Protein 8HPP (pdb70)

Sequence (875 aa):
DQLDESLRDKVLQLQKGSDTEAQCEVMQEIVDQVLEEDFDSEQLSVLASCLQELFKAHFRGEVLPEEITEESLEESVGKPLYLIFRNLCQMQEDNSSFSLLLDLLSELYQKQPKIGYHLLYYLRASKAAAGKMNLYESFAQATQLGDLHTCLMMDMKACQEDDVRLLCHLTPSIYTEFPDETLRSGELLNMIVAVIDSAQLQELVCHVMMGNLVMFRKDSVLNILIQSLDWETFEQYCAWQLFLAHNIPLETIIPILQHLKYKEHPEALSCLLLQLRREKPSEEMVKMVLSRPCHPDDQFTTSILRHWCMKHDELLAEHIKSLLIKNNSLSSKLAQLTLEQILEHLDNLRLNLTNTKQNFFSQTPILQALQHVQASCDEAHKMKFSDLFSLAEEYDQLDESLRDKVLQLQKGSDTEAQCEVMQEIVDQVLEEDFDSEQLSVLASCLQELFKAHFRGEVLPEEITEESLEESVGKPLYLIFRNLCQMQEDNSSFSLLLDLLSELYQKQPKIGYHLLYYLRASKAAAGKMNLYESFAQATQLGDLHTCLMMDMKACQEDDVRLLCHLTPSIYTEFPDETLRSGELLNMIVAVIDSAQLQELVCHVMMGNLVMFRKDSVLNILIQSLDWETFEQYCAWQLFLAHNIPLETIIPILQHLKYKEHPEALSCLLLQLRREKPSEEMVKMVLSRPCHPDDQFTTSILRHWCMKHDELLAEHIKSLLIKNNSLSKLAQLTLEQILEHLDNLRLNLTNTKQNFFSQTPILQALQHVQASCDEAHKMKFSDLFSLAEEYPGSAMAKKINDDIKYQLMKEVRRFGQNYERIFILLEEVQGSMKVKRQFVEFTIKEAARFKKVVLIQQLEKALKEIDSHCHLRKVKH

Organism: Homo sapiens (NCBI:txid9606)

Secondary structure (DSSP, 8-state):
-PPPHHHHTTTTHHHHS--HHHHHHHHHHHHHTTTSS---STTHHHHHHHHHHHHTTSSSS--S-SS--HHHHHHHT--HHHHHHHHHHTS-SS-TTHHHHHHHHHHHTTT-TTHHHHHHHHHHH-TTTTT-THHHHHHHTTSSS--HHHHHHHHHHHHHHH-HHHHHHHHHHHHHH-HHHHSS-THHHHHHTTT--HHHHHHHHHHHHHTS--S--HHHHHHHHHHHTTS-HHHHHHHHHHHHHH---TTTTGGGGGT--TTT-HHHHHHHHHHHTTSPPPHHHHHHHHHS---TT--HHHHHHHHHHHHSHHHHHHHHHHHHHHHH---HHHHHHHHHHHHHHHHHHHHHGGGS---TTTSHHHHHHHHHHHTTS-TTGGGTTHHHHHTTS--/--S-TTSTTTTTTTTT---SHHHHTTTHHHHHTTTSS--TTTTTTTTTHHHHTTSHHHHSS-SS-SS-SHHHHHHHHSSGGGHHHHHHHHS-SS-THHHHHHHHHHHHHHHSTTHHHHHHHHHHH-SSSTT--HHHHHHHHHSTT--HHHHHHHHHHHHHHH-HHHHHHHHHHHHHH-HHHHSS-THHHHHHTTT--HHHHHHHHHHHHTTS-----HHHHHHHHHHHTTS-HHHHHHHHHHHHTT---GGGGGGGGGG--TTT-HHHHHHHHHHHTTS---HHHHHHHHHS---SS--HHHHHHHHHHHHHHHHHHHHHHHHHHHHHH--HHHHHHHHHHHHHHHHHHHHHTTS---SSSSHHHHHHHHHTTSS--HHHHTTTHHHHGGG---/---HHHHHHHHHHHHHHHHHHTSSSS--HHHHHHHTS--S-HHHHHHHHHHHHHHHHHTT-HHHHHHHHHHHHHHHHHHHHHHHH-

Foldseek 3Di:
DDDDPVLVVLLCVCVVPVDQPVNLVSLVVVLVVLVDPCPDQCPLLVVLVSVCVVVVVCVQPAQQDPDDDLVSLVVRCSHNVSVLLLVQLVDDPPDPSNLRSLVSVLSNCVVPVQVLVVSLSSCVRDCSNVHDCVVSLVNLCSHPVNDNLVSNLSNLLVCLVRPLVVNLVSQLCCCVVPVVSFQADLSSLLSNLVRDDPVSLVVLLVCLLVVSHDRYDLVRVLVSLLVCLPPDLSSNLSSLSSVVSNPDDPVSNLLCLQVDDQVRRVRVLVSNLVVLLPDQDDLVNLLSLLQDADDVVRPSNLSSVVSNCVVPLVSNLVSLLVVLVVQLDDVVVVSQVSNLSNLSSVVVNVVVCVVDDDCSLVDDSNLVSLVVNLVRDDVVVNVVCVVVNVSNVVD/DAADPVCVCLLCVCLPVDDLVVQQVSCVVVLCVCVVPVCDLPSLQRSLVSVVVSCPVPLPDDQAFDDPDLVSLVVSCSGRVNNLLLVLQVDDDVDPSNVSSLSSVLNNCVVVVAVLLVSLSSCVNDCSVVNDPVSSLSNCCNHPVRDSLVSNLSNLLVCLVRPLVSSLVRQLSCCPNPVPSQAQECPSLLSNLVRDDPVSLVVLLVCLLVVSHDNYDLVRPLVNLLVLLVDDLRSNLSSLSSVVSNPDDPVSNLLSLQVADDVRRCSVLVSNLVVLLVDDDDLVSLVSLLVPADDVVDCRSLSNVLSNCVVPLVSVLLSLLCLLVVLLPVDPVSPVSNLSSLVSVLVNVVVCVVDPDDRLPDDSNLVSLQVSVVPDDPVRCVVSVVSNVVNVDD/DDDPCQVVLQVVLLVVLLVLLVDDDQDCVVNVVSLVVHDDDLVVSLVSLVSSLVNNVVVPVPVNNVVSVVVNVVSVVVVVVVVVVD

Structure (mmCIF, N/CA/C/O backbone):
data_8HPP
#
_entry.id   8HPP
#
_cell.length_a   260.119
_cell.length_b   46.241
_cell.length_c   103.104
_cell.angle_alpha   90.000
_cell.angle_beta   113.280
_cell.angle_gamma   90.000
#
_symmetry.space_group_name_H-M   'C 1 2 1'
#
loop_
_entity.id
_entity.type
_entity.pdbx_description
1 polymer 'Integrator complex subunit 3'
2 polymer 'Sarcoma antigen 1'
#
loop_
_atom_site.group_PDB
_atom_site.id
_atom_site.type_symbol
_atom_site.label_atom_id
_atom_site.label_alt_id
_atom_site.label_comp_id
_atom_site.label_asym_id
_atom_site.label_entity_id
_atom_site.label_seq_id
_atom_site.pdbx_PDB_ins_code
_atom_site.Cartn_x
_atom_site.Cartn_y
_atom_site.Cartn_z
_atom_site.occupancy
_atom_site.B_iso_or_equiv
_atom_site.auth_seq_id
_atom_site.auth_comp_id
_atom_site.auth_asym_id
_atom_site.auth_atom_id
_atom_site.pdbx_PDB_model_num
ATOM 1 N N . ASP A 1 1 ? -67.409 -80.536 41.077 1.00 190.26 572 ASP A N 1
ATOM 2 C CA . ASP A 1 1 ? -66.518 -79.645 40.275 1.00 194.61 572 ASP A CA 1
ATOM 3 C C . ASP A 1 1 ? -66.664 -78.201 40.754 1.00 196.62 572 ASP A C 1
ATOM 4 O O . ASP A 1 1 ? -65.701 -77.436 40.716 1.00 195.13 572 ASP A O 1
ATOM 9 N N . GLN A 1 2 ? -67.874 -77.847 41.208 1.00 192.53 573 GLN A N 1
ATOM 10 C CA . GLN A 1 2 ? -68.203 -76.482 41.590 1.00 185.93 573 GLN A CA 1
ATOM 11 C C . GLN A 1 2 ? -67.424 -76.081 42.840 1.00 186.20 573 GLN A C 1
ATOM 12 O O . GLN A 1 2 ? -66.958 -76.938 43.589 1.00 189.62 573 GLN A O 1
ATOM 18 N N . LEU A 1 3 ? -67.316 -74.764 43.053 1.00 189.81 574 LEU A N 1
ATOM 19 C CA . LEU A 1 3 ? -66.368 -74.174 43.986 1.00 200.51 574 LEU A CA 1
ATOM 20 C C . LEU A 1 3 ? -66.704 -74.566 45.424 1.00 204.24 574 LEU A C 1
ATOM 21 O O . LEU A 1 3 ? -67.872 -74.717 45.781 1.00 204.75 574 LEU A O 1
ATOM 26 N N . ASP A 1 4 ? -65.645 -74.730 46.227 1.00 207.26 575 ASP A N 1
ATOM 27 C CA . ASP A 1 4 ? -65.720 -74.892 47.670 1.00 210.77 575 ASP A CA 1
ATOM 28 C C . ASP A 1 4 ? -66.152 -73.558 48.278 1.00 219.38 575 ASP A C 1
ATOM 29 O O . ASP A 1 4 ? -65.621 -72.511 47.910 1.00 221.98 575 ASP A O 1
ATOM 34 N N . GLU A 1 5 ? -67.106 -73.616 49.217 1.00 224.26 576 GLU A N 1
ATOM 35 C CA . GLU A 1 5 ? -67.810 -72.440 49.710 1.00 225.99 576 GLU A CA 1
ATOM 36 C C . GLU A 1 5 ? -66.881 -71.516 50.497 1.00 228.36 576 GLU A C 1
ATOM 37 O O . GLU A 1 5 ? -67.079 -70.301 50.497 1.00 225.93 576 GLU A O 1
ATOM 43 N N . SER A 1 6 ? -65.880 -72.101 51.166 1.00 228.94 577 SER A N 1
ATOM 44 C CA . SER A 1 6 ? -64.893 -71.341 51.919 1.00 226.61 577 SER A CA 1
ATOM 45 C C . SER A 1 6 ? -64.087 -70.450 50.975 1.00 229.87 577 SER A C 1
ATOM 46 O O . SER A 1 6 ? -63.731 -69.326 51.327 1.00 232.73 577 SER A O 1
ATOM 49 N N . LEU A 1 7 ? -63.814 -70.974 49.774 1.00 225.98 578 LEU A N 1
ATOM 50 C CA . LEU A 1 7 ? -63.047 -70.283 48.752 1.00 212.99 578 LEU A CA 1
ATOM 51 C C . LEU A 1 7 ? -63.950 -69.330 47.973 1.00 210.74 578 LEU A C 1
ATOM 52 O O . LEU A 1 7 ? -63.514 -68.246 47.593 1.00 207.19 578 LEU A O 1
ATOM 57 N N . ARG A 1 8 ? -65.207 -69.746 47.760 1.00 213.96 579 ARG A N 1
ATOM 58 C CA . ARG A 1 8 ? -66.106 -69.128 46.795 1.00 214.76 579 ARG A CA 1
ATOM 59 C C . ARG A 1 8 ? -66.438 -67.686 47.176 1.00 221.37 579 ARG A C 1
ATOM 60 O O . ARG A 1 8 ? -66.521 -66.824 46.302 1.00 225.16 579 ARG A O 1
ATOM 68 N N . ASP A 1 9 ? -66.631 -67.438 48.477 1.00 224.90 580 ASP A N 1
ATOM 69 C CA . ASP A 1 9 ? -67.094 -66.148 48.969 1.00 229.31 580 ASP A CA 1
ATOM 70 C C . ASP A 1 9 ? -66.037 -65.073 48.714 1.00 231.16 580 ASP A C 1
ATOM 71 O O . ASP A 1 9 ? -66.374 -63.916 48.465 1.00 223.38 580 ASP A O 1
ATOM 76 N N . LYS A 1 10 ? -64.762 -65.478 48.753 1.00 235.80 581 LYS A N 1
ATOM 77 C CA . LYS A 1 10 ? -63.639 -64.552 48.721 1.00 237.80 581 LYS A CA 1
ATOM 78 C C . LYS A 1 10 ? -63.233 -64.242 47.280 1.00 240.81 581 LYS A C 1
ATOM 79 O O . LYS A 1 10 ? -62.344 -63.423 47.051 1.00 245.62 581 LYS A O 1
ATOM 85 N N . VAL A 1 11 ? -63.897 -64.893 46.315 1.00 232.38 582 VAL A N 1
ATOM 86 C CA . VAL A 1 11 ? -63.566 -64.739 44.906 1.00 224.53 582 VAL A CA 1
ATOM 87 C C . VAL A 1 11 ? -64.019 -63.358 44.431 1.00 230.43 582 VAL A C 1
ATOM 88 O O . VAL A 1 11 ? -63.241 -62.631 43.815 1.00 236.41 582 VAL A O 1
ATOM 92 N N . LEU A 1 12 ? -65.272 -63.004 44.745 1.00 224.74 583 LEU A N 1
ATOM 93 C CA . LEU A 1 12 ? -65.899 -61.813 44.191 1.00 220.28 583 LEU A CA 1
ATOM 94 C C . LEU A 1 12 ? -65.851 -60.651 45.184 1.00 219.41 583 LEU A C 1
ATOM 95 O O . LEU A 1 12 ? -66.552 -59.656 45.007 1.00 216.33 583 LEU A O 1
ATOM 100 N N . GLN A 1 13 ? -65.013 -60.780 46.222 1.00 219.14 584 GLN A N 1
ATOM 101 C CA . GLN A 1 13 ? -64.695 -59.665 47.103 1.00 219.12 584 GLN A CA 1
ATOM 102 C C . GLN A 1 13 ? -63.730 -58.725 46.386 1.00 222.72 584 GLN A C 1
ATOM 103 O O . GLN A 1 13 ? -63.778 -57.511 46.577 1.00 216.22 584 GLN A O 1
ATOM 109 N N . LEU A 1 14 ? -62.853 -59.321 45.568 1.00 230.53 585 LEU A N 1
ATOM 110 C CA . LEU A 1 14 ? -61.936 -58.612 44.689 1.00 232.74 585 LEU A CA 1
ATOM 111 C C . LEU A 1 14 ? -62.744 -57.853 43.637 1.00 233.63 585 LEU A C 1
ATOM 112 O O . LEU A 1 14 ? -62.346 -56.775 43.201 1.00 239.04 585 LEU A O 1
ATOM 117 N N . GLN A 1 15 ? -63.888 -58.434 43.254 1.00 224.31 586 GLN A N 1
ATOM 118 C CA . GLN A 1 15 ? -64.750 -57.904 42.210 1.00 212.05 586 GLN A CA 1
ATOM 119 C C . GLN A 1 15 ? -65.540 -56.709 42.742 1.00 205.93 586 GLN A C 1
ATOM 120 O O . GLN A 1 15 ? -65.598 -55.669 42.089 1.00 198.80 586 GLN A O 1
ATOM 126 N N . LYS A 1 16 ? -66.145 -56.878 43.925 1.00 203.68 587 LYS A N 1
ATOM 127 C CA . LYS A 1 16 ? -66.944 -55.840 44.561 1.00 195.02 587 LYS A CA 1
ATOM 128 C C . LYS A 1 16 ? -66.034 -54.695 44.998 1.00 191.14 587 LYS A C 1
ATOM 129 O O . LYS A 1 16 ? -66.006 -53.643 44.363 1.00 185.46 587 LYS A O 1
ATOM 135 N N . GLY A 1 17 ? -65.303 -54.915 46.097 1.00 190.83 588 GLY A N 1
ATOM 136 C CA . GLY A 1 17 ? -64.313 -53.966 46.575 1.00 182.78 588 GLY A CA 1
ATOM 137 C C . GLY A 1 17 ? -63.028 -54.075 45.762 1.00 179.33 588 GLY A C 1
ATOM 138 O O . GLY A 1 17 ? -62.106 -54.793 46.144 1.00 174.90 588 GLY A O 1
ATOM 139 N N . SER A 1 18 ? -62.995 -53.362 44.631 1.00 183.67 589 SER A N 1
ATOM 140 C CA . SER A 1 18 ? -61.879 -53.435 43.702 1.00 190.93 589 SER A CA 1
ATOM 141 C C . SER A 1 18 ? -60.804 -52.415 44.074 1.00 189.91 589 SER A C 1
ATOM 142 O O . SER A 1 18 ? -60.443 -51.558 43.269 1.00 192.58 589 SER A O 1
ATOM 145 N N . ASP A 1 19 ? -60.292 -52.537 45.305 1.00 187.84 590 ASP A N 1
ATOM 146 C CA . ASP A 1 19 ? -59.224 -51.687 45.810 1.00 183.07 590 ASP A CA 1
ATOM 147 C C . ASP A 1 19 ? -57.988 -52.538 46.092 1.00 178.75 590 ASP A C 1
ATOM 148 O O . ASP A 1 19 ? -58.084 -53.597 46.710 1.00 179.49 590 ASP A O 1
ATOM 153 N N . THR A 1 20 ? -56.831 -52.025 45.655 1.00 171.91 591 THR A N 1
ATOM 154 C CA . THR A 1 20 ? -55.568 -52.743 45.560 1.00 171.24 591 THR A CA 1
ATOM 155 C C . THR A 1 20 ? -55.319 -53.618 46.791 1.00 174.29 591 THR A C 1
ATOM 156 O O . THR A 1 20 ? -55.483 -54.836 46.728 1.00 161.64 591 THR A O 1
ATOM 160 N N . GLU A 1 21 ? -54.930 -52.972 47.899 1.00 183.93 592 GLU A N 1
ATOM 161 C CA . GLU A 1 21 ? -54.314 -53.608 49.056 1.00 185.84 592 GLU A CA 1
ATOM 162 C C . GLU A 1 21 ? -55.142 -54.796 49.540 1.00 197.86 592 GLU A C 1
ATOM 163 O O . GLU A 1 21 ? -54.602 -55.884 49.739 1.00 207.28 592 GLU A O 1
ATOM 169 N N . ALA A 1 22 ? -56.449 -54.569 49.723 1.00 203.69 593 ALA A N 1
ATOM 170 C CA . ALA A 1 22 ? -57.354 -55.543 50.313 1.00 206.25 593 ALA A CA 1
ATOM 171 C C . ALA A 1 22 ? -57.472 -56.782 49.426 1.00 206.60 593 ALA A C 1
ATOM 172 O O . ALA A 1 22 ? -57.501 -57.902 49.933 1.00 208.10 593 ALA A O 1
ATOM 174 N N . GLN A 1 23 ? -57.530 -56.559 48.106 1.00 194.30 594 GLN A N 1
ATOM 175 C CA . GLN A 1 23 ? -57.673 -57.615 47.115 1.00 185.01 594 GLN A CA 1
ATOM 176 C C . GLN A 1 23 ? -56.505 -58.592 47.215 1.00 181.14 594 GLN A C 1
ATOM 177 O O . GLN A 1 23 ? -56.691 -59.799 47.074 1.00 168.88 594 GLN A O 1
ATOM 183 N N . CYS A 1 24 ? -55.305 -58.046 47.451 1.00 185.36 595 CYS A N 1
ATOM 184 C CA . CYS A 1 24 ? -54.066 -58.810 47.479 1.00 189.84 595 CYS A CA 1
ATOM 185 C C . CYS A 1 24 ? -53.976 -59.620 48.769 1.00 188.19 595 CYS A C 1
ATOM 186 O O . CYS A 1 24 ? -53.372 -60.691 48.790 1.00 188.92 595 CYS A O 1
ATOM 189 N N . GLU A 1 25 ? -54.569 -59.085 49.842 1.00 183.56 596 GLU A N 1
ATOM 190 C CA . GLU A 1 25 ? -54.665 -59.791 51.109 1.00 180.21 596 GLU A CA 1
ATOM 191 C C . GLU A 1 25 ? -55.768 -60.841 51.014 1.00 179.51 596 GLU A C 1
ATOM 192 O O . GLU A 1 25 ? -55.714 -61.863 51.693 1.00 179.77 596 GLU A O 1
ATOM 198 N N . VAL A 1 26 ? -56.765 -60.564 50.163 1.00 182.85 597 VAL A N 1
ATOM 199 C CA . VAL A 1 26 ? -57.853 -61.485 49.873 1.00 188.50 597 VAL A CA 1
ATOM 200 C C . VAL A 1 26 ? -57.340 -62.600 48.959 1.00 190.18 597 VAL A C 1
ATOM 201 O O . VAL A 1 26 ? -57.859 -63.716 48.983 1.00 184.42 597 VAL A O 1
ATOM 205 N N . MET A 1 27 ? -56.315 -62.286 48.157 1.00 190.23 598 MET A N 1
ATOM 206 C CA . MET A 1 27 ? -55.726 -63.257 47.248 1.00 187.33 598 MET A CA 1
ATOM 207 C C . MET A 1 27 ? -54.746 -64.157 47.997 1.00 183.23 598 MET A C 1
ATOM 208 O O . MET A 1 27 ? -54.609 -65.332 47.658 1.00 172.66 598 MET A O 1
ATOM 213 N N . GLN A 1 28 ? -54.077 -63.592 49.011 1.00 183.60 599 GLN A N 1
ATOM 214 C CA . GLN A 1 28 ? -53.126 -64.321 49.838 1.00 182.03 599 GLN A CA 1
ATOM 215 C C . GLN A 1 28 ? -53.845 -65.471 50.544 1.00 180.86 599 GLN A C 1
ATOM 216 O O . GLN A 1 28 ? -53.244 -66.511 50.809 1.00 186.27 599 GLN A O 1
ATOM 222 N N . GLU A 1 29 ? -55.143 -65.276 50.811 1.00 174.69 600 GLU A N 1
ATOM 223 C CA . GLU A 1 29 ? -55.966 -66.246 51.517 1.00 167.17 600 GLU A CA 1
ATOM 224 C C . GLU A 1 29 ? -56.193 -67.477 50.641 1.00 163.32 600 GLU A C 1
ATOM 225 O O . GLU A 1 29 ? -56.372 -68.575 51.164 1.00 166.72 600 GLU A O 1
ATOM 231 N N . ILE A 1 30 ? -56.171 -67.283 49.314 1.00 155.63 601 ILE A N 1
ATOM 232 C CA . ILE A 1 30 ? -56.425 -68.355 48.360 1.00 152.61 601 ILE A CA 1
ATOM 233 C C . ILE A 1 30 ? -55.205 -69.272 48.291 1.00 159.34 601 ILE A C 1
ATOM 234 O O . ILE A 1 30 ? -55.333 -70.458 47.986 1.00 156.12 601 ILE A O 1
ATOM 239 N N . VAL A 1 31 ? -54.028 -68.704 48.580 1.00 165.90 602 VAL A N 1
ATOM 240 C CA . VAL A 1 31 ? -52.773 -69.440 48.566 1.00 167.9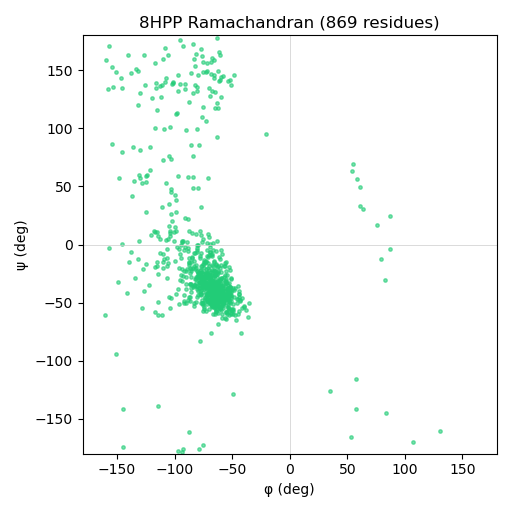6 602 VAL A CA 1
ATOM 241 C C . VAL A 1 31 ? -52.760 -70.420 49.740 1.00 179.60 602 VAL A C 1
ATOM 242 O O . VAL A 1 31 ? -52.271 -71.542 49.610 1.00 176.09 602 VAL A O 1
ATOM 246 N N . ASP A 1 32 ? -53.327 -69.987 50.872 1.00 192.13 603 ASP A N 1
ATOM 247 C CA . ASP A 1 32 ? -53.353 -70.773 52.094 1.00 199.34 603 ASP A CA 1
ATOM 248 C C . ASP A 1 32 ? -54.514 -71.767 52.056 1.00 208.84 603 ASP A C 1
ATOM 249 O O . ASP A 1 32 ? -54.553 -72.701 52.854 1.00 222.71 603 ASP A O 1
ATOM 254 N N . GLN A 1 33 ? -55.446 -71.564 51.114 1.00 210.24 604 GLN A N 1
ATOM 255 C CA . GLN A 1 33 ? -56.641 -72.388 51.002 1.00 205.29 604 GLN A CA 1
ATOM 256 C C . GLN A 1 33 ? -56.432 -73.456 49.929 1.00 204.75 604 GLN A C 1
ATOM 257 O O . GLN A 1 33 ? -57.311 -74.286 49.698 1.00 200.40 604 GLN A O 1
ATOM 263 N N . VAL A 1 34 ? -55.257 -73.423 49.285 1.00 202.09 605 VAL A N 1
ATOM 264 C CA . VAL A 1 34 ? -54.890 -74.380 48.252 1.00 197.39 605 VAL A CA 1
ATOM 265 C C . VAL A 1 34 ? -54.055 -75.503 48.870 1.00 201.48 605 VAL A C 1
ATOM 266 O O . VAL A 1 34 ? -53.954 -76.589 48.301 1.00 199.71 605 VAL A O 1
ATOM 270 N N . LEU A 1 35 ? -53.474 -75.236 50.046 1.00 201.03 606 LEU A N 1
ATOM 271 C CA . LEU A 1 35 ? -52.651 -76.217 50.735 1.00 202.25 606 LEU A CA 1
ATOM 272 C C . LEU A 1 35 ? -53.417 -77.313 51.474 1.00 210.00 606 LEU A C 1
ATOM 273 O O . LEU A 1 35 ? -53.586 -78.407 50.937 1.00 209.74 606 LEU A O 1
ATOM 278 N N . GLU A 1 36 ? -53.867 -77.006 52.699 1.00 214.60 607 GLU A N 1
ATOM 279 C CA . GLU A 1 36 ? -54.675 -77.909 53.507 1.00 214.04 607 GLU A CA 1
ATOM 280 C C . GLU A 1 36 ? -54.151 -79.310 53.188 1.00 224.25 607 GLU A C 1
ATOM 281 O O . GLU A 1 36 ? -52.953 -79.565 53.296 1.00 230.68 607 GLU A O 1
ATOM 287 N N . GLU A 1 37 ? -55.064 -80.201 52.777 1.00 230.64 608 GLU A N 1
ATOM 288 C CA . GLU A 1 37 ? -54.737 -81.575 52.425 1.00 230.10 608 GLU A CA 1
ATOM 289 C C . GLU A 1 37 ? -54.986 -81.845 50.942 1.00 232.96 608 GLU A C 1
ATOM 290 O O . GLU A 1 37 ? -54.669 -81.004 50.101 1.00 236.11 608 GLU A O 1
ATOM 296 N N . ASP A 1 38 ? -55.546 -83.024 50.637 1.00 235.36 609 ASP A N 1
ATOM 297 C CA . ASP A 1 38 ? -55.850 -83.430 49.273 1.00 239.13 609 ASP A CA 1
ATOM 298 C C . ASP A 1 38 ? -56.550 -82.317 48.496 1.00 243.90 609 ASP A C 1
ATOM 299 O O . ASP A 1 38 ? -55.993 -81.792 47.532 1.00 250.31 609 ASP A O 1
ATOM 304 N N . PHE A 1 39 ? -57.765 -81.966 48.938 1.00 239.97 610 PHE A N 1
ATOM 305 C CA . PHE A 1 39 ? -58.577 -80.917 48.340 1.00 232.41 610 PHE A CA 1
ATOM 306 C C . PHE A 1 39 ? -58.755 -81.178 46.845 1.00 229.44 610 PHE A C 1
ATOM 307 O O . PHE A 1 39 ? -58.308 -80.383 46.017 1.00 222.91 610 PHE A O 1
ATOM 315 N N . ASP A 1 40 ? -59.417 -82.299 46.523 1.00 232.53 611 ASP A N 1
ATOM 316 C CA . ASP A 1 40 ? -59.662 -82.743 45.157 1.00 236.21 611 ASP A CA 1
ATOM 317 C C . ASP A 1 40 ? -58.337 -82.912 44.414 1.00 244.44 611 ASP A C 1
ATOM 318 O O . ASP A 1 40 ? -57.357 -83.380 44.992 1.00 260.52 611 ASP A O 1
ATOM 323 N N . SER A 1 41 ? -58.327 -82.530 43.130 1.00 240.23 612 SER A N 1
ATOM 324 C CA . SER A 1 41 ? -57.156 -82.645 42.274 1.00 234.79 612 SER A CA 1
ATOM 325 C C . SER A 1 41 ? -57.298 -81.712 41.073 1.00 229.55 612 SER A C 1
ATOM 326 O O . SER A 1 41 ? -56.481 -80.813 40.881 1.00 232.88 612 SER A O 1
ATOM 329 N N . GLU A 1 42 ? -58.351 -81.940 40.279 1.00 215.27 613 GLU A N 1
ATOM 330 C CA . GLU A 1 42 ? -58.598 -81.172 39.069 1.00 203.29 613 GLU A CA 1
ATOM 331 C C . GLU A 1 42 ? -59.647 -80.093 39.336 1.00 203.39 613 GLU A C 1
ATOM 332 O O . GLU A 1 42 ? -60.529 -79.860 38.512 1.00 199.80 613 GLU A O 1
ATOM 338 N N . GLN A 1 43 ? -59.519 -79.428 40.491 1.00 209.28 614 GLN A N 1
ATOM 339 C CA . GLN A 1 43 ? -60.417 -78.355 40.892 1.00 210.51 614 GLN A CA 1
ATOM 340 C C . GLN A 1 43 ? -59.906 -77.024 40.336 1.00 206.04 614 GLN A C 1
ATOM 341 O O . GLN A 1 43 ? -60.656 -76.052 40.246 1.00 203.37 614 GLN A O 1
ATOM 347 N N . LEU A 1 44 ? -58.629 -77.005 39.937 1.00 192.77 615 LEU A N 1
ATOM 348 C CA . LEU A 1 44 ? -57.955 -75.799 39.483 1.00 173.48 615 LEU A CA 1
ATOM 349 C C . LEU A 1 44 ? -58.468 -75.412 38.098 1.00 172.09 615 LEU A C 1
ATOM 350 O O . LEU A 1 44 ? -58.420 -74.243 37.724 1.00 169.47 615 LEU A O 1
ATOM 355 N N . SER A 1 45 ? -58.948 -76.415 37.351 1.00 172.45 616 SER A N 1
ATOM 356 C CA . SER A 1 45 ? -59.456 -76.250 35.998 1.00 178.21 616 SER A CA 1
ATOM 357 C C . SER A 1 45 ? -60.519 -75.153 35.961 1.00 187.35 616 SER A C 1
ATOM 358 O O . SER A 1 45 ? -60.455 -74.249 35.128 1.00 187.65 616 SER A O 1
ATOM 361 N N . VAL A 1 46 ? -61.486 -75.242 36.883 1.00 196.46 617 VAL A N 1
ATOM 362 C CA . VAL A 1 46 ? -62.565 -74.271 36.980 1.00 199.11 617 VAL A CA 1
ATOM 363 C C . VAL A 1 46 ? -62.115 -73.089 37.841 1.00 194.24 617 VAL A C 1
ATOM 364 O O . VAL A 1 46 ? -62.673 -71.997 37.730 1.00 194.56 617 VAL A O 1
ATOM 368 N N . LEU A 1 47 ? -61.093 -73.314 38.682 1.00 171.67 618 LEU A N 1
ATOM 369 C CA . LEU A 1 47 ? -60.562 -72.290 39.571 1.00 156.78 618 LEU A CA 1
ATOM 370 C C . LEU A 1 47 ? -59.841 -71.223 38.751 1.00 165.72 618 LEU A C 1
ATOM 371 O O . LEU A 1 47 ? -60.001 -70.031 39.002 1.00 169.25 618 LEU A O 1
ATOM 376 N N . ALA A 1 48 ? -59.061 -71.672 37.760 1.00 170.84 619 ALA A N 1
ATOM 377 C CA . ALA A 1 48 ? -58.303 -70.786 36.892 1.00 170.74 619 ALA A CA 1
ATOM 378 C C . ALA A 1 48 ? -59.246 -70.068 35.930 1.00 170.02 619 ALA A C 1
ATOM 379 O O . ALA A 1 48 ? -58.981 -68.938 35.529 1.00 175.63 619 ALA A O 1
ATOM 381 N N . SER A 1 49 ? -60.351 -70.738 35.583 1.00 164.92 620 SER A N 1
ATOM 382 C CA . SER A 1 49 ? -61.328 -70.217 34.642 1.00 164.05 620 SER A CA 1
ATOM 383 C C . SER A 1 49 ? -61.993 -68.961 35.203 1.00 165.57 620 SER A C 1
ATOM 384 O O . SER A 1 49 ? -62.178 -67.986 34.480 1.00 166.92 620 SER A O 1
ATOM 387 N N . CYS A 1 50 ? -62.327 -68.996 36.501 1.00 165.10 621 CYS A N 1
ATOM 388 C CA . CYS A 1 50 ? -63.019 -67.905 37.171 1.00 166.61 621 CYS A CA 1
ATOM 389 C C . CYS A 1 50 ? -62.071 -66.731 37.403 1.00 167.05 621 CYS A C 1
ATOM 390 O O . CYS A 1 50 ? -62.440 -65.582 37.168 1.00 164.90 621 CYS A O 1
ATOM 393 N N . LEU A 1 51 ? -60.855 -67.040 37.873 1.00 167.50 622 LEU A N 1
ATOM 394 C CA . LEU A 1 51 ? -59.817 -66.045 38.097 1.00 161.95 622 LEU A CA 1
ATOM 395 C C . LEU A 1 51 ? -59.419 -65.411 36.765 1.00 162.32 622 LEU A C 1
ATOM 396 O O . LEU A 1 51 ? -59.081 -64.231 36.718 1.00 157.40 622 LEU A O 1
ATOM 401 N N . GLN A 1 52 ? -59.472 -66.209 35.690 1.00 166.73 623 GLN A N 1
ATOM 402 C CA . GLN A 1 52 ? -59.186 -65.736 34.344 1.00 174.71 623 GLN A CA 1
ATOM 403 C C . GLN A 1 52 ? -60.249 -64.722 33.930 1.00 175.33 623 GLN A C 1
ATOM 404 O O . GLN A 1 52 ? -59.924 -63.660 33.399 1.00 178.61 623 GLN A O 1
ATOM 410 N N . GLU A 1 53 ? -61.516 -65.073 34.183 1.00 169.83 624 GLU A N 1
ATOM 411 C CA . GLU A 1 53 ? -62.655 -64.230 33.853 1.00 168.94 624 GLU A CA 1
ATOM 412 C C . GLU A 1 53 ? -62.642 -62.981 34.734 1.00 172.70 624 GLU A C 1
ATOM 413 O O . GLU A 1 53 ? -63.234 -61.963 34.378 1.00 169.24 624 GLU A O 1
ATOM 419 N N . LEU A 1 54 ? -61.953 -63.077 35.879 1.00 179.77 625 LEU A N 1
ATOM 420 C CA . LEU A 1 54 ? -61.840 -61.993 36.842 1.00 178.77 625 LEU A CA 1
ATOM 421 C C . LEU A 1 54 ? -60.682 -61.073 36.457 1.00 172.67 625 LEU A C 1
ATOM 422 O O . LEU A 1 54 ? -60.805 -59.852 36.543 1.00 163.02 625 LEU A O 1
ATOM 427 N N . PHE A 1 55 ? -59.567 -61.673 36.023 1.00 173.60 626 PHE A N 1
ATOM 428 C CA . PHE A 1 55 ? -58.318 -60.950 35.847 1.00 172.39 626 PHE A CA 1
ATOM 429 C C . PHE A 1 55 ? -58.121 -60.508 34.397 1.00 168.68 626 PHE A C 1
ATOM 430 O O . PHE A 1 55 ? -57.155 -59.808 34.099 1.00 172.18 626 PHE A O 1
ATOM 438 N N . LYS A 1 56 ? -59.046 -60.895 33.508 1.00 159.99 627 LYS A N 1
ATOM 439 C CA . LYS A 1 56 ? -59.034 -60.409 32.135 1.00 153.99 627 LYS A CA 1
ATOM 440 C C . LYS A 1 56 ? -59.251 -58.895 32.149 1.00 150.74 627 LYS A C 1
ATOM 441 O O . LYS A 1 56 ? -59.308 -58.254 31.103 1.00 148.78 627 LYS A O 1
ATOM 447 N N . ALA A 1 57 ? -59.341 -58.334 33.360 1.00 156.85 628 ALA A N 1
ATOM 448 C CA . ALA A 1 57 ? -59.580 -56.916 33.576 1.00 165.50 628 ALA A CA 1
ATOM 449 C C . ALA A 1 57 ? -58.311 -56.102 33.320 1.00 161.27 628 ALA A C 1
ATOM 450 O O . ALA A 1 57 ? -58.395 -54.931 32.955 1.00 154.57 628 ALA A O 1
ATOM 452 N N . HIS A 1 58 ? -57.141 -56.722 33.523 1.00 160.07 629 HIS A N 1
ATOM 453 C CA . HIS A 1 58 ? -55.878 -56.018 33.351 1.00 169.85 629 HIS A CA 1
ATOM 454 C C . HIS A 1 58 ? -55.009 -56.684 32.282 1.00 165.57 629 HIS A C 1
ATOM 455 O O . HIS A 1 58 ? -53.854 -56.303 32.098 1.00 166.01 629 HIS A O 1
ATOM 462 N N . PHE A 1 59 ? -55.577 -57.666 31.571 1.00 153.20 630 PHE A N 1
ATOM 463 C CA . PHE A 1 59 ? -54.889 -58.337 30.478 1.00 136.46 630 PHE A CA 1
ATOM 464 C C . PHE A 1 59 ? -55.184 -57.633 29.156 1.00 130.82 630 PHE A C 1
ATOM 465 O O . PHE A 1 59 ? -55.078 -58.233 28.087 1.00 118.02 630 PHE A O 1
ATOM 473 N N . ARG A 1 60 ? -55.555 -56.353 29.251 1.00 136.63 631 ARG A N 1
ATOM 474 C CA . ARG A 1 60 ? -55.778 -55.514 28.086 1.00 145.93 631 ARG A CA 1
ATOM 475 C C . ARG A 1 60 ? -54.937 -54.245 28.208 1.00 145.72 631 ARG A C 1
ATOM 476 O O . ARG A 1 60 ? -54.354 -53.796 27.223 1.00 155.79 631 ARG A O 1
ATOM 484 N N . GLY A 1 61 ? -54.861 -53.694 29.428 1.00 135.72 632 GLY A N 1
ATOM 485 C CA . GLY A 1 61 ? -54.086 -52.493 29.701 1.00 138.22 632 GLY A CA 1
ATOM 486 C C . GLY A 1 61 ? -52.586 -52.777 29.742 1.00 147.36 632 GLY A C 1
ATOM 487 O O . GLY A 1 61 ? -52.128 -53.542 30.591 1.00 148.11 632 GLY A O 1
ATOM 488 N N . GLU A 1 62 ? -51.839 -52.135 28.827 1.00 146.07 633 GLU A N 1
ATOM 489 C CA . GLU A 1 62 ? -50.400 -52.309 28.664 1.00 137.76 633 GLU A CA 1
ATOM 490 C C . GLU A 1 62 ? -49.694 -52.219 30.018 1.00 138.55 633 GLU A C 1
ATOM 491 O O . GLU A 1 62 ? -50.099 -51.452 30.891 1.00 137.43 633 GLU A O 1
ATOM 497 N N . VAL A 1 63 ? -48.614 -52.997 30.160 1.00 135.73 634 VAL A N 1
ATOM 498 C CA . VAL A 1 63 ? -48.097 -53.385 31.465 1.00 129.68 634 VAL A CA 1
ATOM 499 C C . VAL A 1 63 ? -47.033 -52.403 31.957 1.00 125.81 634 VAL A C 1
ATOM 500 O O . VAL A 1 63 ? -47.037 -52.024 33.128 1.00 125.20 634 VAL A O 1
ATOM 504 N N . LEU A 1 64 ? -46.124 -51.994 31.067 1.00 119.51 635 LEU A N 1
ATOM 505 C CA . LEU A 1 64 ? -45.034 -51.123 31.473 1.00 116.41 635 LEU A CA 1
ATOM 506 C C . LEU A 1 64 ? -45.579 -49.751 31.855 1.00 115.05 635 LEU A C 1
ATOM 507 O O . LEU A 1 64 ? -46.384 -49.169 31.128 1.00 114.43 635 LEU A O 1
ATOM 512 N N . PRO A 1 65 ? -45.154 -49.209 33.019 1.00 116.39 636 PRO A N 1
ATOM 513 C CA . PRO A 1 65 ? -45.521 -47.851 33.430 1.00 126.85 636 PRO A CA 1
ATOM 514 C C . PRO A 1 65 ? -45.014 -46.795 32.449 1.00 132.24 636 PRO A C 1
ATOM 515 O O . PRO A 1 65 ? -44.169 -47.086 31.605 1.00 139.73 636 PRO A O 1
ATOM 519 N N . GLU A 1 66 ? -45.548 -45.573 32.570 1.00 136.13 637 GLU A N 1
ATOM 520 C CA . GLU A 1 66 ? -45.101 -44.435 31.780 1.00 141.44 637 GLU A CA 1
ATOM 521 C C . GLU A 1 66 ? -43.672 -44.065 32.183 1.00 143.64 637 GLU A C 1
ATOM 522 O O . GLU A 1 66 ? -42.827 -43.823 31.322 1.00 131.78 637 GLU A O 1
ATOM 528 N N . GLU A 1 67 ? -43.417 -44.035 33.498 1.00 151.99 638 GLU A N 1
ATOM 529 C CA . GLU A 1 67 ? -42.099 -43.755 34.047 1.00 155.49 638 GLU A CA 1
ATOM 530 C C . GLU A 1 67 ? -41.404 -45.074 34.379 1.00 153.36 638 GLU A C 1
ATOM 531 O O . GLU A 1 67 ? -41.997 -45.952 35.002 1.00 151.20 638 GLU A O 1
ATOM 537 N N . ILE A 1 68 ? -40.140 -45.199 33.955 1.00 151.08 639 ILE A N 1
ATOM 538 C CA . ILE A 1 68 ? -39.388 -46.430 34.141 1.00 156.98 639 ILE A CA 1
ATOM 539 C C . ILE A 1 68 ? -38.293 -46.196 35.179 1.00 164.41 639 ILE A C 1
ATOM 540 O O . ILE A 1 68 ? -37.115 -46.109 34.837 1.00 167.13 639 ILE A O 1
ATOM 545 N N . THR A 1 69 ? -38.701 -46.082 36.448 1.00 176.06 640 THR A N 1
ATOM 546 C CA . THR A 1 69 ? -37.761 -46.133 37.558 1.00 181.62 640 THR A CA 1
ATOM 547 C C . THR A 1 69 ? -37.904 -47.483 38.255 1.00 173.91 640 THR A C 1
ATOM 548 O O . THR A 1 69 ? -38.905 -48.173 38.074 1.00 172.38 640 THR A O 1
ATOM 552 N N . GLU A 1 70 ? -36.891 -47.834 39.054 1.00 164.96 641 GLU A N 1
ATOM 553 C CA . GLU A 1 70 ? -36.821 -49.113 39.743 1.00 167.68 641 GLU A CA 1
ATOM 554 C C . GLU A 1 70 ? -37.912 -49.200 40.810 1.00 168.73 641 GLU A C 1
ATOM 555 O O . GLU A 1 70 ? -38.233 -50.292 41.281 1.00 167.37 641 GLU A O 1
ATOM 561 N N . GLU A 1 71 ? -38.467 -48.039 41.182 1.00 164.85 642 GLU A N 1
ATOM 562 C CA . GLU A 1 71 ? -39.554 -47.950 42.145 1.00 160.57 642 GLU A CA 1
ATOM 563 C C . GLU A 1 71 ? -40.894 -47.918 41.411 1.00 151.77 642 GLU A C 1
ATOM 564 O O . GLU A 1 71 ? -41.916 -48.307 41.970 1.00 146.81 642 GLU A O 1
ATOM 570 N N . SER A 1 72 ? -40.873 -47.445 40.159 1.00 145.23 643 SER A N 1
ATOM 571 C CA . SER A 1 72 ? -42.042 -47.460 39.294 1.00 142.32 643 SER A CA 1
ATOM 572 C C . SER A 1 72 ? -42.372 -48.895 38.901 1.00 144.10 643 SER A C 1
ATOM 573 O O . SER A 1 72 ? -43.528 -49.212 38.633 1.00 144.57 643 SER A O 1
ATOM 576 N N . LEU A 1 73 ? -41.330 -49.734 38.845 1.00 152.43 644 LEU A N 1
ATOM 577 C CA . LEU A 1 73 ? -41.456 -51.148 38.527 1.00 159.18 644 LEU A CA 1
ATOM 578 C C . LEU A 1 73 ? -42.156 -51.860 39.683 1.00 164.68 644 LEU A C 1
ATOM 579 O O . LEU A 1 73 ? -43.129 -52.581 39.470 1.00 171.74 644 LEU A O 1
ATOM 584 N N . GLU A 1 74 ? -41.659 -51.624 40.904 1.00 164.59 645 GLU A N 1
ATOM 585 C CA . GLU A 1 74 ? -42.187 -52.232 42.116 1.00 162.72 645 GLU A CA 1
ATOM 586 C C . GLU A 1 74 ? -43.585 -51.690 42.409 1.00 157.50 645 GLU A C 1
ATOM 587 O O . GLU A 1 74 ? -44.436 -52.409 42.930 1.00 153.83 645 GLU A O 1
ATOM 593 N N . GLU A 1 75 ? -43.801 -50.416 42.067 1.00 155.84 646 GLU A N 1
ATOM 594 C CA . GLU A 1 75 ? -45.063 -49.730 42.288 1.00 162.42 646 GLU A CA 1
ATOM 595 C C . GLU A 1 75 ? -46.147 -50.326 41.388 1.00 163.33 646 GLU A C 1
ATOM 596 O O . GLU A 1 75 ? -47.303 -50.423 41.798 1.00 155.63 646 GLU A O 1
ATOM 602 N N . SER A 1 76 ? -45.754 -50.747 40.177 1.00 167.50 647 SER A N 1
ATOM 603 C CA . SER A 1 76 ? -46.680 -51.180 39.139 1.00 159.04 647 SER A CA 1
ATOM 604 C C . SER A 1 76 ? -47.097 -52.636 39.338 1.00 151.16 647 SER A C 1
ATOM 605 O O . SER A 1 76 ? -48.198 -53.022 38.945 1.00 139.48 647 SER A O 1
ATOM 608 N N . VAL A 1 77 ? -46.202 -53.438 39.930 1.00 150.29 648 VAL A N 1
ATOM 609 C CA . VAL A 1 77 ? -46.399 -54.879 40.035 1.00 149.81 648 VAL A CA 1
ATOM 610 C C . VAL A 1 77 ? -47.236 -55.223 41.266 1.00 158.11 648 VAL A C 1
ATOM 611 O O . VAL A 1 77 ? -47.364 -56.396 41.614 1.00 151.34 648 VAL A O 1
ATOM 615 N N . GLY A 1 78 ? -47.808 -54.203 41.916 1.00 169.05 649 GLY A N 1
ATOM 616 C CA . GLY A 1 78 ? -48.643 -54.411 43.089 1.00 159.63 649 GLY A CA 1
ATOM 617 C C . GLY A 1 78 ? -50.058 -54.841 42.712 1.00 156.32 649 GLY A C 1
ATOM 618 O O . GLY A 1 78 ? -51.027 -54.282 43.219 1.00 157.48 649 GLY A O 1
ATOM 619 N N . LYS A 1 79 ? -50.155 -55.834 41.819 1.00 157.89 650 LYS A N 1
ATOM 620 C CA . LYS A 1 79 ? -51.428 -56.358 41.347 1.00 160.50 650 LYS A CA 1
ATOM 621 C C . LYS A 1 79 ? -51.659 -57.741 41.950 1.00 163.26 650 LYS A C 1
ATOM 622 O O . LYS A 1 79 ? -50.717 -58.517 42.100 1.00 156.45 650 LYS A O 1
ATOM 628 N N . PRO A 1 80 ? -52.921 -58.084 42.299 1.00 173.58 651 PRO A N 1
ATOM 629 C CA . PRO A 1 80 ? -53.236 -59.345 42.978 1.00 178.51 651 PRO A CA 1
ATOM 630 C C . PRO A 1 80 ? -52.684 -60.606 42.312 1.00 173.69 651 PRO A C 1
ATOM 631 O O . PRO A 1 80 ? -52.266 -61.538 42.998 1.00 183.55 651 PRO A O 1
ATOM 635 N N . LEU A 1 81 ? -52.677 -60.622 40.974 1.00 158.33 652 LEU A N 1
ATOM 636 C CA . LEU A 1 81 ? -52.222 -61.779 40.220 1.00 148.26 652 LEU A CA 1
ATOM 637 C C . LEU A 1 81 ? -50.724 -61.980 40.428 1.00 139.69 652 LEU A C 1
ATOM 638 O O . LEU A 1 81 ? -50.232 -63.102 40.354 1.00 128.27 652 LEU A O 1
ATOM 643 N N . TYR A 1 82 ? -50.011 -60.879 40.687 1.00 145.13 653 TYR A N 1
ATOM 644 C CA . TYR A 1 82 ? -48.559 -60.903 40.741 1.00 160.67 653 TYR A CA 1
ATOM 645 C C . TYR A 1 82 ? -48.061 -61.494 42.059 1.00 169.86 653 TYR A C 1
ATOM 646 O O . TYR A 1 82 ? -46.925 -61.963 42.129 1.00 173.70 653 TYR A O 1
ATOM 655 N N . LEU A 1 83 ? -48.906 -61.466 43.098 1.00 175.12 654 LEU A N 1
ATOM 656 C CA . LEU A 1 83 ? -48.527 -61.999 44.398 1.00 169.83 654 LEU A CA 1
ATOM 657 C C . LE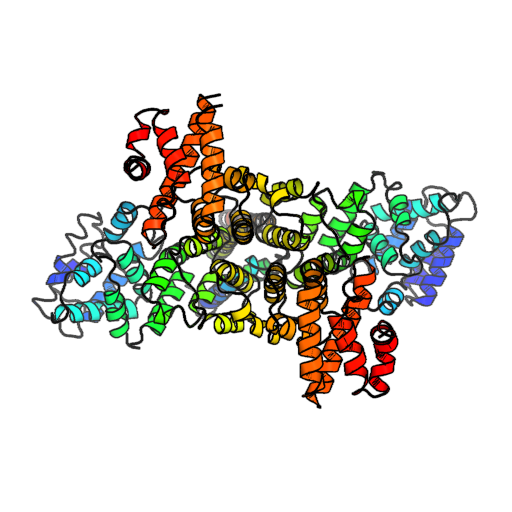U A 1 83 ? -48.433 -63.521 44.315 1.00 158.56 654 LEU A C 1
ATOM 658 O O . LEU A 1 83 ? -47.677 -64.138 45.064 1.00 158.51 654 LEU A O 1
ATOM 663 N N . ILE A 1 84 ? -49.192 -64.104 43.377 1.00 142.81 655 ILE A N 1
ATOM 664 C CA . ILE A 1 84 ? -49.193 -65.536 43.120 1.00 138.15 655 ILE A CA 1
ATOM 665 C C . ILE A 1 84 ? -47.793 -65.981 42.699 1.00 145.72 655 ILE A C 1
ATOM 666 O O . ILE A 1 84 ? -47.403 -67.121 42.948 1.00 142.82 655 ILE A O 1
ATOM 671 N N . PHE A 1 85 ? -47.053 -65.074 42.049 1.00 153.39 656 PHE A N 1
ATOM 672 C CA . PHE A 1 85 ? -45.675 -65.331 41.664 1.00 157.89 656 PHE A CA 1
ATOM 673 C C . PHE A 1 85 ? -44.782 -65.272 42.899 1.00 159.85 656 PHE A C 1
ATOM 674 O O . PHE A 1 85 ? -43.945 -66.151 43.099 1.00 158.10 656 PHE A O 1
ATOM 682 N N . ARG A 1 86 ? -44.996 -64.233 43.720 1.00 163.69 657 ARG A N 1
ATOM 683 C CA . ARG A 1 86 ? -44.131 -63.872 44.835 1.00 172.79 657 ARG A CA 1
ATOM 684 C C . ARG A 1 86 ? -43.886 -65.073 45.746 1.00 176.08 657 ARG A C 1
ATOM 685 O O . ARG A 1 86 ? -42.774 -65.261 46.235 1.00 170.93 657 ARG A O 1
ATOM 693 N N . ASN A 1 87 ? -44.937 -65.876 45.957 1.00 177.85 658 ASN A N 1
ATOM 694 C CA . ASN A 1 87 ? -44.893 -67.033 46.836 1.00 173.15 658 ASN A CA 1
ATOM 695 C C . ASN A 1 87 ? -43.879 -68.048 46.313 1.00 171.20 658 ASN A C 1
ATOM 696 O O . ASN A 1 87 ? -43.113 -68.616 47.091 1.00 174.88 658 ASN A O 1
ATOM 701 N N . LEU A 1 88 ? -43.878 -68.245 44.987 1.00 160.70 659 LEU A N 1
ATOM 702 C CA . LEU A 1 88 ? -43.054 -69.242 44.320 1.00 156.81 659 LEU A CA 1
ATOM 703 C C . LEU A 1 88 ? -41.583 -68.826 44.327 1.00 154.95 659 LEU A C 1
ATOM 704 O O . LEU A 1 88 ? -40.698 -69.677 44.233 1.00 146.56 659 LEU A O 1
ATOM 709 N N . CYS A 1 89 ? -41.336 -67.513 44.422 1.00 158.86 660 CYS A N 1
ATOM 710 C CA . CYS A 1 89 ? -39.990 -66.966 44.503 1.00 167.68 660 CYS A CA 1
ATOM 711 C C . CYS A 1 89 ? -39.394 -67.268 45.876 1.00 173.49 660 CYS A C 1
ATOM 712 O O . CYS A 1 89 ? -38.176 -67.372 46.019 1.00 173.15 660 CYS A O 1
ATOM 715 N N . GLN A 1 90 ? -40.278 -67.403 46.874 1.00 173.78 661 GLN A N 1
ATOM 716 C CA . GLN A 1 90 ? -39.902 -67.588 48.266 1.00 166.02 661 GLN A CA 1
ATOM 717 C C . GLN A 1 90 ? -40.179 -69.033 48.678 1.00 162.70 661 GLN A C 1
ATOM 718 O O . GLN A 1 90 ? -40.860 -69.278 49.673 1.00 159.76 661 GLN A O 1
ATOM 724 N N . MET A 1 91 ? -39.650 -69.982 47.893 1.00 165.21 662 MET A N 1
ATOM 725 C CA . MET A 1 91 ? -39.821 -71.404 48.157 1.00 165.83 662 MET A CA 1
ATOM 726 C C . MET A 1 91 ? -38.560 -72.172 47.756 1.00 173.71 662 MET A C 1
ATOM 727 O O . MET A 1 91 ? -37.443 -71.703 47.979 1.00 167.85 662 MET A O 1
ATOM 732 N N . GLN A 1 92 ? -38.763 -73.366 47.181 1.00 183.28 663 GLN A N 1
ATOM 733 C CA . GLN A 1 92 ? -37.697 -74.298 46.845 1.00 192.02 663 GLN A CA 1
ATOM 734 C C . GLN A 1 92 ? -38.195 -75.277 45.782 1.00 205.52 663 GLN A C 1
ATOM 735 O O . GLN A 1 92 ? -39.400 -75.482 45.641 1.00 205.63 663 GLN A O 1
ATOM 741 N N . GLU A 1 93 ? -37.249 -75.892 45.057 1.00 216.61 664 GLU A N 1
ATOM 742 C CA . GLU A 1 93 ? -37.544 -76.782 43.943 1.00 208.86 664 GLU A CA 1
ATOM 743 C C . GLU A 1 93 ? -37.975 -78.159 44.450 1.00 208.41 664 GLU A C 1
ATOM 744 O O . GLU A 1 93 ? -38.478 -78.972 43.676 1.00 200.48 664 GLU A O 1
ATOM 750 N N . ASP A 1 94 ? -37.778 -78.406 45.753 1.00 209.52 665 ASP A N 1
ATOM 751 C CA . ASP A 1 94 ? -38.059 -79.695 46.368 1.00 197.12 665 ASP A CA 1
ATOM 752 C C . ASP A 1 94 ? -39.080 -79.529 47.496 1.00 186.25 665 ASP A C 1
ATOM 753 O O . ASP A 1 94 ? -38.775 -79.782 48.661 1.00 178.87 665 ASP A O 1
ATOM 758 N N . ASN A 1 95 ? -40.299 -79.115 47.129 1.00 174.81 666 ASN A N 1
ATOM 759 C CA . ASN A 1 95 ? -41.379 -78.916 48.082 1.00 168.91 666 ASN A CA 1
ATOM 760 C C . ASN A 1 95 ? -42.642 -79.593 47.556 1.00 165.19 666 ASN A C 1
ATOM 761 O O . ASN A 1 95 ? -42.847 -79.682 46.347 1.00 162.96 666 ASN A O 1
ATOM 766 N N . SER A 1 96 ? -43.478 -80.063 48.487 1.00 167.53 667 SER A N 1
ATOM 767 C CA . SER A 1 96 ? -44.724 -80.737 48.162 1.00 170.77 667 SER A CA 1
ATOM 768 C C . SER A 1 96 ? -45.735 -79.731 47.615 1.00 170.06 667 SER A C 1
ATOM 769 O O . SER A 1 96 ? -46.435 -80.018 46.646 1.00 170.61 667 SER A O 1
ATOM 772 N N . SER A 1 97 ? -45.783 -78.550 48.245 1.00 167.89 668 SER A N 1
ATOM 773 C CA . SER A 1 97 ? -46.710 -77.483 47.898 1.00 166.70 668 SER A CA 1
ATOM 774 C C . SER A 1 97 ? -46.298 -76.817 46.587 1.00 167.46 668 SER A C 1
ATOM 775 O O . SER A 1 97 ? -47.133 -76.241 45.894 1.00 161.74 668 SER A O 1
ATOM 778 N N . PHE A 1 98 ? -45.001 -76.907 46.266 1.00 170.56 669 PHE A N 1
ATOM 779 C CA . PHE A 1 98 ? -44.405 -76.224 45.128 1.00 164.06 669 PHE A CA 1
ATOM 780 C C . PHE A 1 98 ? -45.024 -76.726 43.825 1.00 161.87 669 PHE A C 1
ATOM 781 O O . PHE A 1 98 ? -45.755 -75.986 43.168 1.00 159.39 669 PHE A O 1
ATOM 789 N N . SER A 1 99 ? -44.734 -77.991 43.485 1.00 156.21 670 SER A N 1
ATOM 790 C CA . SER A 1 99 ? -45.145 -78.620 42.237 1.00 150.60 670 SER A CA 1
ATOM 791 C C . SER A 1 99 ? -46.666 -78.665 42.114 1.00 148.19 670 SER A C 1
ATOM 792 O O . SER A 1 99 ? -47.196 -78.984 41.051 1.00 144.69 670 SER A O 1
ATOM 795 N N . LEU A 1 100 ? -47.354 -78.349 43.216 1.00 150.70 671 LEU A N 1
ATOM 796 C CA . LEU A 1 100 ? -48.806 -78.306 43.244 1.00 155.34 671 LEU A CA 1
ATOM 797 C C . LEU A 1 100 ? -49.270 -76.898 42.872 1.00 152.03 671 LEU A C 1
ATOM 798 O O . LEU A 1 100 ? -50.260 -76.738 42.161 1.00 149.47 671 LEU A O 1
ATOM 803 N N . LEU A 1 101 ? -48.527 -75.889 43.349 1.00 146.99 672 LEU A N 1
ATOM 804 C CA . LEU A 1 101 ? -48.857 -74.486 43.145 1.00 144.93 672 LEU A CA 1
ATOM 805 C C . LEU A 1 101 ? -48.531 -74.078 41.710 1.00 143.43 672 LEU A C 1
ATOM 806 O O . LEU A 1 101 ? -49.197 -73.219 41.133 1.00 134.86 672 LEU A O 1
ATOM 811 N N . LEU A 1 102 ? -47.489 -74.707 41.158 1.00 142.28 673 LEU A N 1
ATOM 812 C CA . LEU A 1 102 ? -47.034 -74.491 39.795 1.00 142.59 673 LEU A CA 1
ATOM 813 C C . LEU A 1 102 ? -48.081 -75.010 38.809 1.00 151.21 673 LEU A C 1
ATOM 814 O O . LEU A 1 102 ? -48.284 -74.413 37.752 1.00 147.37 673 LEU A O 1
ATOM 819 N N . ASP A 1 103 ? -48.742 -76.120 39.177 1.00 161.32 674 ASP A N 1
ATOM 820 C CA . ASP A 1 103 ? -49.721 -76.808 38.344 1.00 155.03 674 ASP A CA 1
ATOM 821 C C . ASP A 1 103 ? -50.973 -75.954 38.174 1.00 146.40 674 ASP A C 1
ATOM 822 O O . ASP A 1 103 ? -51.703 -76.111 37.197 1.00 142.72 674 ASP A O 1
ATOM 827 N N . LEU A 1 104 ? -51.217 -75.080 39.156 1.00 137.24 675 LEU A N 1
ATOM 828 C CA . LEU A 1 104 ? -52.281 -74.094 39.090 1.00 134.96 675 LEU A CA 1
ATOM 829 C C . LEU A 1 104 ? -52.011 -73.149 37.921 1.00 142.35 675 LEU A C 1
ATOM 830 O O . LEU A 1 104 ? -52.909 -72.874 37.123 1.00 145.88 675 LEU A O 1
ATOM 835 N N . LEU A 1 105 ? -50.760 -72.674 37.832 1.00 144.69 676 LEU A N 1
ATOM 836 C CA . LEU A 1 105 ? -50.326 -71.783 36.767 1.00 140.84 676 LEU A CA 1
ATOM 837 C C . LEU A 1 105 ? -50.404 -72.513 35.430 1.00 133.73 676 LEU A C 1
ATOM 838 O O . LEU A 1 105 ? -50.925 -71.970 34.458 1.00 127.97 676 LEU A O 1
ATOM 843 N N . SER A 1 106 ? -49.889 -73.750 35.409 1.00 127.37 677 SER A N 1
ATOM 844 C CA . SER A 1 106 ? -49.753 -74.542 34.197 1.00 126.35 677 SER A CA 1
ATOM 845 C C . SER A 1 106 ? -51.124 -74.900 33.625 1.00 130.06 677 SER A C 1
ATOM 846 O O . SER A 1 106 ? -51.227 -75.325 32.474 1.00 128.40 677 SER A O 1
ATOM 849 N N . GLU A 1 107 ? -52.168 -74.716 34.444 1.00 134.86 678 GLU A N 1
ATOM 850 C CA . GLU A 1 107 ? -53.541 -74.955 34.032 1.00 136.24 678 GLU A CA 1
ATOM 851 C C . GLU A 1 107 ? -54.157 -73.636 33.575 1.00 141.82 678 GLU A C 1
ATOM 852 O O . GLU A 1 107 ? -55.019 -73.623 32.698 1.00 152.39 678 GLU A O 1
ATOM 858 N N . LEU A 1 108 ? -53.693 -72.534 34.181 1.00 139.36 679 LEU A N 1
ATOM 859 C CA . LEU A 1 108 ? -54.188 -71.196 33.890 1.00 141.28 679 LEU A CA 1
ATOM 860 C C . LEU A 1 108 ? -53.588 -70.681 32.580 1.00 145.16 679 LEU A C 1
ATOM 861 O O . LEU A 1 108 ? -54.244 -69.942 31.846 1.00 144.50 679 LEU A O 1
ATOM 866 N N . TYR A 1 109 ? -52.340 -71.087 32.301 1.00 143.29 680 TYR A N 1
ATOM 867 C CA . TYR A 1 109 ? -51.606 -70.697 31.105 1.00 135.77 680 TYR A CA 1
ATOM 868 C C . TYR A 1 109 ? -52.405 -71.060 29.853 1.00 136.73 680 TYR A C 1
ATOM 869 O O . TYR A 1 109 ? -52.376 -70.328 28.867 1.00 143.65 680 TYR A O 1
ATOM 878 N N . GLN A 1 110 ? -53.113 -72.195 29.905 1.00 134.01 681 GLN A N 1
ATOM 879 C CA . GLN A 1 110 ? -53.911 -72.663 28.783 1.00 130.32 681 GLN A CA 1
ATOM 880 C C . GLN A 1 110 ? -55.101 -71.733 28.576 1.00 130.66 681 GLN A C 1
ATOM 881 O O . GLN A 1 110 ? -55.550 -71.546 27.449 1.00 139.16 681 GLN A O 1
ATOM 887 N N . LYS A 1 111 ? -55.601 -71.152 29.672 1.00 129.99 682 LYS A N 1
ATOM 888 C CA . LYS A 1 111 ? -56.775 -70.299 29.603 1.00 137.38 682 LYS A CA 1
ATOM 889 C C . LYS A 1 111 ? -56.374 -68.829 29.486 1.00 135.28 682 LYS A C 1
ATOM 890 O O . LYS A 1 111 ? -57.229 -67.978 29.255 1.00 147.33 682 LYS A O 1
ATOM 896 N N . GLN A 1 112 ? -55.075 -68.538 29.634 1.00 126.73 683 GLN A N 1
ATOM 897 C CA . GLN A 1 112 ? -54.562 -67.196 29.399 1.00 118.64 683 GLN A CA 1
ATOM 898 C C . GLN A 1 112 ? -53.086 -67.266 29.010 1.00 115.72 683 GLN A C 1
ATOM 899 O O . GLN A 1 112 ? -52.215 -67.133 29.868 1.00 124.23 683 GLN A O 1
ATOM 905 N N . PRO A 1 113 ? -52.754 -67.448 27.708 1.00 105.17 684 PRO A N 1
ATOM 906 C CA . PRO A 1 113 ? -51.361 -67.596 27.280 1.00 100.93 684 PRO A CA 1
ATOM 907 C C . PRO A 1 113 ? -50.475 -66.388 27.591 1.00 94.55 684 PRO A C 1
ATOM 908 O O . PRO A 1 113 ? -49.251 -66.483 27.528 1.00 89.79 684 PRO A O 1
ATOM 912 N N . LYS A 1 114 ? -51.104 -65.268 27.965 1.00 92.84 685 LYS A N 1
ATOM 913 C CA . LYS A 1 114 ? -50.404 -64.012 28.187 1.00 93.77 685 LYS A CA 1
ATOM 914 C C . LYS A 1 114 ? -49.754 -64.016 29.568 1.00 95.47 685 LYS A C 1
ATOM 915 O O . LYS A 1 114 ? -49.091 -63.051 29.947 1.00 91.54 685 LYS A O 1
ATOM 921 N N . ILE A 1 115 ? -49.939 -65.122 30.300 1.00 98.09 686 ILE A N 1
ATOM 922 C CA . ILE A 1 115 ? -49.336 -65.318 31.611 1.00 103.66 686 ILE A CA 1
ATOM 923 C C . ILE A 1 115 ? -47.842 -65.589 31.441 1.00 104.40 686 ILE A C 1
ATOM 924 O O . ILE A 1 115 ? -47.048 -65.287 32.333 1.00 98.91 686 ILE A O 1
ATOM 929 N N . GLY A 1 116 ? -47.485 -66.157 30.279 1.00 107.32 687 GLY A N 1
ATOM 930 C CA . GLY A 1 116 ? -46.123 -66.545 29.950 1.00 103.75 687 GLY A CA 1
ATOM 931 C C . GLY A 1 116 ? -45.143 -65.381 30.070 1.00 104.87 687 GLY A C 1
ATOM 932 O O . GLY A 1 116 ? -44.246 -65.409 30.914 1.00 102.82 687 GLY A O 1
ATOM 933 N N . TYR A 1 117 ? -45.341 -64.356 29.229 1.00 102.17 688 TYR A N 1
ATOM 934 C CA . TYR A 1 117 ? -44.464 -63.194 29.192 1.00 96.31 688 TYR A CA 1
ATOM 935 C C . TYR A 1 117 ? -44.697 -62.291 30.402 1.00 99.27 688 TYR A C 1
ATOM 936 O O . TYR A 1 117 ? -43.880 -61.415 30.680 1.00 96.12 688 TYR A O 1
ATOM 945 N N . HIS A 1 118 ? -45.821 -62.500 31.102 1.00 105.70 689 HIS A N 1
ATOM 946 C CA . HIS A 1 118 ? -46.113 -61.775 32.330 1.00 106.89 689 HIS A CA 1
ATOM 947 C C . HIS A 1 118 ? -45.178 -62.240 33.444 1.00 105.61 689 HIS A C 1
ATOM 948 O O . HIS A 1 118 ? -44.700 -61.425 34.236 1.00 94.16 689 HIS A O 1
ATOM 955 N N . LEU A 1 119 ? -44.922 -63.555 33.472 1.00 103.50 690 LEU A N 1
ATOM 956 C CA . LEU A 1 119 ? -43.968 -64.148 34.394 1.00 106.00 690 LEU A CA 1
ATOM 957 C C . LEU A 1 119 ? -42.589 -63.554 34.124 1.00 101.18 690 LEU A C 1
ATOM 958 O O . LEU A 1 119 ? -41.963 -63.005 35.028 1.00 100.71 690 LEU A O 1
ATOM 963 N N . LEU A 1 120 ? -42.150 -63.660 32.865 1.00 96.74 691 LEU A N 1
ATOM 964 C CA . LEU A 1 120 ? -40.899 -63.090 32.390 1.00 96.62 691 LEU A CA 1
ATOM 965 C C . LEU A 1 120 ? -40.740 -61.663 32.906 1.00 99.65 691 LEU A C 1
ATOM 966 O O . LEU A 1 120 ? -39.670 -61.293 33.384 1.00 103.97 691 LEU A O 1
ATOM 971 N N . TYR A 1 121 ? -41.815 -60.874 32.785 1.00 100.77 692 TYR A N 1
ATOM 972 C CA . TYR A 1 121 ? -41.813 -59.486 33.207 1.00 99.54 692 TYR A CA 1
ATOM 973 C C . TYR A 1 121 ? -41.526 -59.415 34.701 1.00 100.99 692 TYR A C 1
ATOM 974 O O . TYR A 1 121 ? -40.585 -58.739 35.111 1.00 98.51 692 TYR A O 1
ATOM 983 N N . TYR A 1 122 ? -42.334 -60.142 35.485 1.00 107.71 693 TYR A N 1
ATOM 984 C CA . TYR A 1 122 ? -42.324 -60.041 36.937 1.00 111.25 693 TYR A CA 1
ATOM 985 C C . TYR A 1 122 ? -40.925 -60.314 37.479 1.00 110.57 693 TYR A C 1
ATOM 986 O O . TYR A 1 122 ? -40.466 -59.607 38.374 1.00 120.18 693 TYR A O 1
ATOM 995 N N . LEU A 1 123 ? -40.264 -61.338 36.924 1.00 104.86 694 LEU A N 1
ATOM 996 C CA . LEU A 1 123 ? -38.976 -61.801 37.419 1.00 99.00 694 LEU A CA 1
ATOM 997 C C . LEU A 1 123 ? -37.936 -60.691 37.307 1.00 97.97 694 LEU A C 1
ATOM 998 O O . LEU A 1 123 ? -37.021 -60.621 38.125 1.00 104.74 694 LEU A O 1
ATOM 1003 N N . ARG A 1 124 ? -38.084 -59.835 36.290 1.00 97.32 695 ARG A N 1
ATOM 1004 C CA . ARG A 1 124 ? -37.126 -58.769 36.044 1.00 104.21 695 ARG A CA 1
ATOM 1005 C C . ARG A 1 124 ? -37.629 -57.437 36.599 1.00 103.77 695 ARG A C 1
ATOM 1006 O O . ARG A 1 124 ? -36.849 -56.496 36.734 1.00 97.43 695 ARG A O 1
ATOM 1014 N N . ALA A 1 125 ? -38.926 -57.377 36.927 1.00 111.87 696 ALA A N 1
ATOM 1015 C CA . ALA A 1 125 ? -39.567 -56.159 37.402 1.00 118.73 696 ALA A CA 1
ATOM 1016 C C . ALA A 1 125 ? -39.343 -55.972 38.903 1.00 124.53 696 ALA A C 1
ATOM 1017 O O . ALA A 1 125 ? -38.940 -54.895 39.338 1.00 130.67 696 ALA A O 1
ATOM 1019 N N . SER A 1 126 ? -39.618 -57.024 39.683 1.00 128.49 697 SER A N 1
ATOM 1020 C CA . SER A 1 126 ? -39.580 -56.943 41.134 1.00 131.28 697 SER A CA 1
ATOM 1021 C C . SER A 1 126 ? -38.245 -57.457 41.664 1.00 135.60 697 SER A C 1
ATOM 1022 O O . SER A 1 126 ? -37.668 -58.385 41.099 1.00 132.48 697 SER A O 1
ATOM 1025 N N . LYS A 1 127 ? -37.777 -56.838 42.756 1.00 148.84 698 LYS A N 1
ATOM 1026 C CA . LYS A 1 127 ? -36.605 -57.292 43.492 1.00 155.86 698 LYS A CA 1
ATOM 1027 C C . LYS A 1 127 ? -37.032 -58.331 44.529 1.00 155.08 698 LYS A C 1
ATOM 1028 O O . LYS A 1 127 ? -36.251 -58.702 45.404 1.00 152.75 698 LYS A O 1
ATOM 1034 N N . ALA A 1 128 ? -38.282 -58.797 44.407 1.00 150.49 699 ALA A N 1
ATOM 1035 C CA . ALA A 1 128 ? -38.783 -59.926 45.172 1.00 153.06 699 ALA A CA 1
ATOM 1036 C C . ALA A 1 128 ? -38.199 -61.223 44.613 1.00 158.62 699 ALA A C 1
ATOM 1037 O O . ALA A 1 128 ? -38.291 -62.274 45.247 1.00 167.49 699 ALA A O 1
ATOM 1039 N N . ALA A 1 129 ? -37.606 -61.130 43.414 1.00 152.90 700 ALA A N 1
ATOM 1040 C CA . ALA A 1 129 ? -36.908 -62.234 42.770 1.00 138.56 700 ALA A CA 1
ATOM 1041 C C . ALA A 1 129 ? -35.535 -61.796 42.264 1.00 129.11 700 ALA A C 1
ATOM 1042 O O . ALA A 1 129 ? -34.718 -62.635 41.891 1.00 111.97 700 ALA A O 1
ATOM 1044 N N . ALA A 1 130 ? -35.315 -60.473 42.257 1.00 139.34 701 ALA A N 1
ATOM 1045 C CA . ALA A 1 130 ? -34.081 -59.810 41.849 1.00 149.53 701 ALA A CA 1
ATOM 1046 C C . ALA A 1 130 ? -34.110 -60.425 40.448 1.00 159.99 701 ALA A C 1
ATOM 1047 O O . ALA A 1 130 ? -35.014 -60.134 39.665 1.00 153.05 701 ALA A O 1
ATOM 1049 N N . GLY A 1 131 ? -33.106 -61.259 40.141 1.00 169.30 702 GLY A N 1
ATOM 1050 C CA . GLY A 1 131 ? -33.007 -61.943 38.860 1.00 162.36 702 GLY A CA 1
ATOM 1051 C C . GLY A 1 131 ? -32.883 -63.466 38.834 1.00 156.92 702 GLY A C 1
ATOM 1052 O O . GLY A 1 131 ? -31.915 -64.005 38.299 1.00 148.00 702 GLY A O 1
ATOM 1053 N N . LYS A 1 132 ? -33.885 -64.141 39.410 1.00 160.32 703 LYS A N 1
ATOM 1054 C CA . LYS A 1 132 ? -33.899 -65.590 39.534 1.00 156.47 703 LYS A CA 1
ATOM 1055 C C . LYS A 1 132 ? -34.878 -66.175 38.520 1.00 150.15 703 LYS A C 1
ATOM 1056 O O . LYS A 1 132 ? -35.977 -66.601 38.875 1.00 145.07 703 LYS A O 1
ATOM 1062 N N . MET A 1 133 ? -34.441 -66.207 37.255 1.00 148.97 704 MET A N 1
ATOM 1063 C CA . MET A 1 133 ? -35.265 -66.604 36.124 1.00 150.74 704 MET A CA 1
ATOM 1064 C C . MET A 1 133 ? -35.515 -68.113 36.149 1.00 154.52 704 MET A C 1
ATOM 1065 O O . MET A 1 133 ? -36.271 -68.630 35.327 1.00 154.24 704 MET A O 1
ATOM 1070 N N . ASN A 1 134 ? -34.883 -68.800 37.110 1.00 152.50 705 ASN A N 1
ATOM 1071 C CA . ASN A 1 134 ? -34.938 -70.248 37.256 1.00 145.81 705 ASN A CA 1
ATOM 1072 C C . ASN A 1 134 ? -36.388 -70.711 37.375 1.00 140.49 705 ASN A C 1
ATOM 1073 O O . ASN A 1 134 ? -36.712 -71.846 37.028 1.00 138.69 705 ASN A O 1
ATOM 1078 N N . LEU A 1 135 ? -37.246 -69.807 37.863 1.00 130.03 706 LEU A N 1
ATOM 1079 C CA . LEU A 1 135 ? -38.662 -70.059 38.071 1.00 121.04 706 LEU A CA 1
ATOM 1080 C C . LEU A 1 135 ? -39.352 -70.346 36.735 1.00 114.96 706 LEU A C 1
ATOM 1081 O O . LEU A 1 135 ? -40.263 -71.171 36.663 1.00 112.45 706 LEU A O 1
ATOM 1086 N N . TYR A 1 136 ? -38.899 -69.665 35.678 1.00 106.39 707 TYR A N 1
ATOM 1087 C CA . TYR A 1 136 ? -39.492 -69.808 34.360 1.00 98.10 707 TYR A CA 1
ATOM 1088 C C . TYR A 1 136 ? -39.116 -71.161 33.756 1.00 100.22 707 TYR A C 1
ATOM 1089 O O . TYR A 1 136 ? -39.919 -71.751 33.037 1.00 91.30 707 TYR A O 1
ATOM 1098 N N . GLU A 1 137 ? -37.894 -71.635 34.048 1.00 107.85 708 GLU A N 1
ATOM 1099 C CA . GLU A 1 137 ? -37.421 -72.926 33.564 1.00 114.70 708 GLU A CA 1
ATOM 1100 C C . GLU A 1 137 ? -38.272 -74.036 34.177 1.00 118.28 708 GLU A C 1
ATOM 1101 O O . GLU A 1 137 ? -38.576 -75.025 33.511 1.00 115.62 708 GLU A O 1
ATOM 1107 N N . SER A 1 138 ? -38.637 -73.854 35.454 1.00 121.81 709 SER A N 1
ATOM 1108 C CA . SER A 1 138 ? -39.552 -74.743 36.150 1.00 120.15 709 SER A CA 1
ATOM 1109 C C . SER A 1 138 ? -40.911 -74.699 35.457 1.00 117.36 709 SER A C 1
ATOM 1110 O O . SER A 1 138 ? -41.502 -75.740 35.166 1.00 111.60 709 SER A O 1
ATOM 1113 N N . PHE A 1 139 ? -41.361 -73.469 35.171 1.00 113.91 710 PHE A N 1
ATOM 1114 C CA . PHE A 1 139 ? -42.643 -73.189 34.547 1.00 106.49 710 PHE A CA 1
ATOM 1115 C C . PHE A 1 139 ? -42.720 -73.836 33.165 1.00 103.06 710 PHE A C 1
ATOM 1116 O O . PHE A 1 139 ? -43.792 -74.262 32.738 1.00 102.43 710 PHE A O 1
ATOM 1124 N N . ALA A 1 140 ? -41.576 -73.883 32.474 1.00 98.82 711 ALA A N 1
ATOM 1125 C CA . ALA A 1 140 ? -41.498 -74.402 31.120 1.00 97.98 711 ALA A CA 1
ATOM 1126 C C . ALA A 1 140 ? -41.532 -75.928 31.144 1.00 101.14 711 ALA A C 1
ATOM 1127 O O . ALA A 1 140 ? -42.325 -76.548 30.437 1.00 96.07 711 ALA A O 1
ATOM 1129 N N . GLN A 1 141 ? -40.664 -76.518 31.977 1.00 108.40 712 GLN A N 1
ATOM 1130 C CA . GLN A 1 141 ? -40.553 -77.962 32.112 1.00 114.10 712 GLN A CA 1
ATOM 1131 C C . GLN A 1 141 ? -41.787 -78.497 32.835 1.00 119.71 712 GLN A C 1
ATOM 1132 O O . GLN A 1 141 ? -41.839 -79.669 33.204 1.00 132.51 712 GLN A O 1
ATOM 1138 N N . ALA A 1 142 ? -42.778 -77.616 33.014 1.00 118.62 713 ALA A N 1
ATOM 1139 C CA . ALA A 1 142 ? -44.046 -77.948 33.638 1.00 110.13 713 ALA A CA 1
ATOM 1140 C C . ALA A 1 142 ? -45.180 -77.811 32.624 1.00 109.55 713 ALA A C 1
ATOM 1141 O O . ALA A 1 142 ? -46.283 -78.293 32.858 1.00 116.32 713 ALA A O 1
ATOM 1143 N N . THR A 1 143 ? -44.903 -77.142 31.501 1.00 113.10 714 THR A N 1
ATOM 1144 C CA . THR A 1 143 ? -45.865 -77.075 30.414 1.00 116.52 714 THR A CA 1
ATOM 1145 C C . THR A 1 143 ? -45.856 -78.407 29.674 1.00 114.95 714 THR A C 1
ATOM 1146 O O . THR A 1 143 ? -44.908 -79.178 29.804 1.00 108.69 714 THR A O 1
ATOM 1150 N N . GLN A 1 144 ? -46.916 -78.648 28.893 1.00 122.66 715 GLN A N 1
ATOM 1151 C CA . GLN A 1 144 ? -47.118 -79.901 28.183 1.00 134.42 715 GLN A CA 1
ATOM 1152 C C . GLN A 1 144 ? -45.915 -80.221 27.300 1.00 138.17 715 GLN A C 1
ATOM 1153 O O . GLN A 1 144 ? -45.598 -81.390 27.089 1.00 140.38 715 GLN A O 1
ATOM 1159 N N . LEU A 1 145 ? -45.257 -79.174 26.789 1.00 143.46 716 LEU A N 1
ATOM 1160 C CA . LEU A 1 145 ? -44.164 -79.338 25.846 1.00 143.06 716 LEU A CA 1
ATOM 1161 C C . LEU A 1 145 ? -42.895 -79.751 26.587 1.00 140.44 716 LEU A C 1
ATOM 1162 O O . LEU A 1 145 ? -42.136 -80.590 26.103 1.00 137.63 716 LEU A O 1
ATOM 1167 N N . GLY A 1 146 ? -42.672 -79.140 27.756 1.00 138.30 717 GLY A N 1
ATOM 1168 C CA . GLY A 1 146 ? -41.559 -79.497 28.621 1.00 128.66 717 GLY A CA 1
ATOM 1169 C C . GLY A 1 146 ? -40.238 -78.887 28.160 1.00 126.14 717 GLY A C 1
ATOM 1170 O O . GLY A 1 146 ? -39.259 -78.910 28.904 1.00 136.14 717 GLY A O 1
ATOM 1171 N N . ASP A 1 147 ? -40.220 -78.347 26.934 1.00 115.03 718 ASP A N 1
ATOM 1172 C CA . ASP A 1 147 ? -39.030 -77.726 26.371 1.00 104.60 718 ASP A CA 1
ATOM 1173 C C . ASP A 1 147 ? -39.019 -76.234 26.692 1.00 100.29 718 ASP A C 1
ATOM 1174 O O . ASP A 1 147 ? -40.048 -75.573 26.578 1.00 102.95 718 ASP A O 1
ATOM 1179 N N . LEU A 1 148 ? -37.832 -75.719 27.051 1.00 95.11 719 LEU A N 1
ATOM 1180 C CA . LEU A 1 148 ? -37.643 -74.356 27.533 1.00 86.12 719 LEU A CA 1
ATOM 1181 C C . LEU A 1 148 ? -37.572 -73.362 26.373 1.00 86.93 719 LEU A C 1
ATOM 1182 O O . LEU A 1 148 ? -38.232 -72.326 26.416 1.00 84.74 719 LEU A O 1
ATOM 1187 N N . HIS A 1 149 ? -36.742 -73.669 25.364 1.00 88.42 720 HIS A N 1
ATOM 1188 C CA . HIS A 1 149 ? -36.598 -72.855 24.165 1.00 83.80 720 HIS A CA 1
ATOM 1189 C C . HIS A 1 149 ? -37.964 -72.622 23.525 1.00 86.48 720 HIS A C 1
ATOM 1190 O O . HIS A 1 149 ? -38.361 -71.480 23.300 1.00 88.13 720 HIS A O 1
ATOM 1197 N N . THR A 1 150 ? -38.678 -73.722 23.259 1.00 87.89 721 THR A N 1
ATOM 1198 C CA . THR A 1 150 ? -39.948 -73.688 22.552 1.00 88.04 721 THR A CA 1
ATOM 1199 C C . THR A 1 150 ? -40.975 -72.891 23.349 1.00 85.84 721 THR A C 1
ATOM 1200 O O . THR A 1 150 ? -41.809 -72.203 22.763 1.00 84.68 721 THR A O 1
ATOM 1204 N N . CYS A 1 151 ? -40.893 -73.008 24.680 1.00 84.91 722 CYS A N 1
ATOM 1205 C CA . CYS A 1 151 ? -41.784 -72.349 25.624 1.00 83.49 722 CYS A CA 1
ATOM 1206 C C . CYS A 1 151 ? -41.499 -70.845 25.647 1.00 77.18 722 CYS A C 1
ATOM 1207 O O . CYS A 1 151 ? -42.411 -70.028 25.773 1.00 70.21 722 CYS A O 1
ATOM 1210 N N . LEU A 1 152 ? -40.216 -70.495 25.522 1.00 75.40 723 LEU A N 1
ATOM 1211 C CA . LEU A 1 152 ? -39.759 -69.116 25.503 1.00 72.34 723 LEU A CA 1
ATOM 1212 C C . LEU A 1 152 ? -40.156 -68.448 24.185 1.00 71.34 723 LEU A C 1
ATOM 1213 O O . LEU A 1 152 ? -40.644 -67.321 24.199 1.00 66.08 723 LEU A O 1
ATOM 1218 N N . MET A 1 153 ? -39.969 -69.166 23.065 1.00 74.64 724 MET A N 1
ATOM 1219 C CA . MET A 1 153 ? -40.283 -68.695 21.720 1.00 78.64 724 MET A CA 1
ATOM 1220 C C . MET A 1 153 ? -41.775 -68.408 21.575 1.00 83.89 724 MET A C 1
ATOM 1221 O O . MET A 1 153 ? -42.179 -67.667 20.686 1.00 90.40 724 MET A O 1
ATOM 1226 N N . MET A 1 154 ? -42.586 -69.039 22.427 1.00 91.83 725 MET A N 1
ATOM 1227 C CA . MET A 1 154 ? -44.030 -68.899 22.382 1.00 89.67 725 MET A CA 1
ATOM 1228 C C . MET A 1 154 ? -44.432 -67.602 23.074 1.00 86.49 725 MET A C 1
ATOM 1229 O O . MET A 1 154 ? -45.368 -66.937 22.639 1.00 89.65 725 MET A O 1
ATOM 1234 N N . ASP A 1 155 ? -43.710 -67.258 24.146 1.00 81.05 726 ASP A N 1
ATOM 1235 C CA . ASP A 1 155 ? -44.066 -66.123 24.979 1.00 86.36 726 ASP A CA 1
ATOM 1236 C C . ASP A 1 155 ? -43.584 -64.825 24.339 1.00 89.91 726 ASP A C 1
ATOM 1237 O O . ASP A 1 155 ? -44.333 -63.852 24.291 1.00 94.50 726 ASP A O 1
ATOM 1242 N N . MET A 1 156 ? -42.335 -64.828 23.854 1.00 85.95 727 MET A N 1
ATOM 1243 C CA . MET A 1 156 ? -41.759 -63.667 23.194 1.00 77.90 727 MET A CA 1
ATOM 1244 C C . MET A 1 156 ? -42.568 -63.318 21.946 1.00 79.51 727 MET A C 1
ATOM 1245 O O . MET A 1 156 ? -42.814 -62.140 21.690 1.00 88.90 727 MET A O 1
ATOM 1250 N N . LYS A 1 157 ? -42.989 -64.338 21.182 1.00 68.06 728 LYS A N 1
ATOM 1251 C CA . LYS A 1 157 ? -43.786 -64.086 19.994 1.00 64.76 728 LYS A CA 1
ATOM 1252 C C . LYS A 1 157 ? -45.151 -63.558 20.411 1.00 70.36 728 LYS A C 1
ATOM 1253 O O . LYS A 1 157 ? -45.685 -62.645 19.782 1.00 76.73 728 LYS A O 1
ATOM 1259 N N . ALA A 1 158 ? -45.695 -64.148 21.481 1.00 74.13 729 ALA A N 1
ATOM 1260 C CA . ALA A 1 158 ? -46.945 -63.693 22.064 1.00 72.26 729 ALA A CA 1
ATOM 1261 C C . ALA A 1 158 ? -46.781 -62.233 22.474 1.00 74.02 729 ALA A C 1
ATOM 1262 O O . ALA A 1 158 ? -47.665 -61.408 22.251 1.00 81.02 729 ALA A O 1
ATOM 1264 N N . CYS A 1 159 ? -45.605 -61.929 23.028 1.00 69.41 730 CYS A N 1
ATOM 1265 C CA . CYS A 1 159 ? -45.313 -60.612 23.558 1.00 66.37 730 CYS A CA 1
ATOM 1266 C C . CYS A 1 159 ? -45.185 -59.597 22.425 1.00 67.39 730 CYS A C 1
ATOM 1267 O O . CYS A 1 159 ? -45.604 -58.455 22.592 1.00 68.32 730 CYS A O 1
ATOM 1270 N N . GLN A 1 160 ? -44.616 -60.022 21.286 1.00 67.86 731 GLN A N 1
ATOM 1271 C CA . GLN A 1 160 ? -44.431 -59.141 20.143 1.00 67.02 731 GLN A CA 1
ATOM 1272 C C . GLN A 1 160 ? -45.798 -58.738 19.596 1.00 72.29 731 GLN A C 1
ATOM 1273 O O . GLN A 1 160 ? -46.002 -57.593 19.194 1.00 80.03 731 GLN A O 1
ATOM 1279 N N . GLU A 1 161 ? -46.734 -59.694 19.615 1.00 75.24 732 GLU A N 1
ATOM 1280 C CA . GLU A 1 161 ? -48.081 -59.473 19.117 1.00 76.62 732 GLU A CA 1
ATOM 1281 C C . GLU A 1 161 ? -48.794 -58.457 20.008 1.00 79.67 732 GLU A C 1
ATOM 1282 O O . GLU A 1 161 ? -49.493 -57.577 19.509 1.00 78.32 732 GLU A O 1
ATOM 1288 N N . ASP A 1 162 ? -48.550 -58.560 21.322 1.00 85.87 733 ASP A N 1
ATOM 1289 C CA . ASP A 1 162 ? -49.365 -57.916 22.344 1.00 85.46 733 ASP A CA 1
ATOM 1290 C C . ASP A 1 162 ? -48.762 -56.580 22.782 1.00 85.14 733 ASP A C 1
ATOM 1291 O O . ASP A 1 162 ? -49.459 -55.567 22.811 1.00 89.81 733 ASP A O 1
ATOM 1296 N N . ASP A 1 163 ? -47.473 -56.576 23.137 1.00 79.54 734 ASP A N 1
ATOM 1297 C CA . ASP A 1 163 ? -46.891 -55.408 23.779 1.00 81.65 734 ASP A CA 1
ATOM 1298 C C . ASP A 1 163 ? -45.431 -55.228 23.360 1.00 81.09 734 ASP A C 1
ATOM 1299 O O . ASP A 1 163 ? -44.518 -55.550 24.122 1.00 83.60 734 ASP A O 1
ATOM 1304 N N . VAL A 1 164 ? -45.228 -54.655 22.166 1.00 70.95 735 VAL A N 1
ATOM 1305 C CA . VAL A 1 164 ? -43.913 -54.550 21.552 1.00 68.25 735 VAL A CA 1
ATOM 1306 C C . VAL A 1 164 ? -42.979 -53.691 22.407 1.00 68.15 735 VAL A C 1
ATOM 1307 O O . VAL A 1 164 ? -41.763 -53.842 22.339 1.00 67.26 735 VAL A O 1
ATOM 1311 N N . ARG A 1 165 ? -43.545 -52.796 23.220 1.00 76.17 736 ARG A N 1
ATOM 1312 C CA . ARG A 1 165 ? -42.737 -51.948 24.085 1.00 83.69 736 ARG A CA 1
ATOM 1313 C C . ARG A 1 165 ? -42.121 -52.799 25.194 1.00 83.16 736 ARG A C 1
ATOM 1314 O O . ARG A 1 165 ? -40.986 -52.558 25.608 1.00 83.10 736 ARG A O 1
ATOM 1322 N N . LEU A 1 166 ? -42.881 -53.802 25.651 1.00 79.48 737 LEU A N 1
ATOM 1323 C CA . LEU A 1 166 ? -42.374 -54.770 26.608 1.00 80.44 737 LEU A CA 1
ATOM 1324 C C . LEU A 1 166 ? -41.262 -55.594 25.959 1.00 80.79 737 LEU A C 1
ATOM 1325 O O . LEU A 1 166 ? -40.197 -55.759 26.550 1.00 84.94 737 LEU A O 1
ATOM 1330 N N . LEU A 1 167 ? -41.509 -56.084 24.735 1.00 74.02 738 LEU A N 1
ATOM 1331 C CA . LEU A 1 167 ? -40.546 -56.907 24.016 1.00 71.76 738 LEU A CA 1
ATOM 1332 C C . LEU A 1 167 ? -39.177 -56.226 23.963 1.00 72.51 738 LEU A C 1
ATOM 1333 O O . LEU A 1 167 ? -38.150 -56.894 24.044 1.00 74.02 738 LEU A O 1
ATOM 1338 N N . CYS A 1 168 ? -39.169 -54.895 23.825 1.00 72.83 739 CYS A N 1
ATOM 1339 C CA . CYS A 1 168 ? -37.926 -54.161 23.667 1.00 72.28 739 CYS A CA 1
ATOM 1340 C C . CYS A 1 168 ? -37.263 -53.978 25.025 1.00 77.75 739 CYS A C 1
ATOM 1341 O O . CYS A 1 168 ? -36.047 -53.812 25.099 1.00 82.60 739 CYS A O 1
ATOM 1344 N N . HIS A 1 169 ? -38.083 -54.020 26.083 1.00 85.81 740 HIS A N 1
ATOM 1345 C CA . HIS A 1 169 ? -37.622 -53.900 27.458 1.00 88.78 740 HIS A CA 1
ATOM 1346 C C . HIS A 1 169 ? -37.016 -55.225 27.924 1.00 86.12 740 HIS A C 1
ATOM 1347 O O . HIS A 1 169 ? -35.961 -55.238 28.556 1.00 88.19 740 HIS A O 1
ATOM 1354 N N . LEU A 1 170 ? -37.678 -56.338 27.584 1.00 79.28 741 LEU A N 1
ATOM 1355 C CA . LEU A 1 170 ? -37.299 -57.648 28.091 1.00 77.68 741 LEU A CA 1
ATOM 1356 C C . LEU A 1 170 ? -36.063 -58.179 27.372 1.00 78.59 741 LEU A C 1
ATOM 1357 O O . LEU A 1 170 ? -35.278 -58.909 27.968 1.00 85.82 741 LEU A O 1
ATOM 1362 N N . THR A 1 171 ? -35.915 -57.825 26.090 1.00 76.74 742 THR A N 1
ATOM 1363 C CA . THR A 1 171 ? -34.897 -58.408 25.230 1.00 74.47 742 THR A CA 1
ATOM 1364 C C . THR A 1 171 ? -33.603 -58.673 26.004 1.00 79.09 742 THR A C 1
ATOM 1365 O O . THR A 1 171 ? -33.207 -59.830 26.130 1.00 81.32 742 THR A O 1
ATOM 1369 N N . PRO A 1 172 ? -32.908 -57.644 26.554 1.00 77.70 743 PRO A N 1
ATOM 1370 C CA . PRO A 1 172 ? -31.588 -57.845 27.164 1.00 77.80 743 PRO A CA 1
ATOM 1371 C C . PRO A 1 172 ? -31.456 -59.042 28.108 1.00 79.42 743 PRO A C 1
ATOM 1372 O O . PRO A 1 172 ? -30.549 -59.851 27.941 1.00 80.95 743 PRO A O 1
ATOM 1376 N N . SER A 1 173 ? -32.377 -59.171 29.072 1.00 83.16 744 SER A N 1
ATOM 1377 C CA . SER A 1 173 ? -32.294 -60.228 30.072 1.00 84.70 744 SER A CA 1
ATOM 1378 C C . SER A 1 173 ? -32.687 -61.583 29.483 1.00 81.98 744 SER A C 1
ATOM 1379 O O . SER A 1 173 ? -32.254 -62.623 29.973 1.00 88.11 744 SER A O 1
ATOM 1382 N N . ILE A 1 174 ? -33.496 -61.564 28.420 1.00 76.73 745 ILE A N 1
ATOM 1383 C CA . ILE A 1 174 ? -33.849 -62.779 27.703 1.00 75.45 745 ILE A CA 1
ATOM 1384 C C . ILE A 1 174 ? -32.605 -63.321 26.999 1.00 75.05 745 ILE A C 1
ATOM 1385 O O . ILE A 1 174 ? -32.325 -64.516 27.049 1.00 78.73 745 ILE A O 1
ATOM 1390 N N . TYR A 1 175 ? -31.846 -62.427 26.362 1.00 72.43 746 TYR A N 1
ATOM 1391 C CA . TYR A 1 175 ? -30.662 -62.823 25.623 1.00 69.39 746 TYR A CA 1
ATOM 1392 C C . TYR A 1 175 ? -29.526 -63.101 26.600 1.00 75.18 746 TYR A C 1
ATOM 1393 O O . TYR A 1 175 ? -28.588 -63.824 26.268 1.00 81.67 746 TYR A O 1
ATOM 1402 N N . THR A 1 176 ? -29.633 -62.525 27.805 1.00 74.82 747 THR A N 1
ATOM 1403 C CA . THR A 1 176 ? -28.572 -62.609 28.796 1.00 74.47 747 THR A CA 1
ATOM 1404 C C . THR A 1 176 ? -28.729 -63.877 29.629 1.00 75.85 747 THR A C 1
ATOM 1405 O O . THR A 1 176 ? -27.764 -64.614 29.806 1.00 79.78 747 THR A O 1
ATOM 1409 N N . GLU A 1 177 ? -29.950 -64.115 30.124 1.00 76.34 748 GLU A N 1
ATOM 1410 C CA . GLU A 1 177 ? -30.198 -65.145 31.120 1.00 81.99 748 GLU A CA 1
ATOM 1411 C C . GLU A 1 177 ? -30.420 -66.497 30.452 1.00 79.30 748 GLU A C 1
ATOM 1412 O O . GLU A 1 177 ? -30.244 -67.531 31.087 1.00 80.66 748 GLU A O 1
ATOM 1418 N N . PHE A 1 178 ? -30.821 -66.489 29.178 1.00 80.48 749 PHE A N 1
ATOM 1419 C CA . PHE A 1 178 ? -31.028 -67.732 28.451 1.00 79.47 749 PHE A CA 1
ATOM 1420 C C . PHE A 1 178 ? -30.183 -67.721 27.183 1.00 79.67 749 PHE A C 1
ATOM 1421 O O . PHE A 1 178 ? -30.724 -67.840 26.086 1.00 83.02 749 PHE A O 1
ATOM 1429 N N . PRO A 1 179 ? -28.836 -67.604 27.294 1.00 76.82 750 PRO A N 1
ATOM 1430 C CA . PRO A 1 179 ? -27.974 -67.448 26.122 1.00 74.18 750 PRO A CA 1
ATOM 1431 C C . PRO A 1 179 ? -28.022 -68.682 25.232 1.00 77.49 750 PRO A C 1
ATOM 1432 O O . PRO A 1 179 ? -27.966 -68.569 24.012 1.00 80.36 750 PRO A O 1
ATOM 1436 N N . ASP A 1 180 ? -28.125 -69.853 25.868 1.00 84.48 751 ASP A N 1
ATOM 1437 C CA . ASP A 1 180 ? -28.096 -71.125 25.166 1.00 95.54 751 ASP A CA 1
ATOM 1438 C C . ASP A 1 180 ? -29.306 -71.204 24.239 1.00 93.97 751 ASP A C 1
ATOM 1439 O O . ASP A 1 180 ? -29.185 -71.636 23.094 1.00 86.20 751 ASP A O 1
ATOM 1444 N N . GLU A 1 181 ? -30.454 -70.741 24.751 1.00 101.52 752 GLU A N 1
ATOM 1445 C CA . GLU A 1 181 ? -31.746 -70.875 24.097 1.00 100.14 752 GLU A CA 1
ATOM 1446 C C . GLU A 1 181 ? -31.907 -69.832 22.994 1.00 94.94 752 GLU A C 1
ATOM 1447 O O . GLU A 1 181 ? -32.614 -70.084 22.022 1.00 94.88 752 GLU A O 1
ATOM 1453 N N . THR A 1 182 ? -31.229 -68.683 23.143 1.00 89.45 753 THR A N 1
ATOM 1454 C CA . THR A 1 182 ? -31.545 -67.489 22.369 1.00 83.37 753 THR A CA 1
ATOM 1455 C C . THR A 1 182 ? -30.554 -67.243 21.229 1.00 81.09 753 THR A C 1
ATOM 1456 O O . THR A 1 182 ? -30.967 -66.971 20.102 1.00 86.63 753 THR A O 1
ATOM 1460 N N . LEU A 1 183 ? -29.253 -67.357 21.523 1.00 79.90 754 LEU A N 1
ATOM 1461 C CA . LEU A 1 183 ? -28.186 -66.831 20.679 1.00 81.92 754 LEU A CA 1
ATOM 1462 C C . LEU A 1 183 ? -28.087 -67.551 19.335 1.00 84.48 754 LEU A C 1
ATOM 1463 O O . LEU A 1 183 ? -27.280 -67.153 18.496 1.00 84.50 754 LEU A O 1
ATOM 1468 N N . ARG A 1 184 ? -28.891 -68.601 19.135 1.00 91.61 755 ARG A N 1
ATOM 1469 C CA . ARG A 1 184 ? -28.636 -69.557 18.067 1.00 101.78 755 ARG A CA 1
ATOM 1470 C C . ARG A 1 184 ? -29.746 -69.515 17.021 1.00 100.02 755 ARG A C 1
ATOM 1471 O O . ARG A 1 184 ? -29.461 -69.468 15.828 1.00 95.66 755 ARG A O 1
ATOM 1479 N N . SER A 1 185 ? -31.003 -69.574 17.480 1.00 110.10 756 SER A N 1
ATOM 1480 C CA . SER A 1 185 ? -32.148 -69.597 16.585 1.00 112.09 756 SER A CA 1
ATOM 1481 C C . SER A 1 185 ? -32.438 -68.170 16.135 1.00 105.47 756 SER A C 1
ATOM 1482 O O . SER A 1 185 ? -32.469 -67.257 16.962 1.00 98.15 756 SER A O 1
ATOM 1485 N N . GLY A 1 186 ? -32.614 -68.004 14.816 1.00 94.59 757 GLY A N 1
ATOM 1486 C CA . GLY A 1 186 ? -32.903 -66.716 14.209 1.00 83.22 757 GLY A CA 1
ATOM 1487 C C . GLY A 1 186 ? -34.383 -66.357 14.312 1.00 79.35 757 GLY A C 1
ATOM 1488 O O . GLY A 1 186 ? -34.828 -65.387 13.707 1.00 76.57 757 GLY A O 1
ATOM 1489 N N . GLU A 1 187 ? -35.129 -67.154 15.085 1.00 84.38 758 GLU A N 1
ATOM 1490 C CA . GLU A 1 187 ? -36.543 -66.929 15.342 1.00 77.68 758 GLU A CA 1
ATOM 1491 C C . GLU A 1 187 ? -36.706 -65.668 16.187 1.00 72.48 758 GLU A C 1
ATOM 1492 O O . GLU A 1 187 ? -37.492 -64.788 15.839 1.00 77.70 758 GLU A O 1
ATOM 1498 N N . LEU A 1 188 ? -35.940 -65.582 17.282 1.00 63.88 759 LEU A N 1
ATOM 1499 C CA . LEU A 1 188 ? -36.053 -64.473 18.215 1.00 60.42 759 LEU A CA 1
ATOM 1500 C C . LEU A 1 188 ? -35.578 -63.176 17.569 1.00 64.04 759 LEU A C 1
ATOM 1501 O O . LEU A 1 188 ? -36.125 -62.120 17.872 1.00 70.19 759 LEU A O 1
ATOM 1506 N N . LEU A 1 189 ? -34.556 -63.248 16.704 1.00 66.81 760 LEU A N 1
ATOM 1507 C CA . LEU A 1 189 ? -34.103 -62.043 16.020 1.00 63.79 760 LEU A CA 1
ATOM 1508 C C . LEU A 1 189 ? -35.178 -61.561 15.042 1.00 62.57 760 LEU A C 1
ATOM 1509 O O . LEU A 1 189 ? -35.589 -60.405 15.104 1.00 64.02 760 LEU A O 1
ATOM 1514 N N . ASN A 1 190 ? -35.646 -62.449 14.158 1.00 58.95 761 ASN A N 1
ATOM 1515 C CA . ASN A 1 190 ? -36.666 -62.080 13.188 1.00 60.18 761 ASN A CA 1
ATOM 1516 C C . ASN A 1 190 ? -37.818 -61.377 13.897 1.00 56.28 761 ASN A C 1
ATOM 1517 O O . ASN A 1 190 ? -38.178 -60.256 13.555 1.00 54.03 761 ASN A O 1
ATOM 1522 N N . MET A 1 191 ? -38.388 -62.082 14.873 1.00 56.72 762 MET A N 1
ATOM 1523 C CA . MET A 1 191 ? -39.422 -61.588 15.763 1.00 57.50 762 MET A CA 1
ATOM 1524 C C . MET A 1 191 ? -39.159 -60.130 16.131 1.00 58.95 762 MET A C 1
ATOM 1525 O O . MET A 1 191 ? -40.008 -59.266 15.917 1.00 63.74 762 MET A O 1
ATOM 1530 N N . ILE A 1 192 ? -37.971 -59.867 16.687 1.00 56.88 763 ILE A N 1
ATOM 1531 C CA . ILE A 1 192 ? -37.627 -58.559 17.227 1.00 54.33 763 ILE A CA 1
ATOM 1532 C C . ILE A 1 192 ? -37.508 -57.516 16.114 1.00 55.19 763 ILE A C 1
ATOM 1533 O O . ILE A 1 192 ? -38.051 -56.424 16.242 1.00 54.61 763 ILE A O 1
ATOM 1538 N N . VAL A 1 193 ? -36.809 -57.850 15.021 1.00 55.28 764 VAL A N 1
ATOM 1539 C CA . VAL A 1 193 ? -36.582 -56.889 13.952 1.00 52.93 764 VAL A CA 1
ATOM 1540 C C . VAL A 1 193 ? -37.833 -56.756 13.093 1.00 52.86 764 VAL A C 1
ATOM 1541 O O . VAL A 1 193 ? -37.763 -56.172 12.022 1.00 60.93 764 VAL A O 1
ATOM 1545 N N . ALA A 1 194 ? -38.960 -57.300 13.548 1.00 50.45 765 ALA A N 1
ATOM 1546 C CA . ALA A 1 194 ? -40.154 -57.286 12.728 1.00 49.28 765 ALA A CA 1
ATOM 1547 C C . ALA A 1 194 ? -41.169 -56.279 13.268 1.00 52.00 765 ALA A C 1
ATOM 1548 O O . ALA A 1 194 ? -42.195 -56.055 12.634 1.00 54.19 765 ALA A O 1
ATOM 1550 N N . VAL A 1 195 ? -40.857 -55.648 14.409 1.00 56.98 766 VAL A N 1
ATOM 1551 C CA . VAL A 1 195 ? -41.805 -54.784 15.103 1.00 60.08 766 VAL A CA 1
ATOM 1552 C C . VAL A 1 195 ? -41.160 -53.462 15.536 1.00 59.74 766 VAL A C 1
ATOM 1553 O O . VAL A 1 195 ? -41.854 -52.456 15.654 1.00 65.96 766 VAL A O 1
ATOM 1557 N N . ILE A 1 196 ? -39.846 -53.479 15.795 1.00 58.28 767 ILE A N 1
ATOM 1558 C CA . ILE A 1 196 ? -39.089 -52.352 16.329 1.00 55.53 767 ILE A CA 1
ATOM 1559 C C . ILE A 1 196 ? -39.054 -51.214 15.313 1.00 55.29 767 ILE A C 1
ATOM 1560 O O . ILE A 1 196 ? -38.963 -51.450 14.106 1.00 55.87 767 ILE A O 1
ATOM 1565 N N . ASP A 1 197 ? -39.115 -49.984 15.831 1.00 56.27 768 ASP A N 1
ATOM 1566 C CA . ASP A 1 197 ? -38.887 -48.781 15.046 1.00 58.43 768 ASP A CA 1
ATOM 1567 C C . ASP A 1 197 ? -37.427 -48.361 15.202 1.00 59.05 768 ASP A C 1
ATOM 1568 O O . ASP A 1 197 ? -36.675 -48.952 15.980 1.00 53.59 768 ASP A O 1
ATOM 1573 N N . SER A 1 198 ? -37.048 -47.314 14.465 1.00 59.21 769 SER A N 1
ATOM 1574 C CA . SER A 1 198 ? -35.668 -46.864 14.419 1.00 57.00 769 SER A CA 1
ATOM 1575 C C . SER A 1 198 ? -35.245 -46.302 15.771 1.00 52.33 769 SER A C 1
ATOM 1576 O O . SER A 1 198 ? -34.059 -46.287 16.081 1.00 53.59 769 SER A O 1
ATOM 1579 N N . ALA A 1 199 ? -36.227 -45.866 16.566 1.00 51.36 770 ALA A N 1
ATOM 1580 C CA . ALA A 1 199 ? -35.980 -45.374 17.911 1.00 52.50 770 ALA A CA 1
ATOM 1581 C C . ALA A 1 199 ? -35.537 -46.512 18.824 1.00 58.60 770 ALA A C 1
ATOM 1582 O O . ALA A 1 199 ? -34.689 -46.306 19.687 1.00 61.53 770 ALA A O 1
ATOM 1584 N N . GLN A 1 200 ? -36.133 -47.697 18.616 1.00 61.02 771 GLN A N 1
ATOM 1585 C CA . GLN A 1 200 ? -35.911 -48.881 19.433 1.00 59.26 771 GLN A CA 1
ATOM 1586 C C . GLN A 1 200 ? -34.699 -49.651 18.913 1.00 63.45 771 GLN A C 1
ATOM 1587 O O . GLN A 1 200 ? -34.069 -50.414 19.643 1.00 69.27 771 GLN A O 1
ATOM 1593 N N . LEU A 1 201 ? -34.402 -49.452 17.626 1.00 63.64 772 LEU A N 1
ATOM 1594 C CA . LEU A 1 201 ? -33.244 -50.037 16.976 1.00 55.27 772 LEU A CA 1
ATOM 1595 C C . LEU A 1 201 ? -31.974 -49.461 17.599 1.00 56.42 772 LEU A C 1
ATOM 1596 O O . LEU A 1 201 ? -31.052 -50.211 17.893 1.00 58.85 772 LEU A O 1
ATOM 1601 N N . GLN A 1 202 ? -31.944 -48.139 17.817 1.00 55.84 773 GLN A N 1
ATOM 1602 C CA . GLN A 1 202 ? -30.790 -47.480 18.410 1.00 60.80 773 GLN A CA 1
ATOM 1603 C C . GLN A 1 202 ? -30.568 -47.992 19.833 1.00 64.76 773 GLN A C 1
ATOM 1604 O O . GLN A 1 202 ? -29.430 -48.235 20.241 1.00 64.89 773 GLN A O 1
ATOM 1610 N N . GLU A 1 203 ? -31.675 -48.158 20.565 1.00 66.34 774 GLU A N 1
ATOM 1611 C CA . GLU A 1 203 ? -31.648 -48.591 21.950 1.00 65.13 774 GLU A CA 1
ATOM 1612 C C . GLU A 1 203 ? -30.957 -49.950 22.060 1.00 62.93 774 GLU A C 1
ATOM 1613 O O . GLU A 1 203 ? -30.109 -50.135 22.933 1.00 68.85 774 GLU A O 1
ATOM 1619 N N . LEU A 1 204 ? -31.304 -50.873 21.153 1.00 56.70 775 LEU A N 1
ATOM 1620 C CA . LEU A 1 204 ? -30.671 -52.183 21.068 1.00 55.55 775 LEU A CA 1
ATOM 1621 C C . LEU A 1 204 ? -29.197 -52.044 20.683 1.00 56.65 775 LEU A C 1
ATOM 1622 O O . LEU A 1 204 ? -28.324 -52.651 21.311 1.00 53.39 775 LEU A O 1
ATOM 1627 N N . VAL A 1 205 ? -28.941 -51.242 19.638 1.00 56.53 776 VAL A N 1
ATOM 1628 C CA . VAL A 1 205 ? -27.604 -51.043 19.105 1.00 51.98 776 VAL A CA 1
ATOM 1629 C C . VAL A 1 205 ? -26.703 -50.555 20.232 1.00 51.71 776 VAL A C 1
ATOM 1630 O O . VAL A 1 205 ? -25.573 -51.015 20.364 1.00 51.28 776 VAL A O 1
ATOM 1634 N N . CYS A 1 206 ? -27.247 -49.679 21.077 1.00 52.05 777 CYS A N 1
ATOM 1635 C CA . CYS A 1 206 ? -26.480 -49.129 22.179 1.00 60.73 777 CYS A CA 1
ATOM 1636 C C . CYS A 1 206 ? -26.226 -50.167 23.267 1.00 60.75 777 CYS A C 1
ATOM 1637 O O . CYS A 1 206 ? -25.109 -50.256 23.767 1.00 61.71 777 CYS A O 1
ATOM 1640 N N . HIS A 1 207 ? -27.258 -50.937 23.630 1.00 61.13 778 HIS A N 1
ATOM 1641 C CA . HIS A 1 207 ? -27.111 -51.987 24.627 1.00 65.64 778 HIS A CA 1
ATOM 1642 C C . HIS A 1 207 ? -25.946 -52.908 24.272 1.00 70.39 778 HIS A C 1
ATOM 1643 O O . HIS A 1 207 ? -25.145 -53.249 25.140 1.00 78.73 778 HIS A O 1
ATOM 1650 N N . VAL A 1 208 ? -25.867 -53.293 22.991 1.00 66.21 7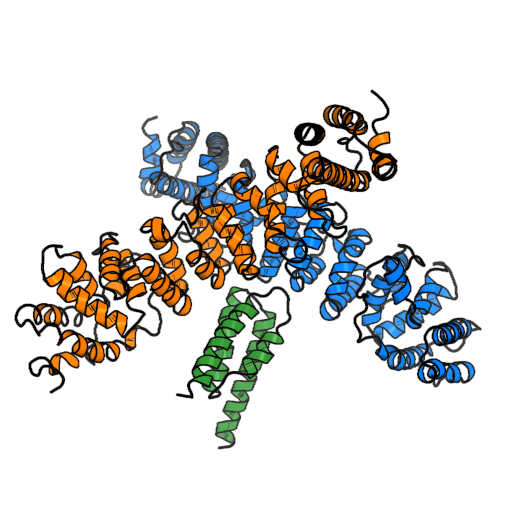79 VAL A N 1
ATOM 1651 C CA . VAL A 1 208 ? -24.844 -54.190 22.476 1.00 61.76 779 VAL A CA 1
ATOM 1652 C C . VAL A 1 208 ? -23.465 -53.556 22.662 1.00 59.04 779 VAL A C 1
ATOM 1653 O O . VAL A 1 208 ? -22.549 -54.197 23.171 1.00 59.52 779 VAL A O 1
ATOM 1657 N N . MET A 1 209 ? -23.345 -52.283 22.279 1.00 57.00 780 MET A N 1
ATOM 1658 C CA . MET A 1 209 ? -22.076 -51.580 22.285 1.00 55.27 780 MET A CA 1
ATOM 1659 C C . MET A 1 209 ? -21.638 -51.273 23.711 1.00 56.69 780 MET A C 1
ATOM 1660 O O . MET A 1 209 ? -20.447 -51.126 23.951 1.00 61.89 780 MET A O 1
ATOM 1665 N N . MET A 1 210 ? -22.598 -51.175 24.638 1.00 60.69 781 MET A N 1
ATOM 1666 C CA . MET A 1 210 ? -22.314 -50.986 26.052 1.00 64.34 781 MET A CA 1
ATOM 1667 C C . MET A 1 210 ? -21.875 -52.316 26.655 1.00 70.27 781 MET A C 1
ATOM 1668 O O . MET A 1 210 ? -21.282 -52.340 27.730 1.00 73.71 781 MET A O 1
ATOM 1673 N N . GLY A 1 211 ? -22.187 -53.412 25.951 1.00 74.54 782 GLY A N 1
ATOM 1674 C CA . GLY A 1 211 ? -21.821 -54.755 26.370 1.00 77.39 782 GLY A CA 1
ATOM 1675 C C . GLY A 1 211 ? -22.868 -55.358 27.300 1.00 83.51 782 GLY A C 1
ATOM 1676 O O . GLY A 1 211 ? -22.566 -56.247 28.091 1.00 97.31 782 GLY A O 1
ATOM 1677 N N . ASN A 1 212 ? -24.103 -54.863 27.195 1.00 80.19 783 ASN A N 1
ATOM 1678 C CA . ASN A 1 212 ? -25.172 -55.292 28.076 1.00 74.40 783 ASN A CA 1
ATOM 1679 C C . ASN A 1 212 ? -26.117 -56.209 27.311 1.00 72.28 783 ASN A C 1
ATOM 1680 O O . ASN A 1 212 ? -27.140 -56.615 27.854 1.00 83.00 783 ASN A O 1
ATOM 1685 N N . LEU A 1 213 ? -25.764 -56.522 26.056 1.00 67.33 784 LEU A N 1
ATOM 1686 C CA . LEU A 1 213 ? -26.562 -57.405 25.219 1.00 64.48 784 LEU A CA 1
ATOM 1687 C C . LEU A 1 213 ? -25.697 -58.008 24.115 1.00 67.40 784 LEU A C 1
ATOM 1688 O O . LEU A 1 213 ? -24.933 -57.293 23.464 1.00 72.48 784 LEU A O 1
ATOM 1693 N N . VAL A 1 214 ? -25.833 -59.331 23.925 1.00 63.00 785 VAL A N 1
ATOM 1694 C CA . VAL A 1 214 ? -25.291 -60.046 22.777 1.00 55.00 785 VAL A CA 1
ATOM 1695 C C . VAL A 1 214 ? -26.409 -60.899 22.175 1.00 57.69 785 VAL A C 1
ATOM 1696 O O . VAL A 1 214 ? -27.097 -61.626 22.888 1.00 58.84 785 VAL A O 1
ATOM 1700 N N . MET A 1 215 ? -26.594 -60.788 20.855 1.00 59.62 786 MET A N 1
ATOM 1701 C CA . MET A 1 215 ? -27.751 -61.358 20.184 1.00 59.28 786 MET A CA 1
ATOM 1702 C C . MET A 1 215 ? -27.313 -62.455 19.220 1.00 60.86 786 MET A C 1
ATOM 1703 O O . MET A 1 215 ? -28.124 -63.279 18.807 1.00 68.20 786 MET A O 1
ATOM 1708 N N . PHE A 1 216 ? -26.027 -62.446 18.861 1.00 63.35 787 PHE A N 1
ATOM 1709 C CA . PHE A 1 216 ? -25.403 -63.561 18.165 1.00 66.31 787 PHE A CA 1
ATOM 1710 C C . PHE A 1 216 ? -23.916 -63.611 18.510 1.00 66.42 787 PHE A C 1
ATOM 1711 O O . PHE A 1 216 ? -23.298 -62.580 18.778 1.00 65.34 787 PHE A O 1
ATOM 1719 N N . ARG A 1 217 ? -23.369 -64.832 18.530 1.00 65.13 788 ARG A N 1
ATOM 1720 C CA . ARG A 1 217 ? -21.941 -65.056 18.669 1.00 69.99 788 ARG A CA 1
ATOM 1721 C C . ARG A 1 217 ? -21.403 -65.539 17.321 1.00 68.03 788 ARG A C 1
ATOM 1722 O O . ARG A 1 217 ? -22.192 -65.850 16.430 1.00 59.29 788 ARG A O 1
ATOM 1730 N N . LYS A 1 218 ? -20.067 -65.590 17.181 1.00 69.66 789 LYS A N 1
ATOM 1731 C CA . LYS A 1 218 ? -19.438 -65.718 15.873 1.00 75.95 789 LYS A CA 1
ATOM 1732 C C . LYS A 1 218 ? -19.764 -67.062 15.222 1.00 72.91 789 LYS A C 1
ATOM 1733 O O . LYS A 1 218 ? -19.918 -67.135 14.002 1.00 71.15 789 LYS A O 1
ATOM 1739 N N . ASP A 1 219 ? -19.916 -68.107 16.043 1.00 73.35 790 ASP A N 1
ATOM 1740 C CA . ASP A 1 219 ? -20.141 -69.457 15.545 1.00 78.39 790 ASP A CA 1
ATOM 1741 C C . ASP A 1 219 ? -21.603 -69.686 15.157 1.00 83.17 790 ASP A C 1
ATOM 1742 O O . ASP A 1 219 ? -21.932 -70.739 14.614 1.00 91.13 790 ASP A O 1
ATOM 1747 N N . SER A 1 220 ? -22.481 -68.712 15.429 1.00 80.73 791 SER A N 1
ATOM 1748 C CA . SER A 1 220 ? -23.898 -68.878 15.143 1.00 69.06 791 SER A CA 1
ATOM 1749 C C . SER A 1 220 ? -24.374 -67.915 14.054 1.00 65.92 791 SER A C 1
ATOM 1750 O O . SER A 1 220 ? -25.337 -68.199 13.349 1.00 67.96 791 SER A O 1
ATOM 1753 N N . VAL A 1 221 ? -23.688 -66.781 13.905 1.00 61.71 792 VAL A N 1
ATOM 1754 C CA . VAL A 1 221 ? -24.252 -65.654 13.178 1.00 57.40 792 VAL A CA 1
ATOM 1755 C C . VAL A 1 221 ? -24.451 -65.982 11.693 1.00 54.13 792 VAL A C 1
ATOM 1756 O O . VAL A 1 221 ? -25.525 -65.753 11.147 1.00 55.67 792 VAL A O 1
ATOM 1760 N N . LEU A 1 222 ? -23.435 -66.534 11.031 1.00 51.47 793 LEU A N 1
ATOM 1761 C CA . LEU A 1 222 ? -23.507 -66.674 9.585 1.00 49.08 793 LEU A CA 1
ATOM 1762 C C . LEU A 1 222 ? -24.791 -67.390 9.184 1.00 51.79 793 LEU A C 1
ATOM 1763 O O . LEU A 1 222 ? -25.347 -67.133 8.116 1.00 55.98 793 LEU A O 1
ATOM 1768 N N . ASN A 1 223 ? -25.236 -68.310 10.037 1.00 50.03 794 ASN A N 1
ATOM 1769 C CA . ASN A 1 223 ? -26.426 -69.083 9.732 1.00 51.31 794 ASN A CA 1
ATOM 1770 C C . ASN A 1 223 ? -27.668 -68.193 9.852 1.00 51.17 794 ASN A C 1
ATOM 1771 O O . ASN A 1 223 ? -28.515 -68.192 8.958 1.00 53.89 794 ASN A O 1
ATOM 1776 N N . ILE A 1 224 ? -27.755 -67.424 10.944 1.00 45.31 795 ILE A N 1
ATOM 1777 C CA . ILE A 1 224 ? -28.829 -66.465 11.143 1.00 46.59 795 ILE A CA 1
ATOM 1778 C C . ILE A 1 224 ? -28.959 -65.541 9.925 1.00 51.25 795 ILE A C 1
ATOM 1779 O O . ILE A 1 224 ? -30.073 -65.263 9.479 1.00 54.76 795 ILE A O 1
ATOM 1784 N N . LEU A 1 225 ? -27.827 -65.082 9.373 1.00 50.29 796 LEU A N 1
ATOM 1785 C CA . LEU A 1 225 ? -27.841 -64.136 8.265 1.00 50.97 796 LEU A CA 1
ATOM 1786 C C . LEU A 1 225 ? -28.391 -64.778 6.992 1.00 53.39 796 LEU A C 1
ATOM 1787 O O . LEU A 1 225 ? -29.220 -64.188 6.300 1.00 57.11 796 LEU A O 1
ATOM 1792 N N . ILE A 1 226 ? -27.953 -66.000 6.688 1.00 53.81 797 ILE A N 1
ATOM 1793 C CA . ILE A 1 226 ? -28.497 -66.663 5.516 1.00 55.23 797 ILE A CA 1
ATOM 1794 C C . ILE A 1 226 ? -30.024 -66.694 5.604 1.00 56.29 797 ILE A C 1
ATOM 1795 O O . ILE A 1 226 ? -30.707 -66.603 4.587 1.00 57.32 797 ILE A O 1
ATOM 1800 N N . GLN A 1 227 ? -30.547 -66.806 6.831 1.00 56.20 798 GLN A N 1
ATOM 1801 C CA . GLN A 1 227 ? -31.978 -66.902 7.056 1.00 58.13 798 GLN A CA 1
ATOM 1802 C C . GLN A 1 227 ? -32.646 -65.565 6.740 1.00 61.81 798 GLN A C 1
ATOM 1803 O O . GLN A 1 227 ? -33.752 -65.530 6.198 1.00 68.68 798 GLN A O 1
ATOM 1809 N N . SER A 1 228 ? -31.959 -64.466 7.074 1.00 58.58 799 SER A N 1
ATOM 1810 C CA . SER A 1 228 ? -32.544 -63.143 6.951 1.00 52.18 799 SER A CA 1
ATOM 1811 C C . SER A 1 228 ? -32.622 -62.737 5.483 1.00 54.02 799 SER A C 1
ATOM 1812 O O . SER A 1 228 ? -33.348 -61.812 5.138 1.00 57.25 799 SER A O 1
ATOM 1815 N N . LEU A 1 229 ? -31.895 -63.450 4.618 1.00 50.91 800 LEU A N 1
ATOM 1816 C CA . LEU A 1 229 ? -31.988 -63.193 3.192 1.00 49.62 800 LEU A CA 1
ATOM 1817 C C . LEU A 1 229 ? -33.440 -63.344 2.766 1.00 50.98 800 LEU A C 1
ATOM 1818 O O . LEU A 1 229 ? -33.835 -62.844 1.716 1.00 53.26 800 LEU A O 1
ATOM 1823 N N . ASP A 1 230 ? -34.224 -64.022 3.614 1.00 53.48 801 ASP A N 1
ATOM 1824 C CA . ASP A 1 230 ? -35.597 -64.373 3.291 1.00 53.00 801 ASP A CA 1
ATOM 1825 C C . ASP A 1 230 ? -36.573 -63.468 4.032 1.00 46.65 801 ASP A C 1
ATOM 1826 O O . ASP A 1 230 ? -37.777 -63.690 3.980 1.00 48.68 801 ASP A O 1
ATOM 1831 N N . TRP A 1 231 ? -36.058 -62.440 4.701 1.00 43.62 802 TRP A N 1
ATOM 1832 C CA . TRP A 1 231 ? -36.931 -61.590 5.493 1.00 46.79 802 TRP A CA 1
ATOM 1833 C C . TRP A 1 231 ? -37.411 -60.375 4.697 1.00 47.51 802 TRP A C 1
ATOM 1834 O O . TRP A 1 231 ? -37.132 -60.241 3.506 1.00 51.44 802 TRP A O 1
ATOM 1845 N N . GLU A 1 232 ? -38.193 -59.521 5.362 1.00 45.80 803 GLU A N 1
ATOM 1846 C CA . GLU A 1 232 ? -38.674 -58.292 4.764 1.00 46.48 803 GLU A CA 1
ATOM 1847 C C . GLU A 1 232 ? -37.514 -57.300 4.728 1.00 49.27 803 GLU A C 1
ATOM 1848 O O . GLU A 1 232 ? -36.566 -57.421 5.510 1.00 50.56 803 GLU A O 1
ATOM 1854 N N . THR A 1 233 ? -37.609 -56.318 3.820 1.00 48.24 804 THR A N 1
ATOM 1855 C CA . THR A 1 233 ? -36.539 -55.363 3.566 1.00 44.64 804 THR A CA 1
ATOM 1856 C C . THR A 1 233 ? -36.026 -54.759 4.868 1.00 43.13 804 THR A C 1
ATOM 1857 O O . THR A 1 233 ? -34.851 -54.896 5.169 1.00 51.46 804 THR A O 1
ATOM 1861 N N . PHE A 1 234 ? -36.889 -54.092 5.635 1.00 44.35 805 PHE A N 1
ATOM 1862 C CA . PHE A 1 234 ? -36.411 -53.363 6.800 1.00 45.52 805 PHE A CA 1
ATOM 1863 C C . PHE A 1 234 ? -35.852 -54.335 7.830 1.00 44.99 805 PHE A C 1
ATOM 1864 O O . PHE A 1 234 ? -34.829 -54.048 8.448 1.00 48.27 805 PHE A O 1
ATOM 1872 N N . GLU A 1 235 ? -36.511 -55.489 7.979 1.00 45.75 806 GLU A N 1
ATOM 1873 C CA . GLU A 1 235 ? -36.072 -56.524 8.909 1.00 50.34 806 GLU A CA 1
ATOM 1874 C C . GLU A 1 235 ? -34.589 -56.832 8.691 1.00 49.24 806 GLU A C 1
ATOM 1875 O O . GLU A 1 235 ? -33.824 -56.921 9.656 1.00 44.57 806 GLU A O 1
ATOM 1881 N N . GLN A 1 236 ? -34.215 -56.953 7.406 1.00 44.71 807 GLN A N 1
ATOM 1882 C CA . GLN A 1 236 ? -32.845 -57.124 6.955 1.00 42.61 807 GLN A CA 1
ATOM 1883 C C . GLN A 1 236 ? -31.980 -55.915 7.310 1.00 44.54 807 GLN A C 1
ATOM 1884 O O . GLN A 1 236 ? -30.893 -56.092 7.862 1.00 46.58 807 GLN A O 1
ATOM 1890 N N . TYR A 1 237 ? -32.434 -54.702 6.959 1.00 42.78 808 TYR A N 1
ATOM 1891 C CA . TYR A 1 237 ? -31.639 -53.512 7.226 1.00 43.61 808 TYR A CA 1
ATOM 1892 C C . TYR A 1 237 ? -31.267 -53.498 8.707 1.00 45.72 808 TYR A C 1
ATOM 1893 O O . TYR A 1 237 ? -30.099 -53.307 9.046 1.00 48.77 808 TYR A O 1
ATOM 1902 N N . CYS A 1 238 ? -32.253 -53.771 9.572 1.00 46.90 809 CYS A N 1
ATOM 1903 C CA . CYS A 1 238 ? -32.060 -53.716 11.016 1.00 48.68 809 CYS A CA 1
ATOM 1904 C C . CYS A 1 238 ? -31.083 -54.805 11.437 1.00 50.60 809 CYS A C 1
ATOM 1905 O O . CYS A 1 238 ? -30.180 -54.564 12.237 1.00 54.44 809 CYS A O 1
ATOM 1908 N N . ALA A 1 239 ? -31.302 -56.012 10.903 1.00 49.10 810 ALA A N 1
ATOM 1909 C CA . ALA A 1 239 ? -30.435 -57.148 11.164 1.00 47.32 810 ALA A CA 1
ATOM 1910 C C . ALA A 1 239 ? -28.981 -56.747 10.932 1.00 49.46 810 ALA A C 1
ATOM 1911 O O . ALA A 1 239 ? -28.148 -56.862 11.830 1.00 50.52 810 ALA A O 1
ATOM 1913 N N . TRP A 1 240 ? -28.702 -56.239 9.726 1.00 50.85 811 TRP A N 1
ATOM 1914 C CA . TRP A 1 240 ? -27.364 -55.820 9.352 1.00 53.06 811 TRP A CA 1
ATOM 1915 C C . TRP A 1 240 ? -26.829 -54.719 10.267 1.00 56.75 811 TRP A C 1
ATOM 1916 O O . TRP A 1 240 ? -25.623 -54.662 10.501 1.00 64.65 811 TRP A O 1
ATOM 1927 N N . GLN A 1 241 ? -27.709 -53.861 10.800 1.00 53.89 812 GLN A N 1
ATOM 1928 C CA . GLN A 1 241 ? -27.232 -52.847 11.731 1.00 55.05 812 GLN A CA 1
ATOM 1929 C C . GLN A 1 241 ? -26.788 -53.491 13.044 1.00 53.53 812 GLN A C 1
ATOM 1930 O O . GLN A 1 241 ? -25.706 -53.196 13.541 1.00 54.40 812 GLN A O 1
ATOM 1936 N N . LEU A 1 242 ? -27.617 -54.383 13.593 1.00 53.84 813 LEU A N 1
ATOM 1937 C CA . LEU A 1 242 ? -27.298 -55.051 14.845 1.00 54.14 813 LEU A CA 1
ATOM 1938 C C . LEU A 1 242 ? -26.001 -55.839 14.696 1.00 53.95 813 LEU A C 1
ATOM 1939 O O . LEU A 1 242 ? -25.213 -55.924 15.634 1.00 54.86 813 LEU A O 1
ATOM 1944 N N . PHE A 1 243 ? -25.789 -56.413 13.508 1.00 52.61 814 PHE A N 1
ATOM 1945 C CA . PHE A 1 243 ? -24.555 -57.133 13.255 1.00 54.38 814 PHE A CA 1
ATOM 1946 C C . PHE A 1 243 ? -23.368 -56.193 13.427 1.00 56.46 814 PHE A C 1
ATOM 1947 O O . PHE A 1 243 ? -22.438 -56.495 14.173 1.00 59.37 814 PHE A O 1
ATOM 1955 N N . LEU A 1 244 ? -23.427 -55.063 12.712 1.00 55.30 815 LEU A N 1
ATOM 1956 C CA . LEU A 1 244 ? -22.399 -54.038 12.727 1.00 51.79 815 LEU A CA 1
ATOM 1957 C C . LEU A 1 244 ? -22.113 -53.549 14.145 1.00 51.82 815 LEU A C 1
ATOM 1958 O O . LEU A 1 244 ? -21.088 -52.919 14.367 1.00 58.57 815 LEU A O 1
ATOM 1963 N N . ALA A 1 245 ? -22.993 -53.854 15.104 1.00 49.04 816 ALA A N 1
ATOM 1964 C CA . ALA A 1 245 ? -22.839 -53.351 16.460 1.00 51.79 816 ALA A CA 1
ATOM 1965 C C . ALA A 1 245 ? -22.098 -54.333 17.366 1.00 56.66 816 ALA A C 1
ATOM 1966 O O . ALA A 1 245 ? -21.572 -53.937 18.404 1.00 58.94 816 ALA A O 1
ATOM 1968 N N . HIS A 1 246 ? -22.084 -55.614 16.992 1.00 64.55 817 HIS A N 1
ATOM 1969 C CA . HIS A 1 246 ? -21.514 -56.648 17.841 1.00 64.23 817 HIS A CA 1
ATOM 1970 C C . HIS A 1 246 ? -19.998 -56.654 17.713 1.00 70.40 817 HIS A C 1
ATOM 1971 O O . HIS A 1 246 ? -19.297 -57.062 18.639 1.00 84.54 817 HIS A O 1
ATOM 1978 N N . ASN A 1 247 ? -19.509 -56.202 16.556 1.00 70.25 818 ASN A N 1
ATOM 1979 C CA . ASN A 1 247 ? -18.089 -56.303 16.279 1.00 78.33 818 ASN A CA 1
ATOM 1980 C C . ASN A 1 247 ? -17.687 -57.780 16.362 1.00 73.80 818 ASN A C 1
ATOM 1981 O O . ASN A 1 247 ? -16.850 -58.185 17.170 1.00 66.67 818 ASN A O 1
ATOM 1986 N N . ILE A 1 248 ? -18.384 -58.586 15.556 1.00 64.89 819 ILE A N 1
ATOM 1987 C CA . ILE A 1 248 ? -17.916 -59.863 15.053 1.00 56.82 819 ILE A CA 1
ATOM 1988 C C . ILE A 1 248 ? -17.220 -59.573 13.726 1.00 55.57 819 ILE A C 1
ATOM 1989 O O . ILE A 1 248 ? -17.759 -58.862 12.889 1.00 58.64 819 ILE A O 1
ATOM 1994 N N . PRO A 1 249 ? -16.017 -60.112 13.449 1.00 56.52 820 PRO A N 1
ATOM 1995 C CA . PRO A 1 249 ? -15.301 -59.734 12.233 1.00 57.22 820 PRO A CA 1
ATOM 1996 C C . PRO A 1 249 ? -16.089 -60.108 10.983 1.00 56.66 820 PRO A C 1
ATOM 1997 O O . PRO A 1 249 ? -16.711 -61.167 10.936 1.00 53.61 820 PRO A O 1
ATOM 2001 N N . LEU A 1 250 ? -16.043 -59.203 9.996 1.00 59.53 821 LEU A N 1
ATOM 2002 C CA . LEU A 1 250 ? -16.643 -59.375 8.682 1.00 59.58 821 LEU A CA 1
ATOM 2003 C C . LEU A 1 250 ? -16.145 -60.662 8.030 1.00 60.52 821 LEU A C 1
ATOM 2004 O O . LEU A 1 250 ? -16.833 -61.219 7.182 1.00 56.05 821 LEU A O 1
ATOM 2009 N N . GLU A 1 251 ? -14.944 -61.110 8.423 1.00 66.22 822 GLU A N 1
ATOM 2010 C CA . GLU A 1 251 ? -14.355 -62.321 7.873 1.00 72.02 822 GLU A CA 1
ATOM 2011 C C . GLU A 1 251 ? -15.297 -63.498 8.135 1.00 66.73 822 GLU A C 1
ATOM 2012 O O . GLU A 1 251 ? -15.521 -64.317 7.248 1.00 69.75 822 GLU A O 1
ATOM 2018 N N . THR A 1 252 ? -15.894 -63.527 9.332 1.00 60.14 823 THR A N 1
ATOM 2019 C CA . THR A 1 252 ? -16.721 -64.631 9.793 1.00 59.35 823 THR A CA 1
ATOM 2020 C C . THR A 1 252 ? -17.838 -64.914 8.789 1.00 57.88 823 THR A C 1
ATOM 2021 O O . THR A 1 252 ? -18.083 -66.063 8.432 1.00 64.34 823 THR A O 1
ATOM 2025 N N . ILE A 1 253 ? -18.495 -63.852 8.323 1.00 57.18 824 ILE A N 1
ATOM 2026 C CA . ILE A 1 253 ? -19.747 -63.972 7.590 1.00 55.49 824 ILE A CA 1
ATOM 2027 C C . ILE A 1 253 ? -19.514 -63.764 6.095 1.00 52.68 824 ILE A C 1
ATOM 2028 O O . ILE A 1 253 ? -20.460 -63.643 5.327 1.00 52.82 824 ILE A O 1
ATOM 2033 N N . ILE A 1 254 ? -18.251 -63.755 5.673 1.00 52.67 825 ILE A N 1
ATOM 2034 C CA . ILE A 1 254 ? -17.949 -63.340 4.315 1.00 52.49 825 ILE A CA 1
ATOM 2035 C C . ILE A 1 254 ? -18.422 -64.403 3.333 1.00 50.47 825 ILE A C 1
ATOM 2036 O O . ILE A 1 254 ? -18.809 -64.054 2.224 1.00 50.23 825 ILE A O 1
ATOM 2041 N N . PRO A 1 255 ? -18.409 -65.711 3.696 1.00 53.53 826 PRO A N 1
ATOM 2042 C CA . PRO A 1 255 ? -18.888 -66.771 2.802 1.00 56.79 826 PRO A CA 1
ATOM 2043 C C . PRO A 1 255 ? -20.323 -66.611 2.295 1.00 63.37 826 PRO A C 1
ATOM 2044 O O . PRO A 1 255 ? -20.698 -67.271 1.322 1.00 67.89 826 PRO A O 1
ATOM 2048 N N . ILE A 1 256 ? -21.099 -65.724 2.950 1.00 59.70 827 ILE A N 1
ATOM 2049 C CA . ILE A 1 256 ? -22.484 -65.436 2.597 1.00 54.74 827 ILE A CA 1
ATOM 2050 C C . ILE A 1 256 ? -22.603 -65.001 1.135 1.00 51.16 827 ILE A C 1
ATOM 2051 O O . ILE A 1 256 ? -23.672 -65.108 0.550 1.00 50.92 827 ILE A O 1
ATOM 2056 N N . LEU A 1 257 ? -21.515 -64.492 0.552 1.00 49.36 828 LEU A N 1
ATOM 2057 C CA . LEU A 1 257 ? -21.580 -63.862 -0.755 1.00 51.73 828 LEU A CA 1
ATOM 2058 C C . LEU A 1 257 ? -22.027 -64.844 -1.834 1.00 51.84 828 LEU A C 1
ATOM 2059 O O . LEU A 1 257 ? -22.669 -64.437 -2.800 1.00 50.98 828 LEU A O 1
ATOM 2064 N N . GLN A 1 258 ? -21.683 -66.126 -1.668 1.00 55.59 829 GLN A N 1
ATOM 2065 C CA . GLN A 1 258 ? -22.033 -67.132 -2.659 1.00 62.33 829 GLN A CA 1
ATOM 2066 C C . GLN A 1 258 ? -23.551 -67.178 -2.835 1.00 61.71 829 GLN A C 1
ATOM 2067 O O . GLN A 1 258 ? -24.053 -67.465 -3.921 1.00 58.23 829 GLN A O 1
ATOM 2073 N N . HIS A 1 259 ? -24.262 -66.826 -1.757 1.00 62.10 830 HIS A N 1
ATOM 2074 C CA . HIS A 1 259 ? -25.710 -66.909 -1.674 1.00 61.14 830 HIS A CA 1
ATOM 2075 C C . HIS A 1 259 ? -26.366 -65.675 -2.282 1.00 61.25 830 HIS A C 1
ATOM 2076 O O . HIS A 1 259 ? -27.421 -65.792 -2.897 1.00 70.27 830 HIS A O 1
ATOM 2083 N N . LEU A 1 260 ? -25.745 -64.502 -2.093 1.00 61.48 831 LEU A N 1
ATOM 2084 C CA . LEU A 1 260 ? -26.318 -63.221 -2.493 1.00 59.03 831 LEU A CA 1
ATOM 2085 C C . LEU A 1 260 ? -26.500 -63.146 -4.008 1.00 58.91 831 LEU A C 1
ATOM 2086 O O . LEU A 1 260 ? -25.531 -63.258 -4.758 1.00 57.59 831 LEU A O 1
ATOM 2091 N N . LYS A 1 261 ? -27.746 -62.923 -4.438 1.00 56.52 832 LYS A N 1
ATOM 2092 C CA . LYS A 1 261 ? -28.078 -62.895 -5.852 1.00 62.06 832 LYS A CA 1
ATOM 2093 C C . LYS A 1 261 ? -28.376 -61.463 -6.287 1.00 61.52 832 LYS A C 1
ATOM 2094 O O . LYS A 1 261 ? -29.031 -60.713 -5.563 1.00 58.99 832 LYS A O 1
ATOM 2100 N N . TYR A 1 262 ? -27.901 -61.103 -7.486 1.00 62.70 833 TYR A N 1
ATOM 2101 C CA . TYR A 1 262 ? -28.051 -59.745 -7.985 1.00 63.52 833 TYR A CA 1
ATOM 2102 C C . TYR A 1 262 ? -29.493 -59.278 -7.801 1.00 62.11 833 TYR A C 1
ATOM 2103 O O . TYR A 1 262 ? -29.756 -58.316 -7.087 1.00 58.43 833 TYR A O 1
ATOM 2112 N N . LYS A 1 263 ? -30.423 -60.000 -8.431 1.00 65.99 834 LYS A N 1
ATOM 2113 C CA . LYS A 1 263 ? -31.771 -59.503 -8.638 1.00 63.37 834 LYS A CA 1
ATOM 2114 C C . LYS A 1 263 ? -32.617 -59.667 -7.379 1.00 59.54 834 LYS A C 1
ATOM 2115 O O . LYS A 1 263 ? -33.779 -59.286 -7.396 1.00 65.06 834 LYS A O 1
ATOM 2121 N N . GLU A 1 264 ? -32.063 -60.219 -6.291 1.00 55.44 835 GLU A N 1
ATOM 2122 C CA . GLU A 1 264 ? -32.958 -60.588 -5.206 1.00 53.78 835 GLU A CA 1
ATOM 2123 C C . GLU A 1 264 ? -32.378 -60.423 -3.800 1.00 52.88 835 GLU A C 1
ATOM 2124 O O . GLU A 1 264 ? -33.075 -60.695 -2.831 1.00 54.06 835 GLU A O 1
ATOM 2130 N N . HIS A 1 265 ? -31.136 -59.953 -3.649 1.00 54.40 836 HIS A N 1
ATOM 2131 C CA . HIS A 1 265 ? -30.704 -59.590 -2.304 1.00 53.12 836 HIS A CA 1
ATOM 2132 C C . HIS A 1 265 ? -30.092 -58.190 -2.286 1.00 52.11 836 HIS A C 1
ATOM 2133 O O . HIS A 1 265 ? -28.969 -58.010 -1.829 1.00 53.60 836 HIS A O 1
ATOM 2140 N N . PRO A 1 266 ? -30.821 -57.136 -2.714 1.00 50.55 837 PRO A N 1
ATOM 2141 C CA . PRO A 1 266 ? -30.237 -55.803 -2.803 1.00 48.42 837 PRO A CA 1
ATOM 2142 C C . PRO A 1 266 ? -29.828 -55.299 -1.423 1.00 48.91 837 PRO A C 1
ATOM 2143 O O . PRO A 1 266 ? -28.787 -54.667 -1.302 1.00 51.86 837 PRO A O 1
ATOM 2147 N N . GLU A 1 267 ? -30.631 -55.614 -0.395 1.00 50.12 838 GLU A N 1
ATOM 2148 C CA . GLU A 1 267 ? -30.435 -55.080 0.947 1.00 49.55 838 GLU A CA 1
ATOM 2149 C C . GLU A 1 267 ? -29.061 -55.487 1.477 1.00 49.87 838 GLU A C 1
ATOM 2150 O O . GLU A 1 267 ? -28.249 -54.624 1.840 1.00 46.56 838 GLU A O 1
ATOM 2156 N N . ALA A 1 268 ? -28.821 -56.809 1.497 1.00 48.67 839 ALA A N 1
ATOM 2157 C CA . ALA A 1 268 ? -27.603 -57.390 2.042 1.00 46.16 839 ALA A CA 1
ATOM 2158 C C . ALA A 1 268 ? -26.410 -57.063 1.148 1.00 50.87 839 ALA A C 1
ATOM 2159 O O . ALA A 1 268 ? -25.312 -56.847 1.651 1.00 60.36 839 ALA A O 1
ATOM 2161 N N . LEU A 1 269 ? -26.626 -57.019 -0.171 1.00 50.36 840 LEU A N 1
ATOM 2162 C CA . LEU A 1 269 ? -25.588 -56.567 -1.081 1.00 48.06 840 LEU A CA 1
ATOM 2163 C C . LEU A 1 269 ? -25.136 -55.151 -0.723 1.00 52.79 840 LEU A C 1
ATOM 2164 O O . LEU A 1 269 ? -23.935 -54.940 -0.597 1.00 61.06 840 LEU A O 1
ATOM 2169 N N . SER A 1 270 ? -26.077 -54.202 -0.535 1.00 53.75 841 SER A N 1
ATOM 2170 C CA . SER A 1 270 ? -25.760 -52.857 -0.058 1.00 50.96 841 SER A CA 1
ATOM 2171 C C . SER A 1 270 ? -24.956 -52.958 1.229 1.00 52.20 841 SER A C 1
ATOM 2172 O O . SER A 1 270 ? -23.827 -52.487 1.313 1.00 51.37 841 SER A O 1
ATOM 2175 N N . CYS A 1 271 ? -25.584 -53.569 2.234 1.00 52.71 842 CYS A N 1
ATOM 2176 C CA . CYS A 1 271 ? -25.024 -53.576 3.569 1.00 54.22 842 CYS A CA 1
ATOM 2177 C C . CYS A 1 271 ? -23.585 -54.077 3.515 1.00 55.65 842 CYS A C 1
ATOM 2178 O O . CYS A 1 271 ? -22.681 -53.436 4.047 1.00 62.75 842 CYS A O 1
ATOM 2181 N N . LEU A 1 272 ? -23.383 -55.199 2.819 1.00 54.77 843 LEU A N 1
ATOM 2182 C CA . LEU A 1 272 ? -22.086 -55.846 2.734 1.00 51.31 843 LEU A CA 1
ATOM 2183 C C . LEU A 1 272 ? -21.121 -54.947 1.966 1.00 50.00 843 LEU A C 1
ATOM 2184 O O . LEU A 1 272 ? -20.006 -54.724 2.419 1.00 51.95 843 LEU A O 1
ATOM 2189 N N . LEU A 1 273 ? -21.570 -54.414 0.823 1.00 47.91 844 LEU A N 1
ATOM 2190 C CA . LEU A 1 273 ? -20.726 -53.607 -0.043 1.00 45.71 844 LEU A CA 1
ATOM 2191 C C . LEU A 1 273 ? -20.112 -52.462 0.750 1.00 47.28 844 LEU A C 1
ATOM 2192 O O . LEU A 1 273 ? -18.948 -52.133 0.552 1.00 53.72 844 LEU A O 1
ATOM 2197 N N . LEU A 1 274 ? -20.882 -51.869 1.662 1.00 48.55 845 LEU A N 1
ATOM 2198 C CA . LEU A 1 274 ? -20.367 -50.704 2.365 1.00 49.99 845 LEU A CA 1
ATOM 2199 C C . LEU A 1 274 ? -19.521 -51.121 3.574 1.00 51.50 845 LEU A C 1
ATOM 2200 O O . LEU A 1 274 ? -18.800 -50.306 4.144 1.00 54.75 845 LEU A O 1
ATOM 2205 N N . GLN A 1 275 ? -19.562 -52.405 3.932 1.00 48.57 846 GLN A N 1
ATOM 2206 C CA . GLN A 1 275 ? -18.713 -52.896 5.001 1.00 52.63 846 GLN A CA 1
ATOM 2207 C C . GLN A 1 275 ? -17.345 -53.288 4.448 1.00 56.32 846 GLN A C 1
ATOM 2208 O O . GLN A 1 275 ? -16.328 -53.148 5.129 1.00 54.99 846 GLN A O 1
ATOM 2214 N N . LEU A 1 276 ? -17.341 -53.792 3.208 1.00 56.77 847 LEU A N 1
ATOM 2215 C CA . LEU A 1 276 ? -16.135 -54.278 2.562 1.00 51.56 847 LEU A CA 1
ATOM 2216 C C . LEU A 1 276 ? -15.221 -53.101 2.251 1.00 52.81 847 LEU A C 1
ATOM 2217 O O . LEU A 1 276 ? -14.012 -53.282 2.184 1.00 62.10 847 LEU A O 1
ATOM 2222 N N . ARG A 1 277 ? -15.810 -51.914 2.066 1.00 54.61 848 ARG A N 1
ATOM 2223 C CA . ARG A 1 277 ? -15.087 -50.666 1.865 1.00 59.06 848 ARG A CA 1
ATOM 2224 C C . ARG A 1 277 ? -14.080 -50.419 2.986 1.00 63.62 848 ARG A C 1
ATOM 2225 O O . ARG A 1 277 ? -12.991 -49.919 2.718 1.00 74.19 848 ARG A O 1
ATOM 2233 N N . ARG A 1 278 ? -14.443 -50.772 4.229 1.00 65.76 849 ARG A N 1
ATOM 2234 C CA . ARG A 1 278 ? -13.631 -50.480 5.404 1.00 68.59 849 ARG A CA 1
ATOM 2235 C C . ARG A 1 278 ? -12.512 -51.506 5.620 1.00 64.22 849 ARG A C 1
ATOM 2236 O O . ARG A 1 278 ? -11.659 -51.315 6.480 1.00 68.17 849 ARG A O 1
ATOM 2244 N N . GLU A 1 279 ? -12.497 -52.591 4.845 1.00 59.43 850 GLU A N 1
ATOM 2245 C CA . GLU A 1 279 ? -11.621 -53.704 5.161 1.00 59.37 850 GLU A CA 1
ATOM 2246 C C . GLU A 1 279 ? -10.387 -53.687 4.268 1.00 62.13 850 GLU A C 1
ATOM 2247 O O . GLU A 1 279 ? -10.490 -53.429 3.067 1.00 62.65 850 GLU A O 1
ATOM 2253 N N . LYS A 1 280 ? -9.230 -53.988 4.876 1.00 58.30 851 LYS A N 1
ATOM 2254 C CA . LYS A 1 280 ? -8.089 -54.435 4.101 1.00 60.30 851 LYS A CA 1
ATOM 2255 C C . LYS A 1 280 ? -8.487 -55.768 3.484 1.00 56.44 851 LYS A C 1
ATOM 2256 O O . LYS A 1 280 ? -8.775 -56.716 4.212 1.00 60.07 851 LYS A O 1
ATOM 2262 N N . PRO A 1 281 ? -8.546 -55.876 2.138 1.00 51.61 852 PRO A N 1
ATOM 2263 C CA . PRO A 1 281 ? -8.969 -57.113 1.481 1.00 54.41 852 PRO A CA 1
ATOM 2264 C C . PRO A 1 281 ? -8.070 -58.294 1.845 1.00 54.96 852 PRO A C 1
ATOM 2265 O O . PRO A 1 281 ? -6.852 -58.218 1.734 1.00 59.43 852 PRO A O 1
ATOM 2269 N N . SER A 1 282 ? -8.682 -59.381 2.308 1.00 52.19 853 SER A N 1
ATOM 2270 C CA . SER A 1 282 ? -7.935 -60.602 2.529 1.00 56.93 853 SER A CA 1
ATOM 2271 C C . SER A 1 282 ? -8.011 -61.490 1.285 1.00 63.76 853 SER A C 1
ATOM 2272 O O . SER A 1 282 ? -8.760 -61.199 0.352 1.00 56.55 853 SER A O 1
ATOM 2275 N N . GLU A 1 283 ? -7.197 -62.559 1.286 1.00 74.95 854 GLU A N 1
ATOM 2276 C CA . GLU A 1 283 ? -7.228 -63.618 0.289 1.00 80.06 854 GLU A CA 1
ATOM 2277 C C . GLU A 1 283 ? -8.667 -64.098 0.114 1.00 83.83 854 GLU A C 1
ATOM 2278 O O . GLU A 1 283 ? -9.184 -64.074 -1.004 1.00 84.97 854 GLU A O 1
ATOM 2284 N N . GLU A 1 284 ? -9.300 -64.505 1.228 1.00 81.08 855 GLU A N 1
ATOM 2285 C CA . GLU A 1 284 ? -10.670 -65.000 1.228 1.00 76.37 855 GLU A CA 1
ATOM 2286 C C . GLU A 1 284 ? -11.599 -64.005 0.534 1.00 74.28 855 GLU A C 1
ATOM 2287 O O . GLU A 1 284 ? -12.260 -64.360 -0.438 1.00 75.26 855 GLU A O 1
ATOM 2293 N N . MET A 1 285 ? -11.624 -62.756 1.021 1.00 68.02 856 MET A N 1
ATOM 2294 C CA . MET A 1 285 ? -12.572 -61.757 0.546 1.00 59.00 856 MET A CA 1
ATOM 2295 C C . MET A 1 285 ? -12.477 -61.612 -0.969 1.00 55.52 856 MET A C 1
ATOM 2296 O O . MET A 1 285 ? -13.500 -61.538 -1.635 1.00 58.61 856 MET A O 1
ATOM 2301 N N . VAL A 1 286 ? -11.250 -61.593 -1.497 1.00 55.41 857 VAL A N 1
ATOM 2302 C CA . VAL A 1 286 ? -11.014 -61.419 -2.923 1.00 55.45 857 VAL A CA 1
ATOM 2303 C C . VAL A 1 286 ? -11.560 -62.636 -3.673 1.00 57.34 857 VAL A C 1
ATOM 2304 O O . VAL A 1 286 ? -12.133 -62.487 -4.754 1.00 55.65 857 VAL A O 1
ATOM 2308 N N . LYS A 1 287 ? -11.390 -63.828 -3.074 1.00 58.24 858 LYS A N 1
ATOM 2309 C CA . LYS A 1 287 ? -11.853 -65.085 -3.647 1.00 58.64 858 LYS A CA 1
ATOM 2310 C C . LYS A 1 287 ? -13.377 -65.062 -3.731 1.00 58.28 858 LYS A C 1
ATOM 2311 O O . LYS A 1 287 ? -13.942 -65.383 -4.768 1.00 61.94 858 LYS A O 1
ATOM 2317 N N . MET A 1 288 ? -14.022 -64.652 -2.633 1.00 60.34 859 MET A N 1
ATOM 2318 C CA . MET A 1 288 ? -15.471 -64.566 -2.536 1.00 61.18 859 MET A CA 1
ATOM 2319 C C . MET A 1 288 ? -16.016 -63.596 -3.584 1.00 59.70 859 MET A C 1
ATOM 2320 O O . MET A 1 288 ? -16.906 -63.951 -4.349 1.00 62.49 859 MET A O 1
ATOM 2325 N N . VAL A 1 289 ? -15.485 -62.371 -3.604 1.00 55.42 860 VAL A N 1
ATOM 2326 C CA . VAL A 1 289 ? -15.994 -61.319 -4.467 1.00 58.67 860 VAL A CA 1
ATOM 2327 C C . VAL A 1 289 ? -15.929 -61.772 -5.926 1.00 64.80 860 VAL A C 1
ATOM 2328 O O . VAL A 1 289 ? -16.868 -61.532 -6.688 1.00 68.19 860 VAL A O 1
ATOM 2332 N N . LEU A 1 290 ? -14.822 -62.430 -6.300 1.00 60.54 861 LEU A N 1
ATOM 2333 C CA . LEU A 1 290 ? -14.602 -62.819 -7.683 1.00 61.41 861 LEU A CA 1
ATOM 2334 C C . LEU A 1 290 ? -15.542 -63.960 -8.071 1.00 65.84 861 LEU A C 1
ATOM 2335 O O . LEU A 1 290 ? -15.898 -64.102 -9.241 1.00 66.98 861 LEU A O 1
ATOM 2340 N N . SER A 1 291 ? -15.951 -64.752 -7.070 1.00 68.31 862 SER A N 1
ATOM 2341 C CA . SER A 1 291 ? -16.749 -65.957 -7.254 1.00 68.66 862 SER A CA 1
ATOM 2342 C C . SER A 1 291 ? -18.139 -65.650 -7.810 1.00 72.48 862 SER A C 1
ATOM 2343 O O . SER A 1 291 ? -18.694 -66.453 -8.553 1.00 72.85 862 SER A O 1
ATOM 2346 N N . ARG A 1 292 ? -18.702 -64.495 -7.444 1.00 76.36 863 ARG A N 1
ATOM 2347 C CA . ARG A 1 292 ? -20.030 -64.126 -7.905 1.00 81.27 863 ARG A CA 1
ATOM 2348 C C . ARG A 1 292 ? -20.091 -64.248 -9.426 1.00 87.07 863 ARG A C 1
ATOM 2349 O O . ARG A 1 292 ? -19.108 -63.961 -10.108 1.00 91.35 863 ARG A O 1
ATOM 2357 N N . PRO A 1 293 ? -21.228 -64.726 -9.992 1.00 83.86 864 PRO A N 1
ATOM 2358 C CA . PRO A 1 293 ? -21.417 -64.776 -11.445 1.00 79.88 864 PRO A CA 1
ATOM 2359 C C . PRO A 1 293 ? -21.331 -63.404 -12.106 1.00 76.45 864 PRO A C 1
ATOM 2360 O O . PRO A 1 293 ? -21.764 -62.417 -11.517 1.00 70.74 864 PRO A O 1
ATOM 2364 N N . CYS A 1 294 ? -20.768 -63.361 -13.323 1.00 81.42 865 CYS A N 1
ATOM 2365 C CA . CYS A 1 294 ? -20.609 -62.115 -14.060 1.00 86.68 865 CYS A CA 1
ATOM 2366 C C . CYS A 1 294 ? -21.925 -61.766 -14.736 1.00 92.77 865 CYS A C 1
ATOM 2367 O O . CYS A 1 294 ? -22.243 -62.292 -15.800 1.00 103.36 865 CYS A O 1
ATOM 2370 N N . HIS A 1 295 ? -22.675 -60.866 -14.102 1.00 99.01 866 HIS A N 1
ATOM 2371 C CA . HIS A 1 295 ? -23.982 -60.485 -14.600 1.00 101.19 866 HIS A CA 1
ATOM 2372 C C . HIS A 1 295 ? -23.942 -59.012 -15.007 1.00 103.17 866 HIS A C 1
ATOM 2373 O O . HIS A 1 295 ? -23.709 -58.141 -14.172 1.00 98.18 866 HIS A O 1
ATOM 2380 N N . PRO A 1 296 ? -24.124 -58.700 -16.313 1.00 106.12 867 PRO A N 1
ATOM 2381 C CA . PRO A 1 296 ? -23.832 -57.365 -16.847 1.00 102.39 867 PRO A CA 1
ATOM 2382 C C . PRO A 1 296 ? -24.626 -56.219 -16.225 1.00 95.45 867 PRO A C 1
ATOM 2383 O O . PRO A 1 296 ? -24.390 -55.055 -16.546 1.00 96.40 867 PRO A O 1
ATOM 2387 N N . ASP A 1 297 ? -25.560 -56.561 -15.333 1.00 90.27 868 ASP A N 1
ATOM 2388 C CA . ASP A 1 297 ? -26.338 -55.566 -14.614 1.00 86.14 868 ASP A CA 1
ATOM 2389 C C . ASP A 1 297 ? -25.927 -55.540 -13.142 1.00 80.84 868 ASP A C 1
ATOM 2390 O O . ASP A 1 297 ? -26.367 -54.671 -12.394 1.00 81.98 868 ASP A O 1
ATOM 2395 N N . ASP A 1 298 ? -25.096 -56.505 -12.728 1.00 73.51 869 ASP A N 1
ATOM 2396 C CA . ASP A 1 298 ? -24.577 -56.546 -11.370 1.00 67.82 869 ASP A CA 1
ATOM 2397 C C . ASP A 1 298 ? -23.300 -55.712 -11.322 1.00 71.54 869 ASP A C 1
ATOM 2398 O O . ASP A 1 298 ? -22.360 -55.977 -12.066 1.00 84.60 869 ASP A O 1
ATOM 2403 N N . GLN A 1 299 ? -23.281 -54.707 -10.441 1.00 69.68 870 GLN A N 1
ATOM 2404 C CA . GLN A 1 299 ? -22.158 -53.790 -10.335 1.00 67.03 870 GLN A CA 1
ATOM 2405 C C . GLN A 1 299 ? -21.511 -53.892 -8.955 1.00 63.24 870 GLN A C 1
ATOM 2406 O O . GLN A 1 299 ? -20.668 -53.066 -8.606 1.00 67.39 870 GLN A O 1
ATOM 2412 N N . PHE A 1 300 ? -21.895 -54.913 -8.181 1.00 56.70 871 PHE A N 1
ATOM 2413 C CA . PHE A 1 300 ? -21.310 -55.133 -6.868 1.00 57.54 871 PHE A CA 1
ATOM 2414 C C . PHE A 1 300 ? -19.808 -55.356 -6.999 1.00 60.05 871 PHE A C 1
ATOM 2415 O O . PHE A 1 300 ? -19.031 -54.752 -6.266 1.00 67.11 871 PHE A O 1
ATOM 2423 N N . THR A 1 301 ? -19.420 -56.199 -7.962 1.00 60.30 872 THR A N 1
ATOM 2424 C CA . THR A 1 301 ? -18.064 -56.711 -8.051 1.00 63.44 872 THR A CA 1
ATOM 2425 C C . THR A 1 301 ? -17.087 -55.577 -8.346 1.00 64.62 872 THR A C 1
ATOM 2426 O O . THR A 1 301 ? -16.171 -55.319 -7.564 1.00 64.72 872 THR A O 1
ATOM 2430 N N . THR A 1 302 ? -17.295 -54.899 -9.475 1.00 61.70 873 THR A N 1
ATOM 2431 C CA . THR A 1 302 ? -16.324 -53.917 -9.925 1.00 60.14 873 THR A CA 1
ATOM 2432 C C . THR A 1 302 ? -16.368 -52.699 -8.998 1.00 64.54 873 THR A C 1
ATOM 2433 O O . THR A 1 302 ? -15.413 -51.923 -8.925 1.00 65.12 873 THR A O 1
ATOM 2437 N N . SER A 1 303 ? -17.484 -52.553 -8.275 1.00 63.53 874 SER A N 1
ATOM 2438 C CA . SER A 1 303 ? -17.634 -51.487 -7.302 1.00 61.01 874 SER A CA 1
ATOM 2439 C C . SER A 1 303 ? -16.675 -51.687 -6.131 1.00 60.87 874 SER A C 1
ATOM 2440 O O . SER A 1 303 ? -16.027 -50.739 -5.697 1.00 66.40 874 SER A O 1
ATOM 2443 N N . ILE A 1 304 ? -16.605 -52.914 -5.601 1.00 55.35 875 ILE A N 1
ATOM 2444 C CA . ILE A 1 304 ? -15.701 -53.166 -4.491 1.00 53.44 875 ILE A CA 1
ATOM 2445 C C . ILE A 1 304 ? -14.280 -53.353 -5.026 1.00 56.98 875 ILE A C 1
ATOM 2446 O O . ILE A 1 304 ? -13.319 -53.080 -4.312 1.00 63.60 875 ILE A O 1
ATOM 2451 N N . LEU A 1 305 ? -14.143 -53.788 -6.286 1.00 55.62 876 LEU A N 1
ATOM 2452 C CA . LEU A 1 305 ? -12.810 -53.920 -6.848 1.00 54.32 876 LEU A CA 1
ATOM 2453 C C . LEU A 1 305 ? -12.186 -52.538 -6.984 1.00 56.41 876 LEU A C 1
ATOM 2454 O O . LEU A 1 305 ? -11.171 -52.264 -6.348 1.00 66.99 876 LEU A O 1
ATOM 2459 N N . ARG A 1 306 ? -12.827 -51.665 -7.767 1.00 54.36 877 ARG A N 1
ATOM 2460 C CA . ARG A 1 306 ? -12.373 -50.292 -7.916 1.00 52.73 877 ARG A CA 1
ATOM 2461 C C . ARG A 1 306 ? -11.896 -49.729 -6.575 1.00 52.24 877 ARG A C 1
ATOM 2462 O O . ARG A 1 306 ? -10.763 -49.261 -6.472 1.00 54.91 877 ARG A O 1
ATOM 2470 N N . HIS A 1 307 ? -12.748 -49.800 -5.546 1.00 49.18 878 HIS A N 1
ATOM 2471 C CA . HIS A 1 307 ? -12.470 -49.098 -4.308 1.00 49.60 878 HIS A CA 1
ATOM 2472 C C . HIS A 1 307 ? -11.287 -49.733 -3.593 1.00 52.18 878 HIS A C 1
ATOM 2473 O O . HIS A 1 307 ? -10.556 -49.050 -2.883 1.00 59.61 878 HIS A O 1
ATOM 2480 N N . TRP A 1 308 ? -11.120 -51.043 -3.762 1.00 52.65 879 TRP A N 1
ATOM 2481 C CA . TRP A 1 308 ? -9.995 -51.706 -3.131 1.00 57.10 879 TRP A CA 1
ATOM 2482 C C . TRP A 1 308 ? -8.738 -51.404 -3.927 1.00 61.31 879 TRP A C 1
ATOM 2483 O O . TRP A 1 308 ? -7.665 -51.196 -3.365 1.00 67.36 879 TRP A O 1
ATOM 2494 N N . CYS A 1 309 ? -8.906 -51.402 -5.247 1.00 60.86 880 CYS A N 1
ATOM 2495 C CA . CYS A 1 309 ? -7.784 -51.270 -6.149 1.00 64.51 880 CYS A CA 1
ATOM 2496 C C . CYS A 1 309 ? -7.226 -49.854 -6.040 1.00 65.72 880 CYS A C 1
ATOM 2497 O O . CYS A 1 309 ? -6.152 -49.566 -6.557 1.00 72.26 880 CYS A O 1
ATOM 2500 N N . MET A 1 310 ? -7.923 -49.001 -5.286 1.00 65.56 881 MET A N 1
ATOM 2501 C CA . MET A 1 310 ? -7.552 -47.600 -5.208 1.00 71.11 881 MET A CA 1
ATOM 2502 C C . MET A 1 310 ? -7.143 -47.177 -3.799 1.00 66.93 881 MET A C 1
ATOM 2503 O O . MET A 1 310 ? -6.513 -46.140 -3.640 1.00 66.98 881 MET A O 1
ATOM 2508 N N . LYS A 1 311 ? -7.528 -47.948 -2.779 1.00 69.53 882 LYS A N 1
ATOM 2509 C CA . LYS A 1 311 ? -7.038 -47.714 -1.431 1.00 69.03 882 LYS A CA 1
ATOM 2510 C C . LYS A 1 311 ? -5.871 -48.656 -1.159 1.00 71.58 882 LYS A C 1
ATOM 2511 O O . LYS A 1 311 ? -4.902 -48.265 -0.517 1.00 83.07 882 LYS A O 1
ATOM 2517 N N . HIS A 1 312 ? -5.985 -49.892 -1.664 1.00 69.00 883 HIS A N 1
ATOM 2518 C CA . HIS A 1 312 ? -5.050 -50.961 -1.360 1.00 63.93 883 HIS A CA 1
ATOM 2519 C C . HIS A 1 312 ? -4.585 -51.664 -2.631 1.00 67.11 883 HIS A C 1
ATOM 2520 O O . HIS A 1 312 ? -4.765 -52.873 -2.750 1.00 70.28 883 HIS A O 1
ATOM 2527 N N . ASP A 1 313 ? -3.949 -50.922 -3.548 1.00 75.13 884 ASP A N 1
ATOM 2528 C CA . ASP A 1 313 ? -3.605 -51.429 -4.873 1.00 76.78 884 ASP A CA 1
ATOM 2529 C C . ASP A 1 313 ? -2.701 -52.663 -4.801 1.00 76.50 884 ASP A C 1
ATOM 2530 O O . ASP A 1 313 ? -2.953 -53.656 -5.481 1.00 75.95 884 ASP A O 1
ATOM 2535 N N . GLU A 1 314 ? -1.648 -52.601 -3.981 1.00 74.46 885 GLU A N 1
ATOM 2536 C CA . GLU A 1 314 ? -0.641 -53.651 -3.983 1.00 76.75 885 GLU A CA 1
ATOM 2537 C C . GLU A 1 314 ? -1.193 -54.922 -3.346 1.00 77.58 885 GLU A C 1
ATOM 2538 O O . GLU A 1 314 ? -0.961 -56.022 -3.847 1.00 79.77 885 GLU A O 1
ATOM 2544 N N . LEU A 1 315 ? -1.901 -54.748 -2.227 1.00 72.48 886 LEU A N 1
ATOM 2545 C CA . LEU A 1 315 ? -2.435 -55.867 -1.475 1.00 65.06 886 LEU A CA 1
ATOM 2546 C C . LEU A 1 315 ? -3.427 -56.629 -2.350 1.00 67.29 886 LEU A C 1
ATOM 2547 O O . LEU A 1 315 ? -3.446 -57.859 -2.344 1.00 70.12 886 LEU A O 1
ATOM 2552 N N . LEU A 1 316 ? -4.228 -55.888 -3.125 1.00 62.06 887 LEU A N 1
ATOM 2553 C CA . LEU A 1 316 ? -5.207 -56.526 -3.985 1.00 61.11 887 LEU A CA 1
ATOM 2554 C C . LEU A 1 316 ? -4.485 -57.326 -5.062 1.00 61.82 887 LEU A C 1
ATOM 2555 O O . LEU A 1 316 ? -4.732 -58.521 -5.209 1.00 65.37 887 LEU A O 1
ATOM 2560 N N . ALA A 1 317 ? -3.582 -56.655 -5.786 1.00 64.58 888 ALA A N 1
ATOM 2561 C CA . ALA A 1 317 ? -2.820 -57.265 -6.864 1.00 65.68 888 ALA A CA 1
ATOM 2562 C C . ALA A 1 317 ? -2.143 -58.546 -6.381 1.00 60.74 888 ALA A C 1
ATOM 2563 O O . ALA A 1 317 ? -2.051 -59.520 -7.129 1.00 55.98 888 ALA A O 1
ATOM 2565 N N . GLU A 1 318 ? -1.693 -58.525 -5.120 1.00 56.42 889 GLU A N 1
ATOM 2566 C CA . GLU A 1 318 ? -1.116 -59.698 -4.483 1.00 60.83 889 GLU A CA 1
ATOM 2567 C C . GLU A 1 318 ? -2.146 -60.824 -4.496 1.00 60.61 889 GLU A C 1
ATOM 2568 O O . GLU A 1 318 ? -1.873 -61.929 -4.958 1.00 61.26 889 GLU A O 1
ATOM 2574 N N . HIS A 1 319 ? -3.340 -60.506 -3.992 1.00 63.69 890 HIS A N 1
ATOM 2575 C CA . HIS A 1 319 ? -4.382 -61.491 -3.790 1.00 57.62 890 HIS A CA 1
ATOM 2576 C C . HIS A 1 319 ? -4.846 -62.014 -5.141 1.00 57.31 890 HIS A C 1
ATOM 2577 O O . HIS A 1 319 ? -5.138 -63.203 -5.279 1.00 58.75 890 HIS A O 1
ATOM 2584 N N . ILE A 1 320 ? -4.863 -61.124 -6.139 1.00 56.92 891 ILE A N 1
ATOM 2585 C CA . ILE A 1 320 ? -5.322 -61.511 -7.463 1.00 64.00 891 ILE A CA 1
ATOM 2586 C C . ILE A 1 320 ? -4.334 -62.489 -8.098 1.00 65.54 891 ILE A C 1
ATOM 2587 O O . ILE A 1 320 ? -4.751 -63.496 -8.660 1.00 65.11 891 ILE A O 1
ATOM 2592 N N . LYS A 1 321 ? -3.031 -62.208 -7.977 1.00 73.25 892 LYS A N 1
ATOM 2593 C CA . LYS A 1 321 ? -2.026 -63.177 -8.390 1.00 75.28 892 LYS A CA 1
ATOM 2594 C C . LYS A 1 321 ? -2.268 -64.488 -7.646 1.00 68.97 892 LYS A C 1
ATOM 2595 O O . LYS A 1 321 ? -2.580 -65.498 -8.266 1.00 66.58 892 LYS A O 1
ATOM 2601 N N . SER A 1 322 ? -2.146 -64.441 -6.315 1.00 65.39 893 SER A N 1
ATOM 2602 C CA . SER A 1 322 ? -2.234 -65.619 -5.476 1.00 69.22 893 SER A CA 1
ATOM 2603 C C . SER A 1 322 ? -3.262 -66.591 -6.049 1.00 73.35 893 SER A C 1
ATOM 2604 O O . SER A 1 322 ? -2.952 -67.763 -6.250 1.00 83.37 893 SER A O 1
ATOM 2607 N N . LEU A 1 323 ? -4.460 -66.076 -6.352 1.00 74.17 894 LEU A N 1
ATOM 2608 C CA . LEU A 1 323 ? -5.578 -66.894 -6.797 1.00 77.02 894 LEU A CA 1
ATOM 2609 C C . LEU A 1 323 ? -5.346 -67.407 -8.218 1.00 83.03 894 LEU A C 1
ATOM 2610 O O . LEU A 1 323 ? -5.521 -68.597 -8.470 1.00 89.79 894 LEU A O 1
ATOM 2615 N N . LEU A 1 324 ? -4.942 -66.511 -9.131 1.00 84.56 895 LEU A N 1
ATOM 2616 C CA . LEU A 1 324 ? -4.642 -66.865 -10.514 1.00 88.36 895 LEU A CA 1
ATOM 2617 C C . LEU A 1 324 ? -3.671 -68.050 -10.572 1.00 93.34 895 LEU A C 1
ATOM 2618 O O . LEU A 1 324 ? -3.855 -68.968 -11.371 1.00 95.95 895 LEU A O 1
ATOM 2623 N N . ILE A 1 325 ? -2.632 -68.018 -9.728 1.00 97.52 896 ILE A N 1
ATOM 2624 C CA . ILE A 1 325 ? -1.713 -69.135 -9.573 1.00 99.16 896 ILE A CA 1
ATOM 2625 C C . ILE A 1 325 ? -2.515 -70.368 -9.155 1.00 99.33 896 ILE A C 1
ATOM 2626 O O . ILE A 1 325 ? -2.391 -71.422 -9.774 1.00 106.25 896 ILE A O 1
ATOM 2631 N N . LYS A 1 326 ? -3.355 -70.210 -8.122 1.00 93.78 897 LYS A N 1
ATOM 2632 C CA . LYS A 1 326 ? -4.006 -71.334 -7.469 1.00 100.63 897 LYS A CA 1
ATOM 2633 C C . LYS A 1 326 ? -5.041 -71.979 -8.391 1.00 110.02 897 LYS A C 1
ATOM 2634 O O . LYS A 1 326 ? -5.653 -72.980 -8.024 1.00 113.89 897 LYS A O 1
ATOM 2640 N N . ASN A 1 327 ? -5.221 -71.422 -9.595 1.00 112.97 898 ASN A N 1
ATOM 2641 C CA . ASN A 1 327 ? -6.308 -71.856 -10.457 1.00 114.22 898 ASN A CA 1
ATOM 2642 C C . ASN A 1 327 ? -5.794 -72.345 -11.807 1.00 120.98 898 ASN A C 1
ATOM 2643 O O . ASN A 1 327 ? -6.382 -73.257 -12.386 1.00 131.83 898 ASN A O 1
ATOM 2648 N N . ASN A 1 328 ? -4.721 -71.722 -12.309 1.00 126.01 899 ASN A N 1
ATOM 2649 C CA . ASN A 1 328 ? -4.147 -72.085 -13.596 1.00 132.82 899 ASN A CA 1
ATOM 2650 C C . ASN A 1 328 ? -3.673 -73.537 -13.555 1.00 140.48 899 ASN A C 1
ATOM 2651 O O . ASN A 1 328 ? -3.995 -74.324 -14.444 1.00 139.17 899 ASN A O 1
ATOM 2656 N N . SER A 1 329 ? -2.912 -73.878 -12.508 1.00 152.14 900 SER A N 1
ATOM 2657 C CA . SER A 1 329 ? -2.488 -75.247 -12.264 1.00 156.58 900 SER A CA 1
ATOM 2658 C C . SER A 1 329 ? -2.945 -76.514 -11.538 1.00 154.47 900 SER A C 1
ATOM 2659 O O . SER A 1 329 ? -2.944 -77.595 -12.126 1.00 146.12 900 SER A O 1
ATOM 2662 N N . LEU A 1 330 ? -3.314 -76.363 -10.256 1.00 152.98 901 LEU A N 1
ATOM 2663 C CA . LEU A 1 330 ? -3.777 -77.442 -9.392 1.00 143.72 901 LEU A CA 1
ATOM 2664 C C . LEU A 1 330 ? -4.873 -78.254 -10.097 1.00 134.83 901 LEU A C 1
ATOM 2665 O O . LEU A 1 330 ? -6.041 -77.816 -10.046 1.00 125.12 901 LEU A O 1
ATOM 2670 N N . SER A 1 341 ? -9.810 -80.728 -10.730 1.00 138.14 912 SER A N 1
ATOM 2671 C CA . SER A 1 341 ? -10.765 -80.682 -11.870 1.00 149.63 912 SER A CA 1
ATOM 2672 C C . SER A 1 341 ? -10.496 -79.449 -12.732 1.00 145.34 912 SER A C 1
ATOM 2673 O O . SER A 1 341 ? -10.994 -78.364 -12.435 1.00 146.80 912 SER A O 1
ATOM 2676 N N . SER A 1 342 ? -9.699 -79.647 -13.793 1.00 136.80 913 SER A N 1
ATOM 2677 C CA . SER A 1 342 ? -9.369 -78.630 -14.783 1.00 138.75 913 SER A CA 1
ATOM 2678 C C . SER A 1 342 ? -10.621 -77.968 -15.365 1.00 145.52 913 SER A C 1
ATOM 2679 O O . SER A 1 342 ? -10.643 -76.747 -15.522 1.00 143.76 913 SER A O 1
ATOM 2682 N N . LYS A 1 343 ? -11.642 -78.778 -15.693 1.00 143.05 914 LYS A N 1
ATOM 2683 C CA . LYS A 1 343 ? -12.905 -78.290 -16.233 1.00 141.49 914 LYS A CA 1
ATOM 2684 C C . LYS A 1 343 ? -13.450 -77.173 -15.342 1.00 146.11 914 LYS A C 1
ATOM 2685 O O . LYS A 1 343 ? -13.641 -76.051 -15.809 1.00 145.65 914 LYS A O 1
ATOM 2691 N N . LEU A 1 344 ? -13.676 -77.489 -14.057 1.00 151.29 915 LEU A N 1
ATOM 2692 C CA . LEU A 1 344 ? -14.194 -76.524 -13.094 1.00 152.28 915 LEU A CA 1
ATOM 2693 C C . LEU A 1 344 ? -13.187 -75.392 -12.887 1.00 144.36 915 LEU A C 1
ATOM 2694 O O . LEU A 1 344 ? -13.572 -74.224 -12.892 1.00 141.81 915 LEU A O 1
ATOM 2699 N N . ALA A 1 345 ? -11.908 -75.752 -12.703 1.00 134.68 916 ALA A N 1
ATOM 2700 C CA . ALA A 1 345 ? -10.830 -74.789 -12.536 1.00 124.85 916 ALA A CA 1
ATOM 2701 C C . ALA A 1 345 ? -10.896 -73.723 -13.630 1.00 129.12 916 ALA A C 1
ATOM 2702 O O . ALA A 1 345 ? -10.891 -72.536 -13.314 1.00 130.56 916 ALA A O 1
ATOM 2704 N N . GLN A 1 346 ? -10.979 -74.153 -14.901 1.00 133.62 917 GLN A N 1
ATOM 2705 C CA . GLN A 1 346 ? -10.956 -73.265 -16.059 1.00 141.24 917 GLN A CA 1
ATOM 2706 C C . GLN A 1 346 ? -12.229 -72.422 -16.132 1.00 150.21 917 GLN A C 1
ATOM 2707 O O . GLN A 1 346 ? -12.195 -71.294 -16.629 1.00 154.51 917 GLN A O 1
ATOM 2713 N N . LEU A 1 347 ? -13.351 -72.999 -15.672 1.00 148.54 918 LEU A N 1
ATOM 2714 C CA . LEU A 1 347 ? -14.631 -72.307 -15.612 1.00 138.71 918 LEU A CA 1
ATOM 2715 C C . LEU A 1 347 ? -14.567 -71.195 -14.562 1.00 130.47 918 LEU A C 1
ATOM 2716 O O . LEU A 1 347 ? -14.945 -70.055 -14.837 1.00 116.33 918 LEU A O 1
ATOM 2721 N N . THR A 1 348 ? -14.066 -71.535 -13.364 1.00 117.21 919 THR A N 1
ATOM 2722 C CA . THR A 1 348 ? -13.884 -70.577 -12.282 1.00 105.06 919 THR A CA 1
ATOM 2723 C C . THR A 1 348 ? -12.936 -69.467 -12.731 1.00 103.78 919 THR A C 1
ATOM 2724 O O . THR A 1 348 ? -13.205 -68.294 -12.490 1.00 119.29 919 THR A O 1
ATOM 2728 N N . LEU A 1 349 ? -11.847 -69.850 -13.407 1.00 94.67 920 LEU A N 1
ATOM 2729 C CA . LEU A 1 349 ? -10.786 -68.938 -13.807 1.00 92.78 920 LEU A CA 1
ATOM 2730 C C . LEU A 1 349 ? -11.300 -67.964 -14.865 1.00 97.17 920 LEU A C 1
ATOM 2731 O O . LEU A 1 349 ? -10.815 -66.837 -14.966 1.00 100.58 920 LEU A O 1
ATOM 2736 N N . GLU A 1 350 ? -12.266 -68.429 -15.665 1.00 101.86 921 GLU A N 1
ATOM 2737 C CA . GLU A 1 350 ? -12.907 -67.610 -16.679 1.00 113.01 921 GLU A CA 1
ATOM 2738 C C . GLU A 1 350 ? -13.639 -66.448 -16.005 1.00 112.51 921 GLU A C 1
ATOM 2739 O O . GLU A 1 350 ? -13.522 -65.307 -16.450 1.00 115.10 921 GLU A O 1
ATOM 2745 N N . GLN A 1 351 ? -14.382 -66.756 -14.931 1.00 106.65 922 GLN A N 1
ATOM 2746 C CA . GLN A 1 351 ? -15.153 -65.779 -14.175 1.00 103.37 922 GLN A CA 1
ATOM 2747 C C . GLN A 1 351 ? -14.248 -64.662 -13.659 1.00 102.21 922 GLN A C 1
ATOM 2748 O O . GLN A 1 351 ? -14.592 -63.486 -13.775 1.00 101.45 922 GLN A O 1
ATOM 2754 N N . ILE A 1 352 ? -13.099 -65.050 -13.085 1.00 92.94 923 ILE A N 1
ATOM 2755 C CA . ILE A 1 352 ? -12.102 -64.122 -12.571 1.00 82.44 923 ILE A CA 1
ATOM 2756 C C . ILE A 1 352 ? -11.672 -63.174 -13.684 1.00 82.12 923 ILE A C 1
ATOM 2757 O O . ILE A 1 352 ? -11.577 -61.969 -13.469 1.00 82.43 923 ILE A O 1
ATOM 2762 N N . LEU A 1 353 ? -11.403 -63.741 -14.864 1.00 87.44 924 LEU A N 1
ATOM 2763 C CA . LEU A 1 353 ? -10.903 -62.982 -15.998 1.00 88.17 924 LEU A CA 1
ATOM 2764 C C . LEU A 1 353 ? -11.943 -61.957 -16.452 1.00 83.98 924 LEU A C 1
ATOM 2765 O O . LEU A 1 353 ? -11.610 -60.807 -16.747 1.00 75.51 924 LEU A O 1
ATOM 2770 N N . GLU A 1 354 ? -13.212 -62.376 -16.458 1.00 87.06 925 GLU A N 1
ATOM 2771 C CA . GLU A 1 354 ? -14.312 -61.517 -16.865 1.00 86.53 925 GLU A CA 1
ATOM 2772 C C . GLU A 1 354 ? -14.435 -60.340 -15.901 1.00 81.47 925 GLU A C 1
ATOM 2773 O O . GLU A 1 354 ? -14.582 -59.201 -16.336 1.00 75.33 925 GLU A O 1
ATOM 2779 N N . HIS A 1 355 ? -14.365 -60.634 -14.595 1.00 83.17 926 HIS A N 1
ATOM 2780 C CA . HIS A 1 355 ? -14.405 -59.614 -13.558 1.00 81.96 926 HIS A CA 1
ATOM 2781 C C . HIS A 1 355 ? -13.269 -58.615 -13.758 1.00 88.19 926 HIS A C 1
ATOM 2782 O O . HIS A 1 355 ? -13.503 -57.407 -13.703 1.00 95.80 926 HIS A O 1
ATOM 2789 N N . LEU A 1 356 ? -12.053 -59.141 -13.986 1.00 86.59 927 LEU A N 1
ATOM 2790 C CA . LEU A 1 356 ? -10.860 -58.330 -14.170 1.00 81.87 927 LEU A CA 1
ATOM 2791 C C . LEU A 1 356 ? -11.054 -57.411 -15.371 1.00 80.51 927 LEU A C 1
ATOM 2792 O O . LEU A 1 356 ? -10.703 -56.231 -15.308 1.00 82.62 927 LEU A O 1
ATOM 2797 N N . ASP A 1 357 ? -11.646 -57.953 -16.443 1.00 70.80 928 ASP A N 1
ATOM 2798 C CA . ASP A 1 357 ? -11.842 -57.164 -17.647 1.00 78.10 928 ASP A CA 1
ATOM 2799 C C . ASP A 1 357 ? -12.790 -55.996 -17.375 1.00 80.90 928 ASP A C 1
ATOM 2800 O O . ASP A 1 357 ? -12.580 -54.900 -17.888 1.00 83.63 928 ASP A O 1
ATOM 2805 N N . ASN A 1 358 ? -13.834 -56.237 -16.572 1.00 81.80 929 ASN A N 1
ATOM 2806 C CA . ASN A 1 358 ? -14.795 -55.201 -16.221 1.00 83.81 929 ASN A CA 1
ATOM 2807 C C . ASN A 1 358 ? -14.094 -54.058 -15.488 1.00 80.66 929 ASN A C 1
ATOM 2808 O O . ASN A 1 358 ? -14.388 -52.885 -15.732 1.00 71.63 929 ASN A O 1
ATOM 2813 N N . LEU A 1 359 ? -13.173 -54.421 -14.584 1.00 77.15 930 LEU A N 1
ATOM 2814 C CA . LEU A 1 359 ? -12.417 -53.440 -13.828 1.00 76.92 930 LEU A CA 1
ATOM 2815 C C . LEU A 1 359 ? -11.523 -52.666 -14.789 1.00 77.69 930 LEU A C 1
ATOM 2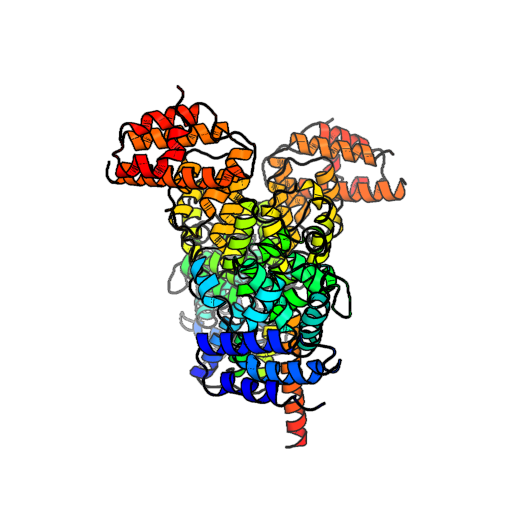816 O O . LEU A 1 359 ? -11.450 -51.440 -14.717 1.00 75.20 930 LEU A O 1
ATOM 2821 N N . ARG A 1 360 ? -10.871 -53.396 -15.703 1.00 74.98 931 ARG A N 1
ATOM 2822 C CA . ARG A 1 360 ? -10.007 -52.766 -16.686 1.00 77.34 931 ARG A CA 1
ATOM 2823 C C . ARG A 1 360 ? -10.774 -51.654 -17.403 1.00 79.11 931 ARG A C 1
ATOM 2824 O O . ARG A 1 360 ? -10.241 -50.568 -17.613 1.00 86.70 931 ARG A O 1
ATOM 2832 N N . LEU A 1 361 ? -12.033 -51.933 -17.751 1.00 77.59 932 LEU A N 1
ATOM 2833 C CA . LEU A 1 361 ? -12.813 -51.014 -18.559 1.00 79.10 932 LEU A CA 1
ATOM 2834 C C . LEU A 1 361 ? -13.212 -49.803 -17.723 1.00 82.01 932 LEU A C 1
ATOM 2835 O O . LEU A 1 361 ? -13.120 -48.671 -18.188 1.00 85.96 932 LEU A O 1
ATOM 2840 N N . ASN A 1 362 ? -13.630 -50.056 -16.480 1.00 84.46 933 ASN A N 1
ATOM 2841 C CA . ASN A 1 362 ? -14.051 -48.998 -15.578 1.00 86.80 933 ASN A CA 1
ATOM 2842 C C . ASN A 1 362 ? -12.893 -48.021 -15.368 1.00 90.16 933 ASN A C 1
ATOM 2843 O O . ASN A 1 362 ? -13.085 -46.812 -15.446 1.00 96.30 933 ASN A O 1
ATOM 2848 N N . LEU A 1 363 ? -11.688 -48.562 -15.148 1.00 94.65 934 LEU A N 1
ATOM 2849 C CA . LEU A 1 363 ? -10.541 -47.796 -14.680 1.00 97.35 934 LEU A CA 1
ATOM 2850 C C . LEU A 1 363 ? -10.027 -46.838 -15.753 1.00 108.82 934 LEU A C 1
ATOM 2851 O O . LEU A 1 363 ? -9.160 -46.010 -15.477 1.00 112.96 934 LEU A O 1
ATOM 2856 N N . THR A 1 364 ? -10.556 -46.968 -16.975 1.00 125.09 935 THR A N 1
ATOM 2857 C CA . THR A 1 364 ? -10.168 -46.107 -18.081 1.00 136.68 935 THR A CA 1
ATOM 2858 C C . THR A 1 364 ? -10.910 -44.772 -17.997 1.00 143.92 935 THR A C 1
ATOM 2859 O O . THR A 1 364 ? -10.660 -43.871 -18.797 1.00 147.72 935 THR A O 1
ATOM 2863 N N . ASN A 1 365 ? -11.821 -44.654 -17.021 1.00 149.87 936 ASN A N 1
ATOM 2864 C CA . ASN A 1 365 ? -12.528 -43.405 -16.775 1.00 155.75 936 ASN A CA 1
ATOM 2865 C C . ASN A 1 365 ? -11.806 -42.587 -15.702 1.00 156.02 936 ASN A C 1
ATOM 2866 O O . ASN A 1 365 ? -12.286 -41.522 -15.313 1.00 152.13 936 ASN A O 1
ATOM 2871 N N . THR A 1 366 ? -10.655 -43.093 -15.230 1.00 154.40 937 THR A N 1
ATOM 2872 C CA . THR A 1 366 ? -9.843 -42.406 -14.235 1.00 153.02 937 THR A CA 1
ATOM 2873 C C . THR A 1 366 ? -8.355 -42.645 -14.497 1.00 148.90 937 THR A C 1
ATOM 2874 O O . THR A 1 366 ? -7.979 -43.262 -15.494 1.00 140.34 937 THR A O 1
ATOM 2878 N N . LYS A 1 367 ? -7.524 -42.153 -13.567 1.00 147.21 938 LYS A N 1
ATOM 2879 C CA . LYS A 1 367 ? -6.080 -42.080 -13.724 1.00 146.56 938 LYS A CA 1
ATOM 2880 C C . LYS A 1 367 ? -5.403 -42.867 -12.600 1.00 143.92 938 LYS A C 1
ATOM 2881 O O . LYS A 1 367 ? -5.010 -42.299 -11.582 1.00 139.67 938 LYS A O 1
ATOM 2887 N N . GLN A 1 368 ? -5.284 -44.187 -12.794 1.00 145.13 939 GLN A N 1
ATOM 2888 C CA . GLN A 1 368 ? -4.638 -45.071 -11.834 1.00 148.52 939 GLN A CA 1
ATOM 2889 C C . GLN A 1 368 ? -3.917 -46.184 -12.588 1.00 143.10 939 GLN A C 1
ATOM 2890 O O . GLN A 1 368 ? -4.479 -46.799 -13.493 1.00 134.50 939 GLN A O 1
ATOM 2896 N N . ASN A 1 369 ? -2.675 -46.450 -12.177 1.00 146.51 940 ASN A N 1
ATOM 2897 C CA . ASN A 1 369 ? -1.831 -47.423 -12.849 1.00 143.57 940 ASN A CA 1
ATOM 2898 C C . ASN A 1 369 ? -1.905 -48.761 -12.113 1.00 135.03 940 ASN A C 1
ATOM 2899 O O . ASN A 1 369 ? -0.884 -49.279 -11.660 1.00 126.98 940 ASN A O 1
ATOM 2904 N N . PHE A 1 370 ? -3.124 -49.314 -12.013 1.00 124.58 941 PHE A N 1
ATOM 2905 C CA . PHE A 1 370 ? -3.338 -50.588 -11.342 1.00 107.11 941 PHE A CA 1
ATOM 2906 C C . PHE A 1 370 ? -2.849 -51.730 -12.225 1.00 97.60 941 PHE A C 1
ATOM 2907 O O . PHE A 1 370 ? -2.003 -52.518 -11.810 1.00 95.68 941 PHE A O 1
ATOM 2915 N N . PHE A 1 371 ? -3.397 -51.806 -13.442 1.00 91.35 942 PHE A N 1
ATOM 2916 C CA . PHE A 1 371 ? -3.040 -52.873 -14.361 1.00 95.71 942 PHE A CA 1
ATOM 2917 C C . PHE A 1 371 ? -1.605 -52.704 -14.856 1.00 102.55 942 PHE A C 1
ATOM 2918 O O . PHE A 1 371 ? -1.062 -53.588 -15.518 1.00 101.48 942 PHE A O 1
ATOM 2926 N N . SER A 1 372 ? -0.991 -51.576 -14.487 1.00 110.68 943 SER A N 1
ATOM 2927 C CA . SER A 1 372 ? 0.370 -51.258 -14.879 1.00 114.53 943 SER A CA 1
ATOM 2928 C C . SER A 1 372 ? 1.378 -52.056 -14.051 1.00 125.40 943 SER A C 1
ATOM 2929 O O . SER A 1 372 ? 2.401 -52.482 -14.583 1.00 128.81 943 SER A O 1
ATOM 2932 N N . GLN A 1 373 ? 1.068 -52.273 -12.764 1.00 133.44 944 GLN A N 1
ATOM 2933 C CA . GLN A 1 373 ? 2.001 -52.878 -11.821 1.00 129.90 944 GLN A CA 1
ATOM 2934 C C . GLN A 1 373 ? 2.252 -54.348 -12.167 1.00 121.05 944 GLN A C 1
ATOM 2935 O O . GLN A 1 373 ? 1.358 -55.050 -12.637 1.00 116.22 944 GLN A O 1
ATOM 2941 N N . THR A 1 374 ? 3.488 -54.793 -11.901 1.00 113.33 945 THR A N 1
ATOM 2942 C CA . THR A 1 374 ? 4.065 -55.984 -12.509 1.00 111.99 945 THR A CA 1
ATOM 2943 C C . THR A 1 374 ? 3.400 -57.272 -12.015 1.00 107.85 945 THR A C 1
ATOM 2944 O O . THR A 1 374 ? 3.060 -58.118 -12.841 1.00 104.47 945 THR A O 1
ATOM 2948 N N . PRO A 1 375 ? 3.181 -57.485 -10.691 1.00 105.96 946 PRO A N 1
ATOM 2949 C CA . PRO A 1 375 ? 2.678 -58.772 -10.197 1.00 103.99 946 PRO A CA 1
ATOM 2950 C C . PRO A 1 375 ? 1.433 -59.241 -10.946 1.00 111.79 946 PRO A C 1
ATOM 2951 O O . PRO A 1 375 ? 1.190 -60.442 -11.064 1.00 109.10 946 PRO A O 1
ATOM 2955 N N . ILE A 1 376 ? 0.657 -58.270 -11.447 1.00 117.03 947 ILE A N 1
ATOM 2956 C CA . ILE A 1 376 ? -0.582 -58.519 -12.166 1.00 114.07 947 ILE A CA 1
ATOM 2957 C C . ILE A 1 376 ? -0.259 -59.165 -13.510 1.00 112.56 947 ILE A C 1
ATOM 2958 O O . ILE A 1 376 ? -0.865 -60.170 -13.871 1.00 115.11 947 ILE A O 1
ATOM 2963 N N . LEU A 1 377 ? 0.707 -58.580 -14.228 1.00 110.98 948 LEU A N 1
ATOM 2964 C CA . LEU A 1 377 ? 1.080 -59.037 -15.557 1.00 105.71 948 LEU A CA 1
ATOM 2965 C C . LEU A 1 377 ? 1.610 -60.467 -15.471 1.00 101.01 948 LEU A C 1
ATOM 2966 O O . LEU A 1 377 ? 1.101 -61.354 -16.155 1.00 92.63 948 LEU A O 1
ATOM 2971 N N . GLN A 1 378 ? 2.599 -60.677 -14.590 1.00 101.14 949 GLN A N 1
ATOM 2972 C CA . GLN A 1 378 ? 3.243 -61.966 -14.385 1.00 110.40 949 GLN A CA 1
ATOM 2973 C C . GLN A 1 378 ? 2.201 -63.079 -14.308 1.00 111.72 949 GLN A C 1
ATOM 2974 O O . GLN A 1 378 ? 2.441 -64.190 -14.777 1.00 122.36 949 GLN A O 1
ATOM 2980 N N . ALA A 1 379 ? 1.047 -62.761 -13.714 1.00 104.46 950 ALA A N 1
ATOM 2981 C CA . ALA A 1 379 ? 0.025 -63.758 -13.457 1.00 101.10 950 ALA A CA 1
ATOM 2982 C C . ALA A 1 379 ? -0.870 -63.919 -14.681 1.00 98.47 950 ALA A C 1
ATOM 2983 O O . ALA A 1 379 ? -1.345 -65.019 -14.956 1.00 99.44 950 ALA A O 1
ATOM 2985 N N . LEU A 1 380 ? -1.091 -62.819 -15.410 1.00 98.17 951 LEU A N 1
ATOM 2986 C CA . LEU A 1 380 ? -1.913 -62.857 -16.610 1.00 106.40 951 LEU A CA 1
ATOM 2987 C C . LEU A 1 380 ? -1.116 -63.506 -17.739 1.00 109.65 951 LEU A C 1
ATOM 2988 O O . LEU A 1 380 ? -1.596 -64.435 -18.388 1.00 108.95 951 LEU A O 1
ATOM 2993 N N . GLN A 1 381 ? 0.098 -62.982 -17.959 1.00 109.70 952 GLN A N 1
ATOM 2994 C CA . GLN A 1 381 ? 1.042 -63.496 -18.937 1.00 121.96 952 GLN A CA 1
ATOM 2995 C C . GLN A 1 381 ? 1.061 -65.020 -18.860 1.00 130.50 952 GLN A C 1
ATOM 2996 O O . GLN A 1 381 ? 0.937 -65.700 -19.878 1.00 144.53 952 GLN A O 1
ATOM 3002 N N . HIS A 1 382 ? 1.183 -65.530 -17.629 1.00 128.00 953 HIS A N 1
ATOM 3003 C CA . HIS A 1 382 ? 1.310 -66.951 -17.354 1.00 123.90 953 HIS A CA 1
ATOM 3004 C C . HIS A 1 382 ? 0.026 -67.693 -17.728 1.00 124.23 953 HIS A C 1
ATOM 3005 O O . HIS A 1 382 ? 0.081 -68.789 -18.283 1.00 132.26 953 HIS A O 1
ATOM 3012 N N . VAL A 1 383 ? -1.124 -67.072 -17.439 1.00 123.19 954 VAL A N 1
ATOM 3013 C CA . VAL A 1 383 ? -2.416 -67.741 -17.504 1.00 123.76 954 VAL A CA 1
ATOM 3014 C C . VAL A 1 383 ? -2.871 -67.893 -18.957 1.00 125.86 954 VAL A C 1
ATOM 3015 O O . VAL A 1 383 ? -3.557 -68.861 -19.290 1.00 125.65 954 VAL A O 1
ATOM 3019 N N . GLN A 1 384 ? -2.471 -66.945 -19.815 1.00 124.37 955 GLN A N 1
ATOM 3020 C CA . GLN A 1 384 ? -2.894 -66.955 -21.206 1.00 126.03 955 GLN A CA 1
ATOM 3021 C C . GLN A 1 384 ? -2.402 -68.186 -21.963 1.00 134.91 955 GLN A C 1
ATOM 3022 O O . GLN A 1 384 ? -3.143 -68.761 -22.759 1.00 131.77 955 GLN A O 1
ATOM 3028 N N . ALA A 1 385 ? -1.152 -68.579 -21.679 1.00 140.92 956 ALA A N 1
ATOM 3029 C CA . ALA A 1 385 ? -0.489 -69.693 -22.341 1.00 140.94 956 ALA A CA 1
ATOM 3030 C C . ALA A 1 385 ? -1.102 -71.053 -22.012 1.00 141.81 956 ALA A C 1
ATOM 3031 O O . ALA A 1 385 ? -0.751 -72.056 -22.633 1.00 144.02 956 ALA A O 1
ATOM 3033 N N . SER A 1 386 ? -2.015 -71.068 -21.030 1.00 137.01 957 SER A N 1
ATOM 3034 C CA . SER A 1 386 ? -2.702 -72.271 -20.585 1.00 131.11 957 SER A CA 1
ATOM 3035 C C . SER A 1 386 ? -4.228 -72.198 -20.530 1.00 123.07 957 SER A C 1
ATOM 3036 O O . SER A 1 386 ? -4.838 -72.506 -19.508 1.00 114.38 957 SER A O 1
ATOM 3039 N N . CYS A 1 387 ? -4.832 -71.796 -21.653 1.00 129.58 958 CYS A N 1
ATOM 3040 C CA . CYS A 1 387 ? -6.279 -71.770 -21.809 1.00 145.38 958 CYS A CA 1
ATOM 3041 C C . CYS A 1 387 ? -6.629 -71.838 -23.295 1.00 159.45 958 CYS A C 1
ATOM 3042 O O . CYS A 1 387 ? -5.745 -71.724 -24.143 1.00 169.32 958 CYS A O 1
ATOM 3045 N N . ASP A 1 388 ? -7.924 -72.020 -23.597 1.00 161.88 959 ASP A N 1
ATOM 3046 C CA . ASP A 1 388 ? -8.388 -72.238 -24.961 1.00 154.92 959 ASP A CA 1
ATOM 3047 C C . ASP A 1 388 ? -8.314 -70.936 -25.758 1.00 147.33 959 ASP A C 1
ATOM 3048 O O . ASP A 1 388 ? -8.500 -69.851 -25.211 1.00 135.44 959 ASP A O 1
ATOM 3053 N N . GLU A 1 389 ? -8.059 -71.077 -27.064 1.00 152.47 960 GLU A N 1
ATOM 3054 C CA . GLU A 1 389 ? -7.701 -69.967 -27.934 1.00 156.75 960 GLU A CA 1
ATOM 3055 C C . GLU A 1 389 ? -8.938 -69.155 -28.306 1.00 151.37 960 GLU A C 1
ATOM 3056 O O . GLU A 1 389 ? -8.818 -68.075 -28.884 1.00 148.41 960 GLU A O 1
ATOM 3062 N N . ALA A 1 390 ? -10.118 -69.685 -27.966 1.00 150.11 961 ALA A N 1
ATOM 3063 C CA . ALA A 1 390 ? -11.373 -68.984 -28.182 1.00 157.48 961 ALA A CA 1
ATOM 3064 C C . ALA A 1 390 ? -11.454 -67.781 -27.244 1.00 160.78 961 ALA A C 1
ATOM 3065 O O . ALA A 1 390 ? -11.856 -66.692 -27.654 1.00 160.14 961 ALA A O 1
ATOM 3067 N N . HIS A 1 391 ? -11.051 -67.994 -25.985 1.00 159.80 962 HIS A N 1
ATOM 3068 C CA . HIS A 1 391 ? -11.105 -66.965 -24.960 1.00 149.73 962 HIS A CA 1
ATOM 3069 C C . HIS A 1 391 ? -9.966 -65.969 -25.153 1.00 144.86 962 HIS A C 1
ATOM 3070 O O . HIS A 1 391 ? -10.143 -64.777 -24.907 1.00 150.77 962 HIS A O 1
ATOM 3077 N N . LYS A 1 392 ? -8.813 -66.473 -25.612 1.00 130.34 963 LYS A N 1
ATOM 3078 C CA . LYS A 1 392 ? -7.606 -65.679 -25.780 1.00 124.78 963 LYS A CA 1
ATOM 3079 C C . LYS A 1 392 ? -7.897 -64.425 -26.602 1.00 124.46 963 LYS A C 1
ATOM 3080 O O . LYS A 1 392 ? -7.160 -63.444 -26.520 1.00 119.43 963 LYS A O 1
ATOM 3086 N N . MET A 1 393 ? -8.983 -64.464 -27.382 1.00 128.24 964 MET A N 1
ATOM 3087 C CA . MET A 1 393 ? -9.267 -63.409 -28.341 1.00 136.20 964 MET A CA 1
ATOM 3088 C C . MET A 1 393 ? -10.419 -62.526 -27.866 1.00 136.56 964 MET A C 1
ATOM 3089 O O . MET A 1 393 ? -10.579 -61.409 -28.356 1.00 143.42 964 MET A O 1
ATOM 3094 N N . LYS A 1 394 ? -11.218 -63.025 -26.915 1.00 136.93 965 LYS A N 1
ATOM 3095 C CA . LYS A 1 394 ? -12.217 -62.188 -26.268 1.00 138.92 965 LYS A CA 1
ATOM 3096 C C . LYS A 1 394 ? -11.506 -61.239 -25.305 1.00 138.71 965 LYS A C 1
ATOM 3097 O O . LYS A 1 394 ? -11.881 -60.074 -25.173 1.00 140.29 965 LYS A O 1
ATOM 3103 N N . PHE A 1 395 ? -10.461 -61.763 -24.656 1.00 131.23 966 PHE A N 1
ATOM 3104 C CA . PHE A 1 395 ? -9.688 -61.035 -23.667 1.00 125.65 966 PHE A CA 1
ATOM 3105 C C . PHE A 1 395 ? -8.420 -60.492 -24.321 1.00 126.66 966 PHE A C 1
ATOM 3106 O O . PHE A 1 395 ? -7.353 -60.485 -23.709 1.00 117.05 966 PHE A O 1
ATOM 3114 N N . SER A 1 396 ? -8.570 -60.041 -25.573 1.00 133.74 967 SER A N 1
ATOM 3115 C CA . SER A 1 396 ? -7.504 -59.430 -26.350 1.00 134.16 967 SER A CA 1
ATOM 3116 C C . SER A 1 396 ? -6.976 -58.208 -25.607 1.00 132.64 967 SER A C 1
ATOM 3117 O O . SER A 1 396 ? -5.817 -58.184 -25.199 1.00 131.06 967 SER A O 1
ATOM 3120 N N . ASP A 1 397 ? -7.864 -57.221 -25.427 1.00 128.11 968 ASP A N 1
ATOM 3121 C CA . ASP A 1 397 ? -7.551 -55.949 -24.797 1.00 125.41 968 ASP A CA 1
ATOM 3122 C C . ASP A 1 397 ? -6.909 -56.188 -23.433 1.00 123.62 968 ASP A C 1
ATOM 3123 O O . ASP A 1 397 ? -5.948 -55.512 -23.072 1.00 122.78 968 ASP A O 1
ATOM 3128 N N . LEU A 1 398 ? -7.450 -57.156 -22.682 1.00 118.43 969 LEU A N 1
ATOM 3129 C CA . LEU A 1 398 ? -6.971 -57.420 -21.336 1.00 111.88 969 LEU A CA 1
ATOM 3130 C C . LEU A 1 398 ? -5.557 -57.993 -21.393 1.00 110.69 969 LEU A C 1
ATOM 3131 O O . LEU A 1 398 ? -4.659 -57.467 -20.740 1.00 113.32 969 LEU A O 1
ATOM 3136 N N . PHE A 1 399 ? -5.373 -59.054 -22.191 1.00 106.87 970 PHE A N 1
ATOM 3137 C CA . PHE A 1 399 ? -4.125 -59.802 -22.225 1.00 106.60 970 PHE A CA 1
ATOM 3138 C C . PHE A 1 399 ? -3.037 -59.037 -22.976 1.00 111.27 970 PHE A C 1
ATOM 3139 O O . PHE A 1 399 ? -1.852 -59.265 -22.742 1.00 99.96 970 PHE A O 1
ATOM 3147 N N . SER A 1 400 ? -3.455 -58.144 -23.882 1.00 124.39 971 SER A N 1
ATOM 3148 C CA . SER A 1 400 ? -2.546 -57.365 -24.709 1.00 132.66 971 SER A CA 1
ATOM 3149 C C . SER A 1 400 ? -1.720 -56.399 -23.860 1.00 133.27 971 SER A C 1
ATOM 3150 O O . SER A 1 400 ? -0.629 -55.998 -24.261 1.00 139.97 971 SER A O 1
ATOM 3153 N N . LEU A 1 401 ? -2.251 -56.034 -22.688 1.00 131.76 972 LEU A N 1
ATOM 3154 C CA . LEU A 1 401 ? -1.642 -55.048 -21.808 1.00 128.03 972 LEU A CA 1
ATOM 3155 C C . LEU A 1 401 ? -0.453 -55.654 -21.060 1.00 122.17 972 LEU A C 1
ATOM 3156 O O . LEU A 1 401 ? 0.180 -54.983 -20.246 1.00 106.42 972 LEU A O 1
ATOM 3161 N N . ALA A 1 402 ? -0.149 -56.923 -21.354 1.00 130.66 973 ALA A N 1
ATOM 3162 C CA . ALA A 1 402 ? 0.941 -57.627 -20.696 1.00 144.04 973 ALA A CA 1
ATOM 3163 C C . ALA A 1 402 ? 2.106 -57.864 -21.658 1.00 153.51 973 ALA A C 1
ATOM 3164 O O . ALA A 1 402 ? 3.231 -58.086 -21.211 1.00 157.89 973 ALA A O 1
ATOM 3166 N N . GLU A 1 403 ? 1.825 -57.806 -22.969 1.00 161.18 974 GLU A N 1
ATOM 3167 C CA . GLU A 1 403 ? 2.793 -58.055 -24.029 1.00 158.75 974 GLU A CA 1
ATOM 3168 C C . GLU A 1 403 ? 4.127 -57.379 -23.714 1.00 164.59 974 GLU A C 1
ATOM 3169 O O . GLU A 1 403 ? 5.180 -58.008 -23.820 1.00 164.31 974 GLU A O 1
ATOM 3175 N N . GLU A 1 404 ? 4.061 -56.101 -23.316 1.00 167.74 975 GLU A N 1
ATOM 3176 C CA . GLU A 1 404 ? 5.229 -55.279 -23.031 1.00 167.33 975 GLU A CA 1
ATOM 3177 C C . GLU A 1 404 ? 5.894 -55.744 -21.736 1.00 174.70 975 GLU A C 1
ATOM 3178 O O . GLU A 1 404 ? 6.065 -54.965 -20.799 1.00 180.84 975 GLU A O 1
ATOM 3184 N N . TYR A 1 405 ? 6.268 -57.030 -21.710 1.00 175.72 976 TYR A N 1
ATOM 3185 C CA . TYR A 1 405 ? 6.971 -57.653 -20.601 1.00 176.94 976 TYR A CA 1
ATOM 3186 C C . TYR A 1 405 ? 7.543 -58.993 -21.077 1.00 172.72 976 TYR A C 1
ATOM 3187 O O . TYR A 1 405 ? 8.622 -59.365 -20.579 1.00 183.44 976 TYR A O 1
ATOM 3196 N N . ASP B 1 1 ? -63.168 -19.019 -36.980 1.00 198.33 572 ASP B N 1
ATOM 3197 C CA . ASP B 1 1 ? -61.686 -19.201 -36.979 1.00 201.07 572 ASP B CA 1
ATOM 3198 C C . ASP B 1 1 ? -61.285 -20.142 -35.845 1.00 198.70 572 ASP B C 1
ATOM 3199 O O . ASP B 1 1 ? -61.772 -20.012 -34.723 1.00 201.03 572 ASP B O 1
ATOM 3204 N N . GLN B 1 2 ? -60.400 -21.094 -36.166 1.00 192.46 573 GLN B N 1
ATOM 3205 C CA . GLN B 1 2 ? -59.835 -22.021 -35.199 1.00 186.90 573 GLN B CA 1
ATOM 3206 C C . GLN B 1 2 ? -58.441 -22.433 -35.664 1.00 188.59 573 GLN B C 1
ATOM 3207 O O . GLN B 1 2 ? -57.462 -21.746 -35.381 1.00 192.03 573 GLN B O 1
ATOM 3213 N N . LEU B 1 3 ? -58.369 -23.558 -36.384 1.00 193.13 574 LEU B N 1
ATOM 3214 C CA . LEU B 1 3 ? -57.121 -24.040 -36.951 1.00 201.33 574 LEU B CA 1
ATOM 3215 C C . LEU B 1 3 ? -56.878 -23.328 -38.280 1.00 202.97 574 LEU B C 1
ATOM 3216 O O . LEU B 1 3 ? -57.739 -22.594 -38.763 1.00 198.89 574 LEU B O 1
ATOM 3221 N N . ASP B 1 4 ? -55.687 -23.542 -38.851 1.00 207.23 575 ASP B N 1
ATOM 3222 C CA . ASP B 1 4 ? -55.396 -23.129 -40.214 1.00 214.41 575 ASP B CA 1
ATOM 3223 C C . ASP B 1 4 ? -55.982 -24.171 -41.163 1.00 217.01 575 ASP B C 1
ATOM 3224 O O . ASP B 1 4 ? -55.832 -25.370 -40.932 1.00 218.57 575 ASP B O 1
ATOM 3229 N N . GLU B 1 5 ? -56.648 -23.699 -42.225 1.00 213.16 576 GLU B N 1
ATOM 3230 C CA . GLU B 1 5 ? -57.404 -24.560 -43.123 1.00 205.39 576 GLU B CA 1
ATOM 3231 C C . GLU B 1 5 ? -56.473 -25.358 -44.036 1.00 207.81 576 GLU B C 1
ATOM 3232 O O . GLU B 1 5 ? -56.805 -26.476 -44.427 1.00 209.40 576 GLU B O 1
ATOM 3238 N N . SER B 1 6 ? -55.312 -24.780 -44.366 1.00 203.09 577 SER B N 1
ATOM 3239 C CA . SER B 1 6 ? -54.315 -25.459 -45.179 1.00 201.44 577 SER B CA 1
ATOM 3240 C C . SER B 1 6 ? -53.555 -26.483 -44.334 1.00 207.29 577 SER B C 1
ATOM 3241 O O . SER B 1 6 ? -52.577 -27.071 -44.796 1.00 209.62 577 SER B O 1
ATOM 3244 N N . LEU B 1 7 ? -54.037 -26.703 -43.101 1.00 207.28 578 LEU B N 1
ATOM 3245 C CA . LEU B 1 7 ? -53.362 -27.540 -42.121 1.00 204.42 578 LEU B CA 1
ATOM 3246 C C . LEU B 1 7 ? -54.355 -28.426 -41.366 1.00 216.11 578 LEU B C 1
ATOM 3247 O O . LEU B 1 7 ? -53.936 -29.283 -40.590 1.00 223.06 578 LEU B O 1
ATOM 3252 N N . ARG B 1 8 ? -55.660 -28.219 -41.595 1.00 226.35 579 ARG B N 1
ATOM 3253 C CA . ARG B 1 8 ? -56.704 -28.846 -40.794 1.00 225.84 579 ARG B CA 1
ATOM 3254 C C . ARG B 1 8 ? -56.669 -30.370 -40.913 1.00 236.97 579 ARG B C 1
ATOM 3255 O O . ARG B 1 8 ? -56.983 -31.067 -39.949 1.00 244.64 579 ARG B O 1
ATOM 3263 N N . ASP B 1 9 ? -56.289 -30.874 -42.096 1.00 240.78 580 ASP B N 1
ATOM 3264 C CA . ASP B 1 9 ? -56.243 -32.305 -42.362 1.00 234.92 580 ASP B CA 1
ATOM 3265 C C . ASP B 1 9 ? -55.005 -32.922 -41.714 1.00 223.29 580 ASP B C 1
ATOM 3266 O O . ASP B 1 9 ? -55.020 -34.096 -41.350 1.00 221.15 580 ASP B O 1
ATOM 3271 N N . LYS B 1 10 ? -53.946 -32.114 -41.571 1.00 211.33 581 LYS B N 1
ATOM 3272 C CA . LYS B 1 10 ? -52.689 -32.551 -40.979 1.00 204.86 581 LYS B CA 1
ATOM 3273 C C . LYS B 1 10 ? -52.874 -32.788 -39.480 1.00 204.24 581 LYS B C 1
ATOM 3274 O O . LYS B 1 10 ? -52.094 -33.521 -38.874 1.00 195.21 581 LYS B O 1
ATOM 3280 N N . VAL B 1 11 ? -53.911 -32.161 -38.903 1.00 210.98 582 VAL B N 1
ATOM 3281 C CA . VAL B 1 11 ? -54.234 -32.239 -37.484 1.00 208.27 582 VAL B CA 1
ATOM 3282 C C . VAL B 1 11 ? -54.689 -33.658 -37.139 1.00 221.36 582 VAL B C 1
ATOM 3283 O O . VAL B 1 11 ? -54.402 -34.155 -36.050 1.00 227.69 582 VAL B O 1
ATOM 3287 N N . LEU B 1 12 ? -55.392 -34.302 -38.080 1.00 226.75 583 LEU B N 1
ATOM 3288 C CA . LEU B 1 12 ? -55.987 -35.609 -37.847 1.00 226.37 583 LEU B CA 1
ATOM 3289 C C . LEU B 1 12 ? -55.384 -36.651 -38.789 1.00 227.24 583 LEU B C 1
ATOM 3290 O O . LEU B 1 12 ? -55.897 -37.765 -38.881 1.00 234.70 583 LEU B O 1
ATOM 3295 N N . GLN B 1 13 ? -54.289 -36.288 -39.473 1.00 225.27 584 GLN B N 1
ATOM 3296 C CA . GLN B 1 13 ? -53.651 -37.149 -40.459 1.00 223.71 584 GLN B CA 1
ATOM 3297 C C . GLN B 1 13 ? -53.025 -38.370 -39.787 1.00 231.40 584 GLN B C 1
ATOM 3298 O O . GLN B 1 13 ? -53.211 -39.498 -40.244 1.00 235.14 584 GLN B O 1
ATOM 3304 N N . LEU B 1 14 ? -52.273 -38.124 -38.709 1.00 233.60 585 LEU B N 1
ATOM 3305 C CA . LEU B 1 14 ? -51.528 -39.167 -38.024 1.00 231.44 585 LEU B CA 1
ATOM 3306 C C . LEU B 1 14 ? -52.280 -39.573 -36.756 1.00 228.80 585 LEU B C 1
ATOM 3307 O O . LEU B 1 14 ? -51.702 -40.165 -35.846 1.00 236.89 585 LEU B O 1
ATOM 3312 N N . GLN B 1 15 ? -53.581 -39.258 -36.725 1.00 212.29 586 GLN B N 1
ATOM 3313 C CA . GLN B 1 15 ? -54.449 -39.566 -35.600 1.00 198.76 586 GLN B CA 1
ATOM 3314 C C . GLN B 1 15 ? -54.834 -41.044 -35.635 1.00 194.56 586 GLN B C 1
ATOM 3315 O O . GLN B 1 15 ? -55.111 -41.635 -34.593 1.00 198.13 586 GLN B O 1
ATOM 3321 N N . LYS B 1 16 ? -54.850 -41.627 -36.840 1.00 186.46 587 LYS B N 1
ATOM 3322 C CA . LYS B 1 16 ? -55.176 -43.035 -37.010 1.00 180.41 587 LYS B CA 1
ATOM 3323 C C . LYS B 1 16 ? -53.959 -43.795 -37.535 1.00 184.71 587 LYS B C 1
ATOM 3324 O O . LYS B 1 16 ? -53.477 -44.712 -36.872 1.00 182.84 587 LYS B O 1
ATOM 3330 N N . GLY B 1 17 ? -53.473 -43.399 -38.720 1.00 189.99 588 GLY B N 1
ATOM 3331 C CA . GLY B 1 17 ? -52.380 -44.079 -39.402 1.00 189.63 588 GLY B CA 1
ATOM 3332 C C . GLY B 1 17 ? -51.082 -44.027 -38.601 1.00 187.73 588 GLY B C 1
ATOM 3333 O O . GLY B 1 17 ? -50.308 -43.081 -38.736 1.00 186.29 588 GLY B O 1
ATOM 3334 N N . SER B 1 18 ? -50.854 -45.068 -37.788 1.00 186.27 589 SER B N 1
ATOM 3335 C CA . SER B 1 18 ? -49.802 -45.044 -36.785 1.00 189.88 589 SER B CA 1
ATOM 3336 C C . SER B 1 18 ? -48.919 -46.289 -36.860 1.00 186.14 589 SER B C 1
ATOM 3337 O O . SER B 1 18 ? -49.098 -47.239 -36.100 1.00 178.76 589 SER B O 1
ATOM 3340 N N . ASP B 1 19 ? -47.966 -46.265 -37.800 1.00 189.25 590 ASP B N 1
ATOM 3341 C CA . ASP B 1 19 ? -46.813 -47.151 -37.771 1.00 192.04 590 ASP B CA 1
ATOM 3342 C C . ASP B 1 19 ? -45.557 -46.286 -37.708 1.00 201.38 590 ASP B C 1
ATOM 3343 O O . ASP B 1 19 ? -45.361 -45.410 -38.550 1.00 207.71 590 ASP B O 1
ATOM 3348 N N . THR B 1 20 ? -44.719 -46.557 -36.699 1.00 205.53 591 THR B N 1
ATOM 3349 C CA . THR B 1 20 ? -43.632 -45.691 -36.260 1.00 201.70 591 THR B CA 1
ATOM 3350 C C . THR B 1 20 ? -42.881 -45.078 -37.444 1.00 203.06 591 THR B C 1
ATOM 3351 O O . THR B 1 20 ? -42.612 -43.877 -37.445 1.00 196.12 591 THR B O 1
ATOM 3355 N N . GLU B 1 21 ? -42.548 -45.908 -38.443 1.00 199.76 592 GLU B N 1
ATOM 3356 C CA . GLU B 1 21 ? -41.727 -45.490 -39.571 1.00 192.40 592 GLU B CA 1
ATOM 3357 C C . GLU B 1 21 ? -42.475 -44.457 -40.410 1.00 195.23 592 GLU B C 1
ATOM 3358 O O . GLU B 1 21 ? -41.953 -43.373 -40.667 1.00 188.17 592 GLU B O 1
ATOM 3364 N N . ALA B 1 22 ? -43.701 -44.806 -40.820 1.00 203.08 593 ALA B N 1
ATOM 3365 C CA . ALA B 1 22 ? -44.548 -43.924 -41.607 1.00 203.22 593 ALA B CA 1
ATOM 3366 C C . ALA B 1 22 ? -45.292 -42.961 -40.683 1.00 197.94 593 ALA B C 1
ATOM 3367 O O . ALA B 1 22 ? -46.507 -42.792 -40.788 1.00 195.01 593 ALA B O 1
ATOM 3369 N N . GLN B 1 23 ? -44.535 -42.333 -39.777 1.00 189.48 594 GLN B N 1
ATOM 3370 C CA . GLN B 1 23 ? -45.071 -41.372 -38.829 1.00 184.97 594 GLN B CA 1
ATOM 3371 C C . GLN B 1 23 ? -44.075 -40.230 -38.647 1.00 187.79 594 GLN B C 1
ATOM 3372 O O . GLN B 1 23 ? -44.474 -39.070 -38.574 1.00 183.27 594 GLN B O 1
ATOM 3378 N N . CYS B 1 24 ? -42.784 -40.578 -38.565 1.00 194.80 595 CYS B N 1
ATOM 3379 C CA . CYS B 1 24 ? -41.710 -39.605 -38.432 1.00 198.85 595 CYS B CA 1
ATOM 3380 C C . CYS B 1 24 ? -41.418 -38.979 -39.792 1.00 201.22 595 CYS B C 1
ATOM 3381 O O . CYS B 1 24 ? -40.999 -37.826 -39.873 1.00 201.30 595 CYS B O 1
ATOM 3384 N N . GLU B 1 25 ? -41.636 -39.767 -40.850 1.00 203.12 596 GLU B N 1
ATOM 3385 C CA . GLU B 1 25 ? -41.505 -39.289 -42.216 1.00 204.50 596 GLU B CA 1
ATOM 3386 C C . GLU B 1 25 ? -42.783 -38.549 -42.608 1.00 211.97 596 GLU B C 1
ATOM 3387 O O . GLU B 1 25 ? -42.775 -37.744 -43.536 1.00 218.05 596 GLU B O 1
ATOM 3393 N N . VAL B 1 26 ? -43.869 -38.824 -41.871 1.00 218.25 597 VAL B N 1
ATOM 3394 C CA . VAL B 1 26 ? -45.124 -38.098 -41.995 1.00 222.09 597 VAL B CA 1
ATOM 3395 C C . VAL B 1 26 ? -45.233 -37.132 -40.813 1.00 222.68 597 VAL B C 1
ATOM 3396 O O . VAL B 1 26 ? -46.264 -37.059 -40.145 1.00 220.56 597 VAL B O 1
ATOM 3400 N N . MET B 1 27 ? -44.140 -36.397 -40.564 1.00 222.18 598 MET B N 1
ATOM 3401 C CA . MET B 1 27 ? -44.033 -35.476 -39.443 1.00 218.41 598 MET B CA 1
ATOM 3402 C C . MET B 1 27 ? -43.111 -34.319 -39.820 1.00 207.54 598 MET B C 1
ATOM 3403 O O . MET B 1 27 ? -43.301 -33.193 -39.361 1.00 187.80 598 MET B O 1
ATOM 3408 N N . GLN B 1 28 ? -42.111 -34.620 -40.658 1.00 203.65 599 GLN B N 1
ATOM 3409 C CA . GLN B 1 28 ? -41.131 -33.650 -41.119 1.00 201.89 599 GLN B CA 1
ATOM 3410 C C . GLN B 1 28 ? -41.832 -32.527 -41.880 1.00 210.05 599 GLN B C 1
ATOM 3411 O O . GLN B 1 28 ? -41.279 -31.439 -42.031 1.00 214.07 599 GLN B O 1
ATOM 3417 N N . GLU B 1 29 ? -43.055 -32.811 -42.349 1.00 218.92 600 GLU B N 1
ATOM 3418 C CA . GLU B 1 29 ? -43.887 -31.853 -43.061 1.00 215.10 600 GLU B CA 1
ATOM 3419 C C . GLU B 1 29 ? -44.288 -30.723 -42.115 1.00 206.61 600 GLU B C 1
ATOM 3420 O O . GLU B 1 29 ? -44.223 -29.551 -42.481 1.00 210.40 600 GLU B O 1
ATOM 3426 N N . ILE B 1 30 ? -44.696 -31.102 -40.897 1.00 188.39 601 ILE B N 1
ATOM 3427 C CA . ILE B 1 30 ? -45.253 -30.186 -39.914 1.00 172.40 601 ILE B CA 1
ATOM 3428 C C . ILE B 1 30 ? -44.154 -29.246 -39.423 1.00 178.56 601 ILE B C 1
ATOM 3429 O O . ILE B 1 30 ? -44.437 -28.142 -38.960 1.00 179.74 601 ILE B O 1
ATOM 3434 N N . VAL B 1 31 ? -42.901 -29.696 -39.553 1.00 184.70 602 VAL B N 1
ATOM 3435 C CA . VAL B 1 31 ? -41.737 -28.918 -39.163 1.00 187.20 602 VAL B CA 1
ATOM 3436 C C . VAL B 1 31 ? -41.617 -27.706 -40.088 1.00 184.60 602 VAL B C 1
ATOM 3437 O O . VAL B 1 31 ? -41.564 -26.570 -39.620 1.00 176.17 602 VAL B O 1
ATOM 3441 N N . ASP B 1 32 ? -41.627 -27.964 -41.402 1.00 184.87 603 ASP B N 1
ATOM 3442 C CA . ASP B 1 32 ? -41.181 -27.000 -42.396 1.00 188.13 603 ASP B CA 1
ATOM 3443 C C . ASP B 1 32 ? -42.331 -26.128 -42.901 1.00 208.10 603 ASP B C 1
ATOM 3444 O O . ASP B 1 32 ? -42.104 -25.236 -43.718 1.00 218.85 603 ASP B O 1
ATOM 3449 N N . GLN B 1 33 ? -43.556 -26.379 -42.416 1.00 217.83 604 GLN B N 1
ATOM 3450 C CA . GLN B 1 33 ? -44.703 -25.571 -42.808 1.00 216.44 604 GLN B CA 1
ATOM 3451 C C . GLN B 1 33 ? -44.986 -24.522 -41.731 1.00 222.64 604 GLN B C 1
ATOM 3452 O O . GLN B 1 33 ? -46.126 -24.094 -41.555 1.00 226.87 604 GLN B O 1
ATOM 3458 N N . VAL B 1 34 ? -43.928 -24.126 -41.011 1.00 221.45 605 VAL B N 1
ATOM 3459 C CA . VAL B 1 34 ? -43.979 -23.014 -40.073 1.00 215.59 605 VAL B CA 1
ATOM 3460 C C . VAL B 1 34 ? -42.890 -22.006 -40.447 1.00 230.97 605 VAL B C 1
ATOM 3461 O O . VAL B 1 34 ? -42.924 -20.857 -40.005 1.00 236.26 605 VAL B O 1
ATOM 3465 N N . LEU B 1 35 ? -41.929 -22.454 -41.268 1.00 234.03 606 LEU B N 1
ATOM 3466 C CA . LEU B 1 35 ? -40.813 -21.634 -41.716 1.00 221.14 606 LEU B CA 1
ATOM 3467 C C . LEU B 1 35 ? -41.246 -20.786 -42.911 1.00 219.92 606 LEU B C 1
ATOM 3468 O O . LEU B 1 35 ? -41.062 -19.569 -42.913 1.00 214.39 606 LEU B O 1
ATOM 3473 N N . GLU B 1 36 ? -41.809 -21.459 -43.924 1.00 214.65 607 GLU B N 1
ATOM 3474 C CA . GLU B 1 36 ? -42.244 -20.841 -45.167 1.00 208.03 607 GLU B CA 1
ATOM 3475 C C . GLU B 1 36 ? -43.348 -19.830 -44.867 1.00 205.22 607 GLU B C 1
ATOM 3476 O O . GLU B 1 36 ? -43.206 -18.648 -45.175 1.00 200.06 607 GLU B O 1
ATOM 3482 N N . GLU B 1 37 ? -44.440 -20.318 -44.267 1.00 203.03 608 GLU B N 1
ATOM 3483 C CA . GLU B 1 37 ? -45.507 -19.469 -43.760 1.00 203.07 608 GLU B CA 1
ATOM 3484 C C . GLU B 1 37 ? -45.304 -19.271 -42.259 1.00 200.77 608 GLU B C 1
ATOM 3485 O O . GLU B 1 37 ? -45.418 -20.218 -41.483 1.00 204.05 608 GLU B O 1
ATOM 3491 N N . ASP B 1 38 ? -45.006 -18.023 -41.876 1.00 195.22 609 ASP B N 1
ATOM 3492 C CA . ASP B 1 38 ? -44.535 -17.659 -40.547 1.00 186.53 609 ASP B CA 1
ATOM 3493 C C . ASP B 1 38 ? -45.484 -18.163 -39.460 1.00 192.80 609 ASP B C 1
ATOM 3494 O O . ASP B 1 38 ? -45.033 -18.708 -38.454 1.00 194.34 609 ASP B O 1
ATOM 3499 N N . PHE B 1 39 ? -46.792 -17.977 -39.680 1.00 202.60 610 PHE B N 1
ATOM 3500 C CA . PHE B 1 39 ? -47.834 -18.327 -38.723 1.00 206.86 610 PHE B CA 1
ATOM 3501 C C . PHE B 1 39 ? -47.656 -17.541 -37.426 1.00 202.51 610 PHE B C 1
ATOM 3502 O O . PHE B 1 39 ? -47.649 -18.119 -36.340 1.00 193.00 610 PHE B O 1
ATOM 3510 N N . ASP B 1 40 ? -47.494 -16.219 -37.578 1.00 199.44 611 ASP B N 1
ATOM 3511 C CA . ASP B 1 40 ? -47.558 -15.243 -36.500 1.00 197.67 611 ASP B CA 1
A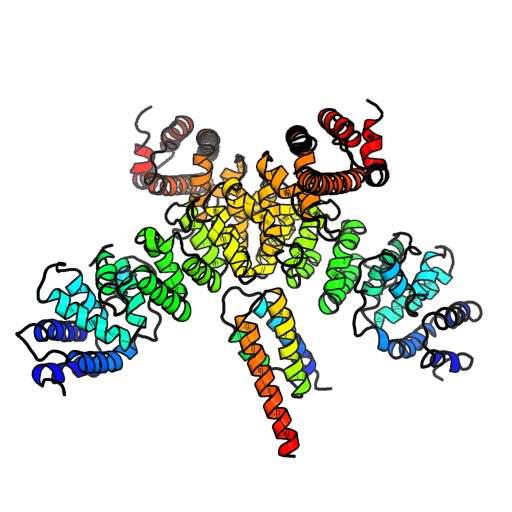TOM 3512 C C . ASP B 1 40 ? -46.609 -15.619 -35.363 1.00 201.52 611 ASP B C 1
ATOM 3513 O O . ASP B 1 40 ? -45.710 -16.443 -35.528 1.00 201.95 611 ASP B O 1
ATOM 3518 N N . SER B 1 41 ? -46.814 -14.968 -34.214 1.00 200.06 612 SER B N 1
ATOM 3519 C CA . SER B 1 41 ? -46.146 -15.313 -32.973 1.00 194.52 612 SER B CA 1
ATOM 3520 C C . SER B 1 41 ? -47.191 -15.790 -31.968 1.00 201.19 612 SER B C 1
ATOM 3521 O O . SER B 1 41 ? -46.889 -15.969 -30.789 1.00 210.38 612 SER B O 1
ATOM 3524 N N . GLU B 1 42 ? -48.418 -16.006 -32.464 1.00 201.18 613 GLU B N 1
ATOM 3525 C CA . GLU B 1 42 ? -49.569 -16.309 -31.627 1.00 204.58 613 GLU B CA 1
ATOM 3526 C C . GLU B 1 42 ? -50.263 -17.584 -32.103 1.00 213.41 613 GLU B C 1
ATOM 3527 O O . GLU B 1 42 ? -50.995 -18.207 -31.337 1.00 217.20 613 GLU B O 1
ATOM 3533 N N . GLN B 1 43 ? -50.027 -17.957 -33.367 1.00 223.80 614 GLN B N 1
ATOM 3534 C CA . GLN B 1 43 ? -50.607 -19.156 -33.955 1.00 229.16 614 GLN B CA 1
ATOM 3535 C C . GLN B 1 43 ? -49.937 -20.396 -33.360 1.00 231.60 614 GLN B C 1
ATOM 3536 O O . GLN B 1 43 ? -50.278 -21.523 -33.717 1.00 241.66 614 GLN B O 1
ATOM 3542 N N . LEU B 1 44 ? -48.999 -20.173 -32.430 1.00 220.36 615 LEU B N 1
ATOM 3543 C CA . LEU B 1 44 ? -48.178 -21.230 -31.859 1.00 207.02 615 LEU B CA 1
ATOM 3544 C C . LEU B 1 44 ? -48.980 -22.042 -30.844 1.00 204.51 615 LEU B C 1
ATOM 3545 O O . LEU B 1 44 ? -48.655 -23.199 -30.584 1.00 214.12 615 LEU B O 1
ATOM 3550 N N . SER B 1 45 ? -50.029 -21.428 -30.283 1.00 195.46 616 SER B N 1
ATOM 3551 C CA . SER B 1 45 ? -50.738 -21.981 -29.139 1.00 195.41 616 SER B CA 1
ATOM 3552 C C . SER B 1 45 ? -51.839 -22.952 -29.567 1.00 198.60 616 SER B C 1
ATOM 3553 O O . SER B 1 45 ? -52.272 -23.780 -28.766 1.00 205.87 616 SER B O 1
ATOM 3556 N N . VAL B 1 46 ? -52.286 -22.848 -30.825 1.00 193.03 617 VAL B N 1
ATOM 3557 C CA . VAL B 1 46 ? -53.438 -23.604 -31.296 1.00 185.53 617 VAL B CA 1
ATOM 3558 C C . VAL B 1 46 ? -53.026 -25.034 -31.658 1.00 185.34 617 VAL B C 1
ATOM 3559 O O . VAL B 1 46 ? -53.830 -25.957 -31.531 1.00 189.06 617 VAL B O 1
ATOM 3563 N N . LEU B 1 47 ? -51.768 -25.209 -32.088 1.00 175.59 618 LEU B N 1
ATOM 3564 C CA . LEU B 1 47 ? -51.237 -26.504 -32.494 1.00 166.15 618 LEU B CA 1
ATOM 3565 C C . LEU B 1 47 ? -50.929 -27.353 -31.260 1.00 165.46 618 LEU B C 1
ATOM 3566 O O . LEU B 1 47 ? -50.810 -28.575 -31.350 1.00 150.32 618 LEU B O 1
ATOM 3571 N N . ALA B 1 48 ? -50.818 -26.685 -30.106 1.00 173.78 619 ALA B N 1
ATOM 3572 C CA . ALA B 1 48 ? -50.449 -27.319 -28.851 1.00 180.25 619 ALA B CA 1
ATOM 3573 C C . ALA B 1 48 ? -51.645 -28.052 -28.245 1.00 184.11 619 ALA B C 1
ATOM 3574 O O . ALA B 1 48 ? -51.467 -29.003 -27.485 1.00 188.72 619 ALA B O 1
ATOM 3576 N N . SER B 1 49 ? -52.857 -27.604 -28.592 1.00 183.06 620 SER B N 1
ATOM 3577 C CA . SER B 1 49 ? -54.074 -28.129 -27.993 1.00 193.74 620 SER B CA 1
ATOM 3578 C C . SER B 1 49 ? -54.482 -29.448 -28.646 1.00 204.52 620 SER B C 1
ATOM 3579 O O . SER B 1 49 ? -54.985 -30.343 -27.968 1.00 204.99 620 SER B O 1
ATOM 3582 N N . CYS B 1 50 ? -54.256 -29.556 -29.961 1.00 218.47 621 CYS B N 1
ATOM 3583 C CA . CYS B 1 50 ? -54.723 -30.691 -30.744 1.00 233.35 621 CYS B CA 1
ATOM 3584 C C . CYS B 1 50 ? -53.640 -31.763 -30.855 1.00 232.96 621 CYS B C 1
ATOM 3585 O O . CYS B 1 50 ? -53.844 -32.781 -31.516 1.00 239.31 621 CYS B O 1
ATOM 3588 N N . LEU B 1 51 ? -52.491 -31.526 -30.209 1.00 220.01 622 LEU B N 1
ATOM 3589 C CA . LEU B 1 51 ? -51.414 -32.504 -30.169 1.00 205.81 622 LEU B CA 1
ATOM 3590 C C . LEU B 1 51 ? -51.275 -33.077 -28.760 1.00 211.26 622 LEU B C 1
ATOM 3591 O O . LEU B 1 51 ? -50.632 -34.109 -28.569 1.00 208.59 622 LEU B O 1
ATOM 3596 N N . GLN B 1 52 ? -51.895 -32.397 -27.788 1.00 211.74 623 GLN B N 1
ATOM 3597 C CA . GLN B 1 52 ? -51.951 -32.863 -26.412 1.00 212.56 623 GLN B CA 1
ATOM 3598 C C . GLN B 1 52 ? -52.966 -34.001 -26.316 1.00 217.03 623 GLN B C 1
ATOM 3599 O O . GLN B 1 52 ? -52.758 -34.957 -25.571 1.00 220.66 623 GLN B O 1
ATOM 3605 N N . GLU B 1 53 ? -54.054 -33.882 -27.089 1.00 215.80 624 GLU B N 1
ATOM 3606 C CA . GLU B 1 53 ? -55.109 -34.884 -27.138 1.00 213.29 624 GLU B CA 1
ATOM 3607 C C . GLU B 1 53 ? -54.746 -35.968 -28.152 1.00 210.42 624 GLU B C 1
ATOM 3608 O O . GLU B 1 53 ? -55.342 -37.043 -28.153 1.00 207.79 624 GLU B O 1
ATOM 3614 N N . LEU B 1 54 ? -53.761 -35.664 -29.008 1.00 209.66 625 LEU B N 1
ATOM 3615 C CA . LEU B 1 54 ? -53.318 -36.554 -30.070 1.00 210.46 625 LEU B CA 1
ATOM 3616 C C . LEU B 1 54 ? -52.368 -37.605 -29.498 1.00 207.04 625 LEU B C 1
ATOM 3617 O O . LEU B 1 54 ? -52.402 -38.764 -29.907 1.00 206.20 625 LEU B O 1
ATOM 3622 N N . PHE B 1 55 ? -51.525 -37.182 -28.549 1.00 199.60 626 PHE B N 1
ATOM 3623 C CA . PHE B 1 55 ? -50.458 -38.025 -28.038 1.00 194.15 626 PHE B CA 1
ATOM 3624 C C . PHE B 1 55 ? -50.727 -38.441 -26.592 1.00 192.08 626 PHE B C 1
ATOM 3625 O O . PHE B 1 55 ? -49.792 -38.632 -25.817 1.00 191.32 626 PHE B O 1
ATOM 3633 N N . LYS B 1 56 ? -52.008 -38.596 -26.237 1.00 187.75 627 LYS B N 1
ATOM 3634 C CA . LYS B 1 56 ? -52.371 -39.169 -24.950 1.00 177.37 627 LYS B CA 1
ATOM 3635 C C . LYS B 1 56 ? -52.082 -40.667 -24.967 1.00 172.35 627 LYS B C 1
ATOM 3636 O O . LYS B 1 56 ? -51.891 -41.276 -23.917 1.00 168.26 627 LYS B O 1
ATOM 3642 N N . ALA B 1 57 ? -52.052 -41.243 -26.175 1.00 173.45 628 ALA B N 1
ATOM 3643 C CA . ALA B 1 57 ? -51.642 -42.623 -26.376 1.00 171.12 628 ALA B CA 1
ATOM 3644 C C . ALA B 1 57 ? -50.330 -42.875 -25.638 1.00 163.74 628 ALA B C 1
ATOM 3645 O O . ALA B 1 57 ? -50.134 -43.937 -25.048 1.00 160.03 628 ALA B O 1
ATOM 3647 N N . HIS B 1 58 ? -49.443 -41.872 -25.681 1.00 163.80 629 HIS B N 1
ATOM 3648 C CA . HIS B 1 58 ? -48.083 -41.984 -25.176 1.00 159.57 629 HIS B CA 1
ATOM 3649 C C . HIS B 1 58 ? -47.696 -41.735 -23.719 1.00 152.39 629 HIS B C 1
ATOM 3650 O O . HIS B 1 58 ? -46.838 -42.433 -23.180 1.00 143.97 629 HIS B O 1
ATOM 3657 N N . PHE B 1 59 ? -48.340 -40.735 -23.101 1.00 148.85 630 PHE B N 1
ATOM 3658 C CA . PHE B 1 59 ? -47.988 -40.246 -21.776 1.00 151.52 630 PHE B CA 1
ATOM 3659 C C . PHE B 1 59 ? -48.341 -41.267 -20.698 1.00 159.88 630 PHE B C 1
ATOM 3660 O O . PHE B 1 59 ? -47.645 -41.368 -19.690 1.00 167.01 630 PHE B O 1
ATOM 3668 N N . ARG B 1 60 ? -49.438 -42.000 -20.908 1.00 165.18 631 ARG B N 1
ATOM 3669 C CA . ARG B 1 60 ? -49.764 -43.128 -20.051 1.00 165.09 631 ARG B CA 1
ATOM 3670 C C . ARG B 1 60 ? -48.947 -44.338 -20.506 1.00 161.10 631 ARG B C 1
ATOM 3671 O O . ARG B 1 60 ? -48.397 -44.348 -21.609 1.00 138.64 631 ARG B O 1
ATOM 3679 N N . GLY B 1 61 ? -48.869 -45.351 -19.637 1.00 166.81 632 GLY B N 1
ATOM 3680 C CA . GLY B 1 61 ? -47.982 -46.483 -19.849 1.00 167.40 632 GLY B CA 1
ATOM 3681 C C . GLY B 1 61 ? -46.570 -46.170 -19.360 1.00 157.80 632 GLY B C 1
ATOM 3682 O O . GLY B 1 61 ? -46.392 -45.459 -18.371 1.00 155.17 632 GLY B O 1
ATOM 3683 N N . GLU B 1 62 ? -45.569 -46.699 -20.068 1.00 143.45 633 GLU B N 1
ATOM 3684 C CA . GLU B 1 62 ? -44.188 -46.509 -19.660 1.00 129.88 633 GLU B CA 1
ATOM 3685 C C . GLU B 1 62 ? -43.440 -45.721 -20.732 1.00 126.44 633 GLU B C 1
ATOM 3686 O O . GLU B 1 62 ? -43.841 -45.698 -21.895 1.00 127.14 633 GLU B O 1
ATOM 3692 N N . VAL B 1 63 ? -42.356 -45.067 -20.302 1.00 119.82 634 VAL B N 1
ATOM 3693 C CA . VAL B 1 63 ? -41.527 -44.256 -21.177 1.00 108.36 634 VAL B CA 1
ATOM 3694 C C . VAL B 1 63 ? -40.211 -44.989 -21.436 1.00 101.88 634 VAL B C 1
ATOM 3695 O O . VAL B 1 63 ? -39.458 -44.605 -22.327 1.00 104.35 634 VAL B O 1
ATOM 3699 N N . LEU B 1 64 ? -39.956 -46.053 -20.664 1.00 98.77 635 LEU B N 1
ATOM 3700 C CA . LEU B 1 64 ? -38.691 -46.770 -20.738 1.00 108.29 635 LEU B CA 1
ATOM 3701 C C . LEU B 1 64 ? -38.882 -48.178 -21.301 1.00 110.31 635 LEU B C 1
ATOM 3702 O O . LEU B 1 64 ? -39.806 -48.891 -20.915 1.00 107.09 635 LEU B O 1
ATOM 3707 N N . PRO B 1 65 ? -37.994 -48.618 -22.226 1.00 116.36 636 PRO B N 1
ATOM 3708 C CA . PRO B 1 65 ? -37.958 -50.009 -22.686 1.00 120.93 636 PRO B CA 1
ATOM 3709 C C . PRO B 1 65 ? -37.485 -50.977 -21.606 1.00 123.51 636 PRO B C 1
ATOM 3710 O O . PRO B 1 65 ? -36.765 -50.581 -20.690 1.00 126.92 636 PRO B O 1
ATOM 3714 N N . GLU B 1 66 ? -37.874 -52.250 -21.760 1.00 126.10 637 GLU B N 1
ATOM 3715 C CA . GLU B 1 66 ? -37.586 -53.306 -20.804 1.00 127.78 637 GLU B CA 1
ATOM 3716 C C . GLU B 1 66 ? -36.078 -53.540 -20.727 1.00 127.70 637 GLU B C 1
ATOM 3717 O O . GLU B 1 66 ? -35.486 -53.421 -19.657 1.00 127.72 637 GLU B O 1
ATOM 3723 N N . GLU B 1 67 ? -35.467 -53.872 -21.869 1.00 135.78 638 GLU B N 1
ATOM 3724 C CA . GLU B 1 67 ? -34.049 -54.191 -21.913 1.00 154.66 638 GLU B CA 1
ATOM 3725 C C . GLU B 1 67 ? -33.239 -52.900 -22.024 1.00 164.31 638 GLU B C 1
ATOM 3726 O O . GLU B 1 67 ? -33.527 -52.057 -22.870 1.00 168.29 638 GLU B O 1
ATOM 3732 N N . ILE B 1 68 ? -32.231 -52.760 -21.153 1.00 175.14 639 ILE B N 1
ATOM 3733 C CA . ILE B 1 68 ? -31.396 -51.568 -21.104 1.00 182.84 639 ILE B CA 1
ATOM 3734 C C . ILE B 1 68 ? -30.261 -51.718 -22.117 1.00 192.36 639 ILE B C 1
ATOM 3735 O O . ILE B 1 68 ? -29.169 -52.172 -21.775 1.00 206.28 639 ILE B O 1
ATOM 3740 N N . THR B 1 69 ? -30.546 -51.340 -23.371 1.00 188.73 640 THR B N 1
ATOM 3741 C CA . THR B 1 69 ? -29.569 -51.342 -24.452 1.00 176.36 640 THR B CA 1
ATOM 3742 C C . THR B 1 69 ? -29.773 -50.111 -25.332 1.00 176.67 640 THR B C 1
ATOM 3743 O O . THR B 1 69 ? -30.833 -49.488 -25.296 1.00 177.60 640 THR B O 1
ATOM 3747 N N . GLU B 1 70 ? -28.752 -49.796 -26.140 1.00 172.98 641 GLU B N 1
ATOM 3748 C CA . GLU B 1 70 ? -28.704 -48.568 -26.919 1.00 176.14 641 GLU B CA 1
ATOM 3749 C C . GLU B 1 70 ? -29.775 -48.553 -28.008 1.00 178.99 641 GLU B C 1
ATOM 3750 O O . GLU B 1 70 ? -30.262 -47.485 -28.371 1.00 172.84 641 GLU B O 1
ATOM 3756 N N . GLU B 1 71 ? -30.123 -49.737 -28.529 1.00 179.37 642 GLU B N 1
ATOM 3757 C CA . GLU B 1 71 ? -31.153 -49.849 -29.551 1.00 174.63 642 GLU B CA 1
ATOM 3758 C C . GLU B 1 71 ? -32.541 -49.810 -28.916 1.00 178.19 642 GLU B C 1
ATOM 3759 O O . GLU B 1 71 ? -33.499 -49.390 -29.563 1.00 188.15 642 GLU B O 1
ATOM 3765 N N . SER B 1 72 ? -32.636 -50.253 -27.654 1.00 171.04 643 SER B N 1
ATOM 3766 C CA . SER B 1 72 ? -33.874 -50.204 -26.891 1.00 160.72 643 SER B CA 1
ATOM 3767 C C . SER B 1 72 ? -34.267 -48.752 -26.629 1.00 158.06 643 SER B C 1
ATOM 3768 O O . SER B 1 72 ? -35.450 -48.417 -26.622 1.00 152.65 643 SER B O 1
ATOM 3771 N N . LEU B 1 73 ? -33.249 -47.910 -26.406 1.00 155.37 644 LEU B N 1
ATOM 3772 C CA . LEU B 1 73 ? -33.409 -46.469 -26.299 1.00 151.15 644 LEU B CA 1
ATOM 3773 C C . LEU B 1 73 ? -33.786 -45.906 -27.669 1.00 147.92 644 LEU B C 1
ATOM 3774 O O . LEU B 1 73 ? -34.728 -45.125 -27.780 1.00 144.53 644 LEU B O 1
ATOM 3779 N N . GLU B 1 74 ? -33.053 -46.336 -28.707 1.00 148.26 645 GLU B N 1
ATOM 3780 C CA . GLU B 1 74 ? -33.234 -45.855 -30.069 1.00 149.19 645 GLU B CA 1
ATOM 3781 C C . GLU B 1 74 ? -34.621 -46.226 -30.591 1.00 148.80 645 GLU B C 1
ATOM 3782 O O . GLU B 1 74 ? -35.136 -45.578 -31.500 1.00 149.15 645 GLU B O 1
ATOM 3788 N N . GLU B 1 75 ? -35.212 -47.274 -30.003 1.00 145.04 646 GLU B N 1
ATOM 3789 C CA . GLU B 1 75 ? -36.555 -47.717 -30.342 1.00 148.69 646 GLU B CA 1
ATOM 3790 C C . GLU B 1 75 ? -37.575 -46.727 -29.788 1.00 146.19 646 GLU B C 1
ATOM 3791 O O . GLU B 1 75 ? -38.634 -46.527 -30.383 1.00 143.95 646 GLU B O 1
ATOM 3797 N N . SER B 1 76 ? -37.242 -46.128 -28.639 1.00 144.94 647 SER B N 1
ATOM 3798 C CA . SER B 1 76 ? -38.139 -45.230 -27.931 1.00 138.95 647 SER B CA 1
ATOM 3799 C C . SER B 1 76 ? -37.873 -43.774 -28.310 1.00 134.09 647 SER B C 1
ATOM 3800 O O . SER B 1 76 ? -38.669 -42.902 -27.976 1.00 134.82 647 SER B O 1
ATOM 3803 N N . VAL B 1 77 ? -36.757 -43.518 -29.007 1.00 140.58 648 VAL B N 1
ATOM 3804 C CA . VAL B 1 77 ? -36.510 -42.201 -29.582 1.00 151.82 648 VAL B CA 1
ATOM 3805 C C . VAL B 1 77 ? -37.039 -42.169 -31.014 1.00 155.86 648 VAL B C 1
ATOM 3806 O O . VAL B 1 77 ? -37.317 -41.097 -31.550 1.00 146.88 648 VAL B O 1
ATOM 3810 N N . GLY B 1 78 ? -37.159 -43.357 -31.621 1.00 164.81 649 GLY B N 1
ATOM 3811 C CA . GLY B 1 78 ? -37.785 -43.515 -32.923 1.00 159.17 649 GLY B CA 1
ATOM 3812 C C . GLY B 1 78 ? -39.274 -43.181 -32.872 1.00 158.98 649 GLY B C 1
ATOM 3813 O O . GLY B 1 78 ? -39.868 -42.860 -33.899 1.00 158.12 649 GLY B O 1
ATOM 3814 N N . LYS B 1 79 ? -39.849 -43.257 -31.661 1.00 161.22 650 LYS B N 1
ATOM 3815 C CA . LYS B 1 79 ? -41.248 -42.952 -31.396 1.00 157.43 650 LYS B CA 1
ATOM 3816 C C . LYS B 1 79 ? -41.575 -41.554 -31.920 1.00 150.08 650 LYS B C 1
ATOM 3817 O O . LYS B 1 79 ? -40.765 -40.637 -31.794 1.00 127.57 650 LYS B O 1
ATOM 3823 N N . PRO B 1 80 ? -42.777 -41.360 -32.517 1.00 158.62 651 PRO B N 1
ATOM 3824 C CA . PRO B 1 80 ? -43.092 -40.156 -33.292 1.00 157.68 651 PRO B CA 1
ATOM 3825 C C . PRO B 1 80 ? -42.849 -38.826 -32.585 1.00 150.98 651 PRO B C 1
ATOM 3826 O O . PRO B 1 80 ? -42.310 -37.896 -33.183 1.00 148.22 651 PRO B O 1
ATOM 3830 N N . LEU B 1 81 ? -43.244 -38.755 -31.308 1.00 146.96 652 LEU B N 1
ATOM 3831 C CA . LEU B 1 81 ? -43.256 -37.507 -30.559 1.00 152.37 652 LEU B CA 1
ATOM 3832 C C . LEU B 1 81 ? -41.830 -37.016 -30.300 1.00 151.21 652 LEU B C 1
ATOM 3833 O O . LEU B 1 81 ? -41.630 -35.885 -29.860 1.00 137.82 652 LEU B O 1
ATOM 3838 N N . TYR B 1 82 ? -40.843 -37.866 -30.610 1.00 156.11 653 TYR B N 1
ATOM 3839 C CA . TYR B 1 82 ? -39.457 -37.613 -30.252 1.00 154.57 653 TYR B CA 1
ATOM 3840 C C . TYR B 1 82 ? -38.671 -37.082 -31.448 1.00 166.54 653 TYR B C 1
ATOM 3841 O O . TYR B 1 82 ? -37.445 -36.991 -31.384 1.00 171.70 653 TYR B O 1
ATOM 3850 N N . LEU B 1 83 ? -39.374 -36.731 -32.532 1.00 174.72 654 LEU B N 1
ATOM 3851 C CA . LEU B 1 83 ? -38.702 -36.206 -33.711 1.00 167.49 654 LEU B CA 1
ATOM 3852 C C . LEU B 1 83 ? -38.363 -34.733 -33.496 1.00 150.68 654 LEU B C 1
ATOM 3853 O O . LEU B 1 83 ? -37.285 -34.289 -33.881 1.00 149.00 654 LEU B O 1
ATOM 3858 N N . ILE B 1 84 ? -39.290 -33.992 -32.874 1.00 128.55 655 ILE B N 1
ATOM 3859 C CA . ILE B 1 84 ? -39.133 -32.562 -32.647 1.00 125.36 655 ILE B CA 1
ATOM 3860 C C . ILE B 1 84 ? -37.755 -32.281 -32.047 1.00 137.93 655 ILE B C 1
ATOM 3861 O O . ILE B 1 84 ? -37.067 -31.354 -32.475 1.00 144.63 655 ILE B O 1
ATOM 3866 N N . PHE B 1 85 ? -37.368 -33.092 -31.053 1.00 140.53 656 PHE B N 1
ATOM 3867 C CA . PHE B 1 85 ? -36.105 -32.938 -30.348 1.00 136.21 656 PHE B CA 1
ATOM 3868 C C . PHE B 1 85 ? -34.933 -33.149 -31.310 1.00 137.44 656 PHE B C 1
ATOM 3869 O O . PHE B 1 85 ? -33.930 -32.442 -31.230 1.00 131.01 656 PHE B O 1
ATOM 3877 N N . ARG B 1 86 ? -35.084 -34.118 -32.224 1.00 143.76 657 ARG B N 1
ATOM 3878 C CA . ARG B 1 86 ? -34.051 -34.492 -33.179 1.00 153.36 657 ARG B CA 1
ATOM 3879 C C . ARG B 1 86 ? -33.672 -33.278 -34.022 1.00 152.61 657 ARG B C 1
ATOM 3880 O O . ARG B 1 86 ? -32.503 -33.086 -34.353 1.00 150.54 657 ARG B O 1
ATOM 3888 N N . ASN B 1 87 ? -34.684 -32.468 -34.354 1.00 159.27 658 ASN B N 1
ATOM 3889 C CA . ASN B 1 87 ? -34.512 -31.273 -35.162 1.00 169.71 658 ASN B CA 1
ATOM 3890 C C . ASN B 1 87 ? -33.677 -30.251 -34.394 1.00 168.16 658 ASN B C 1
ATOM 3891 O O . ASN B 1 87 ? -32.763 -29.647 -34.956 1.00 172.98 658 ASN B O 1
ATOM 3896 N N . LEU B 1 88 ? -33.989 -30.099 -33.100 1.00 156.32 659 LEU B N 1
ATOM 3897 C CA . LEU B 1 88 ? -33.535 -28.979 -32.289 1.00 149.64 659 LEU B CA 1
ATOM 3898 C C . LEU B 1 88 ? -32.040 -29.067 -31.984 1.00 149.60 659 LEU B C 1
ATOM 3899 O O . LEU B 1 88 ? -31.443 -28.074 -31.571 1.00 146.67 659 LEU B O 1
ATOM 3904 N N . CYS B 1 89 ? -31.449 -30.252 -32.187 1.00 156.40 660 CYS B N 1
ATOM 3905 C CA . CYS B 1 89 ? -30.058 -30.493 -31.832 1.00 166.73 660 CYS B CA 1
ATOM 3906 C C . CYS B 1 89 ? -29.144 -30.221 -33.026 1.00 170.59 660 CYS B C 1
ATOM 3907 O O . CYS B 1 89 ? -27.972 -29.893 -32.847 1.00 175.87 660 CYS B O 1
ATOM 3910 N N . GLN B 1 90 ? -29.692 -30.370 -34.238 1.00 166.54 661 GLN B N 1
ATOM 3911 C CA . GLN B 1 90 ? -28.909 -30.282 -35.461 1.00 165.26 661 GLN B CA 1
ATOM 3912 C C . GLN B 1 90 ? -28.729 -28.823 -35.874 1.00 169.76 661 GLN B C 1
ATOM 3913 O O . GLN B 1 90 ? -27.827 -28.509 -36.648 1.00 173.42 661 GLN B O 1
ATOM 3919 N N . MET B 1 91 ? -29.583 -27.942 -35.335 1.00 175.52 662 MET B N 1
ATOM 3920 C CA . MET B 1 91 ? -29.668 -26.548 -35.749 1.00 179.28 662 MET B CA 1
ATOM 3921 C C . MET B 1 91 ? -28.500 -25.732 -35.195 1.00 182.31 662 MET B C 1
ATOM 3922 O O . MET B 1 91 ? -27.561 -26.277 -34.616 1.00 185.64 662 MET B O 1
ATOM 3927 N N . GLN B 1 92 ? -28.579 -24.409 -35.397 1.00 186.29 663 GLN B N 1
ATOM 3928 C CA . GLN B 1 92 ? -27.576 -23.458 -34.945 1.00 189.45 663 GLN B CA 1
ATOM 3929 C C . GLN B 1 92 ? -28.260 -22.372 -34.114 1.00 193.39 663 GLN B C 1
ATOM 3930 O O . GLN B 1 92 ? -29.478 -22.209 -34.182 1.00 193.91 663 GLN B O 1
ATOM 3936 N N . GLU B 1 93 ? -27.453 -21.634 -33.338 1.00 191.90 664 GLU B N 1
ATOM 3937 C CA . GLU B 1 93 ? -27.933 -20.704 -32.328 1.00 190.35 664 GLU B CA 1
ATOM 3938 C C . GLU B 1 93 ? -28.515 -19.449 -32.979 1.00 192.09 664 GLU B C 1
ATOM 3939 O O . GLU B 1 93 ? -29.613 -19.025 -32.620 1.00 196.82 664 GLU B O 1
ATOM 3945 N N . ASP B 1 94 ? -27.775 -18.871 -33.938 1.00 189.03 665 ASP B N 1
ATOM 3946 C CA . ASP B 1 94 ? -28.145 -17.607 -34.563 1.00 179.67 665 ASP B CA 1
ATOM 3947 C C . ASP B 1 94 ? -29.341 -17.804 -35.494 1.00 164.91 665 ASP B C 1
ATOM 3948 O O . ASP B 1 94 ? -29.983 -16.836 -35.900 1.00 157.61 665 ASP B O 1
ATOM 3953 N N . ASN B 1 95 ? -29.632 -19.069 -35.814 1.00 155.10 666 ASN B N 1
ATOM 3954 C CA . ASN B 1 95 ? -30.784 -19.440 -36.618 1.00 154.89 666 ASN B CA 1
ATOM 3955 C C . ASN B 1 95 ? -32.052 -19.076 -35.851 1.00 152.55 666 ASN B C 1
ATOM 3956 O O . ASN B 1 95 ? -32.179 -19.412 -34.676 1.00 154.05 666 ASN B O 1
ATOM 3961 N N . SER B 1 96 ? -32.981 -18.387 -36.528 1.00 151.20 667 SER B N 1
ATOM 3962 C CA . SER B 1 96 ? -34.183 -17.858 -35.898 1.00 153.84 667 SER B CA 1
ATOM 3963 C C . SER B 1 96 ? -35.252 -18.939 -35.735 1.00 158.60 667 SER B C 1
ATOM 3964 O O . SER B 1 96 ? -36.313 -18.682 -35.165 1.00 152.50 667 SER B O 1
ATOM 3967 N N . SER B 1 97 ? -34.957 -20.146 -36.234 1.00 168.41 668 SER B N 1
ATOM 3968 C CA . SER B 1 97 ? -35.834 -21.300 -36.100 1.00 168.41 668 SER B CA 1
ATOM 3969 C C . SER B 1 97 ? -35.534 -22.036 -34.794 1.00 164.76 668 SER B C 1
ATOM 3970 O O . SER B 1 97 ? -36.289 -22.918 -34.383 1.00 147.57 668 SER B O 1
ATOM 3973 N N . PHE B 1 98 ? -34.416 -21.659 -34.160 1.00 170.41 669 PHE B N 1
ATOM 3974 C CA . PHE B 1 98 ? -33.974 -22.243 -32.904 1.00 172.13 669 PHE B CA 1
ATOM 3975 C C . PHE B 1 98 ? -34.883 -21.772 -31.772 1.00 166.07 669 PHE B C 1
ATOM 3976 O O . PHE B 1 98 ? -35.169 -22.535 -30.851 1.00 176.23 669 PHE B O 1
ATOM 3984 N N . SER B 1 99 ? -35.331 -20.513 -31.871 1.00 149.68 670 SER B N 1
ATOM 3985 C CA . SER B 1 99 ? -36.181 -19.880 -30.874 1.00 146.92 670 SER B CA 1
ATOM 3986 C C . SER B 1 99 ? -37.651 -20.108 -31.211 1.00 144.06 670 SER B C 1
ATOM 3987 O O . SER B 1 99 ? -38.503 -20.107 -30.324 1.00 135.44 670 SER B O 1
ATOM 3990 N N . LEU B 1 100 ? -37.929 -20.271 -32.510 1.00 151.35 671 LEU B N 1
ATOM 3991 C CA . LEU B 1 100 ? -39.283 -20.417 -33.019 1.00 161.61 671 LEU B CA 1
ATOM 3992 C C . LEU B 1 100 ? -39.879 -21.722 -32.496 1.00 156.85 671 LEU B C 1
ATOM 3993 O O . LEU B 1 100 ? -40.997 -21.744 -31.982 1.00 144.58 671 LEU B O 1
ATOM 3998 N N . LEU B 1 101 ? -39.098 -22.799 -32.636 1.00 157.99 672 LEU B N 1
ATOM 3999 C CA . LEU B 1 101 ? -39.472 -24.134 -32.202 1.00 148.17 672 LEU B CA 1
ATOM 4000 C C . LEU B 1 101 ? -39.533 -24.162 -30.677 1.00 145.00 672 LEU B C 1
ATOM 4001 O O . LEU B 1 101 ? -40.425 -24.778 -30.098 1.00 132.68 672 LEU B O 1
ATOM 4006 N N . LEU B 1 102 ? -38.584 -23.453 -30.051 1.00 147.48 673 LEU B N 1
ATOM 4007 C CA . LEU B 1 102 ? -38.442 -23.349 -28.608 1.00 153.32 673 LEU B CA 1
ATOM 4008 C C . LEU B 1 102 ? -39.705 -22.744 -27.995 1.00 155.63 673 LEU B C 1
ATOM 4009 O O . LEU B 1 102 ? -40.085 -23.110 -26.884 1.00 157.57 673 LEU B O 1
ATOM 4014 N N . ASP B 1 103 ? -40.347 -21.823 -28.726 1.00 158.71 674 ASP B N 1
ATOM 4015 C CA . ASP B 1 103 ? -41.521 -21.114 -28.234 1.00 157.09 674 ASP B CA 1
ATOM 4016 C C . ASP B 1 103 ? -42.777 -21.964 -28.419 1.00 148.04 674 ASP B C 1
ATOM 4017 O O . ASP B 1 103 ? -43.785 -21.733 -27.752 1.00 138.09 674 ASP B O 1
ATOM 4022 N N . LEU B 1 104 ? -42.707 -22.936 -29.337 1.00 138.40 675 LEU B N 1
ATOM 4023 C CA . LEU B 1 104 ? -43.763 -23.920 -29.511 1.00 133.96 675 LEU B CA 1
ATOM 4024 C C . LEU B 1 104 ? -43.731 -24.876 -28.322 1.00 137.71 675 LEU B C 1
ATOM 4025 O O . LEU B 1 104 ? -44.776 -25.273 -27.805 1.00 144.15 675 LEU B O 1
ATOM 4030 N N . LEU B 1 105 ? -42.507 -25.216 -27.902 1.00 132.97 676 LEU B N 1
ATOM 4031 C CA . LEU B 1 105 ? -42.249 -26.130 -26.802 1.00 123.63 676 LEU B CA 1
ATOM 4032 C C . LEU B 1 105 ? -42.631 -25.451 -25.489 1.00 122.24 676 LEU B C 1
ATOM 4033 O O . LEU B 1 105 ? -43.364 -26.026 -24.686 1.00 114.10 676 LEU B O 1
ATOM 4038 N N . SER B 1 106 ? -42.142 -24.215 -25.305 1.00 127.35 677 SER B N 1
ATOM 4039 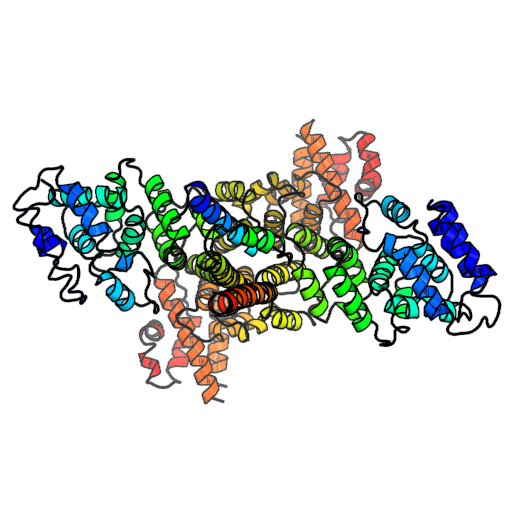C CA . SER B 1 106 ? -42.312 -23.440 -24.084 1.00 131.17 677 SER B CA 1
ATOM 4040 C C . SER B 1 106 ? -43.789 -23.132 -23.852 1.00 133.00 677 SER B C 1
ATOM 4041 O O . SER B 1 106 ? -44.163 -22.582 -22.816 1.00 135.27 677 SER B O 1
ATOM 4044 N N . GLU B 1 107 ? -44.613 -23.506 -24.837 1.00 140.03 678 GLU B N 1
ATOM 4045 C CA . GLU B 1 107 ? -46.053 -23.324 -24.793 1.00 149.60 678 GLU B CA 1
ATOM 4046 C C . GLU B 1 107 ? -46.709 -24.681 -24.563 1.00 144.05 678 GLU B C 1
ATOM 4047 O O . GLU B 1 107 ? -47.792 -24.763 -23.991 1.00 154.97 678 GLU B O 1
ATOM 4053 N N . LEU B 1 108 ? -46.033 -25.737 -25.025 1.00 139.71 679 LEU B N 1
ATOM 4054 C CA . LEU B 1 108 ? -46.549 -27.092 -24.939 1.00 140.81 679 LEU B CA 1
ATOM 4055 C C . LEU B 1 108 ? -46.242 -27.676 -23.559 1.00 142.33 679 LEU B C 1
ATOM 4056 O O . LEU B 1 108 ? -47.042 -28.441 -23.021 1.00 139.68 679 LEU B O 1
ATOM 4061 N N . TYR B 1 109 ? -45.085 -27.296 -22.996 1.00 139.03 680 TYR B N 1
ATOM 4062 C CA . TYR B 1 109 ? -44.723 -27.618 -21.623 1.00 139.77 680 TYR B CA 1
ATOM 4063 C C . TYR B 1 109 ? -45.676 -26.903 -20.669 1.00 144.40 680 TYR B C 1
ATOM 4064 O O . TYR B 1 109 ? -45.980 -27.408 -19.589 1.00 152.75 680 TYR B O 1
ATOM 4073 N N . GLN B 1 110 ? -46.136 -25.720 -21.091 1.00 142.29 681 GLN B N 1
ATOM 4074 C CA . GLN B 1 110 ? -46.997 -24.865 -20.292 1.00 134.94 681 GLN B CA 1
ATOM 4075 C C . GLN B 1 110 ? -48.352 -25.543 -20.101 1.00 131.01 681 GLN B C 1
ATOM 4076 O O . GLN B 1 110 ? -48.968 -25.408 -19.047 1.00 134.63 681 GLN B O 1
ATOM 4082 N N . LYS B 1 111 ? -48.795 -26.274 -21.132 1.00 125.69 682 LYS B N 1
ATOM 4083 C CA . LYS B 1 111 ? -50.070 -26.973 -21.114 1.00 130.61 682 LYS B CA 1
ATOM 4084 C C . LYS B 1 111 ? -49.876 -28.365 -20.521 1.00 133.39 682 LYS B C 1
ATOM 4085 O O . LYS B 1 111 ? -50.645 -28.787 -19.658 1.00 135.40 682 LYS B O 1
ATOM 4091 N N . GLN B 1 112 ? -48.844 -29.064 -21.011 1.00 130.25 683 GLN B N 1
ATOM 4092 C CA . GLN B 1 112 ? -48.522 -30.416 -20.581 1.00 129.90 683 GLN B CA 1
ATOM 4093 C C . GLN B 1 112 ? -47.234 -30.386 -19.755 1.00 127.28 683 GLN B C 1
ATOM 4094 O O . GLN B 1 112 ? -46.139 -30.367 -20.314 1.00 131.26 683 GLN B O 1
ATOM 4100 N N . PRO B 1 113 ? -47.314 -30.399 -18.402 1.00 119.67 684 PRO B N 1
ATOM 4101 C CA . PRO B 1 113 ? -46.127 -30.203 -17.567 1.00 114.38 684 PRO B CA 1
ATOM 4102 C C . PRO B 1 113 ? -45.227 -31.436 -17.464 1.00 111.36 684 PRO B C 1
ATOM 4103 O O . PRO B 1 113 ? -44.567 -31.642 -16.447 1.00 121.00 684 PRO B O 1
ATOM 4107 N N . LYS B 1 114 ? -45.175 -32.238 -18.535 1.00 93.93 685 LYS B N 1
ATOM 4108 C CA . LYS B 1 114 ? -44.469 -33.506 -18.481 1.00 93.80 685 LYS B CA 1
ATOM 4109 C C . LYS B 1 114 ? -43.526 -33.647 -19.672 1.00 97.08 685 LYS B C 1
ATOM 4110 O O . LYS B 1 114 ? -42.882 -34.684 -19.827 1.00 94.40 685 LYS B O 1
ATOM 4116 N N . ILE B 1 115 ? -43.455 -32.606 -20.511 1.00 104.53 686 ILE B N 1
ATOM 4117 C CA . ILE B 1 115 ? -42.569 -32.634 -21.668 1.00 113.14 686 ILE B CA 1
ATOM 4118 C C . ILE B 1 115 ? -41.129 -32.508 -21.172 1.00 111.20 686 ILE B C 1
ATOM 4119 O O . ILE B 1 115 ? -40.193 -32.953 -21.838 1.00 107.16 686 ILE B O 1
ATOM 4124 N N . GLY B 1 116 ? -40.986 -31.908 -19.982 1.00 106.44 687 GLY B N 1
ATOM 4125 C CA . GLY B 1 116 ? -39.706 -31.601 -19.368 1.00 99.75 687 GLY B CA 1
ATOM 4126 C C . GLY B 1 116 ? -38.845 -32.840 -19.137 1.00 99.40 687 GLY B C 1
ATOM 4127 O O . GLY B 1 116 ? -37.734 -32.922 -19.661 1.00 96.58 687 GLY B O 1
ATOM 4128 N N . TYR B 1 117 ? -39.367 -33.794 -18.352 1.00 96.21 688 TYR B N 1
ATOM 4129 C CA . TYR B 1 117 ? -38.606 -34.981 -17.985 1.00 90.10 688 TYR B CA 1
ATOM 4130 C C . TYR B 1 117 ? -38.506 -35.949 -19.160 1.00 89.59 688 TYR B C 1
ATOM 4131 O O . TYR B 1 117 ? -37.663 -36.841 -19.148 1.00 91.98 688 TYR B O 1
ATOM 4140 N N . HIS B 1 118 ? -39.371 -35.763 -20.164 1.00 91.14 689 HIS B N 1
ATOM 4141 C CA . HIS B 1 118 ? -39.212 -36.437 -21.443 1.00 90.43 689 HIS B CA 1
ATOM 4142 C C . HIS B 1 118 ? -37.976 -35.892 -22.159 1.00 88.49 689 HIS B C 1
ATOM 4143 O O . HIS B 1 118 ? -37.153 -36.668 -22.649 1.00 82.58 689 HIS B O 1
ATOM 4150 N N . LEU B 1 119 ? -37.857 -34.554 -22.186 1.00 84.40 690 LEU B N 1
ATOM 4151 C CA . LEU B 1 119 ? -36.764 -33.847 -22.840 1.00 83.59 690 LEU B CA 1
ATOM 4152 C C . LEU B 1 119 ? -35.421 -34.358 -22.317 1.00 90.26 690 LEU B C 1
ATOM 4153 O O . LEU B 1 119 ? -34.497 -34.592 -23.099 1.00 90.64 690 LEU B O 1
ATOM 4158 N N . LEU B 1 120 ? -35.341 -34.545 -20.993 1.00 94.01 691 LEU B N 1
ATOM 4159 C CA . LEU B 1 120 ? -34.157 -35.054 -20.317 1.00 89.93 691 LEU B CA 1
ATOM 4160 C C . LEU B 1 120 ? -33.845 -36.471 -20.789 1.00 91.85 691 LEU B C 1
ATOM 4161 O O . LEU B 1 120 ? -32.684 -36.801 -21.032 1.00 85.24 691 LEU B O 1
ATOM 4166 N N . TYR B 1 121 ? -34.900 -37.292 -20.898 1.00 97.75 692 TYR B N 1
ATOM 4167 C CA . TYR B 1 121 ? -34.778 -38.698 -21.251 1.00 106.38 692 TYR B CA 1
ATOM 4168 C C . TYR B 1 121 ? -34.233 -38.825 -22.670 1.00 112.72 692 TYR B C 1
ATOM 4169 O O . TYR B 1 121 ? -33.369 -39.661 -22.932 1.00 106.71 692 TYR B O 1
ATOM 4178 N N . TYR B 1 122 ? -34.751 -37.980 -23.570 1.00 117.71 693 TYR B N 1
ATOM 4179 C CA . TYR B 1 122 ? -34.337 -38.003 -24.961 1.00 118.15 693 TYR B CA 1
ATOM 4180 C C . TYR B 1 122 ? -32.838 -37.733 -25.049 1.00 115.32 693 TYR B C 1
ATOM 4181 O O . TYR B 1 122 ? -32.113 -38.483 -25.699 1.00 114.39 693 TYR B O 1
ATOM 4190 N N . LEU B 1 123 ? -32.395 -36.676 -24.356 1.00 115.31 694 LEU B N 1
ATOM 4191 C CA . LEU B 1 123 ? -31.058 -36.118 -24.498 1.00 118.55 694 LEU B CA 1
ATOM 4192 C C . LEU B 1 123 ? -29.984 -37.079 -23.987 1.00 119.01 694 LEU B C 1
ATOM 4193 O O . LEU B 1 123 ? -28.794 -36.821 -24.157 1.00 111.24 694 LEU B O 1
ATOM 4198 N N . ARG B 1 124 ? -30.416 -38.170 -23.347 1.00 129.50 695 ARG B N 1
ATOM 4199 C CA . ARG B 1 124 ? -29.525 -39.256 -22.972 1.00 135.05 695 ARG B CA 1
ATOM 4200 C C . ARG B 1 124 ? -29.749 -40.434 -23.915 1.00 136.36 695 ARG B C 1
ATOM 4201 O O . ARG B 1 124 ? -28.790 -41.024 -24.410 1.00 139.68 695 ARG B O 1
ATOM 4209 N N . ALA B 1 125 ? -31.028 -40.748 -24.156 1.00 133.97 696 ALA B N 1
ATOM 4210 C CA . ALA B 1 125 ? -31.436 -41.928 -24.902 1.00 136.89 696 ALA B CA 1
ATOM 4211 C C . ALA B 1 125 ? -30.920 -41.865 -26.339 1.00 141.20 696 ALA B C 1
ATOM 4212 O O . ALA B 1 125 ? -30.293 -42.812 -26.811 1.00 147.60 696 ALA B O 1
ATOM 4214 N N . SER B 1 126 ? -31.180 -40.741 -27.019 1.00 146.15 697 SER B N 1
ATOM 4215 C CA . SER B 1 126 ? -30.794 -40.580 -28.412 1.00 147.80 697 SER B CA 1
ATOM 4216 C C . SER B 1 126 ? -29.314 -40.222 -28.510 1.00 148.45 697 SER B C 1
ATOM 4217 O O . SER B 1 126 ? -28.781 -39.514 -27.656 1.00 140.53 697 SER B O 1
ATOM 4220 N N . LYS B 1 127 ? -28.671 -40.720 -29.571 1.00 154.48 698 LYS B N 1
ATOM 4221 C CA . LYS B 1 127 ? -27.265 -40.453 -29.822 1.00 159.29 698 LYS B CA 1
ATOM 4222 C C . LYS B 1 127 ? -27.140 -39.419 -30.938 1.00 164.73 698 LYS B C 1
ATOM 4223 O O . LYS B 1 127 ? -26.047 -39.174 -31.447 1.00 164.61 698 LYS B O 1
ATOM 4229 N N . ALA B 1 128 ? -28.288 -38.829 -31.298 1.00 168.79 699 ALA B N 1
ATOM 4230 C CA . ALA B 1 128 ? -28.366 -37.665 -32.166 1.00 169.87 699 ALA B CA 1
ATOM 4231 C C . ALA B 1 128 ? -28.254 -36.395 -31.322 1.00 173.88 699 ALA B C 1
ATOM 4232 O O . ALA B 1 128 ? -28.022 -35.310 -31.852 1.00 173.12 699 ALA B O 1
ATOM 4234 N N . ALA B 1 129 ? -28.422 -36.548 -30.002 1.00 176.05 700 ALA B N 1
ATOM 4235 C CA . ALA B 1 129 ? -28.271 -35.455 -29.053 1.00 169.60 700 ALA B CA 1
ATOM 4236 C C . ALA B 1 129 ? -26.792 -35.230 -28.738 1.00 174.19 700 ALA B C 1
ATOM 4237 O O . ALA B 1 129 ? -26.396 -34.117 -28.397 1.00 171.59 700 ALA B O 1
ATOM 4239 N N . ALA B 1 130 ? -25.995 -36.304 -28.851 1.00 180.22 701 ALA B N 1
ATOM 4240 C CA . ALA B 1 130 ? -24.550 -36.293 -28.658 1.00 174.94 701 ALA B CA 1
ATOM 4241 C C . ALA B 1 130 ? -24.184 -35.928 -27.218 1.00 174.80 701 ALA B C 1
ATOM 4242 O O . ALA B 1 130 ? -23.131 -35.339 -26.975 1.00 172.16 701 ALA B O 1
ATOM 4244 N N . GLY B 1 131 ? -25.062 -36.291 -26.272 1.00 175.09 702 GLY B N 1
ATOM 4245 C CA . GLY B 1 131 ? -24.825 -36.101 -24.848 1.00 164.18 702 GLY B CA 1
ATOM 4246 C C . GLY B 1 131 ? -25.159 -34.689 -24.368 1.00 157.74 702 GLY B C 1
ATOM 4247 O O . GLY B 1 131 ? -25.557 -34.505 -23.218 1.00 146.65 702 GLY B O 1
ATOM 4248 N N . LYS B 1 132 ? -24.996 -33.708 -25.265 1.00 156.17 703 LYS B N 1
ATOM 4249 C CA . LYS B 1 132 ? -25.140 -32.289 -24.973 1.00 146.61 703 LYS B CA 1
ATOM 4250 C C . LYS B 1 132 ? -26.467 -32.031 -24.263 1.00 149.55 703 LYS B C 1
ATOM 4251 O O . LYS B 1 132 ? -27.497 -32.588 -24.640 1.00 155.89 703 LYS B O 1
ATOM 4257 N N . MET B 1 133 ? -26.422 -31.174 -23.236 1.00 144.48 704 MET B N 1
ATOM 4258 C CA . MET B 1 133 ? -27.582 -30.905 -22.399 1.00 140.27 704 MET B CA 1
ATOM 4259 C C . MET B 1 133 ? -28.063 -29.467 -22.589 1.00 142.91 704 MET B C 1
ATOM 4260 O O . MET B 1 133 ? -29.132 -29.104 -22.097 1.00 135.29 704 MET B O 1
ATOM 4265 N N . ASN B 1 134 ? -27.275 -28.676 -23.335 1.00 145.39 705 ASN B N 1
ATOM 4266 C CA . ASN B 1 134 ? -27.495 -27.252 -23.550 1.00 129.93 705 ASN B CA 1
ATOM 4267 C C . ASN B 1 134 ? -28.912 -26.994 -24.055 1.00 122.86 705 ASN B C 1
ATOM 4268 O O . ASN B 1 134 ? -29.401 -25.868 -23.966 1.00 119.37 705 ASN B O 1
ATOM 4273 N N . LEU B 1 135 ? -29.552 -28.045 -24.583 1.00 112.92 706 LEU B N 1
ATOM 4274 C CA . LEU B 1 135 ? -30.893 -27.928 -25.129 1.00 107.22 706 LEU B CA 1
ATOM 4275 C C . LEU B 1 135 ? -31.914 -27.798 -24.000 1.00 104.15 706 LEU B C 1
ATOM 4276 O O . LEU B 1 135 ? -32.938 -27.132 -24.162 1.00 104.13 706 LEU B O 1
ATOM 4281 N N . TYR B 1 136 ? -31.632 -28.448 -22.864 1.00 95.97 707 TYR B N 1
ATOM 4282 C CA . TYR B 1 136 ? -32.511 -28.323 -21.714 1.00 94.49 707 TYR B CA 1
ATOM 4283 C C . TYR B 1 136 ? -32.337 -26.935 -21.100 1.00 97.99 707 TYR B C 1
ATOM 4284 O O . TYR B 1 136 ? -33.304 -26.330 -20.632 1.00 88.36 707 TYR B O 1
ATOM 4293 N N . GLU B 1 137 ? -31.088 -26.447 -21.126 1.00 103.42 708 GLU B N 1
ATOM 4294 C CA . GLU B 1 137 ? -30.736 -25.128 -20.624 1.00 107.82 708 GLU B CA 1
ATOM 4295 C C . GLU B 1 137 ? -31.504 -24.070 -21.409 1.00 109.90 708 GLU B C 1
ATOM 4296 O O . GLU B 1 137 ? -32.058 -23.143 -20.820 1.00 109.02 708 GLU B O 1
ATOM 4302 N N . SER B 1 138 ? -31.522 -24.240 -22.740 1.00 113.43 709 SER B N 1
ATOM 4303 C CA . SER B 1 138 ? -32.217 -23.362 -23.669 1.00 113.85 709 SER B CA 1
ATOM 4304 C C . SER B 1 138 ? -33.715 -23.366 -23.373 1.00 107.54 709 SER B C 1
ATOM 4305 O O . SER B 1 138 ? -34.369 -22.323 -23.426 1.00 105.17 709 SER B O 1
ATOM 4308 N N . PHE B 1 139 ? -34.232 -24.555 -23.043 1.00 97.88 710 PHE B N 1
ATOM 4309 C CA . PHE B 1 139 ? -35.636 -24.745 -22.731 1.00 103.17 710 PHE B CA 1
ATOM 4310 C C . PHE B 1 139 ? -36.021 -23.991 -21.457 1.00 100.03 710 PHE B C 1
ATOM 4311 O O . PHE B 1 139 ? -37.032 -23.292 -21.436 1.00 100.77 710 PHE B O 1
ATOM 4319 N N . ALA B 1 140 ? -35.214 -24.137 -20.398 1.00 100.28 711 ALA B N 1
ATOM 4320 C CA . ALA B 1 140 ? -35.537 -23.558 -19.101 1.00 104.13 711 ALA B CA 1
ATOM 4321 C C . ALA B 1 140 ? -35.413 -22.035 -19.145 1.00 106.63 711 ALA B C 1
ATOM 4322 O O . ALA B 1 140 ? -36.052 -21.334 -18.359 1.00 100.84 711 ALA B O 1
ATOM 4324 N N . GLN B 1 141 ? -34.584 -21.536 -20.071 1.00 108.66 712 GLN B N 1
ATOM 4325 C CA . GLN B 1 141 ? -34.489 -20.110 -20.340 1.00 109.41 712 GLN B CA 1
ATOM 4326 C C . GLN B 1 141 ? -35.837 -19.598 -20.840 1.00 109.95 712 GLN B C 1
ATOM 4327 O O . GLN B 1 141 ? -36.357 -18.619 -20.311 1.00 110.93 712 GLN B O 1
ATOM 4333 N N . ALA B 1 142 ? -36.397 -20.296 -21.839 1.00 109.14 713 ALA B N 1
ATOM 4334 C CA . ALA B 1 142 ? -37.624 -19.908 -22.518 1.00 104.46 713 ALA B CA 1
ATOM 4335 C C . ALA B 1 142 ? -38.820 -19.920 -21.565 1.00 106.40 713 ALA B C 1
ATOM 4336 O O . ALA B 1 142 ? -39.713 -19.083 -21.684 1.00 114.47 713 ALA B O 1
ATOM 4338 N N . THR B 1 143 ? -38.832 -20.872 -20.625 1.00 109.59 714 THR B N 1
ATOM 4339 C CA . THR B 1 143 ? -39.937 -21.022 -19.688 1.00 112.99 714 THR B CA 1
ATOM 4340 C C . THR B 1 143 ? -40.093 -19.754 -18.854 1.00 109.86 714 THR B C 1
ATOM 4341 O O . THR B 1 143 ? -39.104 -19.157 -18.437 1.00 102.31 714 THR B O 1
ATOM 4345 N N . GLN B 1 144 ? -41.354 -19.390 -18.594 1.00 117.69 715 GLN B N 1
ATOM 4346 C CA . GLN B 1 144 ? -41.748 -18.079 -18.100 1.00 128.03 715 GLN B CA 1
ATOM 4347 C C . GLN B 1 144 ? -40.879 -17.626 -16.926 1.00 134.19 715 GLN B C 1
ATOM 4348 O O . GLN B 1 144 ? -40.557 -16.443 -16.829 1.00 145.18 715 GLN B O 1
ATOM 4354 N N . LEU B 1 145 ? -40.504 -18.562 -16.043 1.00 133.84 716 LEU B N 1
ATOM 4355 C CA . LEU B 1 145 ? -39.792 -18.227 -14.816 1.00 131.38 716 LEU B CA 1
ATOM 4356 C C . LEU B 1 145 ? -38.313 -17.968 -15.107 1.00 126.26 716 LEU B C 1
ATOM 4357 O O . LEU B 1 145 ? -37.678 -17.166 -14.425 1.00 122.43 716 LEU B O 1
ATOM 4362 N N . GLY B 1 146 ? -37.767 -18.672 -16.107 1.00 121.52 717 GLY B N 1
ATOM 4363 C CA . GLY B 1 146 ? -36.466 -18.344 -16.669 1.00 115.04 717 GLY B CA 1
ATOM 4364 C C . GLY B 1 146 ? -35.294 -18.990 -15.933 1.00 111.88 717 GLY B C 1
ATOM 4365 O O . GLY B 1 146 ? -34.151 -18.847 -16.363 1.00 114.33 717 GLY B O 1
ATOM 4366 N N . ASP B 1 147 ? -35.584 -19.700 -14.834 1.00 109.26 718 ASP B N 1
ATOM 4367 C CA . ASP B 1 147 ? -34.542 -20.317 -14.025 1.00 107.03 718 ASP B CA 1
ATOM 4368 C C . ASP B 1 147 ? -34.426 -21.814 -14.318 1.00 101.17 718 ASP B C 1
ATOM 4369 O O . ASP B 1 147 ? -35.431 -22.512 -14.457 1.00 99.04 718 ASP B O 1
ATOM 4374 N N . LEU B 1 148 ? -33.174 -22.290 -14.363 1.00 88.61 719 LEU B N 1
ATOM 4375 C CA . LEU B 1 148 ? -32.836 -23.654 -14.733 1.00 80.21 719 LEU B CA 1
ATOM 4376 C C . LEU B 1 148 ? -33.060 -24.587 -13.549 1.00 83.61 719 LEU B C 1
ATOM 4377 O O . LEU B 1 148 ? -33.588 -25.681 -13.722 1.00 85.70 719 LEU B O 1
ATOM 4382 N N . HIS B 1 149 ? -32.631 -24.154 -12.359 1.00 89.48 720 HIS B N 1
ATOM 4383 C CA . HIS B 1 149 ? -32.767 -24.964 -11.159 1.00 94.86 720 HIS B CA 1
ATOM 4384 C C . HIS B 1 149 ? -34.249 -25.169 -10.848 1.00 100.33 720 HIS B C 1
ATOM 4385 O O . HIS B 1 149 ? -34.688 -26.307 -10.686 1.00 106.59 720 HIS B O 1
ATOM 4392 N N . THR B 1 150 ? -35.014 -24.068 -10.813 1.00 98.61 721 THR B N 1
ATOM 4393 C CA . THR B 1 150 ? -36.425 -24.131 -10.464 1.00 95.76 721 THR B CA 1
ATOM 4394 C C . THR B 1 150 ? -37.137 -25.072 -11.427 1.00 95.05 721 THR B C 1
ATOM 4395 O O . THR B 1 150 ? -38.000 -25.843 -11.014 1.00 87.43 721 THR B O 1
ATOM 4399 N N . CYS B 1 151 ? -36.738 -24.990 -12.703 1.00 96.38 722 CYS B N 1
ATOM 4400 C CA . CYS B 1 151 ? -37.321 -25.757 -13.791 1.00 94.38 722 CYS B CA 1
ATOM 4401 C C . CYS B 1 151 ? -36.985 -27.238 -13.619 1.00 85.54 722 CYS B C 1
ATOM 4402 O O . CYS B 1 151 ? -37.870 -28.094 -13.661 1.00 84.15 722 CYS B O 1
ATOM 4405 N N . LEU B 1 152 ? -35.693 -27.521 -13.420 1.00 78.45 723 LEU B N 1
ATOM 4406 C CA . LEU B 1 152 ? -35.184 -28.875 -13.260 1.00 70.41 723 LEU B CA 1
ATOM 4407 C C . LEU B 1 152 ? -35.966 -29.584 -12.162 1.00 70.82 723 LEU B C 1
ATOM 4408 O O . LEU B 1 152 ? -36.433 -30.702 -12.357 1.00 70.54 723 LEU B O 1
ATOM 4413 N N . MET B 1 153 ? -36.121 -28.895 -11.026 1.00 70.63 724 MET B N 1
ATOM 4414 C CA . MET B 1 153 ? -36.744 -29.438 -9.831 1.00 74.05 724 MET B CA 1
ATOM 4415 C C . MET B 1 153 ? -38.221 -29.751 -10.076 1.00 75.73 724 MET B C 1
ATOM 4416 O O . MET B 1 153 ? -38.792 -30.611 -9.406 1.00 74.84 724 MET B O 1
ATOM 4421 N N . MET B 1 154 ? -38.830 -29.041 -11.035 1.00 80.94 725 MET B N 1
ATOM 4422 C CA . MET B 1 154 ? -40.227 -29.235 -11.392 1.00 79.49 725 MET B CA 1
ATOM 4423 C C . MET B 1 154 ? -40.352 -30.499 -12.235 1.00 76.07 725 MET B C 1
ATOM 4424 O O . MET B 1 154 ? -41.264 -31.301 -12.037 1.00 71.29 725 MET B O 1
ATOM 4429 N N . ASP B 1 155 ? -39.411 -30.655 -13.170 1.00 72.75 726 ASP B N 1
ATOM 4430 C CA . ASP B 1 155 ? -39.410 -31.781 -14.086 1.00 78.47 726 ASP B CA 1
ATOM 4431 C C . ASP B 1 155 ? -39.157 -33.076 -13.318 1.00 76.93 726 ASP B C 1
ATOM 4432 O O . ASP B 1 155 ? -39.893 -34.050 -13.477 1.00 74.33 726 ASP B O 1
ATOM 4437 N N . MET B 1 156 ? -38.112 -33.062 -12.483 1.00 75.54 727 MET B N 1
ATOM 4438 C CA . MET B 1 156 ? -37.717 -34.225 -11.711 1.00 67.76 727 MET B CA 1
ATOM 4439 C C . MET B 1 156 ? -38.846 -34.624 -10.765 1.00 69.15 727 MET B C 1
ATOM 4440 O O . MET B 1 156 ? -39.170 -35.803 -10.663 1.00 78.01 727 MET B O 1
ATOM 4445 N N . LYS B 1 157 ? -39.476 -33.640 -10.112 1.00 65.26 728 LYS B N 1
ATOM 4446 C CA . LYS B 1 157 ? -40.598 -33.933 -9.232 1.00 66.17 728 LYS B CA 1
ATOM 4447 C C . LYS B 1 157 ? -41.769 -34.546 -10.003 1.00 72.91 728 LYS B C 1
ATOM 4448 O O . LYS B 1 157 ? -42.485 -35.395 -9.472 1.00 69.41 728 LYS B O 1
ATOM 4454 N N . ALA B 1 158 ? -41.981 -34.084 -11.242 1.00 77.85 729 ALA B N 1
ATOM 4455 C CA . ALA B 1 158 ? -42.979 -34.669 -12.121 1.00 74.53 729 ALA B CA 1
ATOM 4456 C C . ALA B 1 158 ? -42.610 -36.125 -12.400 1.00 77.98 729 ALA B C 1
ATOM 4457 O O . ALA B 1 158 ? -43.437 -37.025 -12.267 1.00 80.82 729 ALA B O 1
ATOM 4459 N N . CYS B 1 159 ? -41.341 -36.345 -12.757 1.00 75.53 730 CYS B N 1
ATOM 4460 C CA . CYS B 1 159 ? -40.865 -37.675 -13.078 1.00 67.28 730 CYS B CA 1
ATOM 4461 C C . CYS B 1 159 ? -40.997 -38.592 -11.869 1.00 67.08 730 CYS B C 1
ATOM 4462 O O . CYS B 1 159 ? -41.305 -39.766 -12.028 1.00 68.62 730 CYS B O 1
ATOM 4465 N N . GLN B 1 160 ? -40.781 -38.035 -10.670 1.00 66.86 731 GLN B N 1
ATOM 4466 C CA . GLN B 1 160 ? -40.742 -38.821 -9.447 1.00 68.81 731 GLN B CA 1
ATOM 4467 C C . GLN B 1 160 ? -42.158 -39.195 -9.012 1.00 72.86 731 GLN B C 1
ATOM 4468 O O . GLN B 1 160 ? -42.335 -39.965 -8.068 1.00 78.17 731 GLN B O 1
ATOM 4474 N N . GLU B 1 161 ? -43.161 -38.637 -9.701 1.00 74.06 732 GLU B N 1
ATOM 4475 C CA . GLU B 1 161 ? -44.549 -38.896 -9.357 1.00 74.48 732 GLU B CA 1
ATOM 4476 C C . GLU B 1 161 ? -45.153 -39.831 -10.395 1.00 68.83 732 GLU B C 1
ATOM 4477 O O . GLU B 1 161 ? -46.192 -40.425 -10.144 1.00 67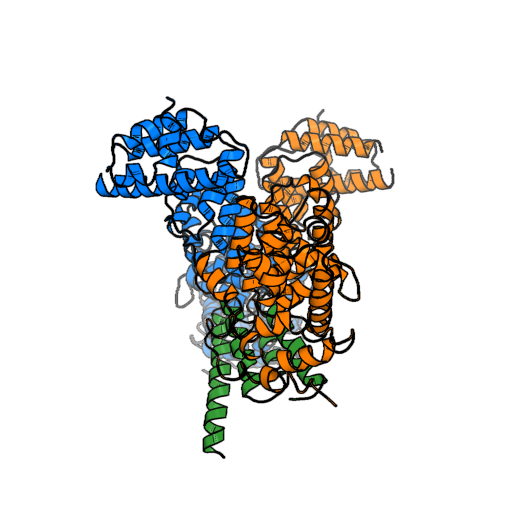.92 732 GLU B O 1
ATOM 4483 N N . ASP B 1 162 ? -44.471 -39.962 -11.540 1.00 69.87 733 ASP B N 1
ATOM 4484 C CA . ASP B 1 162 ? -45.022 -40.614 -12.718 1.00 76.89 733 ASP B CA 1
ATOM 4485 C C . ASP B 1 162 ? -44.311 -41.943 -12.977 1.00 83.09 733 ASP B C 1
ATOM 4486 O O . ASP B 1 162 ? -44.951 -42.994 -12.981 1.00 92.61 733 ASP B O 1
ATOM 4491 N N . ASP B 1 163 ? -42.990 -41.876 -13.207 1.00 86.26 734 ASP B N 1
ATOM 4492 C CA . ASP B 1 163 ? -42.176 -43.015 -13.613 1.00 80.27 734 ASP B CA 1
ATOM 4493 C C . ASP B 1 163 ? -40.864 -43.022 -12.823 1.00 76.19 734 ASP B C 1
ATOM 4494 O O . ASP B 1 163 ? -39.828 -42.560 -13.312 1.00 70.87 734 ASP B O 1
ATOM 4499 N N . VAL B 1 164 ? -40.911 -43.581 -11.607 1.00 68.67 735 VAL B N 1
ATOM 4500 C CA . VAL B 1 164 ? -39.744 -43.592 -10.741 1.00 66.00 735 VAL B CA 1
ATOM 4501 C C . VAL B 1 164 ? -38.618 -44.407 -11.377 1.00 64.59 735 VAL B C 1
ATOM 4502 O O . VAL B 1 164 ? -37.450 -44.053 -11.235 1.00 67.61 735 VAL B O 1
ATOM 4506 N N . ARG B 1 165 ? -38.969 -45.450 -12.132 1.00 65.95 736 ARG B N 1
ATOM 4507 C CA . ARG B 1 165 ? -37.948 -46.192 -12.854 1.00 77.08 736 ARG B CA 1
ATOM 4508 C C . ARG B 1 165 ? -37.120 -45.237 -13.718 1.00 78.01 736 ARG B C 1
ATOM 4509 O O . ARG B 1 165 ? -35.908 -45.407 -13.838 1.00 75.57 736 ARG B O 1
ATOM 4517 N N . LEU B 1 166 ? -37.778 -44.222 -14.297 1.00 75.64 737 LEU B N 1
ATOM 4518 C CA . LEU B 1 166 ? -37.089 -43.292 -15.177 1.00 76.65 737 LEU B CA 1
ATOM 4519 C C . LEU B 1 166 ? -36.255 -42.324 -14.343 1.00 79.18 737 LEU B C 1
ATOM 4520 O O . LEU B 1 166 ? -35.162 -41.933 -14.756 1.00 81.65 737 LEU B O 1
ATOM 4525 N N . LEU B 1 167 ? -36.786 -41.948 -13.172 1.00 74.95 738 LEU B N 1
ATOM 4526 C CA . LEU B 1 167 ? -36.116 -40.988 -12.309 1.00 72.25 738 LEU B CA 1
ATOM 4527 C C . LEU B 1 167 ? -34.790 -41.565 -11.824 1.00 75.51 738 LEU B C 1
ATOM 4528 O O . LEU B 1 167 ? -33.797 -40.843 -11.728 1.00 74.76 738 LEU B O 1
ATOM 4533 N N . CYS B 1 168 ? -34.803 -42.865 -11.505 1.00 76.74 739 CYS B N 1
ATOM 4534 C CA . CYS B 1 168 ? -33.601 -43.563 -11.091 1.00 72.04 739 CYS B CA 1
ATOM 4535 C C . CYS B 1 168 ? -32.659 -43.685 -12.282 1.00 74.53 739 CYS B C 1
ATOM 4536 O O . CYS B 1 168 ? -31.451 -43.520 -12.125 1.00 78.55 739 CYS B O 1
ATOM 4539 N N . HIS B 1 169 ? -33.221 -43.956 -13.468 1.00 77.12 740 HIS B N 1
ATOM 4540 C CA . HIS B 1 169 ? -32.413 -44.080 -14.671 1.00 80.21 740 HIS B CA 1
ATOM 4541 C C . HIS B 1 169 ? -31.6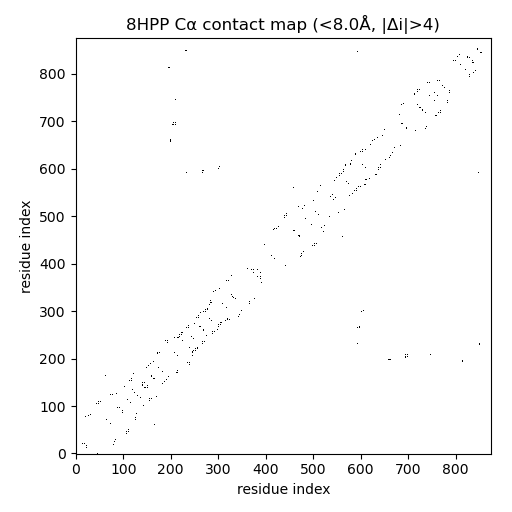54 -42.779 -14.917 1.00 84.26 740 HIS B C 1
ATOM 4542 O O . HIS B 1 169 ? -30.468 -42.801 -15.240 1.00 97.56 740 HIS B O 1
ATOM 4549 N N . LEU B 1 170 ? -32.350 -41.650 -14.749 1.00 80.04 741 LEU B N 1
ATOM 4550 C CA . LEU B 1 170 ? -31.828 -40.352 -15.140 1.00 75.78 741 LEU B CA 1
ATOM 4551 C C . LEU B 1 170 ? -30.814 -39.839 -14.121 1.00 76.64 741 LEU B C 1
ATOM 4552 O O . LEU B 1 170 ? -29.837 -39.201 -14.502 1.00 82.77 741 LEU B O 1
ATOM 4557 N N . THR B 1 171 ? -31.046 -40.144 -12.837 1.00 72.56 742 THR B N 1
ATOM 4558 C CA . THR B 1 171 ? -30.358 -39.521 -11.714 1.00 63.52 742 THR B CA 1
ATOM 4559 C C . THR B 1 171 ? -28.851 -39.389 -11.940 1.00 63.79 742 THR B C 1
ATOM 4560 O O . THR B 1 171 ? -28.286 -38.360 -11.583 1.00 69.42 742 THR B O 1
ATOM 4564 N N . PRO B 1 172 ? -28.134 -40.397 -12.491 1.00 61.33 743 PRO B N 1
ATOM 4565 C CA . PRO B 1 172 ? -26.713 -40.228 -12.811 1.00 64.99 743 PRO B CA 1
ATOM 4566 C C . PRO B 1 172 ? -26.401 -39.106 -13.800 1.00 71.21 743 PRO B C 1
ATOM 4567 O O . PRO B 1 172 ? -25.421 -38.390 -13.618 1.00 71.18 743 PRO B O 1
ATOM 4571 N N . SER B 1 173 ? -27.244 -38.943 -14.830 1.00 78.96 744 SER B N 1
ATOM 4572 C CA . SER B 1 173 ? -26.990 -37.955 -15.872 1.00 82.27 744 SER B CA 1
ATOM 4573 C C . SER B 1 173 ? -27.290 -36.531 -15.391 1.00 77.48 744 SER B C 1
ATOM 4574 O O . SER B 1 173 ? -26.590 -35.594 -15.762 1.00 78.00 744 SER B O 1
ATOM 4577 N N . ILE B 1 174 ? -28.324 -36.384 -14.553 1.00 74.30 745 ILE B N 1
ATOM 4578 C CA . ILE B 1 174 ? -28.739 -35.107 -13.988 1.00 73.46 745 ILE B CA 1
ATOM 4579 C C . ILE B 1 174 ? -27.631 -34.551 -13.088 1.00 72.39 745 ILE B C 1
ATOM 4580 O O . ILE B 1 174 ? -27.224 -33.400 -13.234 1.00 69.76 745 ILE B O 1
ATOM 4585 N N . TYR B 1 175 ? -27.138 -35.379 -12.162 1.00 70.95 746 TYR B N 1
ATOM 4586 C CA . TYR B 1 175 ? -26.163 -34.940 -11.177 1.00 68.34 746 TYR B CA 1
ATOM 4587 C C . TYR B 1 175 ? -24.802 -34.741 -11.841 1.00 70.76 746 TYR B C 1
ATOM 4588 O O . TYR B 1 175 ? -23.907 -34.141 -11.244 1.00 69.59 746 TYR B O 1
ATOM 4597 N N . THR B 1 176 ? -24.653 -35.255 -13.071 1.00 67.36 747 THR B N 1
ATOM 4598 C CA . THR B 1 176 ? -23.382 -35.163 -13.771 1.00 63.61 747 THR B CA 1
ATOM 4599 C C . THR B 1 176 ? -23.337 -33.911 -14.639 1.00 64.86 747 THR B C 1
ATOM 4600 O O . THR B 1 176 ? -22.384 -33.145 -14.569 1.00 66.87 747 THR B O 1
ATOM 4604 N N . GLU B 1 177 ? -24.374 -33.703 -15.449 1.00 70.90 748 GLU B N 1
ATOM 4605 C CA . GLU B 1 177 ? -24.333 -32.631 -16.429 1.00 79.49 748 GLU B CA 1
ATOM 4606 C C . GLU B 1 177 ? -24.851 -31.321 -15.832 1.00 83.42 748 GLU B C 1
ATOM 4607 O O . GLU B 1 177 ? -24.776 -30.275 -16.475 1.00 89.77 748 GLU B O 1
ATOM 4613 N N . PHE B 1 178 ? -25.361 -31.365 -14.596 1.00 78.91 749 PHE B N 1
ATOM 4614 C CA . PHE B 1 178 ? -25.843 -30.148 -13.966 1.00 78.09 749 PHE B CA 1
ATOM 4615 C C . PHE B 1 178 ? -25.363 -30.067 -12.519 1.00 77.28 749 PHE B C 1
ATOM 4616 O O . PHE B 1 178 ? -26.180 -29.880 -11.621 1.00 78.21 749 PHE B O 1
ATOM 4624 N N . PRO B 1 179 ? -24.038 -30.161 -12.238 1.00 74.05 750 PRO B N 1
ATOM 4625 C CA . PRO B 1 179 ? -23.548 -30.201 -10.858 1.00 70.23 750 PRO B CA 1
ATOM 4626 C C . PRO B 1 179 ? -23.935 -29.002 -9.997 1.00 71.26 750 PRO B C 1
ATOM 4627 O O . PRO B 1 179 ? -24.230 -29.162 -8.818 1.00 66.16 750 PRO B O 1
ATOM 4631 N N . ASP B 1 180 ? -23.973 -27.813 -10.609 1.00 84.32 751 ASP B N 1
ATOM 4632 C CA . ASP B 1 180 ? -24.220 -26.568 -9.894 1.00 90.57 751 ASP B CA 1
ATOM 4633 C C . ASP B 1 180 ? -25.632 -26.552 -9.312 1.00 89.75 751 ASP B C 1
ATOM 4634 O O . ASP B 1 180 ? -25.828 -26.101 -8.186 1.00 91.52 751 ASP B O 1
ATOM 4639 N N . GLU B 1 181 ? -26.602 -27.059 -10.083 1.00 93.64 752 GLU B N 1
ATOM 4640 C CA . GLU B 1 181 ? -28.013 -26.893 -9.768 1.00 96.50 752 GLU B CA 1
ATOM 4641 C C . GLU B 1 181 ? -28.526 -28.096 -8.977 1.00 89.35 752 GLU B C 1
ATOM 4642 O O . GLU B 1 181 ? -29.690 -28.131 -8.588 1.00 91.89 752 GLU B O 1
ATOM 4648 N N . THR B 1 182 ? -27.641 -29.066 -8.722 1.00 87.02 753 THR B N 1
ATOM 4649 C CA . THR B 1 182 ? -28.028 -30.325 -8.104 1.00 82.91 753 THR B CA 1
ATOM 4650 C C . THR B 1 182 ? -27.343 -30.494 -6.750 1.00 80.12 753 THR B C 1
ATOM 4651 O O . THR B 1 182 ? -28.018 -30.627 -5.733 1.00 78.08 753 THR B O 1
ATOM 4655 N N . LEU B 1 183 ? -26.002 -30.461 -6.758 1.00 79.89 754 LEU B N 1
ATOM 4656 C CA . LEU B 1 183 ? -25.165 -30.928 -5.660 1.00 83.20 754 LEU B CA 1
ATOM 4657 C C . LEU B 1 183 ? -25.362 -30.107 -4.389 1.00 88.87 754 LEU B C 1
ATOM 4658 O O . LEU B 1 183 ? -25.315 -30.669 -3.297 1.00 91.98 754 LEU B O 1
ATOM 4663 N N . ARG B 1 184 ? -25.541 -28.786 -4.533 1.00 94.30 755 ARG B N 1
ATOM 4664 C CA . ARG B 1 184 ? -25.460 -27.893 -3.387 1.00 99.52 755 ARG B CA 1
ATOM 4665 C C . ARG B 1 184 ? -26.642 -28.117 -2.439 1.00 95.90 755 ARG B C 1
ATOM 4666 O O . ARG B 1 184 ? -26.462 -28.123 -1.223 1.00 95.88 755 ARG B O 1
ATOM 4674 N N . SER B 1 185 ? -27.842 -28.325 -2.998 1.00 95.93 756 SER B N 1
ATOM 4675 C CA . SER B 1 185 ? -29.052 -28.409 -2.189 1.00 100.25 756 SER B CA 1
ATOM 4676 C C . SER B 1 185 ? -29.809 -29.709 -2.458 1.00 94.66 756 SER B C 1
ATOM 4677 O O . SER B 1 185 ? -29.968 -30.128 -3.607 1.00 80.12 756 SER B O 1
ATOM 4680 N N . GLY B 1 186 ? -30.287 -30.320 -1.366 1.00 86.38 757 GLY B N 1
ATOM 4681 C CA . GLY B 1 186 ? -30.745 -31.698 -1.388 1.00 84.21 757 GLY B CA 1
ATOM 4682 C C . GLY B 1 186 ? -32.264 -31.815 -1.395 1.00 82.35 757 GLY B C 1
ATOM 4683 O O . GLY B 1 186 ? -32.832 -32.624 -0.669 1.00 86.72 757 GLY B O 1
ATOM 4684 N N . GLU B 1 187 ? -32.911 -31.001 -2.231 1.00 83.27 758 GLU B N 1
ATOM 4685 C CA . GLU B 1 187 ? -34.324 -31.163 -2.530 1.00 79.09 758 GLU B CA 1
ATOM 4686 C C . GLU B 1 187 ? -34.473 -32.318 -3.522 1.00 74.67 758 GLU B C 1
ATOM 4687 O O . GLU B 1 187 ? -35.424 -33.100 -3.466 1.00 71.99 758 GLU B O 1
ATOM 4693 N N . LEU B 1 188 ? -33.507 -32.401 -4.441 1.00 69.29 759 LEU B N 1
ATOM 4694 C CA . LEU B 1 188 ? -33.433 -33.473 -5.416 1.00 67.13 759 LEU B CA 1
ATOM 4695 C C . LEU B 1 188 ? -33.146 -34.782 -4.685 1.00 69.24 759 LEU B C 1
ATOM 4696 O O . LEU B 1 188 ? -33.698 -35.821 -5.042 1.00 71.74 759 LEU B O 1
ATOM 4701 N N . LEU B 1 189 ? -32.289 -34.710 -3.656 1.00 70.76 760 LEU B N 1
ATOM 4702 C CA . LEU B 1 189 ? -32.010 -35.861 -2.811 1.00 69.95 760 LEU B CA 1
ATOM 4703 C C . LEU B 1 189 ? -33.311 -36.306 -2.158 1.00 68.07 760 LEU B C 1
ATOM 4704 O O . LEU B 1 189 ? -33.709 -37.460 -2.294 1.00 72.11 760 LEU B O 1
ATOM 4709 N N . ASN B 1 190 ? -33.975 -35.366 -1.482 1.00 61.91 761 ASN B N 1
ATOM 4710 C CA . ASN B 1 190 ? -35.193 -35.691 -0.764 1.00 62.18 761 ASN B CA 1
ATOM 4711 C C . ASN B 1 190 ? -36.215 -36.356 -1.687 1.00 57.71 761 ASN B C 1
ATOM 4712 O O . ASN B 1 190 ? -36.909 -37.276 -1.266 1.00 55.50 761 ASN B O 1
ATOM 4717 N N . MET B 1 191 ? -36.303 -35.879 -2.933 1.00 58.41 762 MET B N 1
ATOM 4718 C CA . MET B 1 191 ? -37.205 -36.433 -3.928 1.00 59.65 762 MET B CA 1
ATOM 4719 C C . MET B 1 191 ? -36.934 -37.927 -4.107 1.00 61.61 762 MET B C 1
ATOM 4720 O O . MET B 1 191 ? -37.856 -38.742 -4.105 1.00 61.66 762 MET B O 1
ATOM 4725 N N . ILE B 1 192 ? -35.650 -38.271 -4.264 1.00 59.90 763 ILE B N 1
ATOM 4726 C CA . ILE B 1 192 ? -35.229 -39.620 -4.609 1.00 56.72 763 ILE B CA 1
ATOM 4727 C C . ILE B 1 192 ? -35.429 -40.561 -3.419 1.00 56.68 763 ILE B C 1
ATOM 4728 O O . ILE B 1 192 ? -36.053 -41.613 -3.555 1.00 52.12 763 ILE B O 1
ATOM 4733 N N . VAL B 1 193 ? -34.916 -40.165 -2.248 1.00 57.21 764 VAL B N 1
ATOM 4734 C CA . VAL B 1 193 ? -34.957 -41.017 -1.070 1.00 53.74 764 VAL B CA 1
ATOM 4735 C C . VAL B 1 193 ? -36.388 -41.123 -0.564 1.00 51.28 764 VAL B C 1
ATOM 4736 O O . VAL B 1 193 ? -36.617 -41.700 0.491 1.00 57.23 764 VAL B O 1
ATOM 4740 N N . ALA B 1 194 ? -37.344 -40.568 -1.306 1.00 49.00 765 ALA B N 1
ATOM 4741 C CA . ALA B 1 194 ? -38.722 -40.675 -0.861 1.00 47.84 765 ALA B CA 1
ATOM 4742 C C . ALA B 1 194 ? -39.526 -41.649 -1.723 1.00 45.66 765 ALA B C 1
ATOM 4743 O O . ALA B 1 194 ? -40.707 -41.824 -1.463 1.00 46.27 765 ALA B O 1
ATOM 4745 N N . VAL B 1 195 ? -38.880 -42.317 -2.694 1.00 45.23 766 VAL B N 1
ATOM 4746 C CA . VAL B 1 195 ? -39.581 -43.235 -3.585 1.00 43.23 766 VAL B CA 1
ATOM 4747 C C . VAL B 1 195 ? -38.777 -44.508 -3.884 1.00 45.17 766 VAL B C 1
ATOM 4748 O O . VAL B 1 195 ? -39.329 -45.467 -4.413 1.00 45.21 766 VAL B O 1
ATOM 4752 N N . ILE B 1 196 ? -37.472 -44.521 -3.581 1.00 48.35 767 ILE B N 1
ATOM 4753 C CA . ILE B 1 196 ? -36.591 -45.584 -4.052 1.00 45.85 767 ILE B CA 1
ATOM 4754 C C . ILE B 1 196 ? -36.717 -46.801 -3.137 1.00 47.53 767 ILE B C 1
ATOM 4755 O O . ILE B 1 196 ? -36.788 -46.661 -1.918 1.00 50.17 767 ILE B O 1
ATOM 4760 N N . ASP B 1 197 ? -36.771 -47.994 -3.740 1.00 48.53 768 ASP B N 1
ATOM 4761 C CA . ASP B 1 197 ? -36.805 -49.232 -2.979 1.00 51.19 768 ASP B CA 1
ATOM 4762 C C . ASP B 1 197 ? -35.375 -49.744 -2.801 1.00 51.08 768 ASP B C 1
ATOM 4763 O O . ASP B 1 197 ? -34.419 -49.111 -3.239 1.00 51.29 768 ASP B O 1
ATOM 4768 N N . SER B 1 198 ? -35.245 -50.921 -2.188 1.00 52.10 769 SER B N 1
ATOM 4769 C CA . SER B 1 198 ? -33.960 -51.429 -1.740 1.00 51.65 769 SER B CA 1
ATOM 4770 C C . SER B 1 198 ? -33.050 -51.714 -2.926 1.00 51.05 769 SER B C 1
ATOM 4771 O O . SER B 1 198 ? -31.832 -51.569 -2.803 1.00 52.75 769 SER B O 1
ATOM 4774 N N . ALA B 1 199 ? -33.660 -52.158 -4.036 1.00 48.52 770 ALA B N 1
ATOM 4775 C CA . ALA B 1 199 ? -32.931 -52.523 -5.238 1.00 47.83 770 ALA B CA 1
ATOM 4776 C C . ALA B 1 199 ? -32.333 -51.267 -5.849 1.00 51.11 770 ALA B C 1
ATOM 4777 O O . ALA B 1 199 ? -31.158 -51.244 -6.193 1.00 59.20 770 ALA B O 1
ATOM 4779 N N . GLN B 1 200 ? -33.150 -50.216 -5.928 1.00 49.89 771 GLN B N 1
ATOM 4780 C CA . GLN B 1 200 ? -32.740 -48.959 -6.523 1.00 50.60 771 GLN B CA 1
ATOM 4781 C C . GLN B 1 200 ? -31.646 -48.290 -5.691 1.00 51.87 771 GLN B C 1
ATOM 4782 O O . GLN B 1 200 ? -30.707 -47.728 -6.257 1.00 53.80 771 GLN B O 1
ATOM 4788 N N . LEU B 1 201 ? -31.779 -48.347 -4.354 1.00 48.23 772 LEU B N 1
ATOM 4789 C CA . LEU B 1 201 ? -30.801 -47.749 -3.457 1.00 43.50 772 LEU B CA 1
ATOM 4790 C C . LEU B 1 201 ? -29.443 -48.384 -3.721 1.00 43.20 772 LEU B C 1
ATOM 4791 O O . LEU B 1 201 ? -28.423 -47.706 -3.675 1.00 42.53 772 LEU B O 1
ATOM 4796 N N . GLN B 1 202 ? -29.452 -49.694 -3.977 1.00 42.77 773 GLN B N 1
ATOM 4797 C CA . GLN B 1 202 ? -28.229 -50.411 -4.280 1.00 46.94 773 GLN B CA 1
ATOM 4798 C C . GLN B 1 202 ? -27.734 -49.972 -5.653 1.00 52.74 773 GLN B C 1
ATOM 4799 O O . GLN B 1 202 ? -26.539 -49.749 -5.854 1.00 59.38 773 GLN B O 1
ATOM 4805 N N . GLU B 1 203 ? -28.676 -49.851 -6.591 1.00 54.58 774 GLU B N 1
ATOM 4806 C CA . GLU B 1 203 ? -28.357 -49.459 -7.950 1.00 58.94 774 GLU B CA 1
ATOM 4807 C C . GLU B 1 203 ? -27.559 -48.161 -7.905 1.00 57.32 774 GLU B C 1
ATOM 4808 O O . GLU B 1 203 ? -26.523 -48.039 -8.557 1.00 56.13 774 GLU B O 1
ATOM 4814 N N . LEU B 1 204 ? -28.056 -47.216 -7.098 1.00 52.86 775 LEU B N 1
ATOM 4815 C CA . LEU B 1 204 ? -27.477 -45.889 -6.970 1.00 51.88 775 LEU B CA 1
ATOM 4816 C C . LEU B 1 204 ? -26.137 -45.945 -6.235 1.00 53.76 775 LEU B C 1
ATOM 4817 O O . LEU B 1 204 ? -25.191 -45.278 -6.649 1.00 54.43 775 LEU B O 1
ATOM 4822 N N . VAL B 1 205 ? -26.068 -46.748 -5.158 1.00 52.71 776 VAL B N 1
ATOM 4823 C CA . VAL B 1 205 ? -24.871 -46.865 -4.333 1.00 48.92 776 VAL B CA 1
ATOM 4824 C C . VAL B 1 205 ? -23.720 -47.376 -5.190 1.00 47.25 776 VAL B C 1
ATOM 4825 O O . VAL B 1 205 ? -22.589 -46.946 -5.012 1.00 51.36 776 VAL B O 1
ATOM 4829 N N . CYS B 1 206 ? -24.016 -48.267 -6.135 1.00 48.29 777 CYS B N 1
ATOM 4830 C CA . CYS B 1 206 ? -22.972 -48.766 -7.013 1.00 51.80 777 CYS B CA 1
ATOM 4831 C C . CYS B 1 206 ? -22.480 -47.679 -7.958 1.00 51.87 777 CYS B C 1
ATOM 4832 O O . CYS B 1 206 ? -21.290 -47.629 -8.242 1.00 53.13 777 CYS B O 1
ATOM 4835 N N . HIS B 1 207 ? -23.393 -46.835 -8.452 1.00 52.20 778 HIS B N 1
ATOM 4836 C CA . HIS B 1 207 ? -23.013 -45.801 -9.401 1.00 56.37 778 HIS B CA 1
ATOM 4837 C C . HIS B 1 207 ? -21.946 -44.907 -8.778 1.00 58.02 778 HIS B C 1
ATOM 4838 O O . HIS B 1 207 ? -20.974 -44.561 -9.440 1.00 61.44 778 HIS B O 1
ATOM 4845 N N . VAL B 1 208 ? -22.139 -44.583 -7.493 1.00 56.64 779 VAL B N 1
ATOM 4846 C CA . VAL B 1 208 ? -21.282 -43.700 -6.721 1.00 56.36 779 VAL B CA 1
ATOM 4847 C C . VAL B 1 208 ? -19.873 -44.280 -6.634 1.00 60.77 779 VAL B C 1
ATOM 4848 O O . VAL B 1 208 ? -18.892 -43.544 -6.760 1.00 60.73 779 VAL B O 1
ATOM 4852 N N . MET B 1 209 ? -19.800 -45.598 -6.408 1.00 61.95 780 MET B N 1
ATOM 4853 C CA . MET B 1 209 ? -18.542 -46.303 -6.223 1.00 63.55 780 MET B CA 1
ATOM 4854 C C . MET B 1 209 ? -17.857 -46.537 -7.567 1.00 65.92 780 MET B C 1
ATOM 4855 O O . MET B 1 209 ? -16.633 -46.558 -7.632 1.00 72.59 780 MET B O 1
ATOM 4860 N N . MET B 1 210 ? -18.654 -46.726 -8.626 1.00 66.99 781 MET B N 1
ATOM 4861 C CA . MET B 1 210 ? -18.146 -46.778 -9.988 1.00 67.29 781 MET B CA 1
ATOM 4862 C C . MET B 1 210 ? -17.591 -45.402 -10.345 1.00 68.94 781 MET B C 1
ATOM 4863 O O . MET B 1 210 ? -16.885 -45.243 -11.339 1.00 67.43 781 MET B O 1
ATOM 4868 N N . GLY B 1 211 ? -17.947 -44.410 -9.522 1.00 68.40 782 GLY B N 1
ATOM 4869 C CA . GLY B 1 211 ? -17.599 -43.021 -9.761 1.00 76.84 782 GLY B CA 1
ATOM 4870 C C . GLY B 1 211 ? -18.457 -42.397 -10.857 1.00 78.58 782 GLY B C 1
ATOM 4871 O O . GLY B 1 211 ? -18.118 -41.341 -11.384 1.00 90.04 782 GLY B O 1
ATOM 4872 N N . ASN B 1 212 ? -19.577 -43.054 -11.176 1.00 76.27 783 ASN B N 1
ATOM 4873 C CA . ASN B 1 212 ? -20.459 -42.621 -12.248 1.00 68.07 783 ASN B CA 1
ATOM 4874 C C . ASN B 1 212 ? -21.564 -41.709 -11.719 1.00 61.38 783 ASN B C 1
ATOM 4875 O O . ASN B 1 212 ? -22.433 -41.290 -12.475 1.00 62.14 783 ASN B O 1
ATOM 4880 N N . LEU B 1 213 ? -21.524 -41.398 -10.422 1.00 57.92 784 LEU B N 1
ATOM 4881 C CA . LEU B 1 213 ? -22.491 -40.504 -9.807 1.00 55.74 784 LEU B CA 1
ATOM 4882 C C . LEU B 1 213 ? -21.852 -39.838 -8.588 1.00 60.18 784 LEU B C 1
ATOM 4883 O O . LEU B 1 213 ? -21.159 -40.476 -7.792 1.00 66.73 784 LEU B O 1
ATOM 4888 N N . VAL B 1 214 ? -22.066 -38.528 -8.470 1.00 57.52 785 VAL B N 1
ATOM 4889 C CA . VAL B 1 214 ? -21.682 -37.802 -7.276 1.00 54.22 785 VAL B CA 1
ATOM 4890 C C . VAL B 1 214 ? -22.886 -36.963 -6.864 1.00 58.15 785 VAL B C 1
ATOM 4891 O O . VAL B 1 214 ? -23.368 -36.146 -7.648 1.00 60.54 785 VAL B O 1
ATOM 4895 N N . MET B 1 215 ? -23.382 -37.202 -5.644 1.00 60.20 786 MET B N 1
ATOM 4896 C CA . MET B 1 215 ? -24.567 -36.514 -5.150 1.00 62.55 786 MET B CA 1
ATOM 4897 C C . MET B 1 215 ? -24.185 -35.519 -4.055 1.00 64.78 786 MET B C 1
ATOM 4898 O O . MET B 1 215 ? -25.003 -34.692 -3.654 1.00 63.85 786 MET B O 1
ATOM 4903 N N . PHE B 1 216 ? -22.942 -35.614 -3.562 1.00 69.98 787 PHE B N 1
ATOM 4904 C CA . PHE B 1 216 ? -22.432 -34.641 -2.608 1.00 67.11 787 PHE B CA 1
ATOM 4905 C C . PHE B 1 216 ? -20.997 -34.255 -2.941 1.00 68.30 787 PHE B C 1
ATOM 4906 O O . PHE B 1 216 ? -20.214 -35.073 -3.429 1.00 63.53 787 PHE B O 1
ATOM 4914 N N . ARG B 1 217 ? -20.692 -32.991 -2.629 1.00 70.36 788 ARG B N 1
ATOM 4915 C CA . ARG B 1 217 ? -19.345 -32.468 -2.483 1.00 71.37 788 ARG B CA 1
ATOM 4916 C C . ARG B 1 217 ? -19.130 -32.185 -0.997 1.00 66.24 788 ARG B C 1
ATOM 4917 O O . ARG B 1 217 ? -20.105 -32.037 -0.255 1.00 58.03 788 ARG B O 1
ATOM 4925 N N . LYS B 1 218 ? -17.855 -32.109 -0.587 1.00 64.65 789 LYS B N 1
ATOM 4926 C CA . LYS B 1 218 ? -17.469 -31.964 0.810 1.00 62.59 789 LYS B CA 1
ATOM 4927 C C . LYS B 1 218 ? -17.975 -30.640 1.380 1.00 59.28 789 LYS B C 1
ATOM 4928 O O . LYS B 1 218 ? -18.356 -30.592 2.546 1.00 58.59 789 LYS B O 1
ATOM 4934 N N . ASP B 1 219 ? -18.025 -29.592 0.544 1.00 60.95 790 ASP B N 1
ATOM 4935 C CA . ASP B 1 219 ? -18.515 -28.275 0.940 1.00 62.84 790 ASP B CA 1
ATOM 4936 C C . ASP B 1 219 ? -20.041 -28.245 1.097 1.00 64.46 790 ASP B C 1
ATOM 4937 O O . ASP B 1 219 ? -20.557 -27.515 1.934 1.00 71.68 790 ASP B O 1
ATOM 4942 N N . SER B 1 220 ? -20.775 -29.032 0.303 1.00 65.40 791 SER B N 1
ATOM 4943 C CA . SER B 1 220 ? -22.228 -28.933 0.283 1.00 66.49 791 SER B CA 1
ATOM 4944 C C . SER B 1 220 ? -22.884 -29.859 1.311 1.00 66.19 791 SER B C 1
ATOM 4945 O O . SER B 1 220 ? -24.028 -29.624 1.713 1.00 65.99 791 SER B O 1
ATOM 4948 N N . VAL B 1 221 ? -22.160 -30.913 1.715 1.00 57.80 792 VAL B N 1
ATOM 4949 C CA . VAL B 1 221 ? -22.780 -32.093 2.298 1.00 53.82 792 VAL B CA 1
ATOM 4950 C C . VAL B 1 221 ? -23.395 -31.798 3.665 1.00 52.15 792 VAL B C 1
ATOM 4951 O O . VAL B 1 221 ? -24.573 -32.090 3.869 1.00 53.52 792 VAL B O 1
ATOM 4955 N N . LEU B 1 222 ? -22.607 -31.239 4.595 1.00 48.53 793 LEU B N 1
ATOM 4956 C CA . LEU B 1 222 ? -23.048 -31.165 5.981 1.00 50.19 793 LEU B CA 1
ATOM 4957 C C . LEU B 1 222 ? -24.395 -30.451 6.088 1.00 54.84 793 LEU B C 1
ATOM 4958 O O . LEU B 1 222 ? -25.202 -30.760 6.964 1.00 55.72 793 LEU B O 1
ATOM 4963 N N . ASN B 1 223 ? -24.612 -29.483 5.194 1.00 57.26 794 ASN B N 1
ATOM 4964 C CA . ASN B 1 223 ? -25.846 -28.722 5.129 1.00 56.49 794 ASN B CA 1
ATOM 4965 C C . ASN B 1 223 ? -26.999 -29.658 4.774 1.00 56.96 794 ASN B C 1
ATOM 4966 O O . ASN B 1 223 ? -28.030 -29.667 5.444 1.00 59.49 794 ASN B O 1
ATOM 4971 N N . ILE B 1 224 ? -26.808 -30.443 3.708 1.00 52.48 795 ILE B N 1
ATOM 4972 C CA . ILE B 1 224 ? -27.843 -31.346 3.236 1.00 49.65 795 ILE B CA 1
ATOM 4973 C C . ILE B 1 224 ? -28.296 -32.235 4.396 1.00 49.24 795 ILE B C 1
ATOM 4974 O O . ILE B 1 224 ? -29.482 -32.291 4.696 1.00 50.56 795 ILE B O 1
ATOM 4979 N N . LEU B 1 225 ? -27.346 -32.872 5.088 1.00 51.31 796 LEU B N 1
ATOM 4980 C CA . LEU B 1 225 ? -27.656 -33.770 6.194 1.00 53.17 796 LEU B CA 1
ATOM 4981 C C . LEU B 1 225 ? -28.407 -33.046 7.308 1.00 55.29 796 LEU B C 1
ATOM 4982 O O . LEU B 1 225 ? -29.322 -33.619 7.896 1.00 57.77 796 LEU B O 1
ATOM 4987 N N . ILE B 1 226 ? -27.996 -31.806 7.617 1.00 53.32 797 ILE B N 1
ATOM 4988 C CA . ILE B 1 226 ? -28.690 -31.015 8.622 1.00 53.38 797 ILE B CA 1
ATOM 4989 C C . ILE B 1 226 ? -30.178 -31.014 8.273 1.00 54.72 797 ILE B C 1
ATOM 4990 O O . ILE B 1 226 ? -31.014 -31.253 9.141 1.00 57.48 797 ILE B O 1
ATOM 4995 N N . GLN B 1 227 ? -30.473 -30.785 6.985 1.00 53.43 798 GLN B N 1
ATOM 4996 C CA . GLN B 1 227 ? -31.820 -30.778 6.434 1.00 59.03 798 GLN B CA 1
ATOM 4997 C C . GLN B 1 227 ? -32.495 -32.152 6.500 1.00 59.97 798 GLN B C 1
ATOM 4998 O O . GLN B 1 227 ? -33.722 -32.239 6.450 1.00 58.30 798 GLN B O 1
ATOM 5004 N N . SER B 1 228 ? -31.699 -33.224 6.587 1.00 60.19 799 SER B N 1
ATOM 5005 C CA . SER B 1 228 ? -32.236 -34.574 6.509 1.00 57.65 799 SER B CA 1
ATOM 5006 C C . SER B 1 228 ? -32.881 -34.992 7.830 1.00 54.90 799 SER B C 1
ATOM 5007 O O . SER B 1 228 ? -33.783 -35.821 7.831 1.00 54.90 799 SER B O 1
ATOM 5010 N N . LEU B 1 229 ? -32.438 -34.411 8.951 1.00 52.02 800 LEU B N 1
ATOM 5011 C CA . LEU B 1 229 ? -32.972 -34.795 10.249 1.00 53.70 800 LEU B CA 1
ATOM 5012 C C . LEU B 1 229 ? -34.486 -34.581 10.319 1.00 59.03 800 LEU B C 1
ATOM 5013 O O . LEU B 1 229 ? -35.109 -34.966 11.305 1.00 65.63 800 LEU B O 1
ATOM 5018 N N . ASP B 1 230 ? -35.075 -33.940 9.299 1.00 62.73 801 ASP B N 1
ATOM 5019 C CA . ASP B 1 230 ? -36.511 -33.696 9.275 1.00 61.18 801 ASP B CA 1
ATOM 5020 C C . ASP B 1 230 ? -37.226 -34.864 8.602 1.00 59.08 801 ASP B C 1
ATOM 5021 O O . ASP B 1 230 ? -38.339 -35.201 8.988 1.00 71.22 801 ASP B O 1
ATOM 5026 N N . TRP B 1 231 ? -36.573 -35.478 7.608 1.00 52.55 802 TRP B N 1
ATOM 5027 C CA . TRP B 1 231 ? -37.207 -36.418 6.694 1.00 48.08 802 TRP B CA 1
ATOM 5028 C C . TRP B 1 231 ? -37.736 -37.667 7.396 1.00 46.91 802 TRP B C 1
ATOM 5029 O O . TRP B 1 231 ? -37.585 -37.848 8.604 1.00 48.79 802 TRP B O 1
ATOM 5040 N N . GLU B 1 232 ? -38.361 -38.533 6.591 1.00 45.29 803 GLU B N 1
ATOM 5041 C CA . GLU B 1 232 ? -38.966 -39.766 7.059 1.00 46.08 803 GLU B CA 1
ATOM 5042 C C . GLU B 1 232 ? -37.856 -40.771 7.354 1.00 45.67 803 GLU B C 1
ATOM 5043 O O . GLU B 1 232 ? -36.837 -40.762 6.673 1.00 49.43 803 GLU B O 1
ATOM 5049 N N . THR B 1 233 ? -38.074 -41.653 8.338 1.00 45.09 804 THR B N 1
ATOM 5050 C CA . THR B 1 233 ? -37.063 -42.596 8.792 1.00 45.21 804 THR B CA 1
ATOM 5051 C C . THR B 1 233 ? -36.272 -43.152 7.614 1.00 46.08 804 THR B C 1
ATOM 5052 O O . THR B 1 233 ? -35.046 -43.091 7.619 1.00 47.65 804 THR B O 1
ATOM 5056 N N . PHE B 1 234 ? -36.979 -43.683 6.608 1.00 48.15 805 PHE B N 1
ATOM 5057 C CA . PHE B 1 234 ? -36.305 -44.431 5.558 1.00 46.62 805 PHE B CA 1
ATOM 5058 C C . PHE B 1 234 ? -35.611 -43.509 4.554 1.00 49.23 805 PHE B C 1
ATOM 5059 O O . PHE B 1 234 ? -34.637 -43.916 3.920 1.00 51.47 805 PHE B O 1
ATOM 5067 N N . GLU B 1 235 ? -36.103 -42.273 4.411 1.00 47.84 806 GLU B N 1
ATOM 5068 C CA . GLU B 1 235 ? -35.446 -41.292 3.560 1.00 50.05 806 GLU B CA 1
ATOM 5069 C C . GLU B 1 235 ? -34.091 -40.906 4.153 1.00 51.27 806 GLU B C 1
ATOM 5070 O O . GLU B 1 235 ? -33.083 -40.830 3.441 1.00 49.36 806 GLU B O 1
ATOM 5076 N N . GLN B 1 236 ? -34.097 -40.651 5.468 1.00 48.75 807 GLN B N 1
ATOM 5077 C CA . GLN B 1 236 ? -32.899 -40.341 6.227 1.00 47.54 807 GLN B CA 1
ATOM 5078 C C . GLN B 1 236 ? -31.943 -41.521 6.153 1.00 49.09 807 GLN B C 1
ATOM 5079 O O . GLN B 1 236 ? -30.742 -41.339 5.965 1.00 52.30 807 GLN B O 1
ATOM 5085 N N . TYR B 1 237 ? -32.490 -42.729 6.333 1.00 46.39 808 TYR B N 1
ATOM 5086 C CA . TYR B 1 237 ? -31.662 -43.924 6.355 1.00 46.22 808 TYR B CA 1
ATOM 5087 C C . TYR B 1 237 ? -30.992 -44.111 4.999 1.00 45.39 808 TYR B C 1
ATOM 5088 O O . TYR B 1 237 ? -29.827 -44.485 4.919 1.00 43.57 808 TYR B O 1
ATOM 5097 N N . CYS B 1 238 ? -31.759 -43.853 3.939 1.00 46.76 809 CYS B N 1
ATOM 5098 C CA . CYS B 1 238 ? -31.265 -43.983 2.582 1.00 46.46 809 CYS B CA 1
ATOM 5099 C C . CYS B 1 238 ? -30.187 -42.939 2.322 1.00 45.86 809 CYS B C 1
ATOM 5100 O O . CYS B 1 238 ? -29.213 -43.215 1.629 1.00 49.37 809 CYS B O 1
ATOM 5103 N N . ALA B 1 239 ? -30.378 -41.740 2.878 1.00 43.51 810 ALA B N 1
ATOM 5104 C CA . ALA B 1 239 ? -29.452 -40.640 2.655 1.00 46.48 810 ALA B CA 1
ATOM 5105 C C . ALA B 1 239 ? -28.051 -40.949 3.204 1.00 46.61 810 ALA B C 1
ATOM 5106 O O . ALA B 1 239 ? -27.054 -40.758 2.502 1.00 44.83 810 ALA B O 1
ATOM 5108 N N . TRP B 1 240 ? -27.978 -41.435 4.452 1.00 44.93 811 TRP B N 1
ATOM 5109 C CA . TRP B 1 240 ? -26.724 -41.824 5.077 1.00 46.26 811 TRP B CA 1
ATOM 5110 C C . TRP B 1 240 ? -26.005 -42.909 4.273 1.00 50.07 811 TRP B C 1
ATOM 5111 O O . TRP B 1 240 ? -24.783 -42.864 4.138 1.00 48.96 811 TRP B O 1
ATOM 5122 N N . GLN B 1 241 ? -26.765 -43.878 3.739 1.00 53.75 812 GLN B N 1
ATOM 5123 C CA . GLN B 1 241 ? -26.206 -44.958 2.930 1.00 55.28 812 GLN B CA 1
ATOM 5124 C C . GLN B 1 241 ? -25.555 -44.407 1.662 1.00 55.61 812 GLN B C 1
ATOM 5125 O O . GLN B 1 241 ? -24.512 -44.893 1.241 1.00 58.49 812 GLN B O 1
ATOM 5131 N N . LEU B 1 242 ? -26.185 -43.400 1.056 1.00 55.19 813 LEU B N 1
ATOM 5132 C CA . LEU B 1 242 ? -25.633 -42.751 -0.117 1.00 58.32 813 LEU B CA 1
ATOM 5133 C C . LEU B 1 242 ? -24.399 -41.935 0.264 1.00 61.03 813 LEU B C 1
ATOM 5134 O O . LEU B 1 242 ? -23.438 -41.868 -0.504 1.00 66.24 813 LEU B O 1
ATOM 5139 N N . PHE B 1 243 ? -24.425 -41.331 1.457 1.00 55.91 814 PHE B N 1
ATOM 5140 C CA . PHE B 1 243 ? -23.281 -40.569 1.927 1.00 57.58 814 PHE B CA 1
ATOM 5141 C C . PHE B 1 243 ? -22.086 -41.496 2.121 1.00 57.41 814 PHE B C 1
ATOM 5142 O O . PHE B 1 243 ? -21.017 -41.244 1.579 1.00 62.98 814 PHE B O 1
ATOM 5150 N N . LEU B 1 244 ? -22.300 -42.574 2.883 1.00 57.93 815 LEU B N 1
ATOM 5151 C CA . LEU B 1 244 ? -21.287 -43.559 3.230 1.00 55.78 815 LEU B CA 1
ATOM 5152 C C . LEU B 1 244 ? -20.639 -44.157 1.982 1.00 51.73 815 LEU B C 1
ATOM 5153 O O . LEU B 1 244 ? -19.549 -44.713 2.059 1.00 52.31 815 LEU B O 1
ATOM 5158 N N . ALA B 1 245 ? -21.301 -44.023 0.831 1.00 49.79 816 ALA B N 1
ATOM 5159 C CA . ALA B 1 245 ? -20.796 -44.553 -0.425 1.00 51.35 816 ALA B CA 1
ATOM 5160 C C . ALA B 1 245 ? -19.768 -43.611 -1.045 1.00 56.72 816 ALA B C 1
ATOM 5161 O O . ALA B 1 245 ? -19.013 -44.012 -1.930 1.00 56.42 816 ALA B O 1
ATOM 5163 N N . HIS B 1 246 ? -19.755 -42.357 -0.585 1.00 63.02 817 HIS B N 1
ATOM 5164 C CA . HIS B 1 246 ? -19.130 -41.275 -1.327 1.00 64.79 817 HIS B CA 1
ATOM 5165 C C . HIS B 1 246 ? -17.654 -41.118 -0.980 1.00 72.22 817 HIS B C 1
ATOM 5166 O O . HIS B 1 246 ? -16.891 -40.547 -1.765 1.00 81.09 817 HIS B O 1
ATOM 5173 N N . ASN B 1 247 ? -17.260 -41.626 0.191 1.00 74.31 818 ASN B N 1
ATOM 5174 C CA . ASN B 1 247 ? -15.921 -41.364 0.697 1.00 83.18 818 ASN B CA 1
ATOM 5175 C C . ASN B 1 247 ? -15.697 -39.850 0.739 1.00 70.62 818 ASN B C 1
ATOM 5176 O O . ASN B 1 247 ? -14.991 -39.270 -0.086 1.00 63.17 818 ASN B O 1
ATOM 5181 N N . ILE B 1 248 ? -16.427 -39.225 1.661 1.00 61.28 819 ILE B N 1
ATOM 5182 C CA . ILE B 1 248 ? -16.066 -37.980 2.301 1.00 53.60 819 ILE B CA 1
ATOM 5183 C C . ILE B 1 248 ? -15.769 -38.373 3.741 1.00 53.39 819 ILE B C 1
ATOM 5184 O O . ILE B 1 248 ? -16.491 -39.171 4.324 1.00 57.38 819 ILE B O 1
ATOM 5189 N N . PRO B 1 249 ? -14.708 -37.853 4.378 1.00 53.93 820 PRO B N 1
ATOM 5190 C CA . PRO B 1 249 ? -14.415 -38.249 5.752 1.00 55.26 820 PRO B CA 1
ATOM 5191 C C . PRO B 1 249 ? -15.552 -37.851 6.685 1.00 59.01 820 PRO B C 1
ATOM 5192 O O . PRO B 1 249 ? -16.244 -36.856 6.456 1.00 55.74 820 PRO B O 1
ATOM 5196 N N . LEU B 1 250 ? -15.725 -38.659 7.736 1.00 62.11 821 LEU B N 1
ATOM 5197 C CA . LEU B 1 250 ? -16.715 -38.410 8.770 1.00 63.76 821 LEU B CA 1
ATOM 5198 C C . LEU B 1 250 ? -16.429 -37.100 9.497 1.00 66.85 821 LEU B C 1
ATOM 5199 O O . LEU B 1 250 ? -17.322 -36.571 10.155 1.00 70.36 821 LEU B O 1
ATOM 5204 N N . GLU B 1 251 ? -15.193 -36.589 9.391 1.00 66.79 822 GLU B N 1
ATOM 5205 C CA . GLU B 1 251 ? -14.850 -35.344 10.068 1.00 66.82 822 GLU B CA 1
ATOM 5206 C C . GLU B 1 251 ? -15.623 -34.177 9.449 1.00 59.05 822 GLU B C 1
ATOM 5207 O O . GLU B 1 251 ? -16.072 -33.288 10.167 1.00 56.19 822 GLU B O 1
ATOM 5213 N N . THR B 1 252 ? -15.831 -34.219 8.129 1.00 52.47 823 THR B N 1
ATOM 5214 C CA . THR B 1 252 ? -16.540 -33.158 7.430 1.00 50.89 823 THR B CA 1
ATOM 5215 C C . THR B 1 252 ? -17.900 -32.893 8.073 1.00 52.15 823 THR B C 1
ATOM 5216 O O . THR B 1 252 ? -18.368 -31.759 8.110 1.00 55.93 823 THR B O 1
ATOM 5220 N N . ILE B 1 253 ? -18.539 -33.947 8.576 1.00 57.35 824 ILE B N 1
ATOM 5221 C CA . ILE B 1 253 ? -19.924 -33.831 9.000 1.00 59.20 824 ILE B CA 1
ATOM 5222 C C . ILE B 1 253 ? -20.041 -34.037 10.508 1.00 62.95 824 ILE B C 1
ATOM 5223 O O . ILE B 1 253 ? -21.151 -34.063 11.033 1.00 61.24 824 ILE B O 1
ATOM 5228 N N . ILE B 1 254 ? -18.900 -34.137 11.205 1.00 64.66 825 ILE B N 1
ATOM 5229 C CA . ILE B 1 254 ? -18.929 -34.462 12.623 1.00 63.50 825 ILE B CA 1
ATOM 5230 C C . ILE B 1 254 ? -19.610 -33.345 13.416 1.00 61.33 825 ILE B C 1
ATOM 5231 O O . ILE B 1 254 ? -20.212 -33.619 14.449 1.00 66.23 825 ILE B O 1
ATOM 5236 N N . PRO B 1 255 ? -19.609 -32.075 12.945 1.00 59.93 826 PRO B N 1
ATOM 5237 C CA . PRO B 1 255 ? -20.381 -31.020 13.609 1.00 59.35 826 PRO B CA 1
ATOM 5238 C C . PRO B 1 255 ? -21.890 -31.265 13.687 1.00 57.26 826 PRO B C 1
ATOM 5239 O O . PRO B 1 255 ? -22.570 -30.639 14.500 1.00 57.39 826 PRO B O 1
ATOM 5243 N N . ILE B 1 256 ? -22.400 -32.192 12.859 1.00 54.36 827 ILE B N 1
ATOM 5244 C CA . ILE B 1 256 ? -23.825 -32.499 12.788 1.00 54.31 827 ILE B CA 1
ATOM 5245 C C . ILE B 1 256 ? -24.280 -33.053 14.133 1.00 56.64 827 ILE B C 1
ATOM 5246 O O . ILE B 1 256 ? -25.459 -32.993 14.481 1.00 54.56 827 ILE B O 1
ATOM 5251 N N . LEU B 1 257 ? -23.314 -33.623 14.854 1.00 56.43 828 LEU B N 1
ATOM 5252 C CA . LEU B 1 257 ? -23.558 -34.299 16.111 1.00 59.66 828 LEU B CA 1
ATOM 5253 C C . LEU B 1 257 ? -24.182 -33.334 17.117 1.00 57.31 828 LEU B C 1
ATOM 5254 O O . LEU B 1 257 ? -24.936 -33.757 17.986 1.00 57.04 828 LEU B O 1
ATOM 5259 N N . GLN B 1 258 ? -23.872 -32.038 16.993 1.00 60.06 829 GLN B N 1
ATOM 5260 C CA . GLN B 1 258 ? -24.439 -31.032 17.879 1.00 61.23 829 GLN B CA 1
ATOM 5261 C C . GLN B 1 258 ? -25.951 -30.930 17.690 1.00 63.57 829 GLN B C 1
ATOM 5262 O O . GLN B 1 258 ? -26.656 -30.560 18.629 1.00 59.11 829 GLN B O 1
ATOM 5268 N N . HIS B 1 259 ? -26.425 -31.284 16.483 1.00 64.75 830 HIS B N 1
ATOM 5269 C CA . HIS B 1 259 ? -27.802 -31.097 16.053 1.00 58.31 830 HIS B CA 1
ATOM 5270 C C . HIS B 1 259 ? -28.645 -32.326 16.366 1.00 61.41 830 HIS B C 1
ATOM 5271 O O . HIS B 1 259 ? -29.852 -32.319 16.132 1.00 68.36 830 HIS B O 1
ATOM 5278 N N . LEU B 1 260 ? -28.001 -33.381 16.881 1.00 64.96 831 LEU B N 1
ATOM 5279 C CA . LEU B 1 260 ? -28.638 -34.686 17.000 1.00 61.97 831 LEU B CA 1
ATOM 5280 C C . LEU B 1 260 ? -29.159 -34.926 18.412 1.00 63.93 831 LEU B C 1
ATOM 5281 O O . LEU B 1 260 ? -28.378 -35.089 19.346 1.00 70.92 831 LEU B O 1
ATOM 5286 N N . LYS B 1 261 ? -30.489 -34.976 18.534 1.00 64.70 832 LYS B N 1
ATOM 5287 C CA . LYS B 1 261 ? -31.138 -35.139 19.822 1.00 71.12 832 LYS B CA 1
ATOM 5288 C C . LYS B 1 261 ? -31.596 -36.585 19.982 1.00 72.48 832 LYS B C 1
ATOM 5289 O O . LYS B 1 261 ? -32.133 -37.172 19.044 1.00 72.69 832 LYS B O 1
ATOM 5295 N N . TYR B 1 262 ? -31.389 -37.125 21.193 1.00 77.12 833 TYR B N 1
ATOM 5296 C CA . TYR B 1 262 ? -31.625 -38.523 21.527 1.00 80.91 833 TYR B CA 1
ATOM 5297 C C . TYR B 1 262 ? -33.075 -38.920 21.248 1.00 84.60 833 TYR B C 1
ATOM 5298 O O . TYR B 1 262 ? -33.326 -39.912 20.559 1.00 80.52 833 TYR B O 1
ATOM 5307 N N . LYS B 1 263 ? -34.015 -38.119 21.765 1.00 87.52 834 LYS B N 1
ATOM 5308 C CA . LYS B 1 263 ? -35.424 -38.477 21.777 1.00 83.61 834 LYS B CA 1
ATOM 5309 C C . LYS B 1 263 ? -36.046 -38.321 20.391 1.00 78.92 834 LYS B C 1
ATOM 5310 O O . LYS B 1 263 ? -37.256 -38.511 20.267 1.00 78.36 834 LYS B O 1
ATOM 5316 N N . GLU B 1 264 ? -35.239 -37.987 19.363 1.00 73.86 835 GLU B N 1
ATOM 5317 C CA . GLU B 1 264 ? -35.838 -37.661 18.073 1.00 73.06 835 GLU B CA 1
ATOM 5318 C C . GLU B 1 264 ? -34.930 -37.827 16.849 1.00 66.51 835 GLU B C 1
ATOM 5319 O O . GLU B 1 264 ? -35.403 -37.629 15.733 1.00 67.58 835 GLU B O 1
ATOM 5325 N N . HIS B 1 265 ? -33.655 -38.196 17.004 1.00 63.69 836 HIS B N 1
ATOM 5326 C CA . HIS B 1 265 ? -32.844 -38.377 15.803 1.00 59.87 836 HIS B CA 1
ATOM 5327 C C . HIS B 1 265 ? -32.201 -39.766 15.748 1.00 58.89 836 HIS B C 1
ATOM 5328 O O . HIS B 1 265 ? -30.996 -39.883 15.540 1.00 58.95 836 HIS B O 1
ATOM 5335 N N . PRO B 1 266 ? -32.980 -40.867 15.875 1.00 55.27 837 PRO B N 1
ATOM 5336 C CA . PRO B 1 266 ? -32.416 -42.198 16.080 1.00 55.03 837 PRO B CA 1
ATOM 5337 C C . PRO B 1 266 ? -31.736 -42.779 14.843 1.00 60.63 837 PRO B C 1
ATOM 5338 O O . PRO B 1 266 ? -30.675 -43.393 14.975 1.00 57.72 837 PRO B O 1
ATOM 5342 N N . GLU B 1 267 ? -32.362 -42.595 13.663 1.00 60.22 838 GLU B N 1
ATOM 5343 C CA . GLU B 1 267 ? -31.822 -43.095 12.405 1.00 58.33 838 GLU B CA 1
ATOM 5344 C C . GLU B 1 267 ? -30.458 -42.450 12.184 1.00 60.95 838 GLU B C 1
ATOM 5345 O O . GLU B 1 267 ? -29.471 -43.126 11.891 1.00 58.77 838 GLU B O 1
ATOM 5351 N N . ALA B 1 268 ? -30.425 -41.126 12.365 1.00 62.43 839 ALA B N 1
ATOM 5352 C CA . ALA B 1 268 ? -29.228 -40.334 12.142 1.00 60.99 839 ALA B CA 1
ATOM 5353 C C . ALA B 1 268 ? -28.140 -40.719 13.137 1.00 58.01 839 ALA B C 1
ATOM 5354 O O . ALA B 1 268 ? -26.998 -40.921 12.748 1.00 60.14 839 ALA B O 1
ATOM 5356 N N . LEU B 1 269 ? -28.511 -40.828 14.417 1.00 58.41 840 LEU B N 1
ATOM 5357 C CA . LEU B 1 269 ? -27.577 -41.224 15.461 1.00 61.74 840 LEU B CA 1
ATOM 5358 C C . LEU B 1 269 ? -27.047 -42.636 15.205 1.00 60.72 840 LEU B C 1
ATOM 5359 O O . LEU B 1 269 ? -25.847 -42.870 15.329 1.00 61.74 840 LEU B O 1
ATOM 5364 N N . SER B 1 270 ? -27.941 -43.573 14.860 1.00 56.80 841 SER B N 1
ATOM 5365 C CA . SER B 1 270 ? -27.528 -44.951 14.652 1.00 51.13 841 SER B CA 1
ATOM 5366 C C . SER B 1 270 ? -26.422 -44.986 13.610 1.00 51.26 841 SER B C 1
ATOM 5367 O O . SER B 1 270 ? -25.317 -45.432 13.903 1.00 53.75 841 SER B O 1
ATOM 5370 N N . CYS B 1 271 ? -26.731 -44.464 12.417 1.00 51.79 842 CYS B N 1
ATOM 5371 C CA . CYS B 1 271 ? -25.808 -44.522 11.297 1.00 55.73 842 CYS B CA 1
ATOM 5372 C C . CYS B 1 271 ? -24.468 -43.936 11.735 1.00 56.27 842 CYS B C 1
ATOM 5373 O O . CYS B 1 271 ? -23.432 -44.599 11.685 1.00 54.82 842 CYS B O 1
ATOM 5376 N N . LEU B 1 272 ? -24.513 -42.704 12.243 1.00 59.01 843 LEU B N 1
ATOM 5377 C CA . LEU B 1 272 ? -23.301 -42.024 12.666 1.00 56.41 843 LEU B CA 1
ATOM 5378 C C . LEU B 1 272 ? -22.582 -42.894 13.691 1.00 52.73 843 LEU B C 1
ATOM 5379 O O . LEU B 1 272 ? -21.371 -43.050 13.606 1.00 59.15 843 LEU B O 1
ATOM 5384 N N . LEU B 1 273 ? -23.327 -43.467 14.645 1.00 48.22 844 LEU B N 1
ATOM 5385 C CA . LEU B 1 273 ? -22.673 -44.200 15.715 1.00 50.51 844 LEU B CA 1
ATOM 5386 C C . LEU B 1 273 ? -21.931 -45.378 15.108 1.00 54.28 844 LEU B C 1
ATOM 5387 O O . LEU B 1 273 ? -20.786 -45.647 15.461 1.00 59.84 844 LEU B O 1
ATOM 5392 N N . LEU B 1 274 ? -22.587 -46.048 14.162 1.00 56.67 845 LEU B N 1
ATOM 5393 C CA . LEU B 1 274 ? -22.017 -47.266 13.617 1.00 59.49 845 LEU B CA 1
ATOM 5394 C C . LEU B 1 274 ? -20.870 -46.944 12.662 1.00 58.04 845 LEU B C 1
ATOM 5395 O O . LEU B 1 274 ? -20.065 -47.827 12.376 1.00 60.82 845 LEU B O 1
ATOM 5400 N N . GLN B 1 275 ? -20.784 -45.682 12.211 1.00 55.49 846 GLN B N 1
ATOM 5401 C CA . GLN B 1 275 ? -19.678 -45.241 11.373 1.00 58.24 846 GLN B CA 1
ATOM 5402 C C . GLN B 1 275 ? -18.499 -44.782 12.222 1.00 56.14 846 GLN B C 1
ATOM 5403 O O . GLN B 1 275 ? -17.350 -44.961 11.825 1.00 54.79 846 GLN B O 1
ATOM 5409 N N . LEU B 1 276 ? -18.795 -44.183 13.379 1.00 56.32 847 LEU B N 1
ATOM 5410 C CA . LEU B 1 276 ? -17.753 -43.586 14.193 1.00 61.58 847 LEU B CA 1
ATOM 5411 C C . LEU B 1 276 ? -16.823 -44.679 14.707 1.00 65.55 847 LEU B C 1
ATOM 5412 O O . LEU B 1 276 ? -15.645 -44.421 14.940 1.00 74.43 847 LEU B O 1
ATOM 5417 N N . ARG B 1 277 ? -17.363 -45.897 14.842 1.00 66.89 848 ARG B N 1
ATOM 5418 C CA . ARG B 1 277 ? -16.642 -47.045 15.374 1.00 70.48 848 ARG B CA 1
ATOM 5419 C C . ARG B 1 277 ? -15.364 -47.313 14.584 1.00 70.58 848 ARG B C 1
ATOM 5420 O O . ARG B 1 277 ? -14.321 -47.585 15.168 1.00 75.56 848 ARG B O 1
ATOM 5428 N N . ARG B 1 278 ? -15.456 -47.233 13.254 1.00 71.37 849 ARG B N 1
ATOM 5429 C CA . ARG B 1 278 ? -14.371 -47.659 12.389 1.00 72.65 849 ARG B CA 1
ATOM 5430 C C . ARG B 1 278 ? -13.385 -46.517 12.131 1.00 74.99 849 ARG B C 1
ATOM 5431 O O . ARG B 1 278 ? -12.645 -46.571 11.151 1.00 78.32 849 ARG B O 1
ATOM 5439 N N . GLU B 1 279 ? -13.354 -45.504 13.015 1.00 78.31 850 GLU B N 1
ATOM 5440 C CA . GLU B 1 279 ? -12.599 -44.278 12.768 1.00 77.81 850 GLU B CA 1
ATOM 5441 C C . GLU B 1 279 ? -11.475 -44.102 13.783 1.00 80.40 850 GLU B C 1
ATOM 5442 O O . GLU B 1 279 ? -11.650 -44.348 14.977 1.00 76.81 850 GLU B O 1
ATOM 5448 N N . LYS B 1 280 ? -10.323 -43.652 13.275 1.00 86.26 851 LYS B N 1
ATOM 5449 C CA . LYS B 1 280 ? -9.234 -43.169 14.105 1.00 84.66 851 LYS B CA 1
ATOM 5450 C C . LYS B 1 280 ? -9.656 -41.810 14.659 1.00 81.45 851 LYS B C 1
ATOM 5451 O O . LYS B 1 280 ? -9.676 -40.813 13.934 1.00 90.23 851 LYS B O 1
ATOM 5457 N N . PRO B 1 281 ? -10.013 -41.742 15.961 1.00 70.22 852 PRO B N 1
ATOM 5458 C CA . PRO B 1 281 ? -10.629 -40.546 16.536 1.00 71.21 852 PRO B CA 1
ATOM 5459 C C . PRO B 1 281 ? -9.693 -39.342 16.455 1.00 77.19 852 PRO B C 1
ATOM 5460 O O . PRO B 1 281 ? -8.595 -39.367 17.014 1.00 86.98 852 PRO B O 1
ATOM 5464 N N . SER B 1 282 ? -10.120 -38.310 15.716 1.00 72.59 853 SER B N 1
ATOM 5465 C CA . SER B 1 282 ? -9.445 -37.025 15.759 1.00 73.80 853 SER B CA 1
ATOM 5466 C C . SER B 1 282 ? -9.854 -36.322 17.048 1.00 74.83 853 SER B C 1
ATOM 5467 O O . SER B 1 282 ? -10.784 -36.766 17.716 1.00 76.68 853 SER B O 1
ATOM 5470 N N . GLU B 1 283 ? -9.152 -35.238 17.394 1.00 78.28 854 GLU B N 1
ATOM 5471 C CA . GLU B 1 283 ? -9.419 -34.543 18.644 1.00 80.10 854 GLU B CA 1
ATOM 5472 C C . GLU B 1 283 ? -10.817 -33.928 18.610 1.00 79.81 854 GLU B C 1
ATOM 5473 O O . GLU B 1 283 ? -11.536 -33.951 19.614 1.00 73.98 854 GLU B O 1
ATOM 5479 N N . GLU B 1 284 ? -11.190 -33.403 17.434 1.00 78.34 855 GLU B N 1
ATOM 5480 C CA . GLU B 1 284 ? -12.447 -32.697 17.238 1.00 74.89 855 GLU B CA 1
ATOM 5481 C C . GLU B 1 284 ? -13.610 -33.674 17.389 1.00 73.98 855 GLU B C 1
ATOM 5482 O O . GLU B 1 284 ? -14.633 -33.335 17.979 1.00 73.10 855 GLU B O 1
ATOM 5488 N N . MET B 1 285 ? -13.436 -34.889 16.853 1.00 70.93 856 MET B N 1
ATOM 5489 C CA . MET B 1 285 ? -14.446 -35.930 16.956 1.00 73.25 856 MET B CA 1
ATOM 5490 C C . MET B 1 285 ? -14.699 -36.251 18.425 1.00 77.07 856 MET B C 1
ATOM 5491 O O . MET B 1 285 ? -15.847 -36.374 18.850 1.00 76.31 856 MET B O 1
ATOM 5496 N N . VAL B 1 286 ? -13.613 -36.389 19.193 1.00 77.25 857 VAL B N 1
ATOM 5497 C CA . VAL B 1 286 ? -13.768 -36.599 20.619 1.00 77.90 857 VAL B CA 1
ATOM 5498 C C . VAL B 1 286 ? -14.553 -35.419 21.176 1.00 81.55 857 VAL B C 1
ATOM 5499 O O . VAL B 1 286 ? -15.580 -35.625 21.820 1.00 90.05 857 VAL B O 1
ATOM 5503 N N . LYS B 1 287 ? -14.096 -34.201 20.846 1.00 77.03 858 LYS B N 1
ATOM 5504 C CA . LYS B 1 287 ? -14.692 -32.965 21.337 1.00 79.72 858 LYS B CA 1
ATOM 5505 C C . LYS B 1 287 ? -16.212 -32.939 21.146 1.00 79.42 858 LYS B C 1
ATOM 5506 O O . LYS B 1 287 ? -16.920 -32.452 22.024 1.00 80.04 858 LYS B O 1
ATOM 5512 N N . MET B 1 288 ? -16.707 -33.455 20.008 1.00 74.99 859 MET B N 1
ATOM 5513 C CA . MET B 1 288 ? -18.125 -33.422 19.675 1.00 66.86 859 MET B CA 1
ATOM 5514 C C . MET B 1 288 ? -18.889 -34.508 20.428 1.00 64.42 859 MET B C 1
ATOM 5515 O O . MET B 1 288 ? -20.030 -34.303 20.831 1.00 65.22 859 MET B O 1
ATOM 5520 N N . VAL B 1 289 ? -18.264 -35.675 20.590 1.00 64.76 860 VAL B N 1
ATOM 5521 C CA . VAL B 1 289 ? -18.865 -36.757 21.350 1.00 65.39 860 VAL B CA 1
ATOM 5522 C C . VAL B 1 289 ? -19.163 -36.243 22.756 1.00 64.87 860 VAL B C 1
ATOM 5523 O O . VAL B 1 289 ? -20.264 -36.428 23.267 1.00 65.17 860 VAL B O 1
ATOM 5527 N N . LEU B 1 290 ? -18.171 -35.556 23.333 1.00 64.15 861 LEU B N 1
ATOM 5528 C CA . LEU B 1 290 ? -18.174 -35.082 24.706 1.00 69.69 861 LEU B CA 1
ATOM 5529 C C . LEU B 1 290 ? -19.136 -33.910 24.874 1.00 77.80 861 LEU B C 1
ATOM 5530 O O . LEU B 1 290 ? -19.557 -33.612 25.991 1.00 81.89 861 LEU B O 1
ATOM 5535 N N . SER B 1 291 ? -19.457 -33.247 23.758 1.00 82.01 862 SER B N 1
ATOM 5536 C CA . SER B 1 291 ? -20.191 -31.994 23.770 1.00 80.73 862 SER B CA 1
ATOM 5537 C C . SER B 1 291 ? -21.691 -32.227 23.924 1.00 85.13 862 SER B C 1
ATOM 5538 O O . SER B 1 291 ? -22.405 -31.337 24.378 1.00 97.32 862 SER B O 1
ATOM 5541 N N . ARG B 1 292 ? -22.161 -33.423 23.560 1.00 84.86 863 ARG B N 1
ATOM 5542 C CA . ARG B 1 292 ? -23.566 -33.764 23.719 1.00 84.93 863 ARG B CA 1
ATOM 5543 C C . ARG B 1 292 ? -23.900 -33.907 25.204 1.00 86.86 863 ARG B C 1
ATOM 5544 O O . ARG B 1 292 ? -23.238 -34.654 25.921 1.00 83.68 863 ARG B O 1
ATOM 5552 N N . PRO B 1 293 ? -24.954 -33.215 25.698 1.00 90.95 864 PRO B N 1
ATOM 5553 C CA . PRO B 1 293 ? -25.241 -33.140 27.133 1.00 92.52 864 PRO B CA 1
ATOM 5554 C C . PRO B 1 293 ? -25.627 -34.501 27.700 1.00 93.75 864 PRO B C 1
ATOM 5555 O O . PRO B 1 293 ? -26.064 -35.374 26.953 1.00 94.08 864 PRO B O 1
ATOM 5559 N N . CYS B 1 294 ? -25.478 -34.647 29.023 1.00 97.72 865 CYS B N 1
ATOM 5560 C CA . CYS B 1 294 ? -25.653 -35.924 29.697 1.00 102.31 865 CYS B CA 1
ATOM 5561 C C . CYS B 1 294 ? -27.104 -36.095 30.135 1.00 106.88 865 CYS B C 1
ATOM 5562 O O . CYS B 1 294 ? -27.530 -35.540 31.143 1.00 115.29 865 CYS B O 1
ATOM 5565 N N . HIS B 1 295 ? -27.855 -36.844 29.324 1.00 117.74 866 HIS B N 1
ATOM 5566 C CA . HIS B 1 295 ? -29.155 -37.386 29.677 1.00 121.43 866 HIS B CA 1
ATOM 5567 C C . HIS B 1 295 ? -28.914 -38.807 30.182 1.00 121.91 866 HIS B C 1
ATOM 5568 O O . HIS B 1 295 ? -28.078 -39.516 29.624 1.00 123.49 866 HIS B O 1
ATOM 5575 N N . PRO B 1 296 ? -29.583 -39.261 31.269 1.00 121.75 867 PRO B N 1
ATOM 5576 C CA . PRO B 1 296 ? -29.399 -40.627 31.768 1.00 114.96 867 PRO B CA 1
ATOM 5577 C C . PRO B 1 296 ? -29.859 -41.712 30.795 1.00 111.11 867 PRO B C 1
ATOM 5578 O O . PRO B 1 296 ? -29.488 -42.872 30.945 1.00 108.62 867 PRO B O 1
ATOM 5582 N N . ASP B 1 297 ? -30.660 -41.324 29.794 1.00 118.69 868 ASP B N 1
ATOM 5583 C CA . ASP B 1 297 ? -31.234 -42.260 28.837 1.00 119.86 868 ASP B CA 1
ATOM 5584 C C . ASP B 1 297 ? -30.360 -42.377 27.588 1.00 114.61 868 ASP B C 1
ATOM 5585 O O . ASP B 1 297 ? -30.339 -43.430 26.954 1.00 115.72 868 ASP B O 1
ATOM 5590 N N . ASP B 1 298 ? -29.668 -41.287 27.224 1.00 108.80 869 ASP B N 1
ATOM 5591 C CA . ASP B 1 298 ? -28.836 -41.242 26.030 1.00 100.51 869 ASP B CA 1
ATOM 5592 C C . ASP B 1 298 ? -27.536 -42.004 26.276 1.00 98.52 869 ASP B C 1
ATOM 5593 O O . ASP B 1 298 ? -26.670 -41.540 27.017 1.00 105.04 869 ASP B O 1
ATOM 5598 N N . GLN B 1 299 ? -27.409 -43.160 25.611 1.00 90.06 870 GLN B N 1
ATOM 5599 C CA . GLN B 1 299 ? -26.347 -44.122 25.866 1.00 82.00 870 GLN B CA 1
ATOM 5600 C C . GLN B 1 299 ? -25.256 -43.980 24.810 1.00 79.63 870 GLN B C 1
ATOM 5601 O O . GLN B 1 299 ? -24.274 -44.727 24.820 1.00 78.85 870 GLN B O 1
ATOM 5607 N N . PHE B 1 300 ? -25.436 -42.998 23.921 1.00 71.07 871 PHE B N 1
ATOM 5608 C CA . PHE B 1 300 ? -24.646 -42.881 22.709 1.00 64.20 871 PHE B CA 1
ATOM 5609 C C . PHE B 1 300 ? -23.193 -42.543 23.019 1.00 66.94 871 PHE B C 1
ATOM 5610 O O . PHE B 1 300 ? -22.301 -43.080 22.372 1.00 75.83 871 PHE B O 1
ATOM 5618 N N . THR B 1 301 ? -22.958 -41.631 23.971 1.00 68.12 872 THR B N 1
ATOM 5619 C CA . THR B 1 301 ? -21.610 -41.126 24.187 1.00 69.07 872 THR B CA 1
ATOM 5620 C C . THR B 1 301 ? -20.743 -42.219 24.804 1.00 68.98 872 THR B C 1
ATOM 5621 O O . THR B 1 301 ? -19.587 -42.381 24.422 1.00 70.09 872 THR B O 1
ATOM 5625 N N . THR B 1 302 ? -21.314 -42.977 25.745 1.00 69.58 873 THR B N 1
ATOM 5626 C CA . THR B 1 302 ? -20.555 -44.024 26.415 1.00 69.95 873 THR B CA 1
ATOM 5627 C C . THR B 1 302 ? -20.381 -45.242 25.500 1.00 73.06 873 THR B C 1
ATOM 5628 O O . THR B 1 302 ? -19.364 -45.929 25.592 1.00 77.69 873 THR B O 1
ATOM 5632 N N . SER B 1 303 ? -21.345 -45.480 24.596 1.00 66.05 874 SER B N 1
ATOM 5633 C CA . SER B 1 303 ? -21.169 -46.445 23.518 1.00 62.95 874 SER B CA 1
ATOM 5634 C C . SER B 1 303 ? -19.865 -46.179 22.767 1.00 60.87 874 SER B C 1
ATOM 5635 O O . SER B 1 303 ? -19.005 -47.047 22.659 1.00 62.10 874 SER B O 1
ATOM 5638 N N . ILE B 1 304 ? -19.721 -44.959 22.253 1.00 59.12 875 ILE B N 1
ATOM 5639 C CA . ILE B 1 304 ? -18.671 -44.678 21.296 1.00 60.84 875 ILE B CA 1
ATOM 5640 C C . ILE B 1 304 ? -17.322 -44.592 22.006 1.00 66.50 875 ILE B C 1
ATOM 5641 O O . ILE B 1 304 ? -16.305 -44.961 21.419 1.00 70.39 875 ILE B O 1
ATOM 5646 N N . LEU B 1 305 ? -17.321 -44.141 23.271 1.00 70.11 876 LEU B N 1
ATOM 5647 C CA . LEU B 1 305 ? -16.082 -44.025 24.032 1.00 71.97 876 LEU B CA 1
ATOM 5648 C C . LEU B 1 305 ? -15.549 -45.414 24.382 1.00 75.03 876 LEU B C 1
ATOM 5649 O O . LEU B 1 305 ? -14.418 -45.749 24.029 1.00 78.91 876 LEU B O 1
ATOM 5654 N N . ARG B 1 306 ? -16.385 -46.223 25.043 1.00 71.17 877 ARG B N 1
ATOM 5655 C CA . ARG B 1 306 ? -16.023 -47.593 25.361 1.00 69.21 877 ARG B CA 1
ATOM 5656 C C . ARG B 1 306 ? -15.372 -48.250 24.144 1.00 69.48 877 ARG B C 1
ATOM 5657 O O . ARG B 1 306 ? -14.359 -48.935 24.263 1.00 71.04 877 ARG B O 1
ATOM 5665 N N . HIS B 1 307 ? -15.942 -48.011 22.961 1.00 71.54 878 HIS B N 1
ATOM 5666 C CA . HIS B 1 307 ? -15.489 -48.720 21.777 1.00 72.92 878 HIS B CA 1
ATOM 5667 C C . HIS B 1 307 ? -14.157 -48.157 21.304 1.00 69.74 878 HIS B C 1
ATOM 5668 O O . HIS B 1 307 ? -13.273 -48.899 20.888 1.00 69.06 878 HIS B O 1
ATOM 5675 N N . TRP B 1 308 ? -14.036 -46.831 21.345 1.00 72.09 879 TRP B N 1
ATOM 5676 C CA . TRP B 1 308 ? -12.826 -46.188 20.866 1.00 76.12 879 TRP B CA 1
ATOM 5677 C C . TRP B 1 308 ? -11.634 -46.588 21.726 1.00 82.17 879 TRP B C 1
ATOM 5678 O O . TRP B 1 308 ? -10.530 -46.756 21.215 1.00 83.47 879 TRP B O 1
ATOM 5689 N N . CYS B 1 309 ? -11.871 -46.729 23.034 1.00 83.59 880 CYS B N 1
ATOM 5690 C CA . CYS B 1 309 ? -10.775 -46.883 23.970 1.00 84.38 880 CYS B CA 1
ATOM 5691 C C . CYS B 1 309 ? -10.215 -48.304 23.902 1.00 88.61 880 CYS B C 1
ATOM 5692 O O . CYS B 1 309 ? -9.020 -48.499 24.121 1.00 91.72 880 CYS B O 1
ATOM 5695 N N . MET B 1 310 ? -11.070 -49.286 23.583 1.00 86.45 881 MET B N 1
ATOM 5696 C CA . MET B 1 310 ? -10.586 -50.625 23.277 1.00 91.02 881 MET B CA 1
ATOM 5697 C C . MET B 1 310 ? -9.488 -50.516 22.225 1.00 92.40 881 MET B C 1
ATOM 5698 O O . MET B 1 310 ? -8.347 -50.904 22.462 1.00 97.52 881 MET B O 1
ATOM 5703 N N . LYS B 1 311 ? -9.859 -49.951 21.070 1.00 97.88 882 LYS B N 1
ATOM 5704 C CA . LYS B 1 311 ? -9.036 -49.931 19.873 1.00 99.59 882 LYS B CA 1
ATOM 5705 C C . LYS B 1 311 ? -7.927 -48.881 19.965 1.00 97.18 882 LYS B C 1
ATOM 5706 O O . LYS B 1 311 ? -6.916 -48.998 19.278 1.00 97.07 882 LYS B O 1
ATOM 5712 N N . HIS B 1 312 ? -8.122 -47.840 20.784 1.00 90.59 883 HIS B N 1
ATOM 5713 C CA . HIS B 1 312 ? -7.203 -46.714 20.783 1.00 88.45 883 HIS B CA 1
ATOM 5714 C C . HIS B 1 312 ? -7.100 -46.094 22.174 1.00 91.47 883 HIS B C 1
ATOM 5715 O O . HIS B 1 312 ? -7.315 -44.895 22.327 1.00 94.72 883 HIS B O 1
ATOM 5722 N N . ASP B 1 313 ? -6.724 -46.911 23.164 1.00 99.53 884 ASP B N 1
ATOM 5723 C CA . ASP B 1 313 ? -6.593 -46.513 24.560 1.00 106.08 884 ASP B CA 1
ATOM 5724 C C . ASP B 1 313 ? -5.857 -45.179 24.714 1.00 108.38 884 ASP B C 1
ATOM 5725 O O . ASP B 1 313 ? -6.412 -44.225 25.257 1.00 109.04 884 ASP B O 1
ATOM 5730 N N . GLU B 1 314 ? -4.606 -45.122 24.240 1.00 107.29 885 GLU B N 1
ATOM 5731 C CA . GLU B 1 314 ? -3.717 -44.003 24.516 1.00 109.73 885 GLU B CA 1
ATOM 5732 C C . GLU B 1 314 ? -4.105 -42.787 23.681 1.00 105.14 885 GLU B C 1
ATOM 5733 O O . GLU B 1 314 ? -4.234 -41.693 24.226 1.00 100.76 885 GLU B O 1
ATOM 5739 N N . LEU B 1 315 ? -4.261 -42.989 22.363 1.00 98.89 886 LEU B N 1
ATOM 5740 C CA . LEU B 1 315 ? -4.609 -41.917 21.440 1.00 88.74 886 LEU B CA 1
ATOM 5741 C C . LEU B 1 315 ? -5.824 -41.161 21.969 1.00 79.68 886 LEU B C 1
ATOM 5742 O O . LEU B 1 315 ? -5.861 -39.935 21.893 1.00 79.43 886 LEU B O 1
ATOM 5747 N N . LEU B 1 316 ? -6.797 -41.905 22.512 1.00 69.40 887 LEU B N 1
ATOM 5748 C CA . LEU B 1 316 ? -7.990 -41.324 23.105 1.00 69.92 887 LEU B CA 1
ATOM 5749 C C . LEU B 1 316 ? -7.635 -40.553 24.375 1.00 77.80 887 LEU B C 1
ATOM 5750 O O . LEU B 1 316 ? -8.044 -39.404 24.529 1.00 82.16 887 LEU B O 1
ATOM 5755 N N . ALA B 1 317 ? -6.881 -41.198 25.277 1.00 85.96 888 ALA B N 1
ATOM 5756 C CA . ALA B 1 317 ? -6.466 -40.612 26.544 1.00 84.23 888 ALA B CA 1
ATOM 5757 C C . ALA B 1 317 ? -5.787 -39.261 26.319 1.00 85.21 888 ALA B C 1
ATOM 5758 O O . ALA B 1 317 ? -6.025 -38.316 27.069 1.00 86.91 888 ALA B O 1
ATOM 5760 N N . GLU B 1 318 ? -4.948 -39.184 25.277 1.00 84.92 889 GLU B N 1
ATOM 5761 C CA . GLU B 1 318 ? -4.314 -37.943 24.857 1.00 89.46 889 GLU B CA 1
ATOM 5762 C C . GLU B 1 318 ? -5.384 -36.881 24.601 1.00 88.73 889 GLU B C 1
ATOM 5763 O O . GLU B 1 318 ? -5.311 -35.777 25.136 1.00 87.50 889 GLU B O 1
ATOM 5769 N N . HIS B 1 319 ? -6.375 -37.245 23.778 1.00 84.42 890 HIS B N 1
ATOM 5770 C CA . HIS B 1 319 ? -7.429 -36.345 23.349 1.00 80.61 890 HIS B CA 1
ATOM 5771 C C . HIS B 1 319 ? -8.227 -35.839 24.545 1.00 77.77 890 HIS B C 1
ATOM 5772 O O . HIS B 1 319 ? -8.588 -34.668 24.585 1.00 80.07 890 HIS B O 1
ATOM 5779 N N . ILE B 1 320 ? -8.496 -36.724 25.512 1.00 81.33 891 ILE B N 1
ATOM 5780 C CA . ILE B 1 320 ? -9.253 -36.334 26.693 1.00 87.65 891 ILE B CA 1
ATOM 5781 C C . ILE B 1 320 ? -8.403 -35.396 27.549 1.00 91.86 891 ILE B C 1
ATOM 5782 O O . ILE B 1 320 ? -8.938 -34.475 28.159 1.00 93.80 891 ILE B O 1
ATOM 5787 N N . LYS B 1 321 ? -7.083 -35.637 27.570 1.00 95.05 892 LYS B N 1
ATOM 5788 C CA . LYS B 1 321 ? -6.134 -34.824 28.318 1.00 94.17 892 LYS B CA 1
ATOM 5789 C C . LYS B 1 321 ? -6.109 -33.406 27.751 1.00 88.58 892 LYS B C 1
ATOM 5790 O O . LYS B 1 321 ? -6.273 -32.441 28.494 1.00 84.13 892 LYS B O 1
ATOM 5796 N N . SER B 1 322 ? -5.905 -33.313 26.431 1.00 84.76 893 SER B N 1
ATOM 5797 C CA . SER B 1 322 ? -5.785 -32.049 25.725 1.00 82.73 893 SER B CA 1
ATOM 5798 C C . SER B 1 322 ? -7.006 -31.177 25.990 1.00 83.74 893 SER B C 1
ATOM 5799 O O . SER B 1 322 ? -6.864 -30.067 26.494 1.00 85.37 893 SER B O 1
ATOM 5802 N N . LEU B 1 323 ? -8.189 -31.704 25.645 1.00 90.22 894 LEU B N 1
ATOM 5803 C CA . LEU B 1 323 ? -9.458 -30.995 25.745 1.00 100.97 894 LEU B CA 1
ATOM 5804 C C . LEU B 1 323 ? -9.730 -30.587 27.189 1.00 106.54 894 LEU B C 1
ATOM 5805 O O . LEU B 1 323 ? -10.214 -29.481 27.432 1.00 111.64 894 LEU B O 1
ATOM 5810 N N . LEU B 1 324 ? -9.440 -31.507 28.123 1.00 106.28 895 LEU B N 1
ATOM 5811 C CA . LEU B 1 324 ? -9.612 -31.292 29.552 1.00 101.54 895 LEU B CA 1
ATOM 5812 C C . LEU B 1 324 ? -8.786 -30.092 30.003 1.00 107.30 895 LEU B C 1
ATOM 5813 O O . LEU B 1 324 ? -9.308 -29.191 30.658 1.00 109.39 895 LEU B O 1
ATOM 5818 N N . ILE B 1 325 ? -7.495 -30.104 29.647 1.00 105.15 896 ILE B N 1
ATOM 5819 C CA . ILE B 1 325 ? -6.572 -29.025 29.960 1.00 99.97 896 ILE B CA 1
ATOM 5820 C C . ILE B 1 325 ? -6.991 -27.757 29.212 1.00 104.76 896 ILE B C 1
ATOM 5821 O O . ILE B 1 325 ? -6.922 -26.666 29.776 1.00 109.18 896 ILE B O 1
ATOM 5826 N N . LYS B 1 326 ? -7.442 -27.913 27.957 1.00 107.72 897 LYS B N 1
ATOM 5827 C CA . LYS B 1 326 ? -7.824 -26.787 27.113 1.00 112.99 897 LYS B CA 1
ATOM 5828 C C . LYS B 1 326 ? -9.008 -26.036 27.713 1.00 124.12 897 LYS B C 1
ATOM 5829 O O . LYS B 1 326 ? -9.070 -24.811 27.627 1.00 131.98 897 LYS B O 1
ATOM 5835 N N . ASN B 1 327 ? -9.949 -26.784 28.303 1.00 130.99 898 ASN B N 1
ATOM 5836 C CA . ASN B 1 327 ? -11.123 -26.198 28.930 1.00 136.63 898 ASN B CA 1
ATOM 5837 C C . ASN B 1 327 ? -10.824 -25.833 30.381 1.00 143.38 898 ASN B C 1
ATOM 5838 O O . ASN B 1 327 ? -11.580 -25.083 30.998 1.00 144.20 898 ASN B O 1
ATOM 5843 N N . ASN B 1 328 ? -9.724 -26.377 30.918 1.00 150.47 899 ASN B N 1
ATOM 5844 C CA . ASN B 1 328 ? -9.324 -26.080 32.284 1.00 159.31 899 ASN B CA 1
ATOM 5845 C C . ASN B 1 328 ? -8.933 -24.608 32.383 1.00 164.97 899 ASN B C 1
ATOM 5846 O O . ASN B 1 328 ? -9.359 -23.915 33.307 1.00 164.29 899 ASN B O 1
ATOM 5851 N N . SER B 1 329 ? -8.146 -24.152 31.398 1.00 167.75 900 SER B N 1
ATOM 5852 C CA . SER B 1 329 ? -7.642 -22.791 31.312 1.00 168.09 900 SER B CA 1
ATOM 5853 C C . SER B 1 329 ? -8.765 -21.828 30.929 1.00 167.99 900 SER B C 1
ATOM 5854 O O . SER B 1 329 ? -9.039 -20.874 31.657 1.00 170.74 900 SER B O 1
ATOM 5857 N N . LEU B 1 330 ? -9.407 -22.096 29.785 1.00 170.53 901 LEU B N 1
ATOM 5858 C CA . LEU B 1 330 ? -10.416 -21.214 29.214 1.00 172.72 901 LEU B CA 1
ATOM 5859 C C . LEU B 1 330 ? -11.591 -21.059 30.187 1.00 165.12 901 LEU B C 1
ATOM 5860 O O . LEU B 1 330 ? -12.095 -19.921 30.293 1.00 146.32 901 LEU B O 1
ATOM 5865 N N . SER B 1 342 ? -14.822 -19.365 31.605 1.00 140.25 913 SER B N 1
ATOM 5866 C CA . SER B 1 342 ? -15.001 -20.020 32.929 1.00 142.49 913 SER B CA 1
ATOM 5867 C C . SER B 1 342 ? -16.423 -20.565 33.086 1.00 147.21 913 SER B C 1
ATOM 5868 O O . SER B 1 342 ? -16.587 -21.749 33.373 1.00 154.02 913 SER B O 1
ATOM 5871 N N . LYS B 1 343 ? -17.441 -19.708 32.896 1.00 146.49 914 LYS B N 1
ATOM 5872 C CA . LYS B 1 343 ? -18.841 -20.100 33.029 1.00 145.18 914 LYS B CA 1
ATOM 5873 C C . LYS B 1 343 ? -19.128 -21.325 32.161 1.00 149.32 914 LYS B C 1
ATOM 5874 O O . LYS B 1 343 ? -19.622 -22.336 32.665 1.00 145.40 914 LYS B O 1
ATOM 5880 N N . LEU B 1 344 ? -18.812 -21.211 30.861 1.00 151.78 915 LEU B N 1
ATOM 5881 C CA . LEU B 1 344 ? -18.958 -22.299 29.903 1.00 140.87 915 LEU B CA 1
ATOM 5882 C C . LEU B 1 344 ? -17.841 -23.323 30.104 1.00 136.89 915 LEU B C 1
ATOM 5883 O O . LEU B 1 344 ? -18.057 -24.513 29.880 1.00 142.05 915 LEU B O 1
ATOM 5888 N N . ALA B 1 345 ? -16.652 -22.851 30.514 1.00 131.08 916 ALA B N 1
ATOM 5889 C CA . ALA B 1 345 ? -15.485 -23.703 30.711 1.00 142.17 916 ALA B CA 1
ATOM 5890 C C . ALA B 1 345 ? -15.754 -24.768 31.777 1.00 147.49 916 ALA B C 1
ATOM 5891 O O . ALA B 1 345 ? -15.399 -25.933 31.584 1.00 142.00 916 ALA B O 1
ATOM 5893 N N . GLN B 1 346 ? -16.363 -24.337 32.898 1.00 155.68 917 GLN B N 1
ATOM 5894 C CA . GLN B 1 346 ? -16.713 -25.170 34.043 1.00 156.63 917 GLN B CA 1
ATOM 5895 C C . GLN B 1 346 ? -17.880 -26.096 33.701 1.00 160.65 917 GLN B C 1
ATOM 5896 O O . GLN B 1 346 ? -17.926 -27.226 34.185 1.00 160.20 917 GLN B O 1
ATOM 5902 N N . LEU B 1 347 ? -18.832 -25.597 32.894 1.00 159.00 918 LEU B N 1
ATOM 5903 C CA . LEU B 1 347 ? -19.945 -26.400 32.400 1.00 152.13 918 LEU B CA 1
ATOM 5904 C C . LEU B 1 347 ? -19.441 -27.469 31.428 1.00 136.48 918 LEU B C 1
ATOM 5905 O O . LEU B 1 347 ? -19.919 -28.603 31.461 1.00 131.82 918 LEU B O 1
ATOM 5910 N N . THR B 1 348 ? -18.499 -27.096 30.551 1.00 114.73 919 THR B N 1
ATOM 5911 C CA . THR B 1 348 ? -17.899 -28.045 29.626 1.00 110.41 919 THR B CA 1
ATOM 5912 C C . THR B 1 348 ? -17.087 -29.071 30.418 1.00 110.93 919 THR B C 1
ATOM 5913 O O . THR B 1 348 ? -17.192 -30.270 30.167 1.00 115.48 919 THR B O 1
ATOM 5917 N N . LEU B 1 349 ? -16.304 -28.588 31.393 1.00 110.04 920 LEU B N 1
ATOM 5918 C CA . LEU B 1 349 ? -15.467 -29.442 32.223 1.00 112.47 920 LEU B CA 1
ATOM 5919 C C . LEU B 1 349 ? -16.322 -30.420 33.019 1.00 113.94 920 LEU B C 1
ATOM 5920 O O . LEU B 1 349 ? -16.009 -31.607 33.068 1.00 116.91 920 LEU B O 1
ATOM 5925 N N . GLU B 1 350 ? -17.390 -29.901 33.636 1.00 117.04 921 GLU B N 1
ATOM 5926 C CA . GLU B 1 350 ? -18.321 -30.710 34.408 1.00 131.35 921 GLU B CA 1
ATOM 5927 C C . GLU B 1 350 ? -18.920 -31.803 33.526 1.00 131.12 921 GLU B C 1
ATOM 5928 O O . GLU B 1 350 ? -18.970 -32.965 33.926 1.00 132.97 921 GLU B O 1
ATOM 5934 N N . GLN B 1 351 ? -19.355 -31.414 32.320 1.00 128.76 922 GLN B N 1
ATOM 5935 C CA . GLN B 1 351 ? -19.971 -32.328 31.371 1.00 120.10 922 GLN B CA 1
ATOM 5936 C C . GLN B 1 351 ? -18.966 -33.400 30.954 1.00 109.55 922 GLN B C 1
ATOM 5937 O O . GLN B 1 351 ? -19.322 -34.572 30.871 1.00 114.22 922 GLN B O 1
ATOM 5943 N N . ILE B 1 352 ? -17.717 -32.986 30.697 1.00 95.63 923 ILE B N 1
ATOM 5944 C CA . ILE B 1 352 ? -16.652 -33.906 30.323 1.00 90.67 923 ILE B CA 1
ATOM 5945 C C . ILE B 1 352 ? -16.402 -34.864 31.483 1.00 97.71 923 ILE B C 1
ATOM 5946 O O . ILE B 1 352 ? -16.215 -36.061 31.274 1.00 106.93 923 ILE B O 1
ATOM 5951 N N . LEU B 1 353 ? -16.386 -34.320 32.705 1.00 102.01 924 LEU B N 1
ATOM 5952 C CA . LEU B 1 353 ? -16.126 -35.128 33.885 1.00 102.40 924 LEU B CA 1
ATOM 5953 C C . LEU B 1 353 ? -17.238 -36.160 34.041 1.00 95.39 924 LEU B C 1
ATOM 5954 O O . LEU B 1 353 ? -16.957 -37.334 34.273 1.00 91.45 924 LEU B O 1
ATOM 5959 N N . GLU B 1 354 ? -18.490 -35.705 33.878 1.00 93.64 925 GLU B N 1
ATOM 5960 C CA . GLU B 1 354 ? -19.664 -36.551 34.034 1.00 96.24 925 GLU B CA 1
ATOM 5961 C C . GLU B 1 354 ? -19.597 -37.713 33.047 1.00 95.67 925 GLU B C 1
ATOM 5962 O O . GLU B 1 354 ? -19.823 -38.863 33.424 1.00 94.66 925 GLU B O 1
ATOM 5968 N N . HIS B 1 355 ? -19.273 -37.388 31.788 1.00 95.01 926 HIS B N 1
ATOM 5969 C CA . HIS B 1 355 ? -19.154 -38.371 30.721 1.00 90.70 926 HIS B CA 1
ATOM 5970 C C . HIS B 1 355 ? -18.135 -39.439 31.103 1.00 86.97 926 HIS B C 1
ATOM 5971 O O . HIS B 1 355 ? -18.385 -40.626 30.907 1.00 88.38 926 HIS B O 1
ATOM 5978 N N . LEU B 1 356 ? -16.996 -39.000 31.652 1.00 83.96 927 LEU B N 1
ATOM 5979 C CA . LEU B 1 356 ? -15.940 -39.910 32.062 1.00 89.85 927 LEU B CA 1
ATOM 5980 C C . LEU B 1 356 ? -16.437 -40.820 33.186 1.00 93.80 927 LEU B C 1
ATOM 5981 O O . LEU B 1 356 ? -16.061 -41.991 33.246 1.00 97.21 927 LEU B O 1
ATOM 5986 N N . ASP B 1 357 ? -17.283 -40.274 34.071 1.00 92.80 928 ASP B N 1
ATOM 5987 C CA . ASP B 1 357 ? -17.776 -41.029 35.211 1.00 96.16 928 ASP B CA 1
ATOM 5988 C C . ASP B 1 357 ? -18.711 -42.133 34.728 1.00 97.37 928 ASP B C 1
ATOM 5989 O O . ASP B 1 357 ? -18.702 -43.233 35.275 1.00 105.07 928 ASP B O 1
ATOM 5994 N N . ASN B 1 358 ? -19.507 -41.823 33.698 1.00 91.55 929 ASN B N 1
ATOM 5995 C CA . ASN B 1 358 ? -20.416 -42.790 33.105 1.00 87.03 929 ASN B CA 1
ATOM 5996 C C . ASN B 1 358 ? -19.620 -43.943 32.502 1.00 84.94 929 ASN B C 1
ATOM 5997 O O . ASN B 1 358 ? -20.018 -45.099 32.626 1.00 87.05 929 ASN B O 1
ATOM 6002 N N . LEU B 1 359 ? -18.493 -43.609 31.862 1.00 79.70 930 LEU B N 1
ATOM 6003 C CA . LEU B 1 359 ? -17.625 -44.586 31.226 1.00 82.64 930 LEU B CA 1
ATOM 6004 C C . LEU B 1 359 ? -17.002 -45.487 32.287 1.00 92.44 930 LEU B C 1
ATOM 6005 O O . LEU B 1 359 ? -16.870 -46.689 32.075 1.00 99.39 930 LEU B O 1
ATOM 6010 N N . ARG B 1 360 ? -16.629 -44.888 33.426 1.00 107.29 931 ARG B N 1
ATOM 6011 C CA . ARG B 1 360 ? -15.969 -45.587 34.519 1.00 112.28 931 ARG B CA 1
ATOM 6012 C C . ARG B 1 360 ? -16.943 -46.551 35.198 1.00 111.13 931 ARG B C 1
ATOM 6013 O O . ARG B 1 360 ? -16.568 -47.673 35.541 1.00 114.32 931 ARG B O 1
ATOM 6021 N N . LEU B 1 361 ? -18.190 -46.105 35.390 1.00 101.33 932 LEU B N 1
ATOM 6022 C CA . LEU B 1 361 ? -19.216 -46.943 35.989 1.00 106.49 932 LEU B CA 1
ATOM 6023 C C . LEU B 1 361 ? -19.638 -48.034 35.002 1.00 113.79 932 LEU B C 1
ATOM 6024 O O . LEU B 1 361 ? -20.361 -48.959 35.370 1.00 123.35 932 LEU B O 1
ATOM 6029 N N . ASN B 1 362 ? -19.174 -47.918 33.750 1.00 111.51 933 ASN B N 1
ATOM 6030 C CA . ASN B 1 362 ? -19.512 -48.858 32.691 1.00 108.41 933 ASN B CA 1
ATOM 6031 C C . ASN B 1 362 ? -18.392 -49.881 32.513 1.00 110.49 933 ASN B C 1
ATOM 6032 O O . ASN B 1 362 ? -18.670 -51.064 32.342 1.00 112.84 933 ASN B O 1
ATOM 6037 N N . LEU B 1 363 ? -17.137 -49.409 32.551 1.00 114.73 934 LEU B N 1
ATOM 6038 C CA . LEU B 1 363 ? -15.969 -50.165 32.114 1.00 118.43 934 LEU B CA 1
ATOM 6039 C C . LEU B 1 363 ? -15.628 -51.306 33.074 1.00 129.74 934 LEU B C 1
ATOM 6040 O O . LEU B 1 363 ? -14.794 -52.151 32.746 1.00 128.99 934 LEU B O 1
ATOM 6045 N N . THR B 1 364 ? -16.268 -51.317 34.250 1.00 142.81 935 THR B N 1
ATOM 6046 C CA . THR B 1 364 ? -16.033 -52.319 35.281 1.00 149.83 935 THR B CA 1
ATOM 6047 C C . THR B 1 364 ? -16.247 -53.731 34.731 1.00 152.49 935 THR B C 1
ATOM 6048 O O . THR B 1 364 ? -15.564 -54.665 35.149 1.00 147.23 935 THR B O 1
ATOM 6052 N N . ASN B 1 365 ? -17.175 -53.867 33.772 1.00 153.84 936 ASN B N 1
ATOM 6053 C CA . ASN B 1 365 ? -17.535 -55.149 33.182 1.00 150.55 936 ASN B CA 1
ATOM 6054 C C . ASN B 1 365 ? -16.388 -55.696 32.329 1.00 156.39 936 ASN B C 1
ATOM 6055 O O . ASN B 1 365 ? -16.514 -56.769 31.739 1.00 167.82 936 ASN B O 1
ATOM 6060 N N . THR B 1 366 ? -15.271 -54.956 32.270 1.00 149.50 937 THR B N 1
ATOM 6061 C CA . THR B 1 366 ? -14.075 -55.414 31.578 1.00 145.34 937 THR B CA 1
ATOM 6062 C C . THR B 1 366 ? -12.847 -55.174 32.453 1.00 149.79 937 THR B C 1
ATOM 6063 O O . THR B 1 366 ? -12.828 -54.253 33.270 1.00 143.43 937 THR B O 1
ATOM 6067 N N . LYS B 1 367 ? -11.829 -56.023 32.266 1.00 156.88 938 LYS B N 1
ATOM 6068 C CA . LYS B 1 367 ? -10.561 -55.912 32.970 1.00 158.93 938 LYS B CA 1
ATOM 6069 C C . LYS B 1 367 ? -9.498 -55.363 32.018 1.00 157.99 938 LYS B C 1
ATOM 6070 O O . LYS B 1 367 ? -8.329 -55.744 32.090 1.00 150.25 938 LYS B O 1
ATOM 6076 N N . GLN B 1 368 ? -9.928 -54.470 31.118 1.00 157.65 939 GLN B N 1
ATOM 6077 C CA . GLN B 1 368 ? -9.013 -53.669 30.320 1.00 163.71 939 GLN B CA 1
ATOM 6078 C C . GLN B 1 368 ? -8.582 -52.453 31.137 1.00 162.34 939 GLN B C 1
ATOM 6079 O O . GLN B 1 368 ? -9.264 -52.064 32.084 1.00 164.96 939 GLN B O 1
ATOM 6085 N N . ASN B 1 369 ? -7.449 -51.854 30.753 1.00 157.58 940 ASN B N 1
ATOM 6086 C CA . ASN B 1 369 ? -6.933 -50.683 31.443 1.00 147.11 940 ASN B CA 1
ATOM 6087 C C . ASN B 1 369 ? -6.905 -49.497 30.485 1.00 138.87 940 ASN B C 1
ATOM 6088 O O . ASN B 1 369 ? -6.006 -49.384 29.653 1.00 143.63 940 ASN B O 1
ATOM 6093 N N . PHE B 1 370 ? -7.914 -48.629 30.604 1.00 124.08 941 PHE B N 1
ATOM 6094 C CA . PHE B 1 370 ? -7.881 -47.327 29.960 1.00 112.23 941 PHE B CA 1
ATOM 6095 C C . PHE B 1 370 ? -7.572 -46.273 31.018 1.00 105.17 941 PHE B C 1
ATOM 6096 O O . PHE B 1 370 ? -6.610 -45.520 30.880 1.00 94.79 941 PHE B O 1
ATOM 6104 N N . PHE B 1 371 ? -8.391 -46.273 32.080 1.00 103.59 942 PHE B N 1
ATOM 6105 C CA . PHE B 1 371 ? -8.396 -45.236 33.101 1.00 109.73 942 PHE B CA 1
ATOM 6106 C C . PHE B 1 371 ? -7.098 -45.245 33.907 1.00 113.75 942 PHE B C 1
ATOM 6107 O O . PHE B 1 371 ? -6.775 -44.261 34.570 1.00 114.07 942 PHE B O 1
ATOM 6115 N N . SER B 1 372 ? -6.365 -46.361 33.850 1.00 120.21 943 SER B N 1
ATOM 6116 C CA . SER B 1 372 ? -5.064 -46.445 34.492 1.00 117.81 943 SER B CA 1
ATOM 6117 C C . SER B 1 372 ? -3.960 -46.325 33.443 1.00 115.00 943 SER B C 1
ATOM 6118 O O . SER B 1 372 ? -3.328 -47.312 33.067 1.00 109.69 943 SER B O 1
ATOM 6121 N N . GLN B 1 373 ? -3.782 -45.092 32.950 1.00 114.57 944 GLN B N 1
ATOM 6122 C CA . GLN B 1 373 ? -2.631 -44.704 32.150 1.00 117.37 944 GLN B CA 1
ATOM 6123 C C . GLN B 1 373 ? -2.393 -43.200 32.275 1.00 118.57 944 GLN B C 1
ATOM 6124 O O . GLN B 1 373 ? -3.320 -42.415 32.479 1.00 108.72 944 GLN B O 1
ATOM 6130 N N . THR B 1 374 ? -1.123 -42.828 32.093 1.00 120.09 945 THR B N 1
ATOM 6131 C CA . THR B 1 374 ? -0.568 -41.571 32.565 1.00 118.34 945 THR B CA 1
ATOM 6132 C C . THR B 1 374 ? -1.326 -40.366 31.996 1.00 120.17 945 THR B C 1
ATOM 6133 O O . THR B 1 374 ? -1.818 -39.559 32.784 1.00 118.00 945 THR B O 1
ATOM 6137 N N . PRO B 1 375 ? -1.490 -40.212 30.653 1.00 118.10 946 PRO B N 1
ATOM 6138 C CA . PRO B 1 375 ? -2.006 -38.966 30.072 1.00 108.09 946 PRO B CA 1
ATOM 6139 C C . PRO B 1 375 ? -3.360 -38.538 30.634 1.00 104.40 946 PRO B C 1
ATOM 6140 O O . PRO B 1 375 ? -3.662 -37.347 30.690 1.00 98.79 946 PRO B O 1
ATOM 6144 N N . ILE B 1 376 ? -4.163 -39.522 31.055 1.00 105.99 947 ILE B N 1
ATOM 6145 C CA . ILE B 1 376 ? -5.423 -39.248 31.725 1.00 112.46 947 ILE B CA 1
ATOM 6146 C C . ILE B 1 376 ? -5.138 -38.819 33.163 1.00 117.29 947 ILE B C 1
ATOM 6147 O O . ILE B 1 376 ? -5.621 -37.777 33.608 1.00 112.79 947 ILE B O 1
ATOM 6152 N N . LEU B 1 377 ? -4.326 -39.622 33.863 1.00 118.49 948 LEU B N 1
ATOM 6153 C CA . LEU B 1 377 ? -4.034 -39.406 35.270 1.00 119.35 948 LEU B CA 1
ATOM 6154 C C . LEU B 1 377 ? -3.495 -37.991 35.480 1.00 123.22 948 LEU B C 1
ATOM 6155 O O . LEU B 1 377 ? -3.975 -37.279 36.363 1.00 124.71 948 LEU B O 1
ATOM 6160 N N . GLN B 1 378 ? -2.530 -37.586 34.639 1.00 120.17 949 GLN B N 1
ATOM 6161 C CA . GLN B 1 378 ? -1.941 -36.254 34.675 1.00 118.88 949 GLN B CA 1
ATOM 6162 C C . GLN B 1 378 ? -3.049 -35.206 34.676 1.00 117.98 949 GLN B C 1
ATOM 6163 O O . GLN B 1 378 ? -3.130 -34.378 35.581 1.00 122.11 949 GLN B O 1
ATOM 6169 N N . ALA B 1 379 ? -3.902 -35.281 33.648 1.00 118.87 950 ALA B N 1
ATOM 6170 C CA . ALA B 1 379 ? -4.922 -34.285 33.371 1.00 122.08 950 ALA B CA 1
ATOM 6171 C C . ALA B 1 379 ? -5.973 -34.261 34.480 1.00 126.62 950 ALA B C 1
ATOM 6172 O O . ALA B 1 379 ? -6.648 -33.251 34.667 1.00 125.81 950 ALA B O 1
ATOM 6174 N N . LEU B 1 380 ? -6.094 -35.374 35.214 1.00 127.65 951 LEU B N 1
ATOM 6175 C CA . LEU B 1 380 ? -7.161 -35.543 36.188 1.00 130.43 951 LEU B CA 1
ATOM 6176 C C . LEU B 1 380 ? -6.891 -34.712 37.441 1.00 132.66 951 LEU B C 1
ATOM 6177 O O . LEU B 1 380 ? -7.730 -33.900 37.831 1.00 128.07 951 LEU B O 1
ATOM 6182 N N . GLN B 1 381 ? -5.723 -34.926 38.064 1.00 134.42 952 GLN B N 1
ATOM 6183 C CA . GLN B 1 381 ? -5.366 -34.250 39.302 1.00 138.87 952 GLN B CA 1
ATOM 6184 C C . GLN B 1 381 ? -5.175 -32.760 39.031 1.00 139.84 952 GLN B C 1
ATOM 6185 O O . GLN B 1 381 ? -5.501 -31.930 39.878 1.00 141.32 952 GLN B O 1
ATOM 6191 N N . HIS B 1 382 ? -4.665 -32.443 37.834 1.00 136.20 953 HIS B N 1
ATOM 6192 C CA . HIS B 1 382 ? -4.400 -31.076 37.414 1.00 138.09 953 HIS B CA 1
ATOM 6193 C C . HIS B 1 382 ? -5.682 -30.250 37.461 1.00 139.50 953 HIS B C 1
ATOM 6194 O O . HIS B 1 382 ? -5.664 -29.103 37.904 1.00 155.78 953 HIS B O 1
ATOM 6201 N N . VAL B 1 383 ? -6.787 -30.852 37.008 1.00 138.19 954 VAL B N 1
ATOM 6202 C CA . VAL B 1 383 ? -8.050 -30.147 36.853 1.00 143.38 954 VAL B CA 1
ATOM 6203 C C . VAL B 1 383 ? -8.859 -30.226 38.148 1.00 148.50 954 VAL B C 1
ATOM 6204 O O . VAL B 1 383 ? -9.983 -29.729 38.212 1.00 149.44 954 VAL B O 1
ATOM 6208 N N . GLN B 1 384 ? -8.285 -30.850 39.184 1.00 149.88 955 GLN B N 1
ATOM 6209 C CA . GLN B 1 384 ? -8.934 -30.887 40.485 1.00 148.27 955 GLN B CA 1
ATOM 6210 C C . GLN B 1 384 ? -8.864 -29.504 41.129 1.00 152.50 955 GLN B C 1
ATOM 6211 O O . GLN B 1 384 ? -9.820 -29.070 41.769 1.00 153.95 955 GLN B O 1
ATOM 6217 N N . ALA B 1 385 ? -7.729 -28.822 40.927 1.00 155.54 956 ALA B N 1
ATOM 6218 C CA . ALA B 1 385 ? -7.456 -27.496 41.461 1.00 158.18 956 ALA B CA 1
ATOM 6219 C C . ALA B 1 385 ? -8.667 -26.579 41.300 1.00 159.21 956 ALA B C 1
ATOM 6220 O O . ALA B 1 385 ? -9.181 -26.047 42.283 1.00 162.51 956 ALA B O 1
ATOM 6222 N N . SER B 1 386 ? -9.121 -26.412 40.051 1.00 160.90 957 SER B N 1
ATOM 6223 C CA . SER B 1 386 ? -10.178 -25.468 39.724 1.00 163.59 957 SER B CA 1
ATOM 6224 C C . SER B 1 386 ? -11.556 -26.085 39.968 1.00 162.90 957 SER B C 1
ATOM 6225 O O . SER B 1 386 ? -12.382 -26.154 39.060 1.00 160.86 957 SER B O 1
ATOM 6228 N N . CYS B 1 387 ? -11.796 -26.513 41.215 1.00 164.59 958 CYS B N 1
ATOM 6229 C CA . CYS B 1 387 ? -13.063 -27.108 41.609 1.00 174.66 958 CYS B CA 1
ATOM 6230 C C . CYS B 1 387 ? -13.387 -26.756 43.059 1.00 185.56 958 CYS B C 1
ATOM 6231 O O . CYS B 1 387 ? -12.494 -26.686 43.903 1.00 188.60 958 CYS B O 1
ATOM 6234 N N . ASP B 1 388 ? -14.680 -26.540 43.328 1.00 189.94 959 ASP B N 1
ATOM 6235 C CA . ASP B 1 388 ? -15.182 -26.406 44.686 1.00 193.60 959 ASP B CA 1
ATOM 6236 C C . ASP B 1 388 ? -15.742 -27.759 45.123 1.00 193.82 959 ASP B C 1
ATOM 6237 O O . ASP B 1 388 ? -15.682 -28.726 44.365 1.00 193.15 959 ASP B O 1
ATOM 6242 N N . GLU B 1 389 ? -16.291 -27.812 46.343 1.00 193.68 960 GLU B N 1
ATOM 6243 C CA . GLU B 1 389 ? -16.738 -29.056 46.951 1.00 197.91 960 GLU B CA 1
ATOM 6244 C C . GLU B 1 389 ? -17.982 -29.598 46.244 1.00 199.52 960 GLU B C 1
ATOM 6245 O O . GLU B 1 389 ? -18.296 -30.781 46.371 1.00 202.13 960 GLU B O 1
ATOM 6251 N N . ALA B 1 390 ? -18.675 -28.732 45.493 1.00 195.31 961 ALA B N 1
ATOM 6252 C CA . ALA B 1 390 ? -19.889 -29.111 44.784 1.00 193.73 961 ALA B CA 1
ATOM 6253 C C . ALA B 1 390 ? -19.587 -30.214 43.773 1.00 191.88 961 ALA B C 1
ATOM 6254 O O . ALA B 1 390 ? -20.396 -31.121 43.584 1.00 188.56 961 ALA B O 1
ATOM 6256 N N . HIS B 1 391 ? -18.410 -30.121 43.140 1.00 189.96 962 HIS B N 1
ATOM 6257 C CA . HIS B 1 391 ? -17.983 -31.069 42.124 1.00 178.07 962 HIS B CA 1
ATOM 6258 C C . HIS B 1 391 ? -17.174 -32.193 42.769 1.00 167.73 962 HIS B C 1
ATOM 6259 O O . HIS B 1 391 ? -17.445 -33.368 42.529 1.00 166.96 962 HIS B O 1
ATOM 6266 N N . LYS B 1 392 ? -16.197 -31.812 43.602 1.00 158.36 963 LYS B N 1
ATOM 6267 C CA . LYS B 1 392 ? -15.156 -32.707 44.085 1.00 155.31 963 LYS B CA 1
ATOM 6268 C C . LYS B 1 392 ? -15.757 -33.923 44.785 1.00 158.66 963 LYS B C 1
ATOM 6269 O O . LYS B 1 392 ? -15.164 -34.999 44.755 1.00 155.62 963 LYS B O 1
ATOM 6275 N N . MET B 1 393 ? -16.925 -33.734 45.414 1.00 165.93 964 MET B N 1
ATOM 6276 C CA . MET B 1 393 ? -17.563 -34.778 46.202 1.00 169.54 964 MET B CA 1
ATOM 6277 C C . MET B 1 393 ? -18.419 -35.666 45.299 1.00 162.15 964 MET B C 1
ATOM 6278 O O . MET B 1 393 ? -18.615 -36.845 45.591 1.00 162.73 964 MET B O 1
ATOM 6283 N N . LYS B 1 394 ? -18.918 -35.087 44.200 1.00 150.31 965 LYS B N 1
ATOM 6284 C CA . LYS B 1 394 ? -19.747 -35.809 43.247 1.00 137.24 965 LYS B CA 1
ATOM 6285 C C . LYS B 1 394 ? -18.902 -36.839 42.499 1.00 128.42 965 LYS B C 1
ATOM 6286 O O . LYS B 1 394 ? -19.332 -37.973 42.295 1.00 125.40 965 LYS B O 1
ATOM 6292 N N . PHE B 1 395 ? -17.694 -36.426 42.101 1.00 121.44 966 PHE B N 1
ATOM 6293 C CA . PHE B 1 395 ? -16.814 -37.264 41.304 1.00 121.13 966 PHE B CA 1
ATOM 6294 C C . PHE B 1 395 ? -15.710 -37.850 42.179 1.00 121.40 966 PHE B C 1
ATOM 6295 O O . PHE B 1 395 ? -14.634 -38.176 41.679 1.00 119.86 966 PHE B O 1
ATOM 6303 N N . SER B 1 396 ? -16.000 -37.986 43.480 1.00 122.49 967 SER B N 1
ATOM 6304 C CA . SER B 1 396 ? -15.062 -38.525 44.452 1.00 121.82 967 SER B CA 1
ATOM 6305 C C . SER B 1 396 ? -14.321 -39.720 43.861 1.00 124.52 967 SER B C 1
ATOM 6306 O O . SER B 1 396 ? -13.092 -39.725 43.811 1.00 118.56 967 SER B O 1
ATOM 6309 N N . ASP B 1 397 ? -15.096 -40.702 43.386 1.00 126.18 968 ASP B N 1
ATOM 6310 C CA . ASP B 1 397 ? -14.570 -41.960 42.884 1.00 129.27 968 ASP B CA 1
ATOM 6311 C C . ASP B 1 397 ? -13.650 -41.712 41.692 1.00 129.46 968 ASP B C 1
ATOM 6312 O O . ASP B 1 397 ? -12.565 -42.286 41.616 1.00 132.62 968 ASP B O 1
ATOM 6317 N N . LEU B 1 398 ? -14.092 -40.853 40.767 1.00 126.52 969 LEU B N 1
ATOM 6318 C CA . LEU B 1 398 ? -13.349 -40.630 39.538 1.00 127.03 969 LEU B CA 1
ATOM 6319 C C . LEU B 1 398 ? -11.973 -40.052 39.863 1.00 126.48 969 LEU B C 1
ATOM 6320 O O . LEU B 1 398 ? -10.963 -40.551 39.370 1.00 122.43 969 LEU B O 1
ATOM 6325 N N . PHE B 1 399 ? -11.957 -39.010 40.704 1.00 124.16 970 PHE B N 1
ATOM 6326 C CA . PHE B 1 399 ? -10.742 -38.295 41.057 1.00 120.09 970 PHE B CA 1
ATOM 6327 C C . PHE B 1 399 ? -9.836 -39.181 41.907 1.00 125.86 970 PHE B C 1
ATOM 6328 O O . PHE B 1 399 ? -8.650 -39.317 41.611 1.00 112.86 970 PHE B O 1
ATOM 6336 N N . SER B 1 400 ? -10.419 -39.787 42.950 1.00 139.92 971 SER B N 1
ATOM 6337 C CA . SER B 1 400 ? -9.678 -40.598 43.904 1.00 154.59 971 SER B CA 1
ATOM 6338 C C . SER B 1 400 ? -9.127 -41.859 43.239 1.00 156.29 971 SER B C 1
ATOM 6339 O O . SER B 1 400 ? -8.477 -42.674 43.892 1.00 165.81 971 SER B O 1
ATOM 6342 N N . LEU B 1 401 ? -9.378 -42.000 41.932 1.00 153.63 972 LEU B N 1
ATOM 6343 C CA . LEU B 1 401 ? -8.812 -43.086 41.150 1.00 152.59 972 LEU B CA 1
ATOM 6344 C C . LEU B 1 401 ? -7.398 -42.710 40.709 1.00 152.55 972 LEU B C 1
ATOM 6345 O O . LEU B 1 401 ? -6.683 -43.543 40.158 1.00 160.25 972 LEU B O 1
ATOM 6350 N N . ALA B 1 402 ? -6.995 -41.458 40.968 1.00 148.85 973 ALA B N 1
ATOM 6351 C CA . ALA B 1 402 ? -5.716 -40.951 40.492 1.00 151.37 973 ALA B CA 1
ATOM 6352 C C . ALA B 1 402 ? -4.871 -40.407 41.644 1.00 153.85 973 ALA B C 1
ATOM 6353 O O . ALA B 1 402 ? -4.025 -39.538 41.432 1.00 150.45 973 ALA B O 1
ATOM 6355 N N . GLU B 1 403 ? -5.082 -40.953 42.850 1.00 158.54 974 GLU B N 1
ATOM 6356 C CA . GLU B 1 403 ? -4.468 -40.457 44.075 1.00 158.96 974 GLU B CA 1
ATOM 6357 C C . GLU B 1 403 ? -2.957 -40.316 43.908 1.00 158.42 974 GLU B C 1
ATOM 6358 O O . GLU B 1 403 ? -2.393 -39.277 44.245 1.00 156.05 974 GLU B O 1
ATOM 6364 N N . GLU B 1 404 ? -2.322 -41.369 43.380 1.00 158.74 975 GLU B N 1
ATOM 6365 C CA . GLU B 1 404 ? -0.875 -41.435 43.247 1.00 163.39 975 GLU B CA 1
ATOM 6366 C C . GLU B 1 404 ? -0.410 -40.485 42.145 1.00 167.91 975 GLU B C 1
ATOM 6367 O O . GLU B 1 404 ? -1.140 -40.235 41.187 1.00 165.82 975 GLU B O 1
ATOM 6373 N N . TYR B 1 405 ? 0.813 -39.960 42.308 1.00 177.41 976 TYR B N 1
ATOM 6374 C CA . TYR B 1 405 ? 1.456 -39.113 41.314 1.00 180.24 976 TYR B CA 1
ATOM 6375 C C . TYR B 1 405 ? 2.980 -39.268 41.400 1.00 173.58 976 TYR B C 1
ATOM 6376 O O . TYR B 1 405 ? 3.466 -39.614 42.495 1.00 169.33 976 TYR B O 1
ATOM 6385 N N . PRO C 2 1 ? -63.365 -36.907 -12.797 1.00 117.47 815 PRO C N 1
ATOM 6386 C CA . PRO C 2 1 ? -64.761 -37.375 -12.816 1.00 122.16 815 PRO C CA 1
ATOM 6387 C C . PRO C 2 1 ? -65.550 -36.828 -11.627 1.00 124.82 815 PRO C C 1
ATOM 6388 O O . PRO C 2 1 ? -66.669 -36.339 -11.793 1.00 123.26 815 PRO C O 1
ATOM 6392 N N . GLY C 2 2 ? -64.944 -36.920 -10.435 1.00 120.35 816 GLY C N 1
ATOM 6393 C CA . GLY C 2 2 ? -65.508 -36.394 -9.202 1.00 106.31 816 GLY C CA 1
ATOM 6394 C C . GLY C 2 2 ? -65.130 -34.932 -8.986 1.00 98.02 816 GLY C C 1
ATOM 6395 O O . GLY C 2 2 ? -64.711 -34.254 -9.923 1.00 96.35 816 GLY C O 1
ATOM 6396 N N . SER C 2 3 ? -65.263 -34.476 -7.735 1.00 93.87 817 SER C N 1
ATOM 6397 C CA . SER C 2 3 ? -65.109 -33.071 -7.384 1.00 99.46 817 SER C CA 1
ATOM 6398 C C . SER C 2 3 ? -63.633 -32.677 -7.292 1.00 99.97 817 SER C C 1
ATOM 6399 O O . SER C 2 3 ? -62.747 -33.477 -7.584 1.00 107.40 817 SER C O 1
ATOM 6402 N N . ALA C 2 4 ? -63.388 -31.422 -6.892 1.00 92.02 818 ALA C N 1
ATOM 6403 C CA . ALA C 2 4 ? -62.051 -30.923 -6.617 1.00 87.90 818 ALA C CA 1
ATOM 6404 C C . ALA C 2 4 ? -61.514 -31.588 -5.352 1.00 86.27 818 ALA C C 1
ATOM 6405 O O . ALA C 2 4 ? -60.325 -31.908 -5.277 1.00 83.38 818 ALA C O 1
ATOM 6407 N N . MET C 2 5 ? -62.408 -31.789 -4.374 1.00 77.12 819 MET C N 1
ATOM 6408 C CA . MET C 2 5 ? -62.057 -32.421 -3.112 1.00 78.36 819 MET C CA 1
ATOM 6409 C C . MET C 2 5 ? -61.621 -33.869 -3.339 1.00 84.24 819 MET C C 1
ATOM 6410 O O . MET C 2 5 ? -60.505 -34.234 -2.972 1.00 93.13 819 MET C O 1
ATOM 6415 N N . ALA C 2 6 ? -62.498 -34.677 -3.955 1.00 78.07 820 ALA C N 1
ATOM 6416 C CA . ALA C 2 6 ? -62.250 -36.095 -4.173 1.00 79.82 820 ALA C CA 1
ATOM 6417 C C . ALA C 2 6 ? -60.929 -36.323 -4.912 1.00 83.69 820 ALA C C 1
ATOM 6418 O O . ALA C 2 6 ? -60.047 -37.015 -4.404 1.00 85.89 820 ALA C O 1
ATOM 6420 N N . LYS C 2 7 ? -60.807 -35.734 -6.110 1.00 82.32 821 LYS C N 1
ATOM 6421 C CA . LYS C 2 7 ? -59.616 -35.828 -6.941 1.00 82.28 821 LYS C CA 1
ATOM 6422 C C . LYS C 2 7 ? -58.357 -35.643 -6.091 1.00 84.02 821 LYS C C 1
ATOM 6423 O O . LYS C 2 7 ? -57.359 -36.333 -6.301 1.00 83.43 821 LYS C O 1
ATOM 6429 N N . LYS C 2 8 ? -58.426 -34.709 -5.131 1.00 84.80 822 LYS C N 1
ATOM 6430 C CA . LYS C 2 8 ? -57.281 -34.297 -4.334 1.00 82.82 822 LYS C CA 1
ATOM 6431 C C . LYS C 2 8 ? -57.119 -35.218 -3.126 1.00 80.71 822 LYS C C 1
ATOM 6432 O O . LYS C 2 8 ? -56.006 -35.649 -2.834 1.00 88.82 822 LYS C O 1
ATOM 6438 N N . ILE C 2 9 ? -58.231 -35.508 -2.434 1.00 69.55 823 ILE C N 1
ATOM 6439 C CA . ILE C 2 9 ? -58.262 -36.484 -1.352 1.00 63.07 823 ILE C CA 1
ATOM 6440 C C . ILE C 2 9 ? -57.604 -37.786 -1.810 1.00 60.53 823 ILE C C 1
ATOM 6441 O O . ILE C 2 9 ? -56.937 -38.457 -1.030 1.00 60.13 823 ILE C O 1
ATOM 6446 N N . ASN C 2 10 ? -57.807 -38.161 -3.074 1.00 58.68 824 ASN C N 1
ATOM 6447 C CA . ASN C 2 10 ? -57.249 -39.414 -3.557 1.00 61.96 824 ASN C CA 1
ATOM 6448 C C . ASN C 2 10 ? -55.740 -39.290 -3.758 1.00 67.31 824 ASN C C 1
ATOM 6449 O O . ASN C 2 10 ? -55.025 -40.289 -3.666 1.00 74.48 824 ASN C O 1
ATOM 6454 N N . ASP C 2 11 ? -55.270 -38.063 -4.019 1.00 66.28 825 ASP C N 1
ATOM 6455 C CA . ASP C 2 11 ? -53.850 -37.805 -4.191 1.00 63.07 825 ASP C CA 1
ATOM 6456 C C . ASP C 2 11 ? -53.183 -37.792 -2.821 1.00 59.48 825 ASP C C 1
ATOM 6457 O O . ASP C 2 11 ? -52.124 -38.386 -2.634 1.00 58.30 825 ASP C O 1
ATOM 6462 N N . ASP C 2 12 ? -53.833 -37.132 -1.862 1.00 60.28 826 ASP C N 1
ATOM 6463 C CA . ASP C 2 12 ? -53.328 -37.083 -0.501 1.00 67.45 826 ASP C CA 1
ATOM 6464 C C . ASP C 2 12 ? -53.189 -38.500 0.052 1.00 69.47 826 ASP C C 1
ATOM 6465 O O . ASP C 2 12 ? -52.213 -38.798 0.744 1.00 72.70 826 ASP C O 1
ATOM 6470 N N . ILE C 2 13 ? -54.167 -39.367 -0.256 1.00 67.40 827 ILE C N 1
ATOM 6471 C CA . ILE C 2 13 ? -54.121 -40.741 0.218 1.00 65.95 827 ILE C CA 1
ATOM 6472 C C . ILE C 2 13 ? -52.919 -41.450 -0.398 1.00 67.81 827 ILE C C 1
ATOM 6473 O O . ILE C 2 13 ? -52.084 -41.960 0.343 1.00 76.39 827 ILE C O 1
ATOM 6478 N N . LYS C 2 14 ? -52.837 -41.469 -1.738 1.00 64.05 828 LYS C N 1
ATOM 6479 C CA . LYS C 2 14 ? -51.771 -42.173 -2.438 1.00 66.59 828 LYS C CA 1
ATOM 6480 C C . LYS C 2 14 ? -50.426 -41.892 -1.768 1.00 70.85 828 LYS C C 1
ATOM 6481 O O . LYS C 2 14 ? -49.630 -42.804 -1.532 1.00 69.96 828 LYS C O 1
ATOM 6487 N N . TYR C 2 15 ? -50.201 -40.609 -1.465 1.00 73.06 829 TYR C N 1
ATOM 6488 C CA . TYR C 2 15 ? -48.975 -40.113 -0.865 1.00 69.89 829 TYR C CA 1
ATOM 6489 C C . TYR C 2 15 ? -48.794 -40.746 0.511 1.00 64.09 829 TYR C C 1
ATOM 6490 O O . TYR C 2 15 ? -47.753 -41.336 0.780 1.00 65.30 829 TYR C O 1
ATOM 6499 N N . GLN C 2 16 ? -49.836 -40.655 1.345 1.00 62.71 830 GLN C N 1
ATOM 6500 C CA . GLN C 2 16 ? -49.801 -41.135 2.718 1.00 62.37 830 GLN C CA 1
ATOM 6501 C C . GLN C 2 16 ? -49.647 -42.654 2.761 1.00 60.79 830 GLN C C 1
ATOM 6502 O O . GLN C 2 16 ? -49.054 -43.196 3.690 1.00 64.71 830 GLN C O 1
ATOM 6508 N N . LEU C 2 17 ? -50.187 -43.330 1.744 1.00 58.87 831 LEU C N 1
ATOM 6509 C CA . LEU C 2 17 ? -50.137 -44.777 1.623 1.00 56.64 831 LEU C CA 1
ATOM 6510 C C . LEU C 2 17 ? -48.689 -45.199 1.409 1.00 57.22 831 LEU C C 1
ATOM 6511 O O . LEU C 2 17 ? -48.254 -46.231 1.922 1.00 55.97 831 LEU C O 1
ATOM 6516 N N . MET C 2 18 ? -47.957 -44.378 0.644 1.00 56.68 832 MET C N 1
ATOM 6517 C CA . MET C 2 18 ? -46.560 -44.629 0.334 1.00 56.46 832 MET C CA 1
ATOM 6518 C C . MET C 2 18 ? -45.678 -44.383 1.559 1.00 57.39 832 MET C C 1
ATOM 6519 O O . MET C 2 18 ? -44.686 -45.081 1.749 1.00 59.18 832 MET C O 1
ATOM 6524 N N . LYS C 2 19 ? -46.038 -43.390 2.385 1.00 59.48 833 LYS C N 1
ATOM 6525 C CA . LYS C 2 19 ? -45.335 -43.125 3.631 1.00 59.16 833 LYS C CA 1
ATOM 6526 C C . LYS C 2 19 ? -45.579 -44.282 4.589 1.00 55.93 833 LYS C C 1
ATOM 6527 O O . LYS C 2 19 ? -44.715 -44.644 5.382 1.00 61.45 833 LYS C O 1
ATOM 6533 N N . GLU C 2 20 ? -46.769 -44.863 4.482 1.00 53.61 834 GLU C N 1
ATOM 6534 C CA . GLU C 2 20 ? -47.231 -45.839 5.447 1.00 56.31 834 GLU C CA 1
ATOM 6535 C C . GLU C 2 20 ? -46.570 -47.196 5.197 1.00 56.67 834 GLU C C 1
ATOM 6536 O O . GLU C 2 20 ? -46.314 -47.941 6.142 1.00 57.76 834 GLU C O 1
ATOM 6542 N N . VAL C 2 21 ? -46.301 -47.504 3.921 1.00 54.88 835 VAL C N 1
ATOM 6543 C CA . VAL C 2 21 ? -45.615 -48.725 3.520 1.00 52.88 835 VAL C CA 1
ATOM 6544 C C . VAL C 2 21 ? -44.156 -48.669 3.985 1.00 52.09 835 VAL C C 1
ATOM 6545 O O . VAL C 2 21 ? -43.538 -49.697 4.236 1.00 56.54 835 VAL C O 1
ATOM 6549 N N . ARG C 2 22 ? -43.620 -47.453 4.129 1.00 53.28 836 ARG C N 1
ATOM 6550 C CA . ARG C 2 22 ? -42.206 -47.239 4.386 1.00 52.44 836 ARG C CA 1
ATOM 6551 C C . ARG C 2 22 ? -41.965 -47.005 5.874 1.00 58.39 836 ARG C C 1
ATOM 6552 O O . ARG C 2 22 ? -40.873 -46.586 6.265 1.00 66.50 836 ARG C O 1
ATOM 6560 N N . ARG C 2 23 ? -42.993 -47.271 6.689 1.00 58.24 837 ARG C N 1
ATOM 6561 C CA . ARG C 2 23 ? -42.836 -47.237 8.132 1.00 60.58 837 ARG C CA 1
ATOM 6562 C C . ARG C 2 23 ? -42.235 -48.566 8.571 1.00 61.86 837 ARG C C 1
ATOM 6563 O O . ARG C 2 23 ? -42.346 -49.561 7.857 1.00 59.75 837 ARG C O 1
ATOM 6571 N N . PHE C 2 24 ? -41.531 -48.539 9.707 1.00 69.71 838 PHE C N 1
ATOM 6572 C CA . PHE C 2 24 ? -41.005 -49.744 10.324 1.00 72.86 838 PHE C CA 1
ATOM 6573 C C . PHE C 2 24 ? -42.082 -50.359 11.210 1.00 73.47 838 PHE C C 1
ATOM 6574 O O . PHE C 2 24 ? -42.885 -49.655 11.819 1.00 73.68 838 PHE C O 1
ATOM 6582 N N . GLY C 2 25 ? -42.069 -51.688 11.293 1.00 77.12 839 GLY C N 1
ATOM 6583 C CA . GLY C 2 25 ? -43.007 -52.389 12.149 1.00 77.92 839 GLY C CA 1
ATOM 6584 C C . GLY C 2 25 ? -44.066 -53.083 11.309 1.00 73.90 839 GLY C C 1
ATOM 6585 O O . GLY C 2 25 ? -43.939 -53.146 10.083 1.00 78.62 839 GLY C O 1
ATOM 6586 N N . GLN C 2 26 ? -45.101 -53.593 11.984 1.00 63.23 840 GLN C N 1
ATOM 6587 C CA . GLN C 2 26 ? -46.069 -54.424 11.292 1.00 65.12 840 GLN C CA 1
ATOM 6588 C C . GLN C 2 26 ? -47.488 -54.054 11.706 1.00 65.81 840 GLN C C 1
ATOM 6589 O O . GLN C 2 26 ? -48.332 -54.927 11.878 1.00 66.31 840 GLN C O 1
ATOM 6595 N N . ASN C 2 27 ? -47.731 -52.746 11.824 1.00 69.31 841 ASN C N 1
ATOM 6596 C CA . ASN C 2 27 ? -49.058 -52.211 12.058 1.00 71.44 841 ASN C CA 1
ATOM 6597 C C . ASN C 2 27 ? -49.593 -51.624 10.753 1.00 76.27 841 ASN C C 1
ATOM 6598 O O . ASN C 2 27 ? -49.228 -50.513 10.369 1.00 83.48 841 ASN C O 1
ATOM 6603 N N . TYR C 2 28 ? -50.467 -52.382 10.079 1.00 74.66 842 TYR C N 1
ATOM 6604 C CA . TYR C 2 28 ? -50.982 -52.001 8.772 1.00 69.76 842 TYR C CA 1
ATOM 6605 C C . TYR C 2 28 ? -52.415 -51.496 8.910 1.00 66.62 842 TYR C C 1
ATOM 6606 O O . TYR C 2 28 ? -53.150 -51.414 7.926 1.00 60.82 842 TYR C O 1
ATOM 6615 N N . GLU C 2 29 ? -52.802 -51.176 10.146 1.00 65.91 843 GLU C N 1
ATOM 6616 C CA . GLU C 2 29 ? -54.175 -50.802 10.418 1.00 69.17 843 GLU C CA 1
ATOM 6617 C C . GLU C 2 29 ? -54.362 -49.369 9.942 1.00 67.84 843 GLU C C 1
ATOM 6618 O O . GLU C 2 29 ? -55.432 -49.009 9.461 1.00 73.71 843 GLU C O 1
ATOM 6624 N N . ARG C 2 30 ? -53.277 -48.595 10.036 1.00 67.46 844 ARG C N 1
ATOM 6625 C CA . ARG C 2 30 ? -53.230 -47.221 9.568 1.00 65.22 844 ARG C CA 1
ATOM 6626 C C . ARG C 2 30 ? -53.440 -47.182 8.056 1.00 62.94 844 ARG C C 1
ATOM 6627 O O . ARG C 2 30 ? -54.015 -46.235 7.526 1.00 65.18 844 ARG C O 1
ATOM 6635 N N . ILE C 2 31 ? -52.983 -48.234 7.372 1.00 59.62 845 ILE C N 1
ATOM 6636 C CA . ILE C 2 31 ? -53.071 -48.313 5.925 1.00 56.68 845 ILE C CA 1
ATOM 6637 C C . ILE C 2 31 ? -54.522 -48.541 5.511 1.00 62.65 845 ILE C C 1
ATOM 6638 O O . ILE C 2 31 ? -55.003 -47.905 4.579 1.00 69.37 845 ILE C O 1
ATOM 6643 N N . PHE C 2 32 ? -55.209 -49.453 6.204 1.00 63.82 846 PHE C N 1
ATOM 6644 C CA . PHE C 2 32 ? -56.575 -49.805 5.855 1.00 60.00 846 PHE C CA 1
ATOM 6645 C C . PHE C 2 32 ? -57.518 -48.687 6.286 1.00 63.21 846 PHE C C 1
ATOM 6646 O O . PHE C 2 32 ? -58.472 -48.381 5.572 1.00 62.30 846 PHE C O 1
ATOM 6654 N N . ILE C 2 33 ? -57.219 -48.064 7.435 1.00 64.88 847 ILE C N 1
ATOM 6655 C CA . ILE C 2 33 ? -58.065 -47.001 7.959 1.00 64.72 847 ILE C CA 1
ATOM 6656 C C . ILE C 2 33 ? -58.165 -45.921 6.887 1.00 61.40 847 ILE C C 1
ATOM 6657 O O . ILE C 2 33 ? -59.156 -45.202 6.786 1.00 58.67 847 ILE C O 1
ATOM 6662 N N . LEU C 2 34 ? -57.101 -45.872 6.077 1.00 60.43 848 LEU C N 1
ATOM 6663 C CA . LEU C 2 34 ? -56.849 -44.884 5.043 1.00 60.14 848 LEU C CA 1
ATOM 6664 C C . LEU C 2 34 ? -57.481 -45.304 3.720 1.00 62.17 848 LEU C C 1
ATOM 6665 O O . LEU C 2 34 ? -58.152 -44.529 3.046 1.00 63.07 848 LEU C O 1
ATOM 6670 N N . LEU C 2 35 ? -57.279 -46.581 3.387 1.00 70.92 849 LEU C N 1
ATOM 6671 C CA . LEU C 2 35 ? -57.761 -47.193 2.161 1.00 66.12 849 LEU C CA 1
ATOM 6672 C C . LEU C 2 35 ? -59.288 -47.217 2.103 1.00 64.33 849 LEU C C 1
ATOM 6673 O O . LEU C 2 35 ? -59.879 -47.372 1.037 1.00 62.44 849 LEU C O 1
ATOM 6678 N N . GLU C 2 36 ? -59.919 -47.030 3.267 1.00 63.86 850 GLU C N 1
ATOM 6679 C CA . GLU C 2 36 ? -61.367 -47.066 3.380 1.00 70.25 850 GLU C CA 1
ATOM 6680 C C . GLU C 2 36 ? -61.862 -45.710 2.898 1.00 71.22 850 GLU C C 1
ATOM 6681 O O . GLU C 2 36 ? -63.004 -45.582 2.463 1.00 78.22 850 GLU C O 1
ATOM 6687 N N . GLU C 2 37 ? -60.975 -44.713 2.981 1.00 72.25 851 GLU C N 1
ATOM 6688 C CA . GLU C 2 37 ? -61.310 -43.315 2.766 1.00 64.63 851 GLU C CA 1
ATOM 6689 C C . GLU C 2 37 ? -61.292 -42.874 1.302 1.00 61.88 851 GLU C C 1
ATOM 6690 O O . GLU C 2 37 ? -61.751 -41.784 0.972 1.00 64.40 851 GLU C O 1
ATOM 6696 N N . VAL C 2 38 ? -60.749 -43.728 0.427 1.00 61.93 852 VAL C N 1
ATOM 6697 C CA . VAL C 2 38 ? -60.676 -43.425 -0.993 1.00 61.77 852 VAL C CA 1
ATOM 6698 C C . VAL C 2 38 ? -62.060 -43.168 -1.570 1.00 61.49 852 VAL C C 1
ATOM 6699 O O . VAL C 2 38 ? -63.026 -43.804 -1.166 1.00 70.71 852 VAL C O 1
ATOM 6703 N N . GLN C 2 39 ? -62.117 -42.247 -2.534 1.00 64.07 853 GLN C N 1
ATOM 6704 C CA . GLN C 2 39 ? -63.354 -41.672 -3.027 1.00 62.49 853 GLN C CA 1
ATOM 6705 C C . GLN C 2 39 ? -63.603 -42.141 -4.460 1.00 62.83 853 GLN C C 1
ATOM 6706 O O . GLN C 2 39 ? -62.739 -41.995 -5.325 1.00 62.45 853 GLN C O 1
ATOM 6712 N N . GLY C 2 40 ? -64.795 -42.693 -4.706 1.00 56.85 854 GLY C N 1
ATOM 6713 C CA . GLY C 2 40 ? -65.177 -43.011 -6.068 1.00 55.83 854 GLY C CA 1
ATOM 6714 C C . GLY C 2 40 ? -65.690 -44.437 -6.193 1.00 60.55 854 GLY C C 1
ATOM 6715 O O . GLY C 2 40 ? -66.078 -45.054 -5.196 1.00 57.69 854 GLY C O 1
ATOM 6716 N N . SER C 2 41 ? -65.679 -44.929 -7.441 1.00 63.73 855 SER C N 1
ATOM 6717 C CA . SER C 2 41 ? -66.238 -46.227 -7.787 1.00 65.25 855 SER C CA 1
ATOM 6718 C C . SER C 2 41 ? -65.347 -47.345 -7.256 1.00 65.94 855 SER C C 1
ATOM 6719 O O . SER C 2 41 ? -64.153 -47.146 -7.048 1.00 68.98 855 SER C O 1
ATOM 6722 N N . MET C 2 42 ? -65.949 -48.521 -7.056 1.00 71.24 856 MET C N 1
ATOM 6723 C CA . MET C 2 42 ? -65.246 -49.717 -6.619 1.00 71.81 856 MET C CA 1
ATOM 6724 C C . MET C 2 42 ? -64.026 -49.965 -7.498 1.00 71.06 856 MET C C 1
ATOM 6725 O O . MET C 2 42 ? -63.042 -50.523 -7.026 1.00 72.16 856 MET C O 1
ATOM 6730 N N . LYS C 2 43 ? -64.103 -49.541 -8.765 1.00 74.23 857 LYS C N 1
ATOM 6731 C CA . LYS C 2 43 ? -62.964 -49.624 -9.664 1.00 76.47 857 LYS C CA 1
ATOM 6732 C C . LYS C 2 43 ? -61.779 -48.913 -9.016 1.00 70.12 857 LYS C C 1
ATOM 6733 O O . LYS C 2 43 ? -60.770 -49.551 -8.741 1.00 68.11 857 LYS C O 1
ATOM 6739 N N . VAL C 2 44 ? -61.936 -47.615 -8.723 1.00 64.18 858 VAL C N 1
ATOM 6740 C CA . VAL C 2 44 ? -60.826 -46.829 -8.208 1.00 65.69 858 VAL C CA 1
ATOM 6741 C C . VAL C 2 44 ? -60.463 -47.292 -6.798 1.00 67.08 858 VAL C C 1
ATOM 6742 O O . VAL C 2 44 ? -59.297 -47.228 -6.418 1.00 74.38 858 VAL C O 1
ATOM 6746 N N . LYS C 2 45 ? -61.447 -47.779 -6.034 1.00 65.94 859 LYS C N 1
ATOM 6747 C CA . LYS C 2 45 ? -61.163 -48.238 -4.685 1.00 69.04 859 LYS C CA 1
ATOM 6748 C C . LYS C 2 45 ? -60.231 -49.441 -4.763 1.00 72.11 859 LYS C C 1
ATOM 6749 O O . LYS C 2 45 ? -59.347 -49.599 -3.925 1.00 85.25 859 LYS C O 1
ATOM 6755 N N . ARG C 2 46 ? -60.410 -50.257 -5.805 1.00 67.62 860 ARG C N 1
ATOM 6756 C CA . ARG C 2 46 ? -59.623 -51.467 -5.965 1.00 66.94 860 ARG C CA 1
ATOM 6757 C C . ARG C 2 46 ? -58.291 -51.133 -6.640 1.00 70.69 860 ARG C C 1
ATOM 6758 O O . ARG C 2 46 ? -57.326 -51.886 -6.520 1.00 77.41 860 ARG C O 1
ATOM 6766 N N . GLN C 2 47 ? -58.240 -49.980 -7.317 1.00 74.23 861 GLN C N 1
ATOM 6767 C CA . GLN C 2 47 ? -57.018 -49.471 -7.928 1.00 66.57 861 GLN C CA 1
ATOM 6768 C C . GLN C 2 47 ? -56.055 -49.020 -6.838 1.00 58.57 861 GLN C C 1
ATOM 6769 O O . GLN C 2 47 ? -54.841 -49.129 -6.996 1.00 54.25 861 GLN C O 1
ATOM 6775 N N . PHE C 2 48 ? -56.626 -48.517 -5.739 1.00 51.74 862 PHE C N 1
ATOM 6776 C CA . PHE C 2 48 ? -55.845 -48.104 -4.589 1.00 53.04 862 PHE C CA 1
ATOM 6777 C C . PHE C 2 48 ? -55.238 -49.310 -3.880 1.00 56.32 862 PHE C C 1
ATOM 6778 O O . PHE C 2 48 ? -54.085 -49.249 -3.462 1.00 60.92 862 PHE C O 1
ATOM 6786 N N . VAL C 2 49 ? -55.989 -50.413 -3.788 1.00 57.32 863 VAL C N 1
ATOM 6787 C CA . VAL C 2 49 ? -55.433 -51.628 -3.208 1.00 57.10 863 VAL C CA 1
ATOM 6788 C C . VAL C 2 49 ? -54.299 -52.132 -4.098 1.00 60.91 863 VAL C C 1
ATOM 6789 O O . VAL C 2 49 ? -53.180 -52.313 -3.622 1.00 65.40 863 VAL C O 1
ATOM 6793 N N . GLU C 2 50 ? -54.600 -52.339 -5.388 1.00 63.49 864 GLU C N 1
ATOM 6794 C CA . GLU C 2 50 ? -53.636 -52.860 -6.345 1.00 66.33 864 GLU C CA 1
ATOM 6795 C C . GLU C 2 50 ? -52.304 -52.129 -6.171 1.00 64.21 864 GLU C C 1
ATOM 6796 O O . GLU C 2 50 ? -51.237 -52.741 -6.119 1.00 60.95 864 GLU C O 1
ATOM 6802 N N . PHE C 2 51 ? -52.393 -50.801 -6.081 1.00 60.47 865 PHE C N 1
ATOM 6803 C CA . PHE C 2 51 ? -51.231 -49.940 -6.009 1.00 56.50 865 PHE C CA 1
ATOM 6804 C C . PHE C 2 51 ? -50.443 -50.235 -4.734 1.00 54.57 865 PHE C C 1
ATOM 6805 O O . PHE C 2 51 ? -49.228 -50.407 -4.787 1.00 57.35 865 PHE C O 1
ATOM 6813 N N . THR C 2 52 ? -51.140 -50.293 -3.593 1.00 48.14 866 THR C N 1
ATOM 6814 C CA . THR C 2 52 ? -50.503 -50.533 -2.305 1.00 47.68 866 THR C CA 1
ATOM 6815 C C . THR C 2 52 ? -49.737 -51.863 -2.303 1.00 51.53 866 THR C C 1
ATOM 6816 O O . THR C 2 52 ? -48.690 -51.976 -1.663 1.00 52.61 866 THR C O 1
ATOM 6820 N N . ILE C 2 53 ? -50.264 -52.871 -3.013 1.00 48.88 867 ILE C N 1
ATOM 6821 C CA . ILE C 2 53 ? -49.598 -54.158 -3.149 1.00 49.52 867 ILE C CA 1
ATOM 6822 C C . ILE C 2 53 ? -48.262 -53.991 -3.879 1.00 52.81 867 ILE C C 1
ATOM 6823 O O . ILE C 2 53 ? -47.254 -54.545 -3.438 1.00 53.19 867 ILE C O 1
ATOM 6828 N N . LYS C 2 54 ? -48.265 -53.224 -4.981 1.00 54.63 868 LYS C N 1
ATOM 6829 C CA . LYS C 2 54 ? -47.069 -52.988 -5.777 1.00 57.19 868 LYS C CA 1
ATOM 6830 C C . LYS C 2 54 ? -45.963 -52.412 -4.891 1.00 61.06 868 LYS C C 1
ATOM 6831 O O . LYS C 2 54 ? -44.818 -52.864 -4.965 1.00 64.33 868 LYS C O 1
ATOM 6837 N N . GLU C 2 55 ? -46.335 -51.442 -4.040 1.00 59.16 869 GLU C N 1
ATOM 6838 C CA . GLU C 2 55 ? -45.428 -50.796 -3.103 1.00 57.90 869 GLU C CA 1
ATOM 6839 C C . GLU C 2 55 ? -44.905 -51.819 -2.102 1.00 59.94 869 GLU C C 1
ATOM 6840 O O . GLU C 2 55 ? -43.696 -51.980 -1.954 1.00 69.36 869 GLU C O 1
ATOM 6846 N N . ALA C 2 56 ? -45.831 -52.504 -1.426 1.00 54.28 870 ALA C N 1
ATOM 6847 C CA . ALA C 2 56 ? -45.478 -53.359 -0.312 1.00 52.96 870 ALA C CA 1
ATOM 6848 C C . ALA C 2 56 ? -44.588 -54.507 -0.784 1.00 60.05 870 ALA C C 1
ATOM 6849 O O . ALA C 2 56 ? -43.897 -55.113 0.035 1.00 66.85 870 ALA C O 1
ATOM 6851 N N . ALA C 2 57 ? -44.606 -54.799 -2.096 1.00 61.40 871 ALA C N 1
ATOM 6852 C CA . ALA C 2 57 ? -43.796 -55.871 -2.658 1.00 60.27 871 ALA C CA 1
ATOM 6853 C C . ALA C 2 57 ? -42.337 -55.425 -2.728 1.00 65.56 871 ALA C C 1
ATOM 6854 O O . ALA C 2 57 ? -41.424 -56.197 -2.445 1.00 72.08 871 ALA C O 1
ATOM 6856 N N . ARG C 2 58 ? -42.140 -54.149 -3.075 1.00 66.02 872 ARG C N 1
ATOM 6857 C CA . ARG C 2 58 ? -40.825 -53.539 -3.171 1.00 61.87 872 ARG C CA 1
ATOM 6858 C C . ARG C 2 58 ? -40.116 -53.607 -1.824 1.00 59.09 872 ARG C C 1
ATOM 6859 O O . ARG C 2 58 ? -38.888 -53.540 -1.763 1.00 65.06 872 ARG C O 1
ATOM 6867 N N . PHE C 2 59 ? -40.909 -53.715 -0.755 1.00 53.12 873 PHE C N 1
ATOM 6868 C CA . PHE C 2 59 ? -40.392 -53.700 0.603 1.00 52.44 873 PHE C CA 1
ATOM 6869 C C . PHE C 2 59 ? -40.606 -55.069 1.240 1.00 53.66 873 PHE C C 1
ATOM 6870 O O . PHE C 2 59 ? -40.350 -55.248 2.432 1.00 53.89 873 PHE C O 1
ATOM 6878 N N . LYS C 2 60 ? -41.109 -56.000 0.414 1.00 54.97 874 LYS C N 1
ATOM 6879 C CA . LYS C 2 60 ? -41.233 -57.416 0.712 1.00 55.33 874 LYS C CA 1
ATOM 6880 C C . LYS C 2 60 ? -42.144 -57.649 1.915 1.00 60.39 874 LYS C C 1
ATOM 6881 O O . LYS C 2 60 ? -41.932 -58.605 2.656 1.00 68.14 874 LYS C O 1
ATOM 6887 N N . LYS C 2 61 ? -43.169 -56.797 2.079 1.00 60.07 875 LYS C N 1
ATOM 6888 C CA . LYS C 2 61 ? -44.039 -56.819 3.247 1.00 59.00 875 LYS C CA 1
ATOM 6889 C C . LYS C 2 61 ? -45.129 -57.865 3.021 1.00 63.15 875 LYS C C 1
ATOM 6890 O O . LYS C 2 61 ? -46.282 -57.527 2.756 1.00 71.11 875 LYS C O 1
ATOM 6896 N N . VAL C 2 62 ? -44.733 -59.137 3.167 1.00 63.08 876 VAL C N 1
ATOM 6897 C CA . VAL C 2 62 ? -45.482 -60.313 2.737 1.00 58.58 876 VAL C CA 1
ATOM 6898 C C . VAL C 2 62 ? -46.834 -60.409 3.447 1.00 58.18 876 VAL C C 1
ATOM 6899 O O . VAL C 2 62 ? -47.848 -60.633 2.785 1.00 54.82 876 VAL C O 1
ATOM 6903 N N . VAL C 2 63 ? -46.844 -60.249 4.780 1.00 56.56 877 VAL C N 1
ATOM 6904 C CA . VAL C 2 63 ? -48.085 -60.297 5.543 1.00 54.37 877 VAL C CA 1
ATOM 6905 C C . VAL C 2 63 ? -49.054 -59.232 5.019 1.00 55.25 877 VAL C C 1
ATOM 6906 O O . VAL C 2 63 ? -50.199 -59.557 4.706 1.00 52.42 877 VAL C O 1
ATOM 6910 N N . LEU C 2 64 ? -48.578 -57.980 4.895 1.00 51.77 878 LEU C N 1
ATOM 6911 C CA . LEU C 2 64 ? -49.395 -56.868 4.432 1.00 48.31 878 LEU C CA 1
ATOM 6912 C C . LEU C 2 64 ? -50.007 -57.192 3.073 1.00 51.91 878 LEU C C 1
ATOM 6913 O O . LEU C 2 64 ? -51.167 -56.862 2.836 1.00 58.34 878 LEU C O 1
ATOM 6918 N N . ILE C 2 65 ? -49.234 -57.847 2.195 1.00 48.34 879 ILE C N 1
ATOM 6919 C CA . ILE C 2 65 ? -49.752 -58.196 0.880 1.00 44.14 879 ILE C CA 1
ATOM 6920 C C . ILE C 2 65 ? -50.888 -59.199 1.037 1.00 44.42 879 ILE C C 1
ATOM 6921 O O . ILE C 2 65 ? -51.879 -59.135 0.326 1.00 47.12 879 ILE C O 1
ATOM 6926 N N . GLN C 2 66 ? -50.754 -60.114 1.995 1.00 49.35 880 GLN C N 1
ATOM 6927 C CA . GLN C 2 66 ? -51.813 -61.076 2.232 1.00 53.73 880 GLN C CA 1
ATOM 6928 C C . GLN C 2 66 ? -53.117 -60.336 2.537 1.00 54.27 880 GLN C C 1
ATOM 6929 O O . GLN C 2 66 ? -54.153 -60.646 1.953 1.00 56.77 880 GLN C O 1
ATOM 6935 N N . GLN C 2 67 ? -53.050 -59.352 3.443 1.00 50.46 881 GLN C N 1
ATOM 6936 C CA . GLN C 2 67 ? -54.230 -58.648 3.920 1.00 49.25 881 GLN C CA 1
ATOM 6937 C C . GLN C 2 67 ? -54.799 -57.755 2.826 1.00 49.94 881 GLN C C 1
ATOM 6938 O O . GLN C 2 67 ? -55.995 -57.490 2.800 1.00 48.61 881 GLN C O 1
ATOM 6944 N N . LEU C 2 68 ? -53.925 -57.278 1.938 1.00 56.18 882 LEU C N 1
ATOM 6945 C CA . LEU C 2 68 ? -54.373 -56.485 0.805 1.00 56.80 882 LEU C CA 1
ATOM 6946 C C . LEU C 2 68 ? -55.085 -57.411 -0.177 1.00 56.69 882 LEU C C 1
ATOM 6947 O O . LEU C 2 68 ? -56.066 -57.018 -0.808 1.00 58.36 882 LEU C O 1
ATOM 6952 N N . GLU C 2 69 ? -54.598 -58.656 -0.254 1.00 58.20 883 GLU C N 1
ATOM 6953 C CA . GLU C 2 69 ? -55.170 -59.676 -1.120 1.00 61.12 883 GLU C CA 1
ATOM 6954 C C . GLU C 2 69 ? -56.604 -59.999 -0.692 1.00 57.01 883 GLU C C 1
ATOM 6955 O O . GLU C 2 69 ? -57.409 -60.395 -1.527 1.00 51.28 883 GLU C O 1
ATOM 6961 N N . LYS C 2 70 ? -56.902 -59.814 0.604 1.00 54.41 884 LYS C N 1
ATOM 6962 C CA . LYS C 2 70 ? -58.189 -60.167 1.177 1.00 55.77 884 LYS C CA 1
ATOM 6963 C C . LYS C 2 70 ? -59.178 -59.036 0.900 1.00 61.40 884 LYS C C 1
ATOM 6964 O O . LYS C 2 70 ? -60.358 -59.295 0.673 1.00 67.57 884 LYS C O 1
ATOM 6970 N N . ALA C 2 71 ? -58.689 -57.788 0.909 1.00 59.84 885 ALA C N 1
ATOM 6971 C CA . ALA C 2 71 ? -59.487 -56.649 0.483 1.00 58.23 885 ALA C CA 1
ATOM 6972 C C . ALA C 2 71 ? -59.902 -56.850 -0.968 1.00 57.55 885 ALA C C 1
ATOM 6973 O O . ALA C 2 71 ? -61.038 -56.578 -1.340 1.00 62.95 885 ALA C O 1
ATOM 6975 N N . LEU C 2 72 ? -58.959 -57.347 -1.768 1.00 59.27 886 LEU C N 1
ATOM 6976 C CA . LEU C 2 72 ? -59.155 -57.552 -3.191 1.00 63.22 886 LEU C CA 1
ATOM 6977 C C . LEU C 2 72 ? -60.194 -58.648 -3.411 1.00 67.14 886 LEU C C 1
ATOM 6978 O O . LEU C 2 72 ? -61.033 -58.533 -4.298 1.00 76.28 886 LEU C O 1
ATOM 6983 N N . LYS C 2 73 ? -60.129 -59.702 -2.589 1.00 68.02 887 LYS C N 1
ATOM 6984 C CA . LYS C 2 73 ? -61.117 -60.767 -2.603 1.00 63.92 887 LYS C CA 1
ATOM 6985 C C . LYS C 2 73 ? -62.494 -60.177 -2.322 1.00 64.06 887 LYS C C 1
ATOM 6986 O O . LYS C 2 73 ? -63.445 -60.479 -3.034 1.00 72.49 887 LYS C O 1
ATOM 6992 N N . GLU C 2 74 ? -62.576 -59.328 -1.290 1.00 60.80 888 GLU C N 1
ATOM 6993 C CA . GLU C 2 74 ? -63.834 -58.787 -0.810 1.00 60.73 888 GLU C CA 1
ATOM 6994 C C . GLU C 2 74 ? -64.385 -57.777 -1.809 1.00 63.53 888 GLU C C 1
ATOM 6995 O O . GLU C 2 74 ? -65.595 -57.686 -2.005 1.00 69.91 888 GLU C O 1
ATOM 7001 N N . ILE C 2 75 ? -63.490 -57.028 -2.451 1.00 63.21 889 ILE C N 1
ATOM 7002 C CA . ILE C 2 75 ? -63.935 -56.048 -3.425 1.00 64.86 889 ILE C CA 1
ATOM 7003 C C . ILE C 2 75 ? -64.451 -56.784 -4.661 1.00 65.99 889 ILE C C 1
ATOM 7004 O O . ILE C 2 75 ? -65.354 -56.302 -5.334 1.00 67.46 889 ILE C O 1
ATOM 7009 N N . ASP C 2 76 ? -63.908 -57.977 -4.920 1.00 66.29 890 ASP C N 1
ATOM 7010 C CA . ASP C 2 76 ? -64.333 -58.778 -6.054 1.00 68.62 890 ASP C CA 1
ATOM 7011 C C . ASP C 2 76 ? -65.689 -59.429 -5.789 1.00 75.27 890 ASP C C 1
ATOM 7012 O O . ASP C 2 76 ? -66.579 -59.359 -6.637 1.00 78.33 890 ASP C O 1
ATOM 7017 N N . SER C 2 77 ? -65.831 -60.089 -4.632 1.00 74.65 891 SER C N 1
ATOM 7018 C CA . SER C 2 77 ? -67.073 -60.781 -4.341 1.00 71.21 891 SER C CA 1
ATOM 7019 C C . SER C 2 77 ? -68.228 -59.783 -4.416 1.00 74.46 891 SER C C 1
ATOM 7020 O O . SER C 2 77 ? -69.197 -60.022 -5.130 1.00 85.51 891 SER C O 1
ATOM 7023 N N . HIS C 2 78 ? -68.089 -58.636 -3.737 1.00 73.35 892 HIS C N 1
ATOM 7024 C CA . HIS C 2 78 ? -69.105 -57.592 -3.744 1.00 72.39 892 HIS C CA 1
ATOM 7025 C C . HIS C 2 78 ? -69.487 -57.208 -5.171 1.00 72.09 892 HIS C C 1
ATOM 7026 O O . HIS C 2 78 ? -70.647 -56.923 -5.448 1.00 76.70 892 HIS C O 1
ATOM 7033 N N . CYS C 2 79 ? -68.494 -57.165 -6.058 1.00 76.43 893 CYS C N 1
ATOM 7034 C CA . CYS C 2 79 ? -68.727 -56.766 -7.435 1.00 78.88 893 CYS C CA 1
ATOM 7035 C C . CYS C 2 79 ? -69.416 -57.881 -8.214 1.00 76.67 893 CYS C C 1
ATOM 7036 O O . CYS C 2 79 ? -70.187 -57.599 -9.128 1.00 71.66 893 CYS C O 1
ATOM 7039 N N . HIS C 2 80 ? -69.122 -59.136 -7.846 1.00 78.75 894 HIS C N 1
ATOM 7040 C CA . HIS C 2 80 ? -69.746 -60.300 -8.456 1.00 79.50 894 HIS C CA 1
ATOM 7041 C C . HIS C 2 80 ? -71.221 -60.364 -8.058 1.00 78.99 894 HIS C C 1
ATOM 7042 O O . HIS C 2 80 ? -72.068 -60.720 -8.873 1.00 85.71 894 HIS C O 1
ATOM 7049 N N . LEU C 2 81 ? -71.517 -59.996 -6.806 1.00 73.13 895 LEU C N 1
ATOM 7050 C CA . LEU C 2 81 ? -72.878 -59.991 -6.295 1.00 73.29 895 LEU C CA 1
ATOM 7051 C C . LEU C 2 81 ? -73.664 -58.812 -6.860 1.00 78.24 895 LEU C C 1
ATOM 7052 O O . LEU C 2 81 ? -74.887 -58.812 -6.787 1.00 81.48 895 LEU C O 1
ATOM 7057 N N . ARG C 2 82 ? -72.961 -57.784 -7.352 1.00 90.79 896 ARG C N 1
ATOM 7058 C CA . ARG C 2 82 ? -73.609 -56.612 -7.921 1.00 95.34 896 ARG C CA 1
ATOM 7059 C C . ARG C 2 82 ? -74.397 -57.040 -9.153 1.00 94.05 896 ARG C C 1
ATOM 7060 O O . ARG C 2 82 ? -75.575 -56.717 -9.273 1.00 103.82 896 ARG C O 1
ATOM 7068 N N . LYS C 2 83 ? -73.736 -57.782 -10.050 1.00 85.18 897 LYS C N 1
ATOM 7069 C CA . LYS C 2 83 ? -74.346 -58.200 -11.300 1.00 93.01 897 LYS C CA 1
ATOM 7070 C C . LYS C 2 83 ? -75.505 -59.149 -11.012 1.00 103.46 897 LYS C C 1
ATOM 7071 O O . LYS C 2 83 ? -76.555 -59.064 -11.649 1.00 115.10 897 LYS C O 1
ATOM 7077 N N . VAL C 2 84 ? -75.291 -60.044 -10.039 1.00 109.73 898 VAL C N 1
ATOM 7078 C CA . VAL C 2 84 ? -76.274 -61.026 -9.603 1.00 107.92 898 VAL C CA 1
ATOM 7079 C C . VAL C 2 84 ? -77.522 -60.317 -9.069 1.00 105.96 898 VAL C C 1
ATOM 7080 O O . VAL C 2 84 ? -78.639 -60.691 -9.414 1.00 108.00 898 VAL C O 1
ATOM 7084 N N . LYS C 2 85 ? -77.315 -59.277 -8.252 1.00 105.29 899 LYS C N 1
ATOM 7085 C CA . LYS C 2 85 ? -78.390 -58.536 -7.614 1.00 108.51 899 LYS C CA 1
ATOM 7086 C C . LYS C 2 85 ? -79.101 -57.637 -8.629 1.00 124.64 899 LYS C C 1
ATOM 7087 O O . LYS C 2 85 ? -80.323 -57.694 -8.741 1.00 142.95 899 LYS C O 1
ATOM 7093 N N . HIS C 2 86 ? -78.343 -56.795 -9.347 1.00 134.52 900 HIS C N 1
ATOM 7094 C CA . HIS C 2 86 ? -78.892 -55.990 -10.431 1.00 137.76 900 HIS C CA 1
ATOM 7095 C C . HIS C 2 86 ? -79.361 -56.914 -11.565 1.00 134.39 900 HIS C C 1
ATOM 7096 O O . HIS C 2 86 ? -80.468 -56.670 -12.088 1.00 127.55 900 HIS C O 1
#

GO terms:
  GO:0032039 integrator complex (C, IDA)
  GO:0016180 snRNA processing (P, IDA)
  GO:0005634 nucleus (C, IDA)
  GO:0005737 cytoplasm (C, IDA)
  GO:0070876 SOSS complex (C, IDA)
  GO:0160232 INTAC complex (C, IDA)
  GO:0160240 RNA polymerase II transcription initiation surveillance (P, IDA)
  GO:0005634 nucleus (C, EXP)
  GO:0010212 response to ionizing radiation (P, IMP)
  GO:0006281 DNA repair (P, IMP)
  GO:0006974 DNA damage response (P, IMP)
  GO:0005515 protein binding (F, IPI)
  GO:0005654 nucleoplasm (C, TAS)
  GO:0005654 nucleoplasm (C, IDA)
  GO:0034243 regulation of transcription elongation by RNA polymerase II (P, IDA)
  GO:0044818 mitotic G2/M transition checkpoint (P, IDA)
  GO:0000724 double-strand break repair via homologous recombination (P, IDA)
  GO:0035861 site of double-strand break (C, IDA)
  GO:0044818 mitotic G2/M transition checkpoint (P, IMP)

Radius of gyration: 34.41 Å; Cα contacts (8 Å, |Δi|>4): 870; chains: 3; bounding box: 86×68×99 Å

InterPro domains:
  IPR019333 Integrator complex subunit 3, N-terminal [PF10189] (85-492)
  IPR045334 Integrator complex subunit 3 [PTHR13587] (35-1001)
  IPR056518 Ints3-like, C-terminal [PF24566] (583-974)

Nearest PDB structures (foldseek):
  8hpp-assembly1_C  TM=1.012E+00  e=2.916E-11  Homo sapiens
  7bv7-assembly1_C  TM=9.681E-01  e=2.799E-05  Homo sapiens
  8rz1-assembly1_B  TM=2.450E-01  e=1.196E+00  synthetic construct
  3nyl-assembly1_A-2  TM=4.114E-01  e=7.563E+00  Homo sapiens
  8hpp-assembly1_B  TM=1.003E+00  e=1.175E-47  Homo sapiens

Solvent-accessible surface area: 43134 Å² total; per-residue (Å²): 148,138,25,58,131,69,4,90,95,66,10,85,68,14,104,157,36,87,81,81,140,46,18,22,120,19,6,64,72,14,25,85,36,19,80,108,123,132,53,100,86,143,26,30,56,56,8,1,28,45,13,24,135,25,9,83,68,28,15,192,45,118,20,7,26,170,116,83,58,137,128,9,22,67,136,31,14,39,67,12,4,4,39,13,2,106,25,7,40,112,69,78,136,116,54,109,29,12,67,86,11,14,64,19,5,16,67,10,23,105,102,12,71,58,2,0,8,12,2,0,2,4,0,96,6,3,160,27,9,45,27,136,4,79,17,0,58,27,0,0,115,33,20,167,110,29,64,18,27,46,6,0,9,102,1,0,83,18,0,8,115,67,19,52,89,0,0,22,70,1,0,24,15,0,6,70,68,6,46,104,34,1,10,97,34,4,85,0,1,50,10,2,5,12,16,2,59,11,55,37,6,17,94,1,0,5,43,12,15,13,36,73,3,72,1,2,96,133,113,15,0,46,82,1,0,56,76,2,16,126,29,25,0,13,18,1,3,1,0,3,21,0,5,21,5,28,66,20,70,13,116,40,0,1,48,1,1,125,81,5,116,79,155,81,18,8,0,0,2,3,11,0,0,9,14,0,30,84,29,149,3,43,59,92,9,0,96,11,0,3,44,6,87,31,58,120,78,15,55,1,5,4,0,0,0,20,18,0,3,92,115,46,61,132,68,0,1,91,26,1,60,24,6,0,87,104,23,32,95,156,97,76,164,120,20,104,108,68,10,57,50,10,10,51,3,1,29,56,0,24,102,13,12,102,86,60,202,45,119,4,22,62,38,70,46,1,12,61,5,2,74,120,2,54,91,57,31,78,134,80,62,44,135,130,4,42,88,1,8,43,83,4,142,155,140,192,136,38,40,143,74,30,96,115,61,9,105,85,24,95,184,44,79,85,62,140,47,15,19,134,45,16,76,83,47,29,56,28,32,83,142,71,104,28,101,94,155,59,22,45,49,41,1,61,45,30,44,128,38,22,89,89,37,27,179,73,84,11,10,27,158,125,92,66,108,149,22,23,62,124,6,0,17,83,19,26,6,16,36,9,63,21,6,43,140,51,115,112,133,67,92,26,24,58,58,27,16,70,28,8,11,53,16,27,106,85,17,79,71,18,0,6,6,1,2,0,0,0,79,2,1,116,48,5,68,18,131,11,82,9,0,69,19,1,0,115,35,11,177,132,31,59,26,48,53,8,0,12,116,1,0,87,16,0,18,100,71,17,27,89,0,0,6,54,0,1,22,11,1,7,73,78,4,51,95,38,2,10,145,34,3,95,2,2,46,8,1,1,27,7,0,13,2,55,19,0,16,84,0,0,6,53,12,14,19,42,74,2,71,3,6,97,133,93,10,0,50,81,2,0,52,73,0,20,131,38,71,32,2,17,5,13,0,0,1,17,0,2,22,4,26,72,20,67,13,91,41,0,3,49,0,0,122,85,5,121,64,151,97,20,14,22,0,3,2,3,0,0,2,14,0,9,68,25,158,2,44,54,88,2,0,95,7,0,4,40,13,101,39,73,124,72,20,51,1,2,8,0,0,0,36,10,0,3,100,101,48,53,108,54,0,0,84,24,2,56,30,10,1,64,116,30,30,104,146,88,184,137,9,92,109,45,12,66,33,5,4,55,8,0,23,55,1,36,119,18,12,108,87,59,208,60,105,2,18,67,30,91,23,0,42,66,0,4,78,101,2,50,86,58,29,82,111,72,31,62,136,126,5,42,87,1,11,58,89,6,137,160,194,168,49,67,89,147,21,117,126,54,17,94,65,9,81,122,80,1,34,62,16,0,16,114,30,20,72,90,17,117,143,1,48,125,32,12,137,103,7,73,58,66,27,157,37,48,68,89,29,4,82,49,0,28,162,10,0,51,61,1,56,8,84,70,0,34,112,76,0,86,133,19,20,149,100,25,68,60,88,49,130,107,127,180,114,187,195

B-factor: mean 110.2, std 50.19, range [34.35, 262.43]